Protein AF-A0A8S1TPB9-F1 (afdb_monomer)

Structure (mmCIF, N/CA/C/O backbone):
data_AF-A0A8S1TPB9-F1
#
_entry.id   AF-A0A8S1TPB9-F1
#
loop_
_atom_site.group_PDB
_atom_site.id
_atom_site.type_symbol
_atom_site.label_atom_id
_atom_site.label_alt_id
_atom_site.label_comp_id
_atom_site.label_asym_id
_atom_site.label_entity_id
_atom_site.label_seq_id
_atom_site.pdbx_PDB_ins_code
_atom_site.Cartn_x
_atom_site.Cartn_y
_atom_site.Cartn_z
_atom_site.occupancy
_atom_site.B_iso_or_equiv
_atom_site.auth_seq_id
_atom_site.auth_comp_id
_atom_site.auth_asym_id
_atom_site.auth_atom_id
_atom_site.pdbx_PDB_model_num
ATOM 1 N N . MET A 1 1 ? -0.219 56.518 45.499 1.00 52.78 1 MET A N 1
ATOM 2 C CA . MET A 1 1 ? -0.859 55.862 46.664 1.00 52.78 1 MET A CA 1
ATOM 3 C C . MET A 1 1 ? 0.133 55.541 47.790 1.00 52.78 1 MET A C 1
ATOM 5 O O . MET A 1 1 ? -0.012 56.097 48.868 1.00 52.78 1 MET A O 1
ATOM 9 N N . ILE A 1 2 ? 1.202 54.770 47.543 1.00 51.81 2 ILE A N 1
ATOM 10 C CA . ILE A 1 2 ? 2.208 54.365 48.559 1.00 51.81 2 ILE A CA 1
ATOM 11 C C . ILE A 1 2 ? 2.912 55.555 49.246 1.00 51.81 2 ILE A C 1
ATOM 13 O O . ILE A 1 2 ? 3.015 55.591 50.467 1.00 51.81 2 ILE A O 1
ATOM 17 N N . LYS A 1 3 ? 3.316 56.592 48.493 1.00 61.62 3 LYS A N 1
ATOM 18 C CA . LYS A 1 3 ? 3.851 57.847 49.072 1.00 61.62 3 LYS A CA 1
ATOM 19 C C . LYS A 1 3 ? 2.840 58.583 49.974 1.00 61.62 3 LYS A C 1
ATOM 21 O O . LYS A 1 3 ? 3.252 59.341 50.842 1.00 61.62 3 LYS A O 1
ATOM 26 N N . ARG A 1 4 ? 1.533 58.368 49.772 1.00 60.12 4 ARG A N 1
ATOM 27 C CA . ARG A 1 4 ? 0.439 58.944 50.578 1.00 60.12 4 ARG A CA 1
ATOM 28 C C . ARG A 1 4 ? 0.256 58.142 51.874 1.00 60.12 4 ARG A C 1
ATOM 30 O O . ARG A 1 4 ? 0.217 58.745 52.935 1.00 60.12 4 ARG A O 1
ATOM 37 N N . ILE A 1 5 ? 0.293 56.808 51.799 1.00 59.09 5 ILE A N 1
ATOM 38 C CA . ILE A 1 5 ? 0.253 55.900 52.963 1.00 59.09 5 ILE A CA 1
ATOM 39 C C . ILE A 1 5 ? 1.477 56.106 53.877 1.00 59.09 5 ILE A C 1
ATOM 41 O O . ILE A 1 5 ? 1.312 56.288 55.076 1.00 59.09 5 ILE A O 1
ATOM 45 N N . ASN A 1 6 ? 2.687 56.226 53.318 1.00 57.56 6 ASN A N 1
ATOM 46 C CA . ASN A 1 6 ? 3.905 56.499 54.103 1.00 57.56 6 ASN A CA 1
ATOM 47 C C . ASN A 1 6 ? 3.965 57.920 54.696 1.00 57.56 6 ASN A C 1
ATOM 49 O O . ASN A 1 6 ? 4.721 58.166 55.633 1.00 57.56 6 ASN A O 1
ATOM 53 N N . ARG A 1 7 ? 3.206 58.878 54.144 1.00 59.72 7 ARG A N 1
ATOM 54 C CA . ARG A 1 7 ? 3.032 60.209 54.751 1.00 59.72 7 ARG A CA 1
ATOM 55 C C . ARG A 1 7 ? 2.009 60.176 55.887 1.00 59.72 7 ARG A C 1
ATOM 57 O O . ARG A 1 7 ? 2.193 60.900 56.858 1.00 59.72 7 ARG A O 1
ATOM 64 N N . MET A 1 8 ? 0.983 59.328 55.789 1.00 57.59 8 MET A N 1
ATOM 65 C CA . MET A 1 8 ? 0.002 59.121 56.860 1.00 57.59 8 MET A CA 1
ATOM 66 C C . MET A 1 8 ? 0.590 58.339 58.041 1.00 57.59 8 MET A C 1
ATOM 68 O O . MET A 1 8 ? 0.298 58.685 59.174 1.00 57.59 8 MET A O 1
ATOM 72 N N . SER A 1 9 ? 1.494 57.379 57.812 1.00 57.78 9 SER A N 1
ATOM 73 C CA . SER A 1 9 ? 2.151 56.640 58.906 1.00 57.78 9 SER A CA 1
ATOM 74 C C . SER A 1 9 ? 3.191 57.459 59.688 1.00 57.78 9 SER A C 1
ATOM 76 O O . SER A 1 9 ? 3.620 57.030 60.752 1.00 57.78 9 SER A O 1
ATOM 78 N N . LYS A 1 10 ? 3.647 58.602 59.150 1.00 55.81 10 LYS A N 1
ATOM 79 C CA . LYS A 1 10 ? 4.650 59.486 59.778 1.00 55.81 10 LYS A CA 1
ATOM 80 C C . LYS A 1 10 ? 4.051 60.693 60.505 1.00 55.81 10 LYS A C 1
ATOM 82 O O . LYS A 1 10 ? 4.780 61.374 61.216 1.00 55.81 10 LYS A O 1
ATOM 87 N N . LYS A 1 11 ? 2.759 60.983 60.326 1.00 54.19 11 LYS A N 1
ATOM 88 C CA . LYS A 1 11 ? 2.054 62.004 61.110 1.00 54.19 11 LYS A CA 1
ATOM 89 C C . LYS A 1 11 ? 1.288 61.315 62.231 1.00 54.19 11 LYS A C 1
ATOM 91 O O . LYS A 1 11 ? 0.544 60.374 61.985 1.00 54.19 11 LYS A O 1
ATOM 96 N N . THR A 1 12 ? 1.481 61.812 63.444 1.00 52.78 12 THR A N 1
ATOM 97 C CA . THR A 1 12 ? 0.871 61.400 64.711 1.00 52.78 12 THR A CA 1
ATOM 98 C C . THR A 1 12 ? -0.655 61.575 64.674 1.00 52.78 12 THR A C 1
ATOM 100 O O . THR A 1 12 ? -1.204 62.503 65.249 1.00 52.78 12 THR A O 1
ATOM 103 N N . VAL A 1 13 ? -1.359 60.716 63.934 1.00 55.16 13 VAL A N 1
ATOM 104 C CA . VAL A 1 13 ? -2.833 60.638 63.887 1.00 55.16 13 VAL A CA 1
ATOM 105 C C . VAL A 1 13 ? -3.254 59.165 63.958 1.00 55.16 13 VAL A C 1
ATOM 107 O O . VAL A 1 13 ? -4.055 58.685 63.164 1.00 55.16 13 VAL A O 1
ATOM 110 N N . ILE A 1 14 ? -2.645 58.403 64.873 1.00 54.06 14 ILE A N 1
ATOM 111 C CA . ILE A 1 14 ? -2.923 56.962 65.046 1.00 54.06 14 ILE A CA 1
ATOM 112 C C . ILE A 1 14 ? -3.546 56.658 66.425 1.00 54.06 14 ILE A C 1
ATOM 114 O O . ILE A 1 14 ? -3.830 55.509 66.732 1.00 54.06 14 ILE A O 1
ATOM 118 N N . ASN A 1 15 ? -3.898 57.675 67.220 1.00 54.56 15 ASN A N 1
ATOM 119 C CA . ASN A 1 15 ? -4.541 57.468 68.530 1.00 54.56 15 ASN A CA 1
ATOM 120 C C . ASN A 1 15 ? -6.087 57.491 68.506 1.00 54.56 15 ASN A C 1
ATOM 122 O O . ASN A 1 15 ? -6.699 57.577 69.562 1.00 54.56 15 ASN A O 1
ATOM 126 N N . CYS A 1 16 ? -6.743 57.426 67.341 1.00 54.72 16 CYS A N 1
ATOM 127 C CA . CYS A 1 16 ? -8.218 57.462 67.251 1.00 54.72 16 CYS A CA 1
ATOM 128 C C . CYS A 1 16 ? -8.839 56.425 66.301 1.00 54.72 16 CYS A C 1
ATOM 130 O O . CYS A 1 16 ? -10.002 56.560 65.933 1.00 54.72 16 CYS A O 1
ATOM 132 N N . PHE A 1 17 ? -8.098 55.392 65.892 1.00 54.12 17 PHE A N 1
ATOM 133 C CA . PHE A 1 17 ? -8.670 54.320 65.074 1.00 54.12 17 PHE A CA 1
ATOM 134 C C . PHE A 1 17 ? -8.913 53.066 65.910 1.00 54.12 17 PHE A C 1
ATOM 136 O O . PHE A 1 17 ? -7.998 52.578 66.566 1.00 54.12 17 PHE A O 1
ATOM 143 N N . ASP A 1 18 ? -10.148 52.567 65.836 1.00 64.12 18 ASP A N 1
ATOM 144 C CA . ASP A 1 18 ? -10.601 51.296 66.404 1.00 64.12 18 ASP A CA 1
ATOM 145 C C . ASP A 1 18 ? -9.667 50.140 65.992 1.00 64.12 18 ASP A C 1
ATOM 147 O O . ASP A 1 18 ? -9.114 50.130 64.884 1.00 64.12 18 ASP A O 1
ATOM 151 N N . GLU A 1 19 ? -9.481 49.163 66.876 1.00 67.25 19 GLU A N 1
ATOM 152 C CA . GLU A 1 19 ? -8.465 48.104 66.781 1.00 67.25 19 GLU A CA 1
ATOM 153 C C . GLU A 1 19 ? -8.596 47.308 65.466 1.00 67.25 19 GLU A C 1
ATOM 155 O O . GLU A 1 19 ? -7.608 47.008 64.789 1.00 67.25 19 GLU A O 1
ATOM 160 N N . LYS A 1 20 ? -9.838 47.108 64.998 1.00 66.00 20 LYS A N 1
ATOM 161 C CA . LYS A 1 20 ? -10.148 46.496 63.693 1.00 66.00 20 LYS A CA 1
ATOM 162 C C . LYS A 1 20 ? -9.610 47.289 62.501 1.00 66.00 20 LYS A C 1
ATOM 164 O O . LYS A 1 20 ? -9.192 46.688 61.507 1.00 66.00 20 LYS A O 1
ATOM 169 N N . CYS A 1 21 ? -9.619 48.618 62.554 1.00 65.38 21 CYS A N 1
ATOM 170 C CA . CYS A 1 21 ? -9.100 49.459 61.476 1.00 65.38 21 CYS A CA 1
ATOM 171 C C . CYS A 1 21 ? -7.572 49.382 61.399 1.00 65.38 21 CYS A C 1
ATOM 173 O O . CYS A 1 21 ? -7.029 49.361 60.293 1.00 65.38 21 CYS A O 1
ATOM 175 N N . GLN A 1 22 ? -6.880 49.256 62.536 1.00 66.69 22 GLN A N 1
ATOM 176 C CA . GLN A 1 22 ? -5.431 49.037 62.552 1.00 66.69 22 GLN A CA 1
ATOM 177 C C . GLN A 1 22 ? -5.053 47.693 61.916 1.00 66.69 22 GLN A C 1
ATOM 179 O O . GLN A 1 22 ? -4.134 47.648 61.093 1.00 66.69 22 GLN A O 1
ATOM 184 N N . THR A 1 23 ? -5.796 46.618 62.203 1.00 69.88 23 THR A N 1
ATOM 185 C CA . THR A 1 23 ? -5.540 45.303 61.592 1.00 69.88 23 THR A CA 1
ATOM 186 C C . THR A 1 23 ? -5.716 45.339 60.072 1.00 69.88 23 THR A C 1
ATOM 188 O O . THR A 1 23 ? -4.849 44.867 59.335 1.00 69.88 23 THR A O 1
ATOM 191 N N . HIS A 1 24 ? -6.792 45.961 59.575 1.00 68.00 24 HIS A N 1
ATOM 192 C CA . HIS A 1 24 ? -7.022 46.095 58.132 1.00 68.00 24 HIS A CA 1
ATOM 193 C C . HIS A 1 24 ? -5.952 46.954 57.451 1.00 68.00 24 HIS A C 1
ATOM 195 O O . HIS A 1 24 ? -5.471 46.596 56.372 1.00 68.00 24 HIS A O 1
ATOM 201 N N . LEU A 1 25 ? -5.520 48.050 58.087 1.00 71.25 25 LEU A N 1
ATOM 202 C CA . LEU A 1 25 ? -4.439 48.879 57.554 1.00 71.25 25 LEU A CA 1
ATOM 203 C C . LEU A 1 25 ? -3.128 48.085 57.459 1.00 71.25 25 LEU A C 1
ATOM 205 O O . LEU A 1 25 ? -2.420 48.184 56.456 1.00 71.25 25 LEU A O 1
ATOM 209 N N . GLN A 1 26 ? -2.834 47.256 58.463 1.00 70.06 26 GLN A N 1
ATOM 210 C CA . GLN A 1 26 ? -1.637 46.420 58.493 1.00 70.06 26 GLN A CA 1
ATOM 211 C C . GLN A 1 26 ? -1.659 45.335 57.406 1.00 70.06 26 GLN A C 1
ATOM 213 O O . GLN A 1 26 ? -0.643 45.107 56.742 1.00 70.06 26 GLN A O 1
ATOM 218 N N . ILE A 1 27 ? -2.819 44.718 57.154 1.00 73.00 27 ILE A N 1
ATOM 219 C CA . ILE A 1 27 ? -3.004 43.763 56.052 1.00 73.00 27 ILE A CA 1
ATOM 220 C C . ILE A 1 27 ? -2.771 44.456 54.704 1.00 73.00 27 ILE A C 1
ATOM 222 O O . ILE A 1 27 ? -2.002 43.953 53.886 1.00 73.00 27 ILE A O 1
ATOM 226 N N . ILE A 1 28 ? -3.350 45.641 54.487 1.00 71.88 28 ILE A N 1
ATOM 227 C CA . ILE A 1 28 ? -3.159 46.412 53.248 1.00 71.88 28 ILE A CA 1
ATOM 228 C C . ILE A 1 28 ? -1.680 46.778 53.057 1.00 71.88 28 ILE A C 1
ATOM 230 O O . ILE A 1 28 ? -1.143 46.634 51.957 1.00 71.88 28 ILE A O 1
ATOM 234 N N . ILE A 1 29 ? -0.984 47.193 54.120 1.00 73.62 29 ILE A N 1
ATOM 235 C CA . ILE A 1 29 ? 0.455 47.489 54.074 1.00 73.62 29 ILE A CA 1
ATOM 236 C C . ILE A 1 29 ? 1.262 46.240 53.692 1.00 73.62 29 ILE A C 1
ATOM 238 O O . ILE A 1 29 ? 2.172 46.334 52.863 1.00 73.62 29 ILE A O 1
ATOM 242 N N . ASN A 1 30 ? 0.926 45.071 54.241 1.00 75.88 30 ASN A N 1
ATOM 243 C CA . ASN A 1 30 ? 1.606 43.814 53.925 1.00 75.88 30 ASN A CA 1
ATOM 244 C C . ASN A 1 30 ? 1.345 43.359 52.482 1.00 75.88 30 ASN A C 1
ATOM 246 O O . ASN A 1 30 ? 2.293 43.002 51.782 1.00 75.88 30 ASN A O 1
ATOM 250 N N . VAL A 1 31 ? 0.107 43.466 51.991 1.00 74.62 31 VAL A N 1
ATOM 251 C CA . VAL A 1 31 ? -0.238 43.176 50.587 1.00 74.62 31 VAL A CA 1
ATOM 252 C C . VAL A 1 31 ? 0.539 44.090 49.638 1.00 74.62 31 VAL A C 1
ATOM 254 O O . VAL A 1 31 ? 1.131 43.618 48.667 1.00 74.62 31 VAL A O 1
ATOM 257 N N . VAL A 1 32 ? 0.630 45.385 49.948 1.00 71.88 32 VAL A N 1
ATOM 258 C CA . VAL A 1 32 ? 1.400 46.350 49.148 1.00 71.88 32 VAL A CA 1
ATOM 259 C C . VAL A 1 32 ? 2.902 46.034 49.169 1.00 71.88 32 VAL A C 1
ATOM 261 O O . VAL A 1 32 ? 3.565 46.151 48.135 1.00 71.88 32 VAL A O 1
ATOM 264 N N . LYS A 1 33 ? 3.460 45.600 50.308 1.00 76.38 33 LYS A N 1
ATOM 265 C CA . LYS A 1 33 ? 4.864 45.159 50.401 1.00 76.38 33 LYS A CA 1
ATOM 266 C C . LYS A 1 33 ? 5.127 43.913 49.548 1.00 76.38 33 LYS A C 1
ATOM 268 O O . LYS A 1 33 ? 6.122 43.889 48.824 1.00 76.38 33 LYS A O 1
ATOM 273 N N . ILE A 1 34 ? 4.228 42.928 49.581 1.00 78.00 34 ILE A N 1
ATOM 274 C CA . ILE A 1 34 ? 4.325 41.701 48.774 1.00 78.00 34 ILE A CA 1
ATOM 275 C C . ILE A 1 34 ? 4.235 42.030 47.281 1.00 78.00 34 ILE A C 1
ATOM 277 O O . ILE A 1 34 ? 5.072 41.576 46.503 1.00 78.00 34 ILE A O 1
ATOM 281 N N . GLN A 1 35 ? 3.287 42.879 46.873 1.00 71.81 35 GLN A N 1
ATOM 282 C CA . GLN A 1 35 ? 3.178 43.312 45.478 1.00 71.81 35 GLN A CA 1
ATOM 283 C C . GLN A 1 35 ? 4.425 44.068 45.010 1.00 71.81 35 GLN A C 1
ATOM 285 O O . GLN A 1 35 ? 4.903 43.831 43.905 1.00 71.81 35 GLN A O 1
ATOM 290 N N . LYS A 1 36 ? 5.010 44.925 45.857 1.00 78.88 36 LYS A N 1
ATOM 291 C CA . LYS A 1 36 ? 6.263 45.620 45.534 1.00 78.88 36 LYS A CA 1
ATOM 292 C C . LYS A 1 36 ? 7.428 44.642 45.343 1.00 78.88 36 LYS A C 1
ATOM 294 O O . LYS A 1 36 ? 8.222 44.840 44.427 1.00 78.88 36 LYS A O 1
ATOM 299 N N . LYS A 1 37 ? 7.518 43.597 46.175 1.00 83.00 37 LYS A N 1
ATOM 300 C CA . LYS A 1 37 ? 8.530 42.538 46.040 1.00 83.00 37 LYS A CA 1
ATOM 301 C C . LYS A 1 37 ? 8.339 41.754 44.737 1.00 83.00 37 LYS A C 1
ATOM 303 O O . LYS A 1 37 ? 9.285 41.633 43.970 1.00 83.00 37 LYS A O 1
ATOM 308 N N . LYS A 1 38 ? 7.102 41.354 44.425 1.00 76.81 38 LYS A N 1
ATOM 309 C CA . LYS A 1 38 ? 6.764 40.639 43.184 1.00 76.81 38 LYS A CA 1
ATOM 310 C C . LYS A 1 38 ? 7.069 41.461 41.925 1.00 76.81 38 LYS A C 1
ATOM 312 O O . LYS A 1 38 ? 7.602 40.930 40.960 1.00 76.81 38 LYS A O 1
ATOM 317 N N . ILE A 1 39 ? 6.791 42.768 41.943 1.00 80.81 39 ILE A N 1
ATOM 318 C CA . ILE A 1 39 ? 7.135 43.677 40.835 1.00 80.81 39 ILE A CA 1
ATOM 319 C C . ILE A 1 39 ? 8.658 43.814 40.682 1.00 80.81 39 ILE A C 1
ATOM 321 O O . ILE A 1 39 ? 9.151 43.897 39.560 1.00 80.81 39 ILE A O 1
ATOM 325 N N . ALA A 1 40 ? 9.417 43.832 41.782 1.00 81.81 40 ALA A N 1
ATOM 326 C CA . ALA A 1 40 ? 10.878 43.876 41.726 1.00 81.81 40 ALA A CA 1
ATOM 327 C C . ALA A 1 40 ? 11.469 42.584 41.132 1.00 81.81 40 ALA A C 1
ATOM 329 O O . ALA A 1 40 ? 12.323 42.669 40.254 1.00 81.81 40 ALA A O 1
ATOM 330 N N . GLU A 1 41 ? 10.958 41.418 41.538 1.00 83.62 41 GLU A N 1
ATOM 331 C CA . GLU A 1 41 ? 11.341 40.108 40.984 1.00 83.62 41 GLU A CA 1
ATOM 332 C C . GLU A 1 41 ? 11.016 40.014 39.485 1.00 83.62 41 GLU A C 1
ATOM 334 O O . GLU A 1 41 ? 11.873 39.642 38.688 1.00 83.62 41 GLU A O 1
ATOM 339 N N . GLN A 1 42 ? 9.823 40.450 39.067 1.00 77.88 42 GLN A N 1
ATOM 340 C CA . GLN A 1 42 ? 9.447 40.493 37.648 1.00 77.88 42 GLN A CA 1
ATOM 341 C C . GLN A 1 42 ? 10.333 41.446 36.837 1.00 77.88 42 GLN A C 1
ATOM 343 O O . GLN A 1 42 ? 10.690 41.143 35.701 1.00 77.88 42 GLN A O 1
ATOM 348 N N . LYS A 1 43 ? 10.722 42.592 37.409 1.00 82.12 43 LYS A N 1
ATOM 349 C CA . LYS A 1 43 ? 11.634 43.535 36.750 1.00 82.12 43 LYS A CA 1
ATOM 350 C C . LYS A 1 43 ? 13.042 42.947 36.607 1.00 82.12 43 LYS A C 1
ATOM 352 O O . LYS A 1 43 ? 13.679 43.162 35.580 1.00 82.12 43 LYS A O 1
ATOM 357 N N . GLN A 1 44 ? 13.513 42.193 37.599 1.00 86.88 44 GLN A N 1
ATOM 358 C CA . GLN A 1 44 ? 14.785 41.474 37.527 1.00 86.88 44 GLN A CA 1
ATOM 359 C C . GLN A 1 44 ? 14.749 40.384 36.447 1.00 86.88 44 GLN A C 1
ATOM 361 O O . GLN A 1 44 ? 15.629 40.364 35.593 1.00 86.88 44 GLN A O 1
ATOM 366 N N . GLN A 1 45 ? 13.695 39.562 36.412 1.00 75.00 45 GLN A N 1
ATOM 367 C CA . GLN A 1 45 ? 13.499 38.539 35.376 1.00 75.00 45 GLN A CA 1
ATOM 368 C C . GLN A 1 45 ? 13.429 39.147 33.969 1.00 75.00 45 GLN A C 1
ATOM 370 O O . GLN A 1 45 ? 14.065 38.647 33.048 1.00 75.00 45 GLN A O 1
ATOM 375 N N . LEU A 1 46 ? 12.718 40.268 33.805 1.00 73.94 46 LEU A N 1
ATOM 376 C CA . LEU A 1 46 ? 12.658 40.983 32.528 1.00 73.94 46 LEU A CA 1
ATOM 377 C C . LEU A 1 46 ? 14.028 41.534 32.109 1.00 73.94 46 LEU A C 1
ATOM 379 O O . LEU A 1 46 ? 14.352 41.538 30.927 1.00 73.94 46 LEU A O 1
ATOM 383 N N . THR A 1 47 ? 14.837 41.990 33.066 1.00 84.31 47 THR A N 1
ATOM 384 C CA . THR A 1 47 ? 16.185 42.508 32.788 1.00 84.31 47 THR A CA 1
ATOM 385 C C . THR A 1 47 ? 17.123 41.377 32.363 1.00 84.31 47 THR A C 1
ATOM 387 O O . THR A 1 47 ? 17.885 41.551 31.420 1.00 84.31 47 THR A O 1
ATOM 390 N N . GLN A 1 48 ? 17.014 40.208 32.999 1.00 83.44 48 GLN A N 1
ATOM 391 C CA . GLN A 1 48 ? 17.757 39.003 32.623 1.00 83.44 48 GLN A CA 1
ATOM 392 C C . GLN A 1 48 ? 17.369 38.509 31.220 1.00 83.44 48 GLN A C 1
ATOM 394 O O . GLN A 1 48 ? 18.245 38.293 30.390 1.00 83.44 48 GLN A O 1
ATOM 399 N N . LEU A 1 49 ? 16.068 38.446 30.915 1.00 71.00 49 LEU A N 1
ATOM 400 C CA . LEU A 1 49 ? 15.573 38.083 29.583 1.00 71.00 49 LEU A CA 1
ATOM 401 C C . LEU A 1 49 ? 16.081 39.050 28.501 1.00 71.00 49 LEU A C 1
ATOM 403 O O . LEU A 1 49 ? 16.472 38.630 27.416 1.00 71.00 49 LEU A O 1
ATOM 407 N N . LEU A 1 50 ? 16.080 40.358 28.780 1.00 76.94 50 LEU A N 1
ATOM 408 C CA . LEU A 1 50 ? 16.586 41.356 27.836 1.00 76.94 50 LEU A CA 1
ATOM 409 C C . LEU A 1 50 ? 18.088 41.19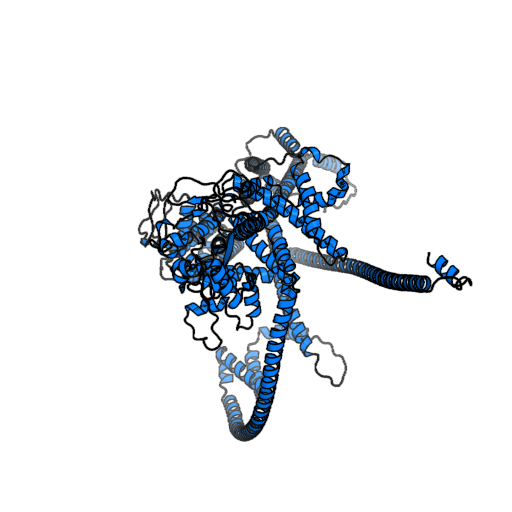8 27.578 1.00 76.94 50 LEU A C 1
ATOM 411 O O . LEU A 1 50 ? 18.518 41.424 26.448 1.00 76.94 50 LEU A O 1
ATOM 415 N N . GLU A 1 51 ? 18.866 40.789 28.581 1.00 83.94 51 GLU A N 1
ATOM 416 C CA . GLU A 1 51 ? 20.297 40.522 28.422 1.00 83.94 51 GLU A CA 1
ATOM 417 C C . GLU A 1 51 ? 20.548 39.244 27.606 1.00 83.94 51 GLU A C 1
ATOM 419 O O . GLU A 1 51 ? 21.366 39.260 26.688 1.00 83.94 51 GLU A O 1
ATOM 424 N N . GLU A 1 52 ? 19.774 38.179 27.837 1.00 75.44 52 GLU A N 1
ATOM 425 C CA . GLU A 1 52 ? 19.819 36.943 27.038 1.00 75.44 52 GLU A CA 1
ATOM 426 C C . GLU A 1 52 ? 19.455 37.198 25.565 1.00 75.44 52 GLU A C 1
ATOM 428 O O . GLU A 1 52 ? 20.139 36.725 24.657 1.00 75.44 52 GLU A O 1
ATOM 433 N N . VAL A 1 53 ? 18.434 38.021 25.296 1.00 71.06 53 VAL A N 1
ATOM 434 C CA . VAL A 1 53 ? 18.072 38.436 23.927 1.00 71.06 53 VAL A CA 1
ATOM 435 C C . VAL A 1 53 ? 19.197 39.248 23.276 1.00 71.06 53 VAL A C 1
ATOM 437 O O . VAL A 1 53 ? 19.455 39.115 22.075 1.00 71.06 53 VAL A O 1
ATOM 440 N N . LYS A 1 54 ? 19.899 40.077 24.054 1.00 81.88 54 LYS A N 1
ATOM 441 C CA . LYS A 1 54 ? 21.052 40.853 23.582 1.00 81.88 54 LYS A CA 1
ATOM 442 C C . LYS A 1 54 ? 22.232 39.941 23.234 1.00 81.88 54 LYS A C 1
ATOM 444 O O . LYS A 1 54 ? 22.829 40.111 22.172 1.00 81.88 54 LYS A O 1
ATOM 449 N N . GLN A 1 55 ? 22.515 38.944 24.073 1.00 78.38 55 GLN A N 1
ATOM 450 C CA . GLN A 1 55 ? 23.526 37.917 23.812 1.00 78.38 55 GLN A CA 1
ATOM 451 C C . GLN A 1 55 ? 23.178 37.082 22.577 1.00 78.38 55 GLN A C 1
ATOM 453 O O . GLN A 1 55 ? 24.022 36.909 21.701 1.00 78.38 55 GLN A O 1
ATOM 458 N N . PHE A 1 56 ? 21.923 36.645 22.440 1.00 67.44 56 PHE A N 1
ATOM 459 C CA . PHE A 1 56 ? 21.460 35.911 21.263 1.00 67.44 56 PHE A CA 1
ATOM 460 C C . PHE A 1 56 ? 21.637 36.723 19.975 1.00 67.44 56 PHE A C 1
ATOM 462 O O . PHE A 1 56 ? 22.145 36.208 18.980 1.00 67.44 56 PHE A O 1
ATOM 469 N N . ARG A 1 57 ? 21.287 38.017 19.994 1.00 75.94 57 ARG A N 1
ATOM 470 C CA . ARG A 1 57 ? 21.501 38.916 18.851 1.00 75.94 57 ARG A CA 1
ATOM 471 C C . ARG A 1 57 ? 22.982 39.021 18.479 1.00 75.94 57 ARG A C 1
ATOM 473 O O . ARG A 1 57 ? 23.298 38.978 17.294 1.00 75.94 57 ARG A O 1
ATOM 480 N N . ASN A 1 58 ? 23.874 39.144 19.460 1.00 79.38 58 ASN A N 1
ATOM 481 C CA . ASN A 1 58 ? 25.316 39.221 19.211 1.00 79.38 58 ASN A CA 1
ATOM 482 C C . ASN A 1 58 ? 25.862 37.907 18.628 1.00 79.38 58 ASN A C 1
ATOM 484 O O . ASN A 1 58 ? 26.611 37.937 17.654 1.00 79.38 58 ASN A O 1
ATOM 488 N N . ASN A 1 59 ? 25.415 36.760 19.148 1.00 74.00 59 ASN A N 1
ATOM 489 C CA . ASN A 1 59 ? 25.779 35.442 18.623 1.00 74.00 59 ASN A CA 1
ATOM 490 C C . ASN A 1 59 ? 25.262 35.232 17.194 1.00 74.00 59 ASN A C 1
ATOM 492 O O . ASN A 1 59 ? 25.952 34.648 16.363 1.00 74.00 59 ASN A O 1
ATOM 496 N N . TYR A 1 60 ? 24.073 35.748 16.881 1.00 63.59 60 TYR A N 1
ATOM 497 C CA . TYR A 1 60 ? 23.520 35.692 15.532 1.00 63.59 60 TYR A CA 1
ATOM 498 C C . TYR A 1 60 ? 24.330 36.531 14.533 1.00 63.59 60 TYR A C 1
ATOM 500 O O . TYR A 1 60 ? 24.554 36.089 13.409 1.00 63.59 60 TYR A O 1
ATOM 508 N N . VAL A 1 61 ? 24.813 37.711 14.937 1.00 75.62 61 VAL A N 1
ATOM 509 C CA . VAL A 1 61 ? 25.709 38.533 14.102 1.00 75.62 61 VAL A CA 1
ATOM 510 C C . VAL A 1 61 ? 27.040 37.812 13.863 1.00 75.62 61 VAL A C 1
ATOM 512 O O . VAL A 1 61 ? 27.442 37.674 12.711 1.00 75.62 61 VAL A O 1
ATOM 515 N N . LEU A 1 62 ? 27.656 37.249 14.910 1.00 72.00 62 LEU A N 1
ATOM 516 C CA . LEU A 1 62 ? 28.873 36.430 14.785 1.00 72.00 62 LEU A CA 1
ATOM 517 C C . LEU A 1 62 ? 28.676 35.236 13.841 1.00 72.00 62 LEU A C 1
ATOM 519 O O . LEU A 1 62 ? 29.534 34.948 13.011 1.00 72.00 62 LEU A O 1
ATOM 523 N N . PHE A 1 63 ? 27.524 34.566 13.919 1.00 60.66 63 PHE A N 1
ATOM 524 C CA . PHE A 1 63 ? 27.186 33.467 13.019 1.00 60.66 63 PHE A CA 1
ATOM 525 C C . PHE A 1 63 ? 27.039 33.927 11.559 1.00 60.66 63 PHE A C 1
ATOM 527 O O . PHE A 1 63 ? 27.484 33.234 10.645 1.00 60.66 63 PHE A O 1
ATOM 534 N N . GLN A 1 64 ? 26.446 35.101 11.315 1.00 62.97 64 GLN A N 1
ATOM 535 C CA . GLN A 1 64 ? 26.354 35.666 9.965 1.00 62.97 64 GLN A CA 1
ATOM 536 C C . GLN A 1 64 ? 27.725 36.028 9.388 1.00 62.97 64 GLN A C 1
ATOM 538 O O . GLN A 1 64 ? 27.964 35.780 8.204 1.00 62.97 64 GLN A O 1
ATOM 543 N N . ASP A 1 65 ? 28.620 36.575 10.208 1.00 77.69 65 ASP A N 1
ATOM 544 C CA . ASP A 1 65 ? 29.977 36.920 9.785 1.00 77.69 65 ASP A CA 1
ATOM 545 C C . ASP A 1 65 ? 30.809 35.662 9.505 1.00 77.69 65 ASP A C 1
ATOM 547 O O . ASP A 1 65 ? 31.457 35.576 8.461 1.00 77.69 65 ASP A O 1
ATOM 551 N N . TYR A 1 66 ? 30.681 34.626 10.339 1.00 70.06 66 TYR A N 1
ATOM 552 C CA . TYR A 1 66 ? 31.303 33.321 10.103 1.00 70.06 66 TYR A CA 1
ATOM 553 C C . TYR A 1 66 ? 30.793 32.656 8.814 1.00 70.06 66 TYR A C 1
ATOM 555 O O . TYR A 1 66 ? 31.568 32.107 8.031 1.00 70.06 66 TYR A O 1
ATOM 563 N N . ASN A 1 67 ? 29.491 32.755 8.529 1.00 55.25 67 ASN A N 1
ATOM 564 C CA . ASN A 1 67 ? 28.912 32.220 7.296 1.00 55.25 67 ASN A CA 1
ATOM 565 C C . ASN A 1 67 ? 29.422 32.977 6.053 1.00 55.25 67 ASN A C 1
ATOM 567 O O . ASN A 1 67 ? 29.758 32.359 5.042 1.00 55.25 67 ASN A O 1
ATOM 571 N N . LYS A 1 68 ? 29.567 34.309 6.131 1.00 73.12 68 LYS A N 1
ATOM 572 C CA . LYS A 1 68 ? 30.204 35.109 5.067 1.00 73.12 68 LYS A CA 1
ATOM 573 C C . LYS A 1 68 ? 31.673 34.737 4.869 1.00 73.12 68 LYS A C 1
ATOM 575 O O . LYS A 1 68 ? 32.127 34.653 3.727 1.00 73.12 68 LYS A O 1
ATOM 580 N N . GLU A 1 69 ? 32.410 34.492 5.949 1.00 80.69 69 GLU A N 1
ATOM 581 C CA . GLU A 1 69 ? 33.806 34.056 5.885 1.00 80.69 69 GLU A CA 1
ATOM 582 C C . GLU A 1 69 ? 33.929 32.684 5.204 1.00 80.69 69 GLU A C 1
ATOM 584 O O . GLU A 1 69 ? 34.729 32.529 4.280 1.00 80.69 69 GLU A O 1
ATOM 589 N N . ILE A 1 70 ? 33.086 31.714 5.577 1.00 60.06 70 ILE A N 1
ATOM 590 C CA . ILE A 1 70 ? 33.030 30.394 4.931 1.00 60.06 70 ILE A CA 1
ATOM 591 C C . ILE A 1 70 ? 32.689 30.525 3.446 1.00 60.06 70 ILE A C 1
ATOM 593 O O . ILE A 1 70 ? 33.376 29.936 2.613 1.00 60.06 70 ILE A O 1
ATOM 597 N N . GLN A 1 71 ? 31.676 31.317 3.085 1.00 53.53 71 GLN A N 1
ATOM 598 C CA . GLN A 1 71 ? 31.315 31.533 1.680 1.00 53.53 71 GLN A CA 1
ATOM 599 C C . GLN A 1 71 ? 32.464 32.156 0.882 1.00 53.53 71 GLN A C 1
ATOM 601 O O . GLN A 1 71 ? 32.710 31.757 -0.256 1.00 53.53 71 GLN A O 1
ATOM 606 N N . THR A 1 72 ? 33.203 33.087 1.486 1.00 74.62 72 THR A N 1
ATOM 607 C CA . THR A 1 72 ? 34.366 33.722 0.855 1.00 74.62 72 THR A CA 1
ATOM 608 C C . THR A 1 72 ? 35.508 32.721 0.673 1.00 74.62 72 THR A C 1
ATOM 610 O O . THR A 1 72 ? 36.076 32.644 -0.415 1.00 74.62 72 THR A O 1
ATOM 613 N N . LYS A 1 73 ? 35.793 31.885 1.681 1.00 69.69 73 LYS A N 1
ATOM 614 C CA . LYS A 1 73 ? 36.807 30.820 1.595 1.00 69.69 73 LYS A CA 1
ATOM 615 C C . LYS A 1 73 ? 36.445 29.760 0.556 1.00 69.69 73 LYS A C 1
ATOM 617 O O . LYS A 1 73 ? 37.296 29.395 -0.246 1.00 69.69 73 LYS A O 1
ATOM 622 N N . ILE A 1 74 ? 35.188 29.313 0.506 1.00 55.94 74 ILE A N 1
ATOM 623 C CA . ILE A 1 74 ? 34.711 28.355 -0.505 1.00 55.94 74 ILE A CA 1
ATOM 624 C C . ILE A 1 74 ? 34.822 28.958 -1.908 1.00 55.94 74 ILE A C 1
ATOM 626 O O . ILE A 1 74 ? 35.314 28.295 -2.820 1.00 55.94 74 ILE A O 1
ATOM 630 N N . LYS A 1 75 ? 34.425 30.225 -2.083 1.00 59.28 75 LYS A N 1
ATOM 631 C CA . LYS A 1 75 ? 34.557 30.934 -3.361 1.00 59.28 75 LYS A CA 1
ATOM 632 C C . LYS A 1 75 ? 36.021 31.047 -3.793 1.00 59.28 75 LYS A C 1
ATOM 634 O O . LYS A 1 75 ? 36.316 30.815 -4.960 1.00 59.28 75 LYS A O 1
ATOM 639 N N . GLN A 1 76 ? 36.931 31.346 -2.867 1.00 73.50 76 GLN A N 1
ATOM 640 C CA . GLN A 1 76 ? 38.363 31.429 -3.157 1.00 73.50 76 GLN A CA 1
ATOM 641 C C . GLN A 1 76 ? 38.958 30.062 -3.519 1.00 73.50 76 GLN A C 1
ATOM 643 O O . GLN A 1 76 ? 39.690 29.960 -4.495 1.00 73.50 76 GLN A O 1
ATOM 648 N N . ILE A 1 77 ? 38.607 28.998 -2.787 1.00 67.06 77 ILE A N 1
ATOM 649 C CA . ILE A 1 77 ? 39.040 27.624 -3.098 1.00 67.06 77 ILE A CA 1
ATOM 650 C C . ILE A 1 77 ? 38.550 27.213 -4.490 1.00 67.06 77 ILE A C 1
ATOM 652 O O . ILE A 1 77 ? 39.315 26.650 -5.270 1.00 67.06 77 ILE A O 1
ATOM 656 N N . PHE A 1 78 ? 37.298 27.533 -4.822 1.00 51.81 78 PHE A N 1
ATOM 657 C CA . PHE A 1 78 ? 36.729 27.252 -6.136 1.00 51.81 78 PHE A CA 1
ATOM 658 C C . PHE A 1 78 ? 37.462 28.004 -7.254 1.00 51.81 78 PHE A C 1
ATOM 660 O O . PHE A 1 78 ? 37.808 27.394 -8.262 1.00 51.81 78 PHE A O 1
ATOM 667 N N . LEU A 1 79 ? 37.745 29.298 -7.066 1.00 59.94 79 LEU A N 1
ATOM 668 C CA . LEU A 1 79 ? 38.491 30.104 -8.038 1.00 59.94 79 LEU A CA 1
ATOM 669 C C . LEU A 1 79 ? 39.925 29.592 -8.228 1.00 59.94 79 LEU A C 1
ATOM 671 O O . LEU A 1 79 ? 40.349 29.424 -9.366 1.00 59.94 79 LEU A O 1
ATOM 675 N N . ASN A 1 80 ? 40.623 29.245 -7.143 1.00 70.69 80 ASN A N 1
ATOM 676 C CA . ASN A 1 80 ? 41.977 28.692 -7.211 1.00 70.69 80 ASN A CA 1
ATOM 677 C C . ASN A 1 80 ? 42.002 27.326 -7.929 1.00 70.69 80 ASN A C 1
ATOM 679 O O . ASN A 1 80 ? 42.900 27.060 -8.721 1.00 70.69 80 ASN A O 1
ATOM 683 N N . CYS A 1 81 ? 41.006 26.462 -7.692 1.00 54.84 81 CYS A N 1
ATOM 684 C CA . CYS A 1 81 ? 40.858 25.196 -8.423 1.00 54.84 81 CYS A CA 1
ATOM 685 C C . CYS A 1 81 ? 40.581 25.417 -9.915 1.00 54.84 81 CYS A C 1
ATOM 687 O O . CYS A 1 81 ? 41.114 24.691 -10.755 1.00 54.84 81 CYS A O 1
ATOM 689 N N . LEU A 1 82 ? 39.746 26.404 -10.251 1.00 50.12 82 LEU A N 1
ATOM 690 C CA . LEU A 1 82 ? 39.438 26.750 -11.637 1.00 50.12 82 LEU A CA 1
ATOM 691 C C . LEU A 1 82 ? 40.695 27.247 -12.364 1.00 50.12 82 LEU A C 1
ATOM 693 O O . LEU A 1 82 ? 40.985 26.795 -13.467 1.00 50.12 82 LEU A O 1
ATOM 697 N N . GLU A 1 83 ? 41.466 28.118 -11.717 1.00 67.88 83 GLU A N 1
ATOM 698 C CA . GLU A 1 83 ? 42.728 28.656 -12.226 1.00 67.88 83 GLU A CA 1
ATOM 699 C C . GLU A 1 83 ? 43.793 27.560 -12.394 1.00 67.88 83 GLU A C 1
ATOM 701 O O . GLU A 1 83 ? 44.448 27.485 -13.432 1.00 67.88 83 GLU A O 1
ATOM 706 N N . GLU A 1 84 ? 43.916 26.630 -11.441 1.00 70.94 84 GLU A N 1
ATOM 707 C CA . GLU A 1 84 ? 44.805 25.468 -11.571 1.00 70.94 84 GLU A CA 1
ATOM 708 C C . GLU A 1 84 ? 44.411 24.576 -12.762 1.00 70.94 84 GLU A C 1
ATOM 710 O O . GLU A 1 84 ? 45.275 24.071 -13.484 1.00 70.94 84 GLU A O 1
ATOM 715 N N . HIS A 1 85 ? 43.110 24.392 -13.001 1.00 53.72 85 HIS A N 1
ATOM 716 C CA . HIS A 1 85 ? 42.612 23.628 -14.143 1.00 53.72 85 HIS A CA 1
ATOM 717 C C . HIS A 1 85 ? 42.831 24.338 -15.482 1.00 53.72 85 HIS A C 1
ATOM 719 O O . HIS A 1 85 ? 43.216 23.672 -16.443 1.00 53.72 85 HIS A O 1
ATOM 725 N N . ILE A 1 86 ? 42.642 25.659 -15.540 1.00 57.91 86 ILE A N 1
ATOM 726 C CA . ILE A 1 86 ? 42.949 26.480 -16.720 1.00 57.91 86 ILE A CA 1
ATOM 727 C C . ILE A 1 86 ? 44.447 26.394 -17.028 1.00 57.91 86 ILE A C 1
ATOM 729 O O . ILE A 1 86 ? 44.814 26.026 -18.139 1.00 57.91 86 ILE A O 1
ATOM 733 N N . ASN A 1 87 ? 45.310 26.567 -16.027 1.00 66.50 87 ASN A N 1
ATOM 734 C CA . ASN A 1 87 ? 46.760 26.455 -16.193 1.00 66.50 87 ASN A CA 1
ATOM 735 C C . ASN A 1 87 ? 47.191 25.049 -16.651 1.00 66.50 87 ASN A C 1
ATOM 737 O O . ASN A 1 87 ? 48.055 24.907 -17.516 1.00 66.50 87 ASN A O 1
ATOM 741 N N . LYS A 1 88 ? 46.576 23.979 -16.125 1.00 61.19 88 LYS A N 1
ATOM 742 C CA . LYS A 1 88 ? 46.828 22.602 -16.599 1.00 61.19 88 LYS A CA 1
ATOM 743 C C . LYS A 1 88 ? 46.355 22.392 -18.034 1.00 61.19 88 LYS A C 1
ATOM 745 O O . LYS A 1 88 ? 47.009 21.672 -18.787 1.00 61.19 88 LYS A O 1
ATOM 750 N N . PHE A 1 89 ? 45.235 23.001 -18.411 1.00 51.12 89 PHE A N 1
ATOM 751 C CA . PHE A 1 89 ? 44.698 22.942 -19.764 1.00 51.12 89 PHE A CA 1
ATOM 752 C C . PHE A 1 89 ? 45.596 23.694 -20.756 1.00 51.12 89 PHE A C 1
ATOM 754 O O . PHE A 1 89 ? 45.965 23.126 -21.782 1.00 51.12 89 PHE A O 1
ATOM 761 N N . GLU A 1 90 ? 46.057 24.896 -20.411 1.00 56.44 90 GLU A N 1
ATOM 762 C CA . GLU A 1 90 ? 47.009 25.692 -21.195 1.00 56.44 90 GLU A CA 1
ATOM 763 C C . GLU A 1 90 ? 48.378 25.011 -21.326 1.00 56.44 90 GLU A C 1
ATOM 765 O O . GLU A 1 90 ? 48.970 25.000 -22.407 1.00 56.44 90 GLU A O 1
ATOM 770 N N . GLN A 1 91 ? 48.860 24.347 -20.269 1.00 59.03 91 GLN A N 1
ATOM 771 C CA . GLN A 1 91 ? 50.068 23.516 -20.327 1.00 59.03 91 GLN A CA 1
ATOM 772 C C . GLN A 1 91 ? 49.885 22.287 -21.231 1.00 59.03 91 GLN A C 1
ATOM 774 O O . GLN A 1 91 ? 50.830 21.872 -21.906 1.00 59.03 91 GLN A O 1
ATOM 779 N N . SER A 1 92 ? 48.684 21.701 -21.270 1.00 52.69 92 SER A N 1
ATOM 780 C CA . SER A 1 92 ? 48.343 20.596 -22.178 1.00 52.69 92 SER A CA 1
ATOM 781 C C . SER A 1 92 ? 48.243 21.068 -23.632 1.00 52.69 92 SER A C 1
ATOM 783 O O . SER A 1 92 ? 48.771 20.410 -24.529 1.00 52.69 92 SER A O 1
ATOM 785 N N . LEU A 1 93 ? 47.658 22.246 -23.871 1.00 48.03 93 LEU A N 1
ATOM 786 C CA . LEU A 1 93 ? 47.636 22.912 -25.177 1.00 48.03 93 LEU A CA 1
ATOM 787 C C . LEU A 1 93 ? 49.054 23.234 -25.660 1.00 48.03 93 LEU A C 1
ATOM 789 O O . LEU A 1 93 ? 49.425 22.845 -26.763 1.00 48.03 93 LEU A O 1
ATOM 793 N N . SER A 1 94 ? 49.893 23.817 -24.803 1.00 51.41 94 SER A N 1
ATOM 794 C CA . SER A 1 94 ? 51.296 24.139 -25.105 1.00 51.41 94 SER A CA 1
ATOM 795 C C . SER A 1 94 ? 52.141 22.894 -25.405 1.00 51.41 94 SER A C 1
ATOM 797 O O . SER A 1 94 ? 53.034 22.929 -26.251 1.00 51.41 94 SER A O 1
ATOM 799 N N . LYS A 1 95 ? 51.850 21.758 -24.755 1.00 53.78 95 LYS A N 1
ATOM 800 C CA . LYS A 1 95 ? 52.479 20.463 -25.076 1.00 53.78 95 LYS A CA 1
ATOM 801 C C . LYS A 1 95 ? 52.003 19.892 -26.410 1.00 53.78 95 LYS A C 1
ATOM 803 O O . LYS A 1 95 ? 52.790 19.251 -27.098 1.00 53.78 95 LYS A O 1
ATOM 808 N N . THR A 1 96 ? 50.753 20.144 -26.787 1.00 47.56 96 THR A N 1
ATOM 809 C CA . THR A 1 96 ? 50.176 19.690 -28.061 1.00 47.56 96 THR A CA 1
ATOM 810 C C . THR A 1 96 ? 50.698 20.525 -29.236 1.00 47.56 96 THR A C 1
ATOM 812 O O . THR A 1 96 ? 51.018 19.968 -30.280 1.00 47.56 96 THR A O 1
ATOM 815 N N . VAL A 1 97 ? 50.893 21.833 -29.034 1.00 44.84 97 VAL A N 1
ATOM 816 C CA . VAL A 1 97 ? 51.490 22.755 -30.018 1.00 44.84 97 VAL A CA 1
ATOM 817 C C . VAL A 1 97 ? 52.994 22.497 -30.199 1.00 44.84 97 VAL A C 1
ATOM 819 O O . VAL A 1 97 ? 53.478 22.470 -31.326 1.00 44.84 97 VAL A O 1
ATOM 822 N N . ASN A 1 98 ? 53.736 22.179 -29.130 1.00 43.03 98 ASN A N 1
ATOM 823 C CA . ASN A 1 98 ? 55.154 21.794 -29.240 1.00 43.03 98 ASN A CA 1
ATOM 824 C C . ASN A 1 98 ? 55.376 20.384 -29.830 1.00 43.03 98 ASN A C 1
ATOM 826 O O . ASN A 1 98 ? 56.452 20.106 -30.355 1.00 43.03 98 ASN A O 1
ATOM 830 N N . LEU A 1 99 ? 54.369 19.501 -29.806 1.00 42.69 99 LEU A N 1
ATOM 831 C CA . LEU A 1 99 ? 54.397 18.211 -30.514 1.00 42.69 99 LEU A CA 1
ATOM 832 C C . LEU A 1 99 ? 54.106 18.342 -32.022 1.00 42.69 99 LEU A C 1
ATOM 834 O O . LEU A 1 99 ? 54.340 17.390 -32.760 1.00 42.69 99 LEU A O 1
ATOM 838 N N . GLN A 1 100 ? 53.652 19.510 -32.492 1.00 46.34 100 GLN A N 1
ATOM 839 C CA . GLN A 1 100 ? 53.430 19.807 -33.915 1.00 46.34 100 GLN A CA 1
ATOM 840 C C . GLN A 1 100 ? 54.655 20.412 -34.625 1.00 46.34 100 GLN A C 1
ATOM 842 O O . GLN A 1 100 ? 54.601 20.648 -35.829 1.00 46.34 100 GLN A O 1
ATOM 847 N N . GLN A 1 101 ? 55.776 20.623 -33.926 1.00 48.16 101 GLN A N 1
ATOM 848 C CA . GLN A 1 101 ? 57.019 21.156 -34.504 1.00 48.16 101 GLN A CA 1
ATOM 849 C C . GLN A 1 101 ? 58.160 20.132 -34.592 1.00 48.16 101 GLN A C 1
ATOM 851 O O . GLN A 1 101 ? 59.331 20.483 -34.462 1.00 48.16 101 GLN A O 1
ATOM 856 N N . MET A 1 102 ? 57.854 18.865 -34.889 1.00 43.62 102 MET A N 1
ATOM 857 C CA . MET A 1 102 ? 58.868 17.955 -35.425 1.00 43.62 102 MET A CA 1
ATOM 858 C C . MET A 1 102 ? 58.343 17.065 -36.558 1.00 43.62 102 MET A C 1
ATOM 860 O O . MET A 1 102 ? 57.509 16.194 -36.351 1.00 43.62 102 MET A O 1
ATOM 864 N N . GLN A 1 103 ? 59.003 17.259 -37.706 1.00 43.66 103 GLN A N 1
ATOM 865 C CA . GLN A 1 103 ? 59.095 16.448 -38.925 1.00 43.66 103 GLN A CA 1
ATOM 866 C C . GLN A 1 103 ? 58.142 16.773 -40.087 1.00 43.66 103 GLN A C 1
ATOM 868 O O . GLN A 1 103 ? 56.937 16.934 -39.950 1.00 43.66 103 GLN A O 1
ATOM 873 N N . ASN A 1 104 ? 58.790 16.909 -41.249 1.00 52.56 104 ASN A N 1
ATOM 874 C CA . ASN A 1 104 ? 58.275 17.374 -42.528 1.00 52.56 104 ASN A CA 1
ATOM 875 C C . ASN A 1 104 ? 57.190 16.444 -43.076 1.00 52.56 104 ASN A C 1
ATOM 877 O O . ASN A 1 104 ? 57.496 15.337 -43.515 1.00 52.56 104 ASN A O 1
ATOM 881 N N . GLU A 1 105 ? 55.959 16.933 -43.151 1.00 45.34 105 GLU A N 1
ATOM 882 C CA . GLU A 1 105 ? 54.883 16.301 -43.912 1.00 45.34 105 GLU A CA 1
ATOM 883 C C . GLU A 1 105 ? 54.321 17.282 -44.933 1.00 45.34 105 GLU A C 1
ATOM 885 O O . GLU A 1 105 ? 54.344 18.504 -44.758 1.00 45.34 105 GLU A O 1
ATOM 890 N N . SER A 1 106 ? 53.863 16.729 -46.050 1.00 56.97 106 SER A N 1
ATOM 891 C CA . SER A 1 106 ? 53.404 17.514 -47.184 1.00 56.97 106 SER A CA 1
ATOM 892 C C . SER A 1 106 ? 52.114 18.268 -46.843 1.00 56.97 106 SER A C 1
ATOM 894 O O . SER A 1 106 ? 51.259 17.790 -46.097 1.00 56.97 106 SER A O 1
ATOM 896 N N . PHE A 1 107 ? 51.941 19.447 -47.446 1.00 40.56 107 PHE A N 1
ATOM 897 C CA . PHE A 1 107 ? 50.813 20.369 -47.227 1.00 40.56 107 PHE A CA 1
ATOM 898 C C . PHE A 1 107 ? 49.417 19.713 -47.375 1.00 40.56 107 PHE A C 1
ATOM 900 O O . PHE A 1 107 ? 48.427 20.222 -46.854 1.00 40.56 107 PHE A O 1
ATOM 907 N N . LYS A 1 108 ? 49.333 18.559 -48.053 1.00 41.69 108 LYS A N 1
ATOM 908 C CA . LYS A 1 108 ? 48.113 17.766 -48.254 1.00 41.69 108 LYS A CA 1
ATOM 909 C C . LYS A 1 108 ? 47.757 16.890 -47.041 1.00 41.69 108 LYS A C 1
ATOM 911 O O . LYS A 1 108 ? 46.603 16.863 -46.631 1.00 41.69 108 LYS A O 1
ATOM 916 N N . GLU A 1 109 ? 48.742 16.267 -46.396 1.00 47.53 109 GLU A N 1
ATOM 917 C CA . GLU A 1 109 ? 48.554 15.475 -45.164 1.00 47.53 109 GLU A CA 1
ATOM 918 C C . GLU A 1 109 ? 48.304 16.363 -43.935 1.00 47.53 109 GLU A C 1
ATOM 920 O O . GLU A 1 109 ? 47.731 15.926 -42.933 1.00 47.53 109 GLU A O 1
ATOM 925 N N . TYR A 1 110 ? 48.722 17.628 -44.006 1.00 44.75 110 TYR A N 1
ATOM 926 C CA . TYR A 1 110 ? 48.376 18.660 -43.030 1.00 44.75 110 TYR A CA 1
ATOM 927 C C . TYR A 1 110 ? 46.890 19.043 -43.126 1.00 44.75 110 TYR A C 1
ATOM 929 O O . TYR A 1 110 ? 46.195 19.083 -42.112 1.00 44.75 110 TYR A O 1
ATOM 937 N N . PHE A 1 111 ? 46.368 19.220 -44.344 1.00 41.56 111 PHE A N 1
ATOM 938 C CA . PHE A 1 111 ? 44.955 19.538 -44.565 1.00 41.56 111 PHE A CA 1
ATOM 939 C C . PHE A 1 111 ? 44.016 18.376 -44.217 1.00 41.56 111 PHE A C 1
ATOM 941 O O . PHE A 1 111 ? 42.994 18.601 -43.570 1.00 41.56 111 PHE A O 1
ATOM 948 N N . ASP A 1 112 ? 44.388 17.136 -44.546 1.00 47.44 112 ASP A N 1
ATOM 949 C CA . ASP A 1 112 ? 43.593 15.955 -44.184 1.00 47.44 112 ASP A CA 1
ATOM 950 C C . ASP A 1 112 ? 43.573 15.724 -42.661 1.00 47.44 112 ASP A C 1
ATOM 952 O O . ASP A 1 112 ? 42.546 15.339 -42.096 1.00 47.44 112 ASP A O 1
ATOM 956 N N . ARG A 1 113 ? 44.656 16.061 -41.944 1.00 49.22 113 ARG A N 1
ATOM 957 C CA . ARG A 1 113 ? 44.660 16.053 -40.470 1.00 49.22 113 ARG A CA 1
ATOM 958 C C . ARG A 1 113 ? 43.883 17.195 -39.852 1.00 49.22 113 ARG A C 1
ATOM 960 O O . ARG A 1 113 ? 43.225 16.961 -38.842 1.00 49.22 113 ARG A O 1
ATOM 967 N N . ILE A 1 114 ? 43.916 18.393 -40.427 1.00 41.41 114 ILE A N 1
ATOM 968 C CA . ILE A 1 114 ? 43.073 19.505 -39.973 1.00 41.41 114 ILE A CA 1
ATOM 969 C C . ILE A 1 114 ? 41.599 19.152 -40.181 1.00 41.41 114 ILE A C 1
ATOM 971 O O . ILE A 1 114 ? 40.797 19.338 -39.271 1.00 41.41 114 ILE A O 1
ATOM 975 N N . TYR A 1 115 ? 41.245 18.540 -41.310 1.00 46.09 115 TYR A N 1
ATOM 976 C CA . TYR A 1 115 ? 39.887 18.079 -41.592 1.00 46.09 115 TYR A CA 1
ATOM 977 C C . TYR A 1 115 ? 39.419 16.992 -40.604 1.00 46.09 115 TYR A C 1
ATOM 979 O O . TYR A 1 115 ? 38.321 17.085 -40.049 1.00 46.09 115 TYR A O 1
ATOM 987 N N . ILE A 1 116 ? 40.277 16.014 -40.288 1.00 51.34 116 ILE A N 1
ATOM 988 C CA . ILE A 1 116 ? 40.004 14.977 -39.275 1.00 51.34 116 ILE A CA 1
ATOM 989 C C . ILE A 1 116 ? 39.949 15.567 -37.852 1.00 51.34 116 ILE A C 1
ATOM 991 O O . ILE A 1 116 ? 39.113 15.147 -37.051 1.00 51.34 116 ILE A O 1
ATOM 995 N N . SER A 1 117 ? 40.769 16.577 -37.548 1.00 41.75 117 SER A N 1
ATOM 996 C CA . SER A 1 117 ? 40.800 17.255 -36.241 1.00 41.75 117 SER A CA 1
ATOM 997 C C . SER A 1 117 ? 39.594 18.177 -36.033 1.00 41.75 117 SER A C 1
ATOM 999 O O . SER A 1 117 ? 39.056 18.271 -34.935 1.00 41.75 117 SER A O 1
ATOM 1001 N N . ILE A 1 118 ? 39.083 18.812 -37.089 1.00 40.28 118 ILE A N 1
ATOM 1002 C CA . ILE A 1 118 ? 37.852 19.615 -37.036 1.00 40.28 118 ILE A CA 1
ATOM 1003 C C . ILE A 1 118 ? 36.624 18.705 -36.844 1.00 40.28 118 ILE A C 1
ATOM 1005 O O . ILE A 1 118 ? 35.738 19.020 -36.044 1.00 40.28 118 ILE A O 1
ATOM 1009 N N . LEU A 1 119 ? 36.604 17.527 -37.481 1.00 41.56 119 LEU A N 1
ATOM 1010 C CA . LEU A 1 119 ? 35.587 16.489 -37.257 1.00 41.56 119 LEU A CA 1
ATOM 1011 C C . LEU A 1 119 ? 35.673 15.850 -35.857 1.00 41.56 119 LEU A C 1
ATOM 1013 O O . LEU A 1 119 ? 34.640 15.459 -35.302 1.00 41.56 119 LEU A O 1
ATOM 1017 N N . SER A 1 120 ? 36.862 15.760 -35.248 1.00 41.25 120 SER A N 1
ATOM 1018 C CA . SER A 1 120 ? 37.005 15.314 -33.855 1.00 41.25 120 SER A CA 1
ATOM 1019 C C . SER A 1 120 ? 36.582 16.398 -32.859 1.00 41.25 120 SER A C 1
ATOM 1021 O O . SER A 1 120 ? 35.870 16.076 -31.913 1.00 41.25 120 SER A O 1
ATOM 1023 N N . ILE A 1 121 ? 36.879 17.677 -33.118 1.00 40.22 121 ILE A N 1
ATOM 1024 C CA . ILE A 1 121 ? 36.476 18.820 -32.276 1.00 40.22 121 ILE A CA 1
ATOM 1025 C C . ILE A 1 121 ? 34.952 19.055 -32.311 1.00 40.22 121 ILE A C 1
ATOM 1027 O O . ILE A 1 121 ? 34.352 19.362 -31.280 1.00 40.22 121 ILE A O 1
ATOM 1031 N N . GLN A 1 122 ? 34.274 18.854 -33.449 1.00 38.78 122 GLN A N 1
ATOM 1032 C CA . GLN A 1 122 ? 32.801 18.919 -33.517 1.00 38.78 122 GLN A CA 1
ATOM 1033 C C . GLN A 1 122 ? 32.121 17.750 -32.780 1.00 38.78 122 GLN A C 1
ATOM 1035 O O . GLN A 1 122 ? 31.070 17.931 -32.157 1.00 38.78 122 GLN A O 1
ATOM 1040 N N . ASN A 1 123 ? 32.741 16.566 -32.776 1.00 42.97 123 ASN A N 1
ATOM 1041 C CA . ASN A 1 123 ? 32.282 15.430 -31.975 1.00 42.97 123 ASN A CA 1
ATOM 1042 C C . ASN A 1 123 ? 32.617 15.590 -30.481 1.00 42.97 123 ASN A C 1
ATOM 1044 O O . ASN A 1 123 ? 31.831 15.160 -29.637 1.00 42.97 123 ASN A O 1
ATOM 1048 N N . GLU A 1 124 ? 33.715 16.262 -30.136 1.00 39.94 124 GLU A N 1
ATOM 1049 C CA . GLU A 1 124 ? 34.074 16.612 -28.759 1.00 39.94 124 GLU A CA 1
ATOM 1050 C C . GLU A 1 124 ? 33.220 17.747 -28.195 1.00 39.94 124 GLU A C 1
ATOM 1052 O O . GLU A 1 124 ? 32.869 17.670 -27.029 1.00 39.94 124 GLU A O 1
ATOM 1057 N N . LYS A 1 125 ? 32.767 18.730 -28.987 1.00 40.78 125 LYS A N 1
ATOM 1058 C CA . LYS A 1 125 ? 31.816 19.765 -28.525 1.00 40.78 125 LYS A CA 1
ATOM 1059 C C . LYS A 1 125 ? 30.392 19.223 -28.328 1.00 40.78 125 LYS A C 1
ATOM 1061 O O . LYS A 1 125 ? 29.737 19.582 -27.349 1.00 40.78 125 LYS A O 1
ATOM 1066 N N . LYS A 1 126 ? 29.931 18.292 -29.180 1.00 40.00 126 LYS A N 1
ATOM 1067 C CA . LYS A 1 126 ? 28.679 17.531 -28.955 1.00 40.00 126 LYS A CA 1
ATOM 1068 C C . LYS A 1 126 ? 28.780 16.603 -27.742 1.00 40.00 126 LYS A C 1
ATOM 1070 O O . LYS A 1 126 ? 27.812 16.460 -26.999 1.00 40.00 126 LYS A O 1
ATOM 1075 N N . MET A 1 127 ? 29.954 16.018 -27.504 1.00 41.25 127 MET A N 1
ATOM 1076 C CA . MET A 1 127 ? 30.207 15.245 -26.293 1.00 41.25 127 MET A CA 1
ATOM 1077 C C . MET A 1 127 ? 30.385 16.144 -25.067 1.00 41.25 127 MET A C 1
ATOM 1079 O O . MET A 1 127 ? 29.867 15.760 -24.041 1.00 41.25 127 MET A O 1
ATOM 1083 N N . ALA A 1 128 ? 30.986 17.334 -25.141 1.00 37.91 128 ALA A N 1
ATOM 1084 C CA . ALA A 1 128 ? 31.228 18.238 -24.009 1.00 37.91 128 ALA A CA 1
ATOM 1085 C C . ALA A 1 128 ? 29.935 18.816 -23.409 1.00 37.91 128 ALA A C 1
ATOM 1087 O O . ALA A 1 128 ? 29.849 18.969 -22.198 1.00 37.91 128 ALA A O 1
ATOM 1088 N N . ALA A 1 129 ? 28.891 19.045 -24.212 1.00 38.53 129 ALA A N 1
ATOM 1089 C CA . ALA A 1 129 ? 27.571 19.437 -23.700 1.00 38.53 129 ALA A CA 1
ATOM 1090 C C . ALA A 1 129 ? 26.825 18.272 -23.004 1.00 38.53 129 ALA A C 1
ATOM 1092 O O . ALA A 1 129 ? 26.084 18.477 -22.045 1.00 38.53 129 ALA A O 1
ATOM 1093 N N . ILE A 1 130 ? 27.067 17.027 -23.437 1.00 41.06 130 ILE A N 1
ATOM 1094 C CA . ILE A 1 130 ? 26.559 15.798 -22.793 1.00 41.06 130 ILE A CA 1
ATOM 1095 C C . ILE A 1 130 ? 27.457 15.385 -21.605 1.00 41.06 130 ILE A C 1
ATOM 1097 O O . ILE A 1 130 ? 26.998 14.775 -20.637 1.00 41.06 130 ILE A O 1
ATOM 1101 N N . GLN A 1 131 ? 28.733 15.759 -21.654 1.00 41.03 131 GLN A N 1
ATOM 1102 C CA . GLN A 1 131 ? 29.772 15.477 -20.678 1.00 41.03 131 GLN A CA 1
ATOM 1103 C C . GLN A 1 131 ? 29.746 16.505 -19.547 1.00 41.03 131 GLN A C 1
ATOM 1105 O O . GLN A 1 131 ? 29.958 16.082 -18.435 1.00 41.03 131 GLN A O 1
ATOM 1110 N N . GLN A 1 132 ? 29.355 17.771 -19.734 1.00 39.53 132 GLN A N 1
ATOM 1111 C CA . GLN A 1 132 ? 29.164 18.718 -18.620 1.00 39.53 132 GLN A CA 1
ATOM 1112 C C . GLN A 1 132 ? 28.026 18.285 -17.680 1.00 39.53 132 GLN A C 1
ATOM 1114 O O . GLN A 1 132 ? 28.163 18.387 -16.465 1.00 39.53 132 GLN A O 1
ATOM 1119 N N . ASN A 1 133 ? 26.951 17.678 -18.199 1.00 40.28 133 ASN A N 1
ATOM 1120 C CA . ASN A 1 133 ? 25.901 17.083 -17.360 1.00 40.28 133 ASN A CA 1
ATOM 1121 C C . ASN A 1 133 ? 26.317 15.732 -16.743 1.00 40.28 133 ASN A C 1
ATOM 1123 O O . ASN A 1 133 ? 25.914 15.416 -15.623 1.00 40.28 133 ASN A O 1
ATOM 1127 N N . LYS A 1 134 ? 27.173 14.949 -17.420 1.00 39.62 134 LYS A N 1
ATOM 1128 C CA . LYS A 1 134 ? 27.782 13.735 -16.842 1.00 39.62 134 LYS A CA 1
ATOM 1129 C C . LYS A 1 134 ? 28.926 14.035 -15.875 1.00 39.62 134 LYS A C 1
ATOM 1131 O O . LYS A 1 134 ? 29.120 13.256 -14.959 1.00 39.62 134 LYS A O 1
ATOM 1136 N N . GLU A 1 135 ? 29.640 15.140 -16.020 1.00 35.66 135 GLU A N 1
ATOM 1137 C CA . GLU A 1 135 ? 30.721 15.600 -15.152 1.00 35.66 135 GLU A CA 1
ATOM 1138 C C . GLU A 1 135 ? 30.148 16.277 -13.924 1.00 35.66 135 GLU A C 1
ATOM 1140 O O . GLU A 1 135 ? 30.661 16.021 -12.854 1.00 35.66 135 GLU A O 1
ATOM 1145 N N . ILE A 1 136 ? 29.017 16.987 -14.001 1.00 38.12 136 ILE A N 1
ATOM 1146 C CA . ILE A 1 136 ? 28.264 17.392 -12.802 1.00 38.12 136 ILE A CA 1
ATOM 1147 C C . ILE A 1 136 ? 27.788 16.155 -12.023 1.00 38.12 136 ILE A C 1
ATOM 1149 O O . ILE A 1 136 ? 27.913 16.121 -10.803 1.00 38.12 136 ILE A O 1
ATOM 1153 N N . PHE A 1 137 ? 27.328 15.098 -12.705 1.00 39.31 137 PHE A N 1
ATOM 1154 C CA . PHE A 1 137 ? 26.910 13.842 -12.066 1.00 39.31 137 PHE A CA 1
ATOM 1155 C C . PHE A 1 137 ? 28.094 13.005 -11.535 1.00 39.31 137 PHE A C 1
ATOM 1157 O O . PHE A 1 137 ? 28.010 12.414 -10.458 1.00 39.31 137 PHE A O 1
ATOM 1164 N N . VAL A 1 138 ? 29.228 12.994 -12.242 1.00 40.00 138 VAL A N 1
ATOM 1165 C CA . VAL A 1 138 ? 30.475 12.338 -11.822 1.00 40.00 138 VAL A CA 1
ATOM 1166 C C . VAL A 1 138 ? 31.135 13.122 -10.689 1.00 40.00 138 VAL A C 1
ATOM 1168 O O . VAL A 1 138 ? 31.550 12.494 -9.726 1.00 40.00 138 VAL A O 1
ATOM 1171 N N . ILE A 1 139 ? 31.130 14.456 -10.709 1.00 38.75 139 ILE A N 1
ATOM 1172 C CA . ILE A 1 139 ? 31.534 15.331 -9.599 1.00 38.75 139 ILE A CA 1
ATOM 1173 C C . ILE A 1 139 ? 30.616 15.093 -8.398 1.00 38.75 139 ILE A C 1
ATOM 1175 O O . ILE A 1 139 ? 31.124 14.948 -7.296 1.00 38.75 139 ILE A O 1
ATOM 1179 N N . PHE A 1 140 ? 29.301 14.925 -8.578 1.00 41.03 140 PHE A N 1
ATOM 1180 C CA . PHE A 1 140 ? 28.392 14.548 -7.486 1.00 41.03 140 PHE A CA 1
ATOM 1181 C C . PHE A 1 140 ? 28.720 13.154 -6.917 1.00 41.03 140 PHE A C 1
ATOM 1183 O O . PHE A 1 140 ? 28.725 12.965 -5.703 1.00 41.03 140 PHE A O 1
ATOM 1190 N N . SER A 1 141 ? 29.078 12.188 -7.771 1.00 41.84 141 SER A N 1
ATOM 1191 C CA . SER A 1 141 ? 29.499 10.844 -7.343 1.00 41.84 141 SER A CA 1
ATOM 1192 C C . SER A 1 141 ? 30.883 10.822 -6.678 1.00 41.84 141 SER A C 1
ATOM 1194 O O . SER A 1 141 ? 31.080 10.101 -5.704 1.00 41.84 141 SER A O 1
ATOM 1196 N N . ILE A 1 142 ? 31.819 11.660 -7.137 1.00 41.00 142 ILE A N 1
ATOM 1197 C CA . ILE A 1 142 ? 33.159 11.841 -6.568 1.00 41.00 142 ILE A CA 1
ATOM 1198 C C . ILE A 1 142 ? 33.055 12.599 -5.244 1.00 41.00 142 ILE A C 1
ATOM 1200 O O . ILE A 1 142 ? 33.730 12.222 -4.297 1.00 41.00 142 ILE A O 1
ATOM 1204 N N . ILE A 1 143 ? 32.168 13.592 -5.125 1.00 41.62 143 ILE A N 1
ATOM 1205 C CA . ILE A 1 143 ? 31.852 14.277 -3.864 1.00 41.62 143 ILE A CA 1
ATOM 1206 C C . ILE A 1 143 ? 31.240 13.289 -2.868 1.00 41.62 143 ILE A C 1
ATOM 1208 O O . ILE A 1 143 ? 31.634 13.310 -1.710 1.00 41.62 143 ILE A O 1
ATOM 1212 N N . GLN A 1 144 ? 30.358 12.375 -3.287 1.00 43.84 144 GLN A N 1
ATOM 1213 C CA . GLN A 1 144 ? 29.820 11.335 -2.397 1.00 43.84 144 GLN A CA 1
ATOM 1214 C C . GLN A 1 144 ? 30.872 10.287 -1.999 1.00 43.84 144 GLN A C 1
ATOM 1216 O O . GLN A 1 144 ? 30.940 9.897 -0.836 1.00 43.84 144 GLN A O 1
ATOM 1221 N N . GLN A 1 145 ? 31.754 9.882 -2.917 1.00 42.81 145 GLN A N 1
ATOM 1222 C CA . GLN A 1 145 ? 32.874 8.982 -2.613 1.00 42.81 145 GLN A CA 1
ATOM 1223 C C . GLN A 1 145 ? 33.943 9.646 -1.730 1.00 42.81 145 GLN A C 1
ATOM 1225 O O . GLN A 1 145 ? 34.504 8.992 -0.852 1.00 42.81 145 GLN A O 1
ATOM 1230 N N . LEU A 1 146 ? 34.211 10.941 -1.920 1.00 40.44 146 LEU A N 1
ATOM 1231 C CA . LEU A 1 146 ? 35.081 11.744 -1.060 1.00 40.44 146 LEU A CA 1
ATOM 1232 C C . LEU A 1 146 ? 34.436 11.968 0.304 1.00 40.44 146 LEU A C 1
ATOM 1234 O O . LEU A 1 146 ? 35.131 11.859 1.300 1.00 40.44 146 LEU A O 1
ATOM 1238 N N . ARG A 1 147 ? 33.120 12.186 0.381 1.00 41.38 147 ARG A N 1
ATOM 1239 C CA . ARG A 1 147 ? 32.376 12.290 1.645 1.00 41.38 147 ARG A CA 1
ATOM 1240 C C . ARG A 1 147 ? 32.432 10.980 2.431 1.00 41.38 147 ARG A C 1
ATOM 1242 O O . ARG A 1 147 ? 32.668 11.014 3.631 1.00 41.38 147 ARG A O 1
ATOM 1249 N N . TYR A 1 148 ? 32.333 9.839 1.747 1.00 43.91 148 TYR A N 1
ATOM 1250 C CA . TYR A 1 148 ? 32.495 8.513 2.346 1.00 43.91 148 TYR A CA 1
ATOM 1251 C C . TYR A 1 148 ? 33.936 8.261 2.823 1.00 43.91 148 TYR A C 1
ATOM 1253 O O . TYR A 1 148 ? 34.142 7.796 3.938 1.00 43.91 148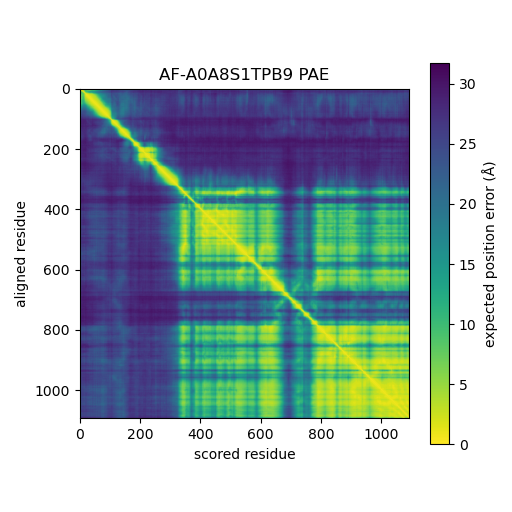 TYR A O 1
ATOM 1261 N N . LYS A 1 149 ? 34.950 8.633 2.026 1.00 41.22 149 LYS A N 1
ATOM 1262 C CA . LYS A 1 149 ? 36.371 8.516 2.409 1.00 41.22 149 LYS A CA 1
ATOM 1263 C C . LYS A 1 149 ? 36.795 9.502 3.498 1.00 41.22 149 LYS A C 1
ATOM 1265 O O . LYS A 1 149 ? 37.644 9.156 4.307 1.00 41.22 149 LYS A O 1
ATOM 1270 N N . ILE A 1 150 ? 36.221 10.703 3.530 1.00 41.72 150 ILE A N 1
ATOM 1271 C CA . ILE A 1 150 ? 36.444 11.706 4.576 1.00 41.72 150 ILE A CA 1
ATOM 1272 C C . ILE A 1 150 ? 35.750 11.264 5.865 1.00 41.72 150 ILE A C 1
ATOM 1274 O O . ILE A 1 150 ? 36.362 11.378 6.914 1.00 41.72 150 ILE A O 1
ATOM 1278 N N . SER A 1 151 ? 34.549 10.676 5.811 1.00 42.22 151 SER A N 1
ATOM 1279 C CA . SER A 1 151 ? 33.943 10.020 6.979 1.00 42.22 151 SER A CA 1
ATOM 1280 C C . SER A 1 151 ? 34.771 8.830 7.473 1.00 42.22 151 SER A C 1
ATOM 1282 O O . SER A 1 151 ? 34.969 8.719 8.673 1.00 42.22 151 SER A O 1
ATOM 1284 N N . ASP A 1 152 ? 35.314 7.989 6.587 1.00 41.34 152 ASP A N 1
ATOM 1285 C CA . ASP A 1 152 ? 36.185 6.861 6.968 1.00 41.34 152 ASP A CA 1
ATOM 1286 C C . ASP A 1 152 ? 37.536 7.330 7.547 1.00 41.34 152 ASP A C 1
ATOM 1288 O O . ASP A 1 152 ? 38.054 6.739 8.492 1.00 41.34 152 ASP A O 1
ATOM 1292 N N . LEU A 1 153 ? 38.089 8.434 7.027 1.00 40.34 153 LEU A N 1
ATOM 1293 C CA . LEU A 1 153 ? 39.285 9.086 7.565 1.00 40.34 153 LEU A CA 1
ATOM 1294 C C . LEU A 1 153 ? 39.003 9.774 8.899 1.00 40.34 153 LEU A C 1
ATOM 1296 O O . LEU A 1 153 ? 39.790 9.606 9.809 1.00 40.34 153 LEU A O 1
ATOM 1300 N N . ILE A 1 154 ? 37.882 10.481 9.055 1.00 41.66 154 ILE A N 1
ATOM 1301 C CA . ILE A 1 154 ? 37.483 11.113 10.321 1.00 41.66 154 ILE A CA 1
ATOM 1302 C C . ILE A 1 154 ? 37.201 10.046 11.383 1.00 41.66 154 ILE A C 1
ATOM 1304 O O . ILE A 1 154 ? 37.633 10.212 12.514 1.00 41.66 154 ILE A O 1
ATOM 1308 N N . ILE A 1 155 ? 36.572 8.921 11.028 1.00 42.25 155 ILE A N 1
ATOM 1309 C CA . ILE A 1 155 ? 36.380 7.781 11.937 1.00 42.25 155 ILE A CA 1
ATOM 1310 C C . ILE A 1 155 ? 37.731 7.164 12.320 1.00 42.25 155 ILE A C 1
ATOM 1312 O O . ILE A 1 155 ? 37.943 6.882 13.492 1.00 42.25 155 ILE A O 1
ATOM 1316 N N . LYS A 1 156 ? 38.679 7.022 11.383 1.00 40.53 156 LYS A N 1
ATOM 1317 C CA . LYS A 1 156 ? 40.048 6.567 11.694 1.00 40.53 156 LYS A CA 1
ATOM 1318 C C . LYS A 1 156 ? 40.835 7.563 12.543 1.00 40.53 156 LYS A C 1
ATOM 1320 O O . LYS A 1 156 ? 41.575 7.127 13.412 1.00 40.53 156 LYS A O 1
ATOM 1325 N N . THR A 1 157 ? 40.675 8.865 12.327 1.00 40.09 157 THR A N 1
ATOM 1326 C CA . THR A 1 157 ? 41.355 9.909 13.105 1.00 40.09 157 THR A CA 1
ATOM 1327 C C . THR A 1 157 ? 40.754 10.036 14.505 1.00 40.09 157 THR A C 1
ATOM 1329 O O . THR A 1 157 ? 41.508 10.172 15.454 1.00 40.09 157 THR A O 1
ATOM 1332 N N . ILE A 1 158 ? 39.433 9.888 14.662 1.00 40.44 158 ILE A N 1
ATOM 1333 C CA . ILE A 1 158 ? 38.761 9.835 15.973 1.00 40.44 158 ILE A CA 1
ATOM 1334 C C . ILE A 1 158 ? 39.162 8.558 16.730 1.00 40.44 158 ILE A C 1
ATOM 1336 O O . ILE A 1 158 ? 39.498 8.627 17.905 1.00 40.44 158 ILE A O 1
ATOM 1340 N N . TYR A 1 159 ? 39.247 7.414 16.042 1.00 37.50 159 TYR A N 1
ATOM 1341 C CA . TYR A 1 159 ? 39.706 6.144 16.625 1.00 37.50 159 TYR A CA 1
ATOM 1342 C C . TYR A 1 159 ? 41.206 6.141 16.987 1.00 37.50 159 TYR A C 1
ATOM 1344 O O . TYR A 1 159 ? 41.647 5.335 17.803 1.00 37.50 159 TYR A O 1
ATOM 1352 N N . LEU A 1 160 ? 42.005 7.021 16.371 1.00 38.41 160 LEU A N 1
ATOM 1353 C CA . LEU A 1 160 ? 43.419 7.229 16.704 1.00 38.41 160 LEU A CA 1
ATOM 1354 C C . LEU A 1 160 ? 43.604 8.283 17.807 1.00 38.41 160 LEU A C 1
ATOM 1356 O O . LEU A 1 160 ? 44.508 8.134 18.618 1.00 38.41 160 LEU A O 1
ATOM 1360 N N . GLN A 1 161 ? 42.726 9.288 17.889 1.00 39.81 161 GLN A N 1
ATOM 1361 C CA . GLN A 1 161 ? 42.750 10.311 18.941 1.00 39.81 161 GLN A CA 1
ATOM 1362 C C . GLN A 1 161 ? 42.210 9.805 20.288 1.00 39.81 161 GLN A C 1
ATOM 1364 O O . GLN A 1 161 ? 42.686 10.252 21.323 1.00 39.81 161 GLN A O 1
ATOM 1369 N N . GLU A 1 162 ? 41.312 8.812 20.310 1.00 36.69 162 GLU A N 1
ATOM 1370 C CA . GLU A 1 162 ? 40.882 8.138 21.553 1.00 36.69 162 GLU A CA 1
ATOM 1371 C C . GLU A 1 162 ? 41.958 7.218 22.168 1.00 36.69 162 GLU A C 1
ATOM 1373 O O . GLU A 1 162 ? 41.741 6.649 23.235 1.00 36.69 162 GLU A O 1
ATOM 1378 N N . LYS A 1 163 ? 43.122 7.059 21.522 1.00 40.47 163 LYS A N 1
ATOM 1379 C CA . LYS A 1 163 ? 44.229 6.220 22.010 1.00 40.47 163 LYS A CA 1
ATOM 1380 C C . LYS A 1 163 ? 45.478 6.985 22.454 1.00 40.47 163 LYS A C 1
ATOM 1382 O O . LYS A 1 163 ? 46.425 6.340 22.891 1.00 40.47 163 LYS A O 1
ATOM 1387 N N . GLU A 1 164 ? 45.484 8.314 22.349 1.00 38.41 164 GLU A N 1
ATOM 1388 C CA . GLU A 1 164 ? 46.606 9.166 22.784 1.00 38.41 164 GLU A CA 1
ATOM 1389 C C . GLU A 1 164 ? 46.351 9.882 24.126 1.00 38.41 164 GLU A C 1
ATOM 1391 O O . GLU A 1 164 ? 47.246 10.548 24.633 1.00 38.41 164 GLU A O 1
ATOM 1396 N N . GLU A 1 165 ? 45.190 9.689 24.764 1.00 36.81 165 GLU A N 1
ATOM 1397 C CA . GLU A 1 165 ? 44.946 10.117 26.152 1.00 36.81 165 GLU A CA 1
ATOM 1398 C C . GLU A 1 165 ? 44.990 8.922 27.119 1.00 36.81 165 GLU A C 1
ATOM 1400 O O . GLU A 1 165 ? 43.990 8.563 27.728 1.00 36.81 165 GLU A O 1
ATOM 1405 N N . GLU A 1 166 ? 46.155 8.285 27.254 1.00 33.81 166 GLU A N 1
ATOM 1406 C CA . GLU A 1 166 ? 46.527 7.515 28.453 1.00 33.81 166 GLU A CA 1
ATOM 1407 C C . GLU A 1 166 ? 48.058 7.314 28.487 1.00 33.81 166 GLU A C 1
ATOM 1409 O O . GLU A 1 166 ? 48.595 6.447 27.799 1.00 33.81 166 GLU A O 1
ATOM 1414 N N . GLY A 1 167 ? 48.752 8.117 29.308 1.00 30.67 167 GLY A N 1
ATOM 1415 C CA . GLY A 1 167 ? 50.103 7.825 29.814 1.00 30.67 167 GLY A CA 1
ATOM 1416 C C . GLY A 1 167 ? 51.194 8.858 29.500 1.00 30.67 167 GLY A C 1
ATOM 1417 O O . GLY A 1 167 ? 51.767 8.836 28.415 1.00 30.67 167 GLY A O 1
ATOM 1418 N N . ASP A 1 168 ? 51.516 9.692 30.495 1.00 34.03 168 ASP A N 1
ATOM 1419 C CA . ASP A 1 168 ? 52.792 10.412 30.634 1.00 34.03 168 ASP A CA 1
ATOM 1420 C C . ASP A 1 168 ? 53.969 9.424 30.830 1.00 34.03 168 ASP A C 1
ATOM 1422 O O . ASP A 1 168 ? 53.814 8.424 31.533 1.00 34.03 168 ASP A O 1
ATOM 1426 N N . ASP A 1 169 ? 55.124 9.673 30.194 1.00 33.12 169 ASP A N 1
ATOM 1427 C CA . ASP A 1 169 ? 56.379 10.098 30.858 1.00 33.12 169 ASP A CA 1
ATOM 1428 C C . ASP A 1 169 ? 57.614 10.036 29.916 1.00 33.12 169 ASP A C 1
ATOM 1430 O O . ASP A 1 169 ? 57.915 9.016 29.297 1.00 33.12 169 ASP A O 1
ATOM 1434 N N . GLU A 1 170 ? 58.308 11.181 29.885 1.00 33.47 170 GLU A N 1
ATOM 1435 C CA . GLU A 1 170 ? 59.757 11.459 29.772 1.00 33.47 170 GLU A CA 1
ATOM 1436 C C . GLU A 1 170 ? 60.638 11.081 28.541 1.00 33.47 170 GLU A C 1
ATOM 1438 O O . GLU A 1 170 ? 60.865 9.928 28.180 1.00 33.47 170 GLU A O 1
ATOM 1443 N N . ASP A 1 171 ? 61.253 12.166 28.034 1.00 32.91 171 ASP A N 1
ATOM 1444 C CA . ASP A 1 171 ? 62.669 12.384 27.681 1.00 32.91 171 ASP A CA 1
ATOM 1445 C C . ASP A 1 171 ? 63.242 12.166 26.253 1.00 32.91 171 ASP A C 1
ATOM 1447 O O . ASP A 1 171 ? 63.607 11.079 25.812 1.00 32.91 171 ASP A O 1
ATOM 1451 N N . ASP A 1 172 ? 63.453 13.336 25.626 1.00 32.62 172 ASP A N 1
ATOM 1452 C CA . ASP A 1 172 ? 64.705 13.883 25.068 1.00 32.62 172 ASP A CA 1
ATOM 1453 C C . ASP A 1 172 ? 65.236 13.599 23.638 1.00 32.62 172 ASP A C 1
ATOM 1455 O O . ASP A 1 172 ? 65.322 12.483 23.133 1.00 32.62 172 ASP A O 1
ATOM 1459 N N . LEU A 1 173 ? 65.751 14.720 23.088 1.00 29.44 173 LEU A N 1
ATOM 1460 C CA . LEU A 1 173 ? 66.792 14.938 22.060 1.00 29.44 173 LEU A CA 1
ATOM 1461 C C . LEU A 1 173 ? 66.426 15.138 20.567 1.00 29.44 173 LEU A C 1
ATOM 1463 O O . LEU A 1 173 ? 66.380 14.236 19.737 1.00 29.44 173 LEU A O 1
ATOM 1467 N N . GLU A 1 174 ? 66.291 16.431 20.243 1.00 31.81 174 GLU A N 1
ATOM 1468 C CA . GLU A 1 174 ? 66.981 17.207 19.192 1.00 31.81 174 GLU A CA 1
ATOM 1469 C C . GLU A 1 174 ? 67.382 16.583 17.831 1.00 31.81 174 GLU A C 1
ATOM 1471 O O . GLU A 1 174 ? 68.414 15.949 17.654 1.00 31.81 174 GLU A O 1
ATOM 1476 N N . SER A 1 175 ? 66.661 17.068 16.815 1.00 30.64 175 SER A N 1
ATOM 1477 C CA . SER A 1 175 ? 67.142 17.883 15.680 1.00 30.64 175 SER A CA 1
ATOM 1478 C C . SER A 1 175 ? 68.011 17.295 14.539 1.00 30.64 175 SER A C 1
ATOM 1480 O O . SER A 1 175 ? 69.156 16.888 14.678 1.00 30.64 175 SER A O 1
ATOM 1482 N N . ASN A 1 176 ? 67.457 17.497 13.334 1.00 31.55 176 ASN A N 1
ATOM 1483 C CA . ASN A 1 176 ? 68.113 17.872 12.076 1.00 31.55 176 ASN A CA 1
ATOM 1484 C C . ASN A 1 176 ? 69.070 16.885 11.379 1.00 31.55 176 ASN A C 1
ATOM 1486 O O . ASN A 1 176 ? 70.284 17.001 11.480 1.00 31.55 176 ASN A O 1
ATOM 1490 N N . GLN A 1 177 ? 68.522 16.136 10.411 1.00 33.16 177 GLN A N 1
ATOM 1491 C CA . GLN A 1 177 ? 69.037 16.157 9.032 1.00 33.16 177 GLN A CA 1
ATOM 1492 C C . GLN A 1 177 ? 67.939 15.765 8.028 1.00 33.16 177 GLN A C 1
ATOM 1494 O O . GLN A 1 177 ? 67.498 14.622 7.935 1.00 33.16 177 GLN A O 1
ATOM 1499 N N . LYS A 1 178 ? 67.477 16.767 7.271 1.00 48.19 178 LYS A N 1
ATOM 1500 C CA . LYS A 1 178 ? 66.581 16.621 6.120 1.00 48.19 178 LYS A CA 1
ATOM 1501 C C . LYS A 1 178 ? 67.352 16.029 4.941 1.00 48.19 178 LYS A C 1
ATOM 1503 O O . LYS A 1 178 ? 68.134 16.731 4.312 1.00 48.19 178 LYS A O 1
ATOM 1508 N N . LEU A 1 179 ? 67.021 14.798 4.577 1.00 35.50 179 LEU A N 1
ATOM 1509 C CA . LEU A 1 179 ? 67.037 14.310 3.198 1.00 35.50 179 LEU A CA 1
ATOM 1510 C C . LEU A 1 179 ? 65.785 13.445 3.040 1.00 35.50 179 LEU A C 1
ATOM 1512 O O . LEU A 1 179 ? 65.543 12.538 3.833 1.00 35.50 179 LEU A O 1
ATOM 1516 N N . GLY A 1 180 ? 64.925 13.810 2.089 1.00 39.38 180 GLY A N 1
ATOM 1517 C CA . GLY A 1 180 ? 63.572 13.277 1.979 1.00 39.38 180 GLY A CA 1
ATOM 1518 C C . GLY A 1 180 ? 63.570 11.761 1.804 1.00 39.38 180 GLY A C 1
ATOM 1519 O O . GLY A 1 180 ? 63.954 11.253 0.753 1.00 39.38 180 GLY A O 1
ATOM 1520 N N . LEU A 1 181 ? 63.050 11.048 2.809 1.00 37.53 181 LEU A N 1
ATOM 1521 C CA . LEU A 1 181 ? 62.737 9.613 2.762 1.00 37.53 181 LEU A CA 1
ATOM 1522 C C . LEU A 1 181 ? 61.974 9.251 1.470 1.00 37.53 181 LEU A C 1
ATOM 1524 O O . LEU A 1 181 ? 62.150 8.177 0.902 1.00 37.53 181 LEU A O 1
ATOM 1528 N N . PHE A 1 182 ? 61.176 10.195 0.967 1.00 36.56 182 PHE A N 1
ATOM 1529 C CA . PHE A 1 182 ? 60.415 10.073 -0.268 1.00 36.56 182 PHE A CA 1
ATOM 1530 C C . PHE A 1 182 ? 61.269 10.021 -1.542 1.00 36.56 182 PHE A C 1
ATOM 1532 O O . PHE A 1 182 ? 60.929 9.258 -2.441 1.00 36.56 182 PHE A O 1
ATOM 1539 N N . ASP A 1 183 ? 62.382 10.750 -1.631 1.00 43.03 183 ASP A N 1
ATOM 1540 C CA . ASP A 1 183 ? 63.247 10.732 -2.820 1.00 43.03 183 ASP A CA 1
ATOM 1541 C C . ASP A 1 183 ? 64.114 9.466 -2.860 1.00 43.03 183 ASP A C 1
ATOM 1543 O O . ASP A 1 183 ? 64.295 8.862 -3.920 1.00 43.03 183 ASP A O 1
ATOM 1547 N N . VAL A 1 184 ? 64.528 8.975 -1.686 1.00 47.16 184 VAL A N 1
ATOM 1548 C CA . VAL A 1 184 ? 65.203 7.676 -1.530 1.00 47.16 184 VAL A CA 1
ATOM 1549 C C . VAL A 1 184 ? 64.264 6.524 -1.893 1.00 47.16 184 VAL A C 1
ATOM 1551 O O . VAL A 1 184 ? 64.671 5.593 -2.588 1.00 47.16 184 VAL A O 1
ATOM 1554 N N . LEU A 1 185 ? 62.994 6.592 -1.485 1.00 40.25 185 LEU A N 1
ATOM 1555 C CA . LEU A 1 185 ? 61.990 5.582 -1.829 1.00 40.25 185 LEU A CA 1
ATOM 1556 C C . LEU A 1 185 ? 61.597 5.633 -3.311 1.00 40.25 185 LEU A C 1
ATOM 1558 O O . LEU A 1 185 ? 61.379 4.586 -3.914 1.00 40.25 185 LEU A O 1
ATOM 1562 N N . LYS A 1 186 ? 61.565 6.816 -3.933 1.00 43.88 186 LYS A N 1
ATOM 1563 C CA . LYS A 1 186 ? 61.220 6.983 -5.354 1.00 43.88 186 LYS A CA 1
ATOM 1564 C C . LYS A 1 186 ? 62.340 6.517 -6.288 1.00 43.88 186 LYS A C 1
ATOM 1566 O O . LYS A 1 186 ? 62.045 5.937 -7.334 1.00 43.88 186 LYS A O 1
ATOM 1571 N N . GLN A 1 187 ? 63.601 6.713 -5.894 1.00 43.75 187 GLN A N 1
ATOM 1572 C CA . GLN A 1 187 ? 64.757 6.175 -6.612 1.00 43.75 187 GLN A CA 1
ATOM 1573 C C . GLN A 1 187 ? 64.865 4.656 -6.417 1.00 43.75 187 GLN A C 1
ATOM 1575 O O . GLN A 1 187 ? 64.926 3.923 -7.402 1.00 43.75 187 GLN A O 1
ATOM 1580 N N . LYS A 1 188 ? 64.716 4.161 -5.177 1.00 42.94 188 LYS A N 1
ATOM 1581 C CA . LYS A 1 188 ? 64.697 2.716 -4.903 1.00 42.94 188 LYS A CA 1
ATOM 1582 C C . LYS A 1 188 ? 63.542 1.998 -5.585 1.00 42.94 188 LYS A C 1
ATOM 1584 O O . LYS A 1 188 ? 63.746 0.871 -6.002 1.00 42.94 188 LYS A O 1
ATOM 1589 N N . TYR A 1 189 ? 62.377 2.635 -5.754 1.00 40.78 189 TYR A N 1
ATOM 1590 C CA . TYR A 1 189 ? 61.234 2.084 -6.496 1.00 40.78 189 TYR A CA 1
ATOM 1591 C C . TYR A 1 189 ? 61.497 1.969 -8.011 1.00 40.78 189 TYR A C 1
ATOM 1593 O O . TYR A 1 189 ? 61.003 1.047 -8.661 1.00 40.78 189 TYR A O 1
ATOM 1601 N N . LYS A 1 190 ? 62.292 2.883 -8.589 1.00 42.38 190 LYS A N 1
ATOM 1602 C CA . LYS A 1 190 ? 62.725 2.790 -9.994 1.00 42.38 190 LYS A CA 1
ATOM 1603 C C . LYS A 1 190 ? 63.743 1.669 -10.204 1.00 42.38 190 LYS A C 1
ATOM 1605 O O . LYS A 1 190 ? 63.636 0.963 -11.204 1.00 42.38 190 LYS A O 1
ATOM 1610 N N . ASP A 1 191 ? 64.623 1.446 -9.233 1.00 43.03 191 ASP A N 1
ATOM 1611 C CA . ASP A 1 191 ? 65.548 0.306 -9.224 1.00 43.03 191 ASP A CA 1
ATOM 1612 C C . ASP A 1 191 ? 64.815 -1.027 -8.905 1.00 43.03 191 ASP A C 1
ATOM 1614 O O . ASP A 1 191 ? 65.225 -2.099 -9.345 1.00 43.03 191 ASP A O 1
ATOM 1618 N N . PHE A 1 192 ? 63.661 -0.955 -8.223 1.00 43.88 192 PHE A N 1
ATOM 1619 C CA . PHE A 1 192 ? 62.802 -2.069 -7.766 1.00 43.88 192 PHE A CA 1
ATOM 1620 C C . PHE A 1 192 ? 62.107 -2.862 -8.877 1.00 43.88 192 PHE A C 1
ATOM 1622 O O . PHE A 1 192 ? 61.687 -3.995 -8.653 1.00 43.88 192 PHE A O 1
ATOM 1629 N N . LYS A 1 193 ? 61.906 -2.267 -10.060 1.00 40.03 193 LYS A N 1
ATOM 1630 C CA . LYS A 1 193 ? 61.016 -2.844 -11.082 1.00 40.03 193 LYS A CA 1
ATOM 1631 C C . LYS A 1 193 ? 61.687 -3.914 -11.958 1.00 40.03 193 LYS A C 1
ATOM 1633 O O . LYS A 1 193 ? 60.970 -4.656 -12.620 1.00 40.03 193 LYS A O 1
ATOM 1638 N N . ASN A 1 194 ? 63.023 -4.021 -11.951 1.00 46.75 194 ASN A N 1
ATOM 1639 C CA . ASN A 1 194 ? 63.757 -4.725 -13.013 1.00 46.75 194 ASN A CA 1
ATOM 1640 C C . ASN A 1 194 ? 64.769 -5.809 -12.573 1.00 46.75 194 ASN A C 1
ATOM 1642 O O . ASN A 1 194 ? 65.555 -6.229 -13.417 1.00 46.75 194 ASN A O 1
ATOM 1646 N N . ASN A 1 195 ? 64.792 -6.298 -11.324 1.00 48.75 195 ASN A N 1
ATOM 1647 C CA . ASN A 1 195 ? 65.783 -7.319 -10.928 1.00 48.75 195 ASN A CA 1
ATOM 1648 C C . ASN A 1 195 ? 65.169 -8.507 -10.160 1.00 48.75 195 ASN A C 1
ATOM 1650 O O . ASN A 1 195 ? 64.577 -8.311 -9.111 1.00 48.75 195 ASN A O 1
ATOM 1654 N N . ASP A 1 196 ? 65.339 -9.744 -10.635 1.00 55.62 196 ASP A N 1
ATOM 1655 C CA . ASP A 1 196 ? 64.832 -10.968 -9.983 1.00 55.62 196 ASP A CA 1
ATOM 1656 C C . ASP A 1 196 ? 65.568 -11.328 -8.668 1.00 55.62 196 ASP A C 1
ATOM 1658 O O . ASP A 1 196 ? 65.122 -12.197 -7.913 1.00 55.62 196 ASP A O 1
ATOM 1662 N N . GLU A 1 197 ? 66.668 -10.643 -8.335 1.00 53.91 197 GLU A N 1
ATOM 1663 C CA . GLU A 1 197 ? 67.451 -10.879 -7.112 1.00 53.91 197 GLU A CA 1
ATOM 1664 C C . GLU A 1 197 ? 66.724 -10.496 -5.809 1.00 53.91 197 GLU A C 1
ATOM 1666 O O . GLU A 1 197 ? 67.014 -11.066 -4.752 1.00 53.91 197 GLU A O 1
ATOM 1671 N N . TRP A 1 198 ? 65.734 -9.593 -5.846 1.00 58.97 198 TRP A N 1
ATOM 1672 C CA . TRP A 1 198 ? 65.059 -9.151 -4.616 1.00 58.97 198 TRP A CA 1
ATOM 1673 C C . TRP A 1 198 ? 64.190 -10.240 -3.986 1.00 58.97 198 TRP A C 1
ATOM 1675 O O . TRP A 1 198 ? 64.014 -10.231 -2.772 1.00 58.97 198 TRP A O 1
ATOM 1685 N N . LYS A 1 199 ? 63.679 -11.207 -4.760 1.00 59.25 199 LYS A N 1
ATOM 1686 C CA . LYS A 1 199 ? 62.892 -12.325 -4.208 1.00 59.25 199 LYS A CA 1
ATOM 1687 C C . LYS A 1 199 ? 63.742 -13.216 -3.303 1.00 59.25 199 LYS A C 1
ATOM 1689 O O . LYS A 1 199 ? 63.288 -13.641 -2.242 1.00 59.25 199 LYS A O 1
ATOM 1694 N N . ASN A 1 200 ? 65.001 -13.429 -3.690 1.00 59.84 200 ASN A N 1
ATOM 1695 C CA . ASN A 1 200 ? 65.978 -14.143 -2.872 1.00 59.84 200 ASN A CA 1
ATOM 1696 C C . ASN A 1 200 ? 66.363 -13.321 -1.637 1.00 59.84 200 ASN A C 1
ATOM 1698 O O . ASN A 1 200 ? 66.422 -13.870 -0.538 1.00 59.84 200 ASN A O 1
ATOM 1702 N N . GLY A 1 201 ? 66.545 -12.005 -1.801 1.00 62.19 201 GLY A N 1
ATOM 1703 C CA . GLY A 1 201 ? 66.791 -11.079 -0.694 1.00 62.19 201 GLY A CA 1
ATOM 1704 C C . GLY A 1 201 ? 65.650 -11.052 0.324 1.00 62.19 201 GLY A C 1
ATOM 1705 O O . GLY A 1 201 ? 65.902 -11.165 1.517 1.00 62.19 201 GLY A O 1
ATOM 1706 N N . LEU A 1 202 ? 64.396 -11.001 -0.134 1.00 62.91 202 LEU A N 1
ATOM 1707 C CA . LEU A 1 202 ? 63.206 -10.975 0.716 1.00 62.91 202 LEU A CA 1
ATOM 1708 C C . LEU A 1 202 ? 63.085 -12.252 1.554 1.00 62.91 202 LEU A C 1
ATOM 1710 O O . LEU A 1 202 ? 62.834 -12.172 2.752 1.00 62.91 202 LEU A O 1
ATOM 1714 N N . ILE A 1 203 ? 63.304 -13.423 0.951 1.00 68.38 203 ILE A N 1
ATOM 1715 C CA . ILE A 1 203 ? 63.278 -14.698 1.679 1.00 68.38 203 ILE A CA 1
ATOM 1716 C C . ILE A 1 203 ? 64.393 -14.739 2.726 1.00 68.38 203 ILE A C 1
ATOM 1718 O O . ILE A 1 203 ? 64.130 -15.095 3.873 1.00 68.38 203 ILE A O 1
ATOM 1722 N N . PHE A 1 204 ? 65.604 -14.295 2.377 1.00 66.62 204 PHE A N 1
ATOM 1723 C CA . PHE A 1 204 ? 66.708 -14.193 3.333 1.00 66.62 204 PHE A CA 1
ATOM 1724 C C . PHE A 1 204 ? 66.406 -13.216 4.470 1.00 66.62 204 PHE A C 1
ATOM 1726 O O . PHE A 1 204 ? 66.686 -13.524 5.622 1.00 66.62 204 PHE A O 1
ATOM 1733 N N . THR A 1 205 ? 65.803 -12.064 4.174 1.00 65.94 205 THR A N 1
ATOM 1734 C CA . THR A 1 205 ? 65.432 -11.068 5.184 1.00 65.94 205 THR A CA 1
ATOM 1735 C C . THR A 1 205 ? 64.321 -11.580 6.097 1.00 65.94 205 THR A C 1
ATOM 1737 O O . THR A 1 205 ? 64.418 -11.402 7.303 1.00 65.94 205 THR A O 1
ATOM 1740 N N . ILE A 1 206 ? 63.303 -12.270 5.573 1.00 66.62 206 ILE A N 1
ATOM 1741 C CA . ILE A 1 206 ? 62.231 -12.850 6.398 1.00 66.62 206 ILE A CA 1
ATOM 1742 C C . ILE A 1 206 ? 62.782 -13.964 7.300 1.00 66.62 206 ILE A C 1
ATOM 1744 O O . ILE A 1 206 ? 62.432 -14.026 8.477 1.00 66.62 206 ILE A O 1
ATOM 1748 N N . ILE A 1 207 ? 63.687 -14.802 6.787 1.00 66.75 207 ILE A N 1
ATOM 1749 C CA . ILE A 1 207 ? 64.374 -15.834 7.578 1.00 66.75 207 ILE A CA 1
ATOM 1750 C C . ILE A 1 207 ? 65.271 -15.191 8.643 1.00 66.75 207 ILE A C 1
ATOM 1752 O O . ILE A 1 207 ? 65.235 -15.609 9.795 1.00 66.75 207 ILE A O 1
ATOM 1756 N N . TYR A 1 208 ? 66.018 -14.145 8.289 1.00 66.62 208 TYR A N 1
ATOM 1757 C CA . TYR A 1 208 ? 66.900 -13.421 9.204 1.00 66.62 208 TYR A CA 1
ATOM 1758 C C . TYR A 1 208 ? 66.130 -12.677 10.304 1.00 66.62 208 TYR A C 1
ATOM 1760 O O . TYR A 1 208 ? 66.551 -12.669 11.459 1.00 66.62 208 TYR A O 1
ATOM 1768 N N . ILE A 1 209 ? 64.984 -12.075 9.976 1.00 60.66 209 ILE A N 1
ATOM 1769 C CA . ILE A 1 209 ? 64.081 -11.466 10.962 1.00 60.66 209 ILE A CA 1
ATOM 1770 C C . ILE A 1 209 ? 63.502 -12.559 11.863 1.00 60.66 209 ILE A C 1
ATOM 1772 O O . ILE A 1 209 ? 63.513 -12.410 13.080 1.00 60.66 209 ILE A O 1
ATOM 1776 N N . SER A 1 210 ? 63.064 -13.683 11.287 1.00 63.50 210 SER A N 1
ATOM 1777 C CA . SER A 1 210 ? 62.551 -14.821 12.054 1.00 63.50 210 SER A CA 1
ATOM 1778 C C . SER A 1 210 ? 63.597 -15.440 12.982 1.00 63.50 210 SER A C 1
ATOM 1780 O O . SER A 1 210 ? 63.212 -15.955 14.024 1.00 63.50 210 SER A O 1
ATOM 1782 N N . SER A 1 211 ? 64.885 -15.427 12.623 1.00 57.62 211 SER A N 1
ATOM 1783 C CA . SER A 1 211 ? 65.954 -16.007 13.445 1.00 57.62 211 SER A CA 1
ATOM 1784 C C . SER A 1 211 ? 66.468 -15.072 14.541 1.00 57.62 211 SER A C 1
ATOM 1786 O O . SER A 1 211 ? 67.156 -15.538 15.440 1.00 57.62 211 SER A O 1
ATOM 1788 N N . ASN A 1 212 ? 66.175 -13.767 14.460 1.00 53.47 212 ASN A N 1
ATOM 1789 C CA . ASN A 1 212 ? 66.690 -12.750 15.388 1.00 53.47 212 ASN A CA 1
ATOM 1790 C C . ASN A 1 212 ? 65.596 -12.013 16.187 1.00 53.47 212 ASN A C 1
ATOM 1792 O O . ASN A 1 212 ? 65.919 -11.161 17.011 1.00 53.47 212 ASN A O 1
ATOM 1796 N N . CYS A 1 213 ? 64.312 -12.300 15.956 1.00 54.50 213 CYS A N 1
ATOM 1797 C CA . CYS A 1 213 ? 63.203 -11.741 16.735 1.00 54.50 213 CYS A CA 1
ATOM 1798 C C . CYS A 1 213 ? 62.749 -12.710 17.833 1.00 54.50 213 CYS A C 1
ATOM 1800 O O . CYS A 1 213 ? 62.564 -13.891 17.570 1.00 54.50 213 CYS A O 1
ATOM 1802 N N . PHE A 1 214 ? 62.501 -12.187 19.039 1.00 47.16 214 PHE A N 1
ATOM 1803 C CA . PHE A 1 214 ? 62.078 -12.964 20.220 1.00 47.16 214 PHE A CA 1
ATOM 1804 C C . PHE A 1 214 ? 60.566 -12.910 20.497 1.00 47.16 214 PHE A C 1
ATOM 1806 O O . PHE A 1 214 ? 60.108 -13.384 21.530 1.00 47.16 214 PHE A O 1
ATOM 1813 N N . THR A 1 215 ? 59.784 -12.290 19.611 1.00 56.00 215 THR A N 1
ATOM 1814 C CA . THR A 1 215 ? 58.333 -12.131 19.769 1.00 56.00 215 THR A CA 1
ATOM 1815 C C . THR A 1 215 ? 57.567 -13.116 18.890 1.00 56.00 215 THR A C 1
ATOM 1817 O O . THR A 1 215 ? 57.640 -13.061 17.659 1.00 56.00 215 THR A O 1
ATOM 1820 N N . ASP A 1 216 ? 56.763 -13.971 19.528 1.00 52.16 216 ASP A N 1
ATOM 1821 C CA . ASP A 1 216 ? 56.004 -15.059 18.887 1.00 52.16 216 ASP A CA 1
ATOM 1822 C C . ASP A 1 216 ? 55.084 -14.578 17.757 1.00 52.16 216 ASP A C 1
ATOM 1824 O O . ASP A 1 216 ? 54.880 -15.263 16.752 1.00 52.16 216 ASP A O 1
ATOM 1828 N N . THR A 1 217 ? 54.565 -13.356 17.868 1.00 52.00 217 THR A N 1
ATOM 1829 C CA . THR A 1 217 ? 53.714 -12.721 16.857 1.00 52.00 217 THR A CA 1
ATOM 1830 C C . THR A 1 217 ? 54.464 -12.434 15.557 1.00 52.00 217 THR A C 1
ATOM 1832 O O . THR A 1 217 ? 53.916 -12.646 14.473 1.00 52.00 217 THR A O 1
ATOM 1835 N N . ILE A 1 218 ? 55.723 -11.991 15.645 1.00 55.12 218 ILE A N 1
ATOM 1836 C CA . ILE A 1 218 ? 56.563 -11.707 14.472 1.00 55.12 218 ILE A CA 1
ATOM 1837 C C . ILE A 1 218 ? 57.038 -13.018 13.847 1.00 55.12 218 ILE A C 1
ATOM 1839 O O . ILE A 1 218 ? 56.996 -13.160 12.625 1.00 55.12 218 ILE A O 1
ATOM 1843 N N . ILE A 1 219 ? 57.392 -14.010 14.667 1.00 63.16 219 ILE A N 1
ATOM 1844 C CA . ILE A 1 219 ? 57.760 -15.348 14.186 1.00 63.16 219 ILE A CA 1
ATOM 1845 C C . ILE A 1 219 ? 56.577 -15.987 13.439 1.00 63.16 219 ILE A C 1
ATOM 1847 O O . ILE A 1 219 ? 56.741 -16.452 12.310 1.00 63.16 219 ILE A O 1
ATOM 1851 N N . SER A 1 220 ? 55.364 -15.926 14.000 1.00 59.28 220 SER A N 1
ATOM 1852 C CA . SER A 1 220 ? 54.140 -16.441 13.364 1.00 59.28 220 SER A CA 1
ATOM 1853 C C . SER A 1 220 ? 53.828 -15.742 12.035 1.00 59.28 220 SER A C 1
ATOM 1855 O O . SER A 1 220 ? 53.453 -16.389 11.051 1.00 59.28 220 SER A O 1
ATOM 1857 N N . PHE A 1 221 ? 54.014 -14.421 11.974 1.00 68.94 221 PHE A N 1
ATOM 1858 C CA . PHE A 1 221 ? 53.862 -13.650 10.742 1.00 68.94 221 PHE A CA 1
ATOM 1859 C C . PHE A 1 221 ? 54.888 -14.068 9.679 1.00 68.94 221 PHE A C 1
ATOM 1861 O O . PHE A 1 221 ? 54.503 -14.373 8.548 1.00 68.94 221 PHE A O 1
ATOM 1868 N N . CYS A 1 222 ? 56.170 -14.160 10.044 1.00 66.38 222 CYS A N 1
ATOM 1869 C CA . CYS A 1 222 ? 57.242 -14.582 9.142 1.00 66.38 222 CYS A CA 1
ATOM 1870 C C . CYS A 1 222 ? 57.016 -16.007 8.614 1.00 66.38 222 CYS A C 1
ATOM 1872 O O . CYS A 1 222 ? 57.191 -16.253 7.420 1.00 66.38 222 CYS A O 1
ATOM 1874 N N . GLN A 1 223 ? 56.544 -16.932 9.456 1.00 66.69 223 GLN A N 1
ATOM 1875 C CA . GLN A 1 223 ? 56.202 -18.298 9.045 1.00 66.69 223 GLN A CA 1
ATOM 1876 C C . GLN A 1 223 ? 55.041 -18.326 8.042 1.00 66.69 223 GLN A C 1
ATOM 1878 O O . GLN A 1 223 ? 55.134 -18.983 7.005 1.00 66.69 223 GLN A O 1
ATOM 1883 N N . LYS A 1 224 ? 53.964 -17.568 8.292 1.00 66.25 224 LYS A N 1
ATOM 1884 C CA . LYS A 1 224 ? 52.832 -17.466 7.354 1.00 66.25 224 LYS A CA 1
ATOM 1885 C C . LYS A 1 224 ? 53.247 -16.828 6.027 1.00 66.25 224 LYS A C 1
ATOM 1887 O O . LYS A 1 224 ? 52.830 -17.309 4.974 1.00 66.25 224 LYS A O 1
ATOM 1892 N N . ALA A 1 225 ? 54.096 -15.802 6.067 1.00 64.06 225 ALA A N 1
ATOM 1893 C CA . ALA A 1 225 ? 54.630 -15.148 4.875 1.00 64.06 225 ALA A CA 1
ATOM 1894 C C . ALA A 1 225 ? 55.518 -16.096 4.046 1.00 64.06 225 ALA A C 1
ATOM 1896 O O . ALA A 1 225 ? 55.371 -16.153 2.825 1.00 64.06 225 ALA A O 1
ATOM 1897 N N . LEU A 1 226 ? 56.373 -16.901 4.691 1.00 71.88 226 LEU A N 1
ATOM 1898 C CA . LEU A 1 226 ? 57.195 -17.911 4.011 1.00 71.88 226 LEU A CA 1
ATOM 1899 C C . LEU A 1 226 ? 56.346 -19.028 3.386 1.00 71.88 226 LEU A C 1
ATOM 1901 O O . LEU A 1 226 ? 56.622 -19.436 2.258 1.00 71.88 226 LEU A O 1
ATOM 1905 N N . ILE A 1 227 ? 55.284 -19.482 4.061 1.00 65.88 227 ILE A N 1
ATOM 1906 C CA . ILE A 1 227 ? 54.353 -20.489 3.520 1.00 65.88 227 ILE A CA 1
ATOM 1907 C C . ILE A 1 227 ? 53.606 -19.939 2.299 1.00 65.88 227 ILE A C 1
ATOM 1909 O O . ILE A 1 227 ? 53.490 -20.621 1.281 1.00 65.88 227 ILE A O 1
ATOM 1913 N N . GLN A 1 228 ? 53.128 -18.696 2.362 1.00 60.25 228 GLN A N 1
ATOM 1914 C CA . GLN A 1 228 ? 52.452 -18.068 1.224 1.00 60.25 228 GLN A CA 1
ATOM 1915 C C . GLN A 1 228 ? 53.400 -17.856 0.037 1.00 60.25 228 GLN A C 1
ATOM 1917 O O . GLN A 1 228 ? 53.017 -18.142 -1.100 1.00 60.25 228 GLN A O 1
ATOM 1922 N N . LEU A 1 229 ? 54.647 -17.441 0.289 1.00 65.94 229 LEU A N 1
ATOM 1923 C CA . LEU A 1 229 ? 55.686 -17.348 -0.742 1.00 65.94 229 LEU A CA 1
ATOM 1924 C C . LEU A 1 229 ? 55.989 -18.717 -1.365 1.00 65.94 229 LEU A C 1
ATOM 1926 O O . LEU A 1 229 ? 56.082 -18.819 -2.586 1.00 65.94 229 LEU A O 1
ATOM 1930 N N . TRP A 1 230 ? 56.056 -19.785 -0.565 1.00 69.94 230 TRP A N 1
ATOM 1931 C CA . TRP A 1 230 ? 56.253 -21.150 -1.063 1.00 69.94 230 TRP A CA 1
ATOM 1932 C C . TRP A 1 230 ? 55.124 -21.600 -2.001 1.00 69.94 230 TRP A C 1
ATOM 1934 O O . TRP A 1 230 ? 55.376 -22.232 -3.030 1.00 69.94 230 TRP A O 1
ATOM 1944 N N . ILE A 1 231 ? 53.872 -21.292 -1.649 1.00 63.12 231 ILE A N 1
ATOM 1945 C CA . ILE A 1 231 ? 52.689 -21.689 -2.426 1.00 63.12 231 ILE A CA 1
ATOM 1946 C C . ILE A 1 231 ? 52.631 -20.936 -3.761 1.00 63.12 231 ILE A C 1
ATOM 1948 O O . ILE A 1 231 ? 52.309 -21.531 -4.792 1.00 63.12 231 ILE A O 1
ATOM 1952 N N . LEU A 1 232 ? 52.945 -19.639 -3.750 1.00 53.78 232 LEU A N 1
ATOM 1953 C CA . LEU A 1 232 ? 52.770 -18.762 -4.908 1.00 53.78 232 LEU A CA 1
ATOM 1954 C C . LEU A 1 232 ? 53.961 -18.770 -5.874 1.00 53.78 232 LEU A C 1
ATOM 1956 O O . LEU A 1 232 ? 53.767 -18.550 -7.071 1.00 53.78 232 LEU A O 1
ATOM 1960 N N . GLU A 1 233 ? 55.179 -19.027 -5.396 1.00 72.56 233 GLU A N 1
ATOM 1961 C CA . GLU A 1 233 ? 56.377 -18.834 -6.210 1.00 72.56 233 GLU A CA 1
ATOM 1962 C C . GLU A 1 233 ? 56.595 -19.981 -7.201 1.00 72.56 233 GLU A C 1
ATOM 1964 O O . GLU A 1 233 ? 56.617 -21.155 -6.827 1.00 72.56 233 GLU A O 1
ATOM 1969 N N . LYS A 1 234 ? 56.760 -19.652 -8.485 1.00 66.44 234 LYS A N 1
ATOM 1970 C CA . LYS A 1 234 ? 56.907 -20.637 -9.570 1.00 66.44 234 LYS A CA 1
ATOM 1971 C C . LYS A 1 234 ? 58.351 -20.783 -10.058 1.00 66.44 234 LYS A C 1
ATOM 1973 O O . LYS A 1 234 ? 58.628 -21.752 -10.759 1.00 66.44 234 LYS A O 1
ATOM 1978 N N . ASP A 1 235 ? 59.265 -19.882 -9.677 1.00 66.94 235 ASP A N 1
ATOM 1979 C CA . ASP A 1 235 ? 60.687 -19.999 -10.035 1.00 66.94 235 ASP A CA 1
ATOM 1980 C C . ASP A 1 235 ? 61.380 -21.108 -9.217 1.00 66.94 235 ASP A C 1
ATOM 1982 O O . ASP A 1 235 ? 61.389 -21.122 -7.980 1.00 66.94 235 ASP A O 1
ATOM 1986 N N . GLN A 1 236 ? 61.989 -22.056 -9.931 1.00 65.88 236 GLN A N 1
ATOM 1987 C CA . GLN A 1 236 ? 62.655 -23.222 -9.362 1.00 65.88 236 GLN A CA 1
ATOM 1988 C C . GLN A 1 236 ? 63.889 -22.858 -8.521 1.00 65.88 236 GLN A C 1
ATOM 1990 O O . GLN A 1 236 ? 64.194 -23.561 -7.559 1.00 65.88 236 GLN A O 1
ATOM 1995 N N . ARG A 1 237 ? 64.587 -21.757 -8.827 1.00 67.38 237 ARG A N 1
ATOM 1996 C CA . ARG A 1 237 ? 65.768 -21.312 -8.064 1.00 67.38 237 ARG A CA 1
ATOM 1997 C C . ARG A 1 237 ? 65.383 -20.864 -6.655 1.00 67.38 237 ARG A C 1
ATOM 1999 O O . ARG A 1 237 ? 66.054 -21.227 -5.692 1.00 67.38 237 ARG A O 1
ATOM 2006 N N . VAL A 1 238 ? 64.249 -20.176 -6.535 1.00 60.44 238 VAL A N 1
ATOM 2007 C CA . VAL A 1 238 ? 63.690 -19.720 -5.255 1.00 60.44 238 VAL A CA 1
ATOM 2008 C C . VAL A 1 238 ? 63.175 -20.905 -4.429 1.00 60.44 238 VAL A C 1
ATOM 2010 O O . VAL A 1 238 ? 63.436 -21.000 -3.230 1.00 60.44 238 VAL A O 1
ATOM 2013 N N . ARG A 1 239 ? 62.533 -21.886 -5.080 1.00 68.94 239 ARG A N 1
ATOM 2014 C CA . ARG A 1 239 ? 62.134 -23.145 -4.425 1.00 68.94 239 ARG A CA 1
ATOM 2015 C C . ARG A 1 239 ? 63.330 -23.974 -3.957 1.00 68.94 239 ARG A C 1
ATOM 2017 O O . ARG A 1 239 ? 63.247 -24.608 -2.910 1.00 68.94 239 ARG A O 1
ATOM 2024 N N . ASN A 1 240 ? 64.431 -23.977 -4.705 1.00 71.00 240 ASN A N 1
ATOM 2025 C CA . ASN A 1 240 ? 65.654 -24.681 -4.316 1.00 71.00 240 ASN A CA 1
ATOM 2026 C C . ASN A 1 240 ? 66.343 -24.009 -3.113 1.00 71.00 240 ASN A C 1
ATOM 2028 O O . ASN A 1 240 ? 66.872 -24.711 -2.257 1.00 71.00 240 ASN A O 1
ATOM 2032 N N . LEU A 1 241 ? 66.266 -22.678 -2.996 1.00 64.75 241 LEU A N 1
ATOM 2033 C CA . LEU A 1 241 ? 66.701 -21.921 -1.812 1.00 64.75 241 LEU A CA 1
ATOM 2034 C C . LEU A 1 241 ? 65.877 -22.268 -0.562 1.00 64.75 241 LEU A C 1
ATOM 2036 O O . LEU A 1 241 ? 66.445 -22.486 0.504 1.00 64.75 241 LEU A O 1
ATOM 2040 N N . LEU A 1 242 ? 64.555 -22.401 -0.703 1.00 61.19 242 LEU A N 1
ATOM 2041 C CA . LEU A 1 242 ? 63.660 -22.822 0.384 1.00 61.19 242 LEU A CA 1
ATOM 2042 C C . LEU A 1 242 ? 63.811 -24.310 0.767 1.00 61.19 242 LEU A C 1
ATOM 2044 O O . LEU A 1 242 ? 63.431 -24.707 1.863 1.00 61.19 242 LEU A O 1
ATOM 2048 N N . LYS A 1 243 ? 64.392 -25.134 -0.113 1.00 65.25 243 LYS A N 1
ATOM 2049 C CA . LYS A 1 243 ? 64.735 -26.547 0.137 1.00 65.25 243 LYS A CA 1
ATOM 2050 C C . LYS A 1 243 ? 66.176 -26.750 0.616 1.00 65.25 243 LYS A C 1
ATOM 2052 O O . LYS A 1 243 ? 66.632 -27.889 0.695 1.00 65.25 243 LYS A O 1
ATOM 2057 N N . ASN A 1 244 ? 66.910 -25.672 0.893 1.00 69.75 244 ASN A N 1
ATOM 2058 C CA . ASN A 1 244 ? 68.313 -25.755 1.270 1.00 69.75 244 ASN A CA 1
ATOM 2059 C C . ASN A 1 244 ? 68.472 -26.527 2.595 1.00 69.75 244 ASN A C 1
ATOM 2061 O O . ASN A 1 244 ? 67.942 -26.134 3.634 1.00 69.75 244 ASN A O 1
ATOM 2065 N N . GLN A 1 245 ? 69.205 -27.639 2.536 1.00 49.53 245 GLN A N 1
ATOM 2066 C CA . GLN A 1 245 ? 69.347 -28.616 3.615 1.00 49.53 245 GLN A CA 1
ATOM 2067 C C . GLN A 1 245 ? 69.950 -28.008 4.892 1.00 49.53 245 GLN A C 1
ATOM 2069 O O . GLN A 1 245 ? 69.555 -28.401 5.987 1.00 49.53 245 GLN A O 1
ATOM 2074 N N . THR A 1 246 ? 70.816 -26.996 4.764 1.00 57.34 246 THR A N 1
ATOM 2075 C CA . THR A 1 246 ? 71.401 -26.253 5.893 1.00 57.34 246 THR A CA 1
ATOM 2076 C C . THR A 1 246 ? 70.375 -25.359 6.598 1.00 57.34 246 THR A C 1
ATOM 2078 O O . THR A 1 246 ? 70.472 -25.108 7.796 1.00 57.34 246 THR A O 1
ATOM 2081 N N . LEU A 1 247 ? 69.368 -24.889 5.861 1.00 57.62 247 LEU A N 1
ATOM 2082 C CA . LEU A 1 247 ? 68.293 -24.024 6.351 1.00 57.62 247 LEU A CA 1
ATOM 2083 C C . LEU A 1 247 ? 67.199 -24.853 7.043 1.00 57.62 247 LEU A C 1
ATOM 2085 O O . LEU A 1 247 ? 66.701 -24.474 8.101 1.00 57.62 247 LEU A O 1
ATOM 2089 N N . VAL A 1 248 ? 66.920 -26.044 6.506 1.00 56.59 248 VAL A N 1
ATOM 2090 C CA . VAL A 1 248 ? 66.044 -27.046 7.132 1.00 56.59 248 VAL A CA 1
ATOM 2091 C C . VAL A 1 248 ? 66.675 -27.614 8.410 1.00 56.59 248 VAL A C 1
ATOM 2093 O O . VAL A 1 248 ? 65.970 -27.799 9.399 1.00 56.59 248 VAL A O 1
ATOM 2096 N N . SER A 1 249 ? 67.998 -27.824 8.449 1.00 56.78 249 SER A N 1
ATOM 2097 C CA . SER A 1 249 ? 68.687 -28.240 9.681 1.00 56.78 249 SER A CA 1
ATOM 2098 C C . SER A 1 249 ? 68.718 -27.142 10.746 1.00 56.78 249 SER A C 1
ATOM 2100 O O . SER A 1 249 ? 68.603 -27.453 11.928 1.00 56.78 249 SER A O 1
ATOM 2102 N N . LEU A 1 250 ? 68.819 -25.865 10.349 1.00 53.94 250 LEU A N 1
ATOM 2103 C CA . LEU A 1 250 ? 68.734 -24.735 11.280 1.00 53.94 250 LEU A CA 1
ATOM 2104 C C . LEU A 1 250 ? 67.318 -24.609 11.870 1.00 53.94 250 LEU A C 1
ATOM 2106 O O . LEU A 1 250 ? 67.169 -24.413 13.071 1.00 53.94 250 LEU A O 1
ATOM 2110 N N . GLN A 1 251 ? 66.277 -24.798 11.048 1.00 54.09 251 GLN A N 1
ATOM 2111 C CA . GLN A 1 251 ? 64.885 -24.842 11.513 1.00 54.09 251 GLN A CA 1
ATOM 2112 C C . GLN A 1 251 ? 64.616 -26.032 12.447 1.00 54.09 251 GLN A C 1
ATOM 2114 O O . GLN A 1 251 ? 63.947 -25.858 13.461 1.00 54.09 251 GLN A O 1
ATOM 2119 N N . MET A 1 252 ? 65.169 -27.215 12.157 1.00 54.94 252 MET A N 1
ATOM 2120 C CA . MET A 1 252 ? 65.057 -28.395 13.027 1.00 54.94 252 MET A CA 1
ATOM 2121 C C . MET A 1 252 ? 65.771 -28.198 14.371 1.00 54.94 252 MET A C 1
ATOM 2123 O O . MET A 1 252 ? 65.187 -28.501 15.403 1.00 54.94 252 MET A O 1
ATOM 2127 N N . GLN A 1 253 ? 66.980 -27.621 14.394 1.00 56.22 253 GLN A N 1
ATOM 2128 C CA . GLN A 1 253 ? 67.704 -27.346 15.647 1.00 56.22 253 GLN A CA 1
ATOM 2129 C C . GLN A 1 253 ? 67.038 -26.273 16.517 1.00 56.22 253 GLN A C 1
ATOM 2131 O O . GLN A 1 253 ? 67.105 -26.358 17.743 1.00 56.22 253 GLN A O 1
ATOM 2136 N N . ILE A 1 254 ? 66.393 -25.275 15.902 1.00 51.72 254 ILE A N 1
ATOM 2137 C CA . ILE A 1 254 ? 65.593 -24.275 16.623 1.00 51.72 254 ILE A CA 1
ATOM 2138 C C . ILE A 1 254 ? 64.364 -24.948 17.252 1.00 51.72 254 ILE A C 1
ATOM 2140 O O . ILE A 1 254 ? 64.095 -24.726 18.426 1.00 51.72 254 ILE A O 1
ATOM 2144 N N . LEU A 1 255 ? 63.688 -25.844 16.525 1.00 51.78 255 LEU A N 1
ATOM 2145 C CA . LEU A 1 255 ? 62.516 -26.574 17.024 1.00 51.78 255 LEU A CA 1
ATOM 2146 C C . LEU A 1 255 ? 62.854 -27.607 18.117 1.00 51.78 255 LEU A C 1
ATOM 2148 O O . LEU A 1 255 ? 62.076 -27.766 19.053 1.00 51.78 255 LEU A O 1
ATOM 2152 N N . GLU A 1 256 ? 64.008 -28.277 18.048 1.00 47.66 256 GLU A N 1
ATOM 2153 C CA . GLU A 1 256 ? 64.418 -29.294 19.034 1.00 47.66 256 GLU A CA 1
ATOM 2154 C C . GLU A 1 256 ? 64.834 -28.681 20.384 1.00 47.66 256 GLU A C 1
ATOM 2156 O O . GLU A 1 256 ? 64.525 -29.234 21.440 1.00 47.66 256 GLU A O 1
ATOM 2161 N N . LYS A 1 257 ? 65.485 -27.506 20.376 1.00 50.72 257 LYS A N 1
ATOM 2162 C CA . LYS A 1 257 ? 65.828 -26.771 21.608 1.00 50.72 257 LYS A CA 1
ATOM 2163 C C . LYS A 1 257 ? 64.629 -26.056 22.234 1.00 50.72 257 LYS A C 1
ATOM 2165 O O . LYS A 1 257 ? 64.564 -25.972 23.463 1.00 50.72 257 LYS A O 1
ATOM 2170 N N . ASP A 1 258 ? 63.687 -25.567 21.426 1.00 52.66 258 ASP A N 1
ATOM 2171 C CA . ASP A 1 258 ? 62.467 -24.948 21.951 1.00 52.66 258 ASP A CA 1
ATOM 2172 C C . ASP A 1 258 ? 61.519 -25.991 22.533 1.00 52.66 258 ASP A C 1
ATOM 2174 O O . ASP A 1 258 ? 60.923 -25.729 23.565 1.00 52.66 258 ASP A O 1
ATOM 2178 N N . TRP A 1 259 ? 61.411 -27.194 21.959 1.00 54.88 259 TRP A N 1
ATOM 2179 C CA . TRP A 1 259 ? 60.432 -28.175 22.435 1.00 54.88 259 TRP A CA 1
ATOM 2180 C C . TRP A 1 259 ? 60.690 -28.639 23.873 1.00 54.88 259 TRP A C 1
ATOM 2182 O O . TRP A 1 259 ? 59.761 -28.672 24.674 1.00 54.88 259 TRP A O 1
ATOM 2192 N N . GLN A 1 260 ? 61.943 -28.930 24.238 1.00 51.56 260 GLN A N 1
ATOM 2193 C CA . GLN A 1 260 ? 62.286 -29.335 25.608 1.00 51.56 260 GLN A CA 1
ATOM 2194 C C . GLN A 1 260 ? 62.071 -28.182 26.608 1.00 51.56 260 GLN A C 1
ATOM 2196 O O . GLN A 1 260 ? 61.478 -28.371 27.667 1.00 51.56 260 GLN A O 1
ATOM 2201 N N . THR A 1 261 ? 62.487 -26.967 26.236 1.00 59.72 261 THR A N 1
ATOM 2202 C CA . THR A 1 261 ? 62.379 -25.771 27.089 1.00 59.72 261 THR A CA 1
ATOM 2203 C C . THR A 1 261 ? 60.928 -25.293 27.223 1.00 59.72 261 THR A C 1
ATOM 2205 O O . THR A 1 261 ? 60.521 -24.830 28.286 1.00 59.72 261 THR A O 1
ATOM 2208 N N . GLN A 1 262 ? 60.127 -25.435 26.165 1.00 54.34 262 GLN A N 1
ATOM 2209 C CA . GLN A 1 262 ? 58.685 -25.198 26.162 1.00 54.34 262 GLN A CA 1
ATOM 2210 C C . GLN A 1 262 ? 57.975 -26.245 27.009 1.00 54.34 262 GLN A C 1
ATOM 2212 O O . GLN A 1 262 ? 57.073 -25.882 27.743 1.00 54.34 262 GLN A O 1
ATOM 2217 N N . HIS A 1 263 ? 58.377 -27.516 26.974 1.00 58.25 263 HIS A N 1
ATOM 2218 C CA . HIS A 1 263 ? 57.710 -28.545 27.771 1.00 58.25 263 HIS A CA 1
ATOM 2219 C C . HIS A 1 263 ? 57.915 -28.337 29.279 1.00 58.25 263 HIS A C 1
ATOM 2221 O O . HIS A 1 263 ? 56.962 -28.495 30.044 1.00 58.25 263 HIS A O 1
ATOM 2227 N N . ASP A 1 264 ? 59.116 -27.926 29.693 1.00 62.34 264 ASP A N 1
ATOM 2228 C CA . ASP A 1 264 ? 59.416 -27.605 31.093 1.00 62.34 264 ASP A CA 1
ATOM 2229 C C . ASP A 1 264 ? 58.755 -26.284 31.524 1.00 62.34 264 ASP A C 1
ATOM 2231 O O . ASP A 1 264 ? 58.162 -26.220 32.599 1.00 62.34 264 ASP A O 1
ATOM 2235 N N . ARG A 1 265 ? 58.746 -25.255 30.659 1.00 61.81 265 ARG A N 1
ATOM 2236 C CA . ARG A 1 265 ? 58.006 -24.003 30.916 1.00 61.81 265 ARG A CA 1
ATOM 2237 C C . ARG A 1 265 ? 56.497 -24.208 30.951 1.00 61.81 265 ARG A C 1
ATOM 2239 O O . ARG A 1 265 ? 55.851 -23.641 31.812 1.00 61.81 265 ARG A O 1
ATOM 2246 N N . ILE A 1 266 ? 55.936 -25.035 30.071 1.00 64.00 266 ILE A N 1
ATOM 2247 C CA . ILE A 1 266 ? 54.507 -25.369 30.054 1.00 64.00 266 ILE A CA 1
ATOM 2248 C C . ILE A 1 266 ? 54.148 -26.182 31.296 1.00 64.00 266 ILE A C 1
ATOM 2250 O O . ILE A 1 266 ? 53.069 -25.983 31.838 1.00 64.00 266 ILE A O 1
ATOM 2254 N N . ALA A 1 267 ? 55.025 -27.062 31.786 1.00 67.38 267 ALA A N 1
ATOM 2255 C CA . ALA A 1 267 ? 54.784 -27.784 33.032 1.00 67.38 267 ALA A CA 1
ATOM 2256 C C . ALA A 1 267 ? 54.778 -26.841 34.251 1.00 67.38 267 ALA A C 1
ATOM 2258 O O . ALA A 1 267 ? 53.855 -26.921 35.066 1.00 67.38 267 ALA A O 1
ATOM 2259 N N . ASP A 1 268 ? 55.739 -25.916 34.339 1.00 70.00 268 ASP A N 1
ATOM 2260 C CA . ASP A 1 268 ? 55.797 -24.898 35.400 1.00 70.00 268 ASP A CA 1
ATOM 2261 C C . ASP A 1 268 ? 54.645 -23.883 35.292 1.00 70.00 268 ASP A C 1
ATOM 2263 O O . ASP A 1 268 ? 54.007 -23.556 36.295 1.00 70.00 268 ASP A O 1
ATOM 2267 N N . ASP A 1 269 ? 54.302 -23.444 34.079 1.00 63.91 269 ASP A N 1
ATOM 2268 C CA . ASP A 1 269 ? 53.170 -22.554 33.809 1.00 63.91 269 ASP A CA 1
ATOM 2269 C C . ASP A 1 269 ? 51.837 -23.257 34.063 1.00 63.91 269 ASP A C 1
ATOM 2271 O O . ASP A 1 269 ? 50.912 -22.631 34.571 1.00 63.91 269 ASP A O 1
ATOM 2275 N N . MET A 1 270 ? 51.717 -24.559 33.785 1.00 64.62 270 MET A N 1
ATOM 2276 C CA . MET A 1 270 ? 50.539 -25.344 34.152 1.00 64.62 270 MET A CA 1
ATOM 2277 C C . MET A 1 270 ? 50.441 -25.516 35.664 1.00 64.62 270 MET A C 1
ATOM 2279 O O . MET A 1 270 ? 49.339 -25.429 36.194 1.00 64.62 270 MET A O 1
ATOM 2283 N N . GLN A 1 271 ? 51.549 -25.708 36.384 1.00 71.81 271 GLN A N 1
ATOM 2284 C CA . GLN A 1 271 ? 51.523 -25.743 37.848 1.00 71.81 271 GLN A CA 1
ATOM 2285 C C . GLN A 1 271 ? 51.183 -24.375 38.447 1.00 71.81 271 GLN A C 1
ATOM 2287 O O . GLN A 1 271 ? 50.374 -24.305 39.374 1.00 71.81 271 GLN A O 1
ATOM 2292 N N . GLN A 1 272 ? 51.713 -23.279 37.897 1.00 73.38 272 GLN A N 1
ATOM 2293 C CA . GLN A 1 272 ? 51.307 -21.929 38.289 1.00 73.38 272 GLN A CA 1
ATOM 2294 C C . GLN A 1 272 ? 49.856 -21.632 37.913 1.00 73.38 272 GLN A C 1
ATOM 2296 O O . GLN A 1 272 ? 49.154 -21.014 38.707 1.00 73.38 272 GLN A O 1
ATOM 2301 N N . MET A 1 273 ? 49.374 -22.078 36.751 1.00 64.12 273 MET A N 1
ATOM 2302 C CA . MET A 1 273 ? 47.969 -21.946 36.365 1.00 64.12 273 MET A CA 1
ATOM 2303 C C . MET A 1 273 ? 47.072 -22.772 37.268 1.00 64.12 273 MET A C 1
ATOM 2305 O O . MET A 1 273 ? 46.040 -22.261 37.661 1.00 64.12 273 MET A O 1
ATOM 2309 N N . LEU A 1 274 ? 47.447 -23.995 37.641 1.00 68.06 274 LEU A N 1
ATOM 2310 C CA . LEU A 1 274 ? 46.679 -24.808 38.585 1.00 68.06 274 LEU A CA 1
ATOM 2311 C C . LEU A 1 274 ? 46.626 -24.136 39.958 1.00 68.06 274 LEU A C 1
ATOM 2313 O O . LEU A 1 274 ? 45.548 -24.006 40.521 1.00 68.06 274 LEU A O 1
ATOM 2317 N N . LYS A 1 275 ? 47.745 -23.579 40.431 1.00 71.50 275 LYS A N 1
ATOM 2318 C CA . LYS A 1 275 ? 47.782 -22.808 41.679 1.00 71.50 275 LYS A CA 1
ATOM 2319 C C . LYS A 1 275 ? 46.941 -21.527 41.600 1.00 71.50 275 LYS A C 1
ATOM 2321 O O . LYS A 1 275 ? 46.205 -21.220 42.530 1.00 71.50 275 LYS A O 1
ATOM 2326 N N . ARG A 1 276 ? 46.977 -20.823 40.464 1.00 66.31 276 ARG A N 1
ATOM 2327 C CA . ARG A 1 276 ? 46.094 -19.679 40.182 1.00 66.31 276 ARG A CA 1
ATOM 2328 C C . ARG A 1 276 ? 44.639 -20.101 40.016 1.00 66.31 276 ARG A C 1
ATOM 2330 O O . ARG A 1 276 ? 43.769 -19.312 40.337 1.00 66.31 276 ARG A O 1
ATOM 2337 N N . ILE A 1 277 ? 44.349 -21.301 39.518 1.00 67.38 277 ILE A N 1
ATOM 2338 C CA . ILE A 1 277 ? 42.993 -21.852 39.406 1.00 67.38 277 ILE A CA 1
ATOM 2339 C C . ILE A 1 277 ? 42.468 -22.203 40.794 1.00 67.38 277 ILE A C 1
ATOM 2341 O O . ILE A 1 277 ? 41.305 -21.925 41.054 1.00 67.38 277 ILE A O 1
ATOM 2345 N N . ASP A 1 278 ? 43.301 -22.730 41.688 1.00 67.50 278 ASP A N 1
ATOM 2346 C CA . ASP A 1 278 ? 42.939 -22.978 43.085 1.00 67.50 278 ASP A CA 1
ATOM 2347 C C . ASP A 1 278 ? 42.695 -21.652 43.829 1.00 67.50 278 ASP A C 1
ATOM 2349 O O . ASP A 1 278 ? 41.670 -21.488 44.493 1.00 67.50 278 ASP A O 1
ATOM 2353 N N . GLU A 1 279 ? 43.561 -20.650 43.632 1.00 71.38 279 GLU A N 1
ATOM 2354 C CA . GLU A 1 279 ? 43.362 -19.284 44.141 1.00 71.38 279 GLU A CA 1
ATOM 2355 C C . GLU A 1 279 ? 42.112 -18.624 43.532 1.00 71.38 279 GLU A C 1
ATOM 2357 O O . GLU A 1 279 ? 41.331 -17.992 44.243 1.00 71.38 279 GLU A O 1
ATOM 2362 N N . LEU A 1 280 ? 41.860 -18.809 42.233 1.00 65.50 280 LEU A N 1
ATOM 2363 C CA . LEU A 1 280 ? 40.647 -18.348 41.557 1.00 65.50 280 LEU A CA 1
ATOM 2364 C C . LEU A 1 280 ? 39.416 -19.128 42.009 1.00 65.50 280 LEU A C 1
ATOM 2366 O O . LEU A 1 280 ? 38.337 -18.554 42.012 1.00 65.50 280 LEU A O 1
ATOM 2370 N N . GLN A 1 281 ? 39.532 -20.396 42.404 1.00 63.38 281 GLN A N 1
ATOM 2371 C CA . GLN A 1 281 ? 38.441 -21.172 42.989 1.00 63.38 281 GLN A CA 1
ATOM 2372 C C . GLN A 1 281 ? 38.111 -20.667 44.392 1.00 63.38 281 GLN A C 1
ATOM 2374 O O . GLN A 1 281 ? 36.930 -20.541 44.717 1.00 63.38 281 GLN A O 1
ATOM 2379 N N . GLU A 1 282 ? 39.106 -20.308 45.205 1.00 72.62 282 GLU A N 1
ATOM 2380 C CA . GLU A 1 282 ? 38.873 -19.635 46.486 1.00 72.62 282 GLU A CA 1
ATOM 2381 C C . GLU A 1 282 ? 38.290 -18.231 46.301 1.00 72.62 282 GLU A C 1
ATOM 2383 O O . GLU A 1 282 ? 37.327 -17.872 46.983 1.00 72.62 282 GLU A O 1
ATOM 2388 N N . GLN A 1 283 ? 38.788 -17.455 45.335 1.00 67.31 283 GLN A N 1
ATOM 2389 C CA . GLN A 1 283 ? 38.206 -16.160 44.984 1.00 67.31 283 GLN A CA 1
ATOM 2390 C C . GLN A 1 283 ? 36.796 -16.313 44.417 1.00 67.31 283 GLN A C 1
ATOM 2392 O O . GLN A 1 283 ? 35.920 -15.541 44.780 1.00 67.31 283 GLN A O 1
ATOM 2397 N N . LEU A 1 284 ? 36.524 -17.326 43.594 1.00 63.72 284 LEU A N 1
ATOM 2398 C CA . LEU A 1 284 ? 35.185 -17.646 43.105 1.00 63.72 284 LEU A CA 1
ATOM 2399 C C . LEU A 1 284 ? 34.284 -18.086 44.244 1.00 63.72 284 LEU A C 1
ATOM 2401 O O . LEU A 1 284 ? 33.108 -17.750 44.218 1.00 63.72 284 LEU A O 1
ATOM 2405 N N . LYS A 1 285 ? 34.796 -18.785 45.258 1.00 66.06 285 LYS A N 1
ATOM 2406 C CA . LYS A 1 285 ? 34.038 -19.132 46.461 1.00 66.06 285 LYS A CA 1
ATOM 2407 C C . LYS A 1 285 ? 33.701 -17.880 47.270 1.00 66.06 285 LYS A C 1
ATOM 2409 O O . LYS A 1 285 ? 32.537 -17.691 47.602 1.00 66.06 285 LYS A O 1
ATOM 2414 N N . LEU A 1 286 ? 34.659 -16.973 47.468 1.00 71.00 286 LEU A N 1
ATOM 2415 C CA . LEU A 1 286 ? 34.436 -15.663 48.094 1.00 71.00 286 LEU A CA 1
ATOM 2416 C C . LEU A 1 286 ? 33.474 -14.784 47.285 1.00 71.00 286 LEU A C 1
ATOM 2418 O O . LEU A 1 286 ? 32.587 -14.162 47.861 1.00 71.00 286 LEU A O 1
ATOM 2422 N N . ILE A 1 287 ? 33.591 -14.766 45.956 1.00 64.56 287 ILE A N 1
ATOM 2423 C CA . ILE A 1 287 ? 32.677 -14.068 45.047 1.00 64.56 287 ILE A CA 1
ATOM 2424 C C . ILE A 1 287 ? 31.308 -14.735 45.081 1.00 64.56 287 ILE A C 1
ATOM 2426 O O . ILE A 1 287 ? 30.310 -14.036 45.082 1.00 64.56 287 ILE A O 1
ATOM 2430 N N . THR A 1 288 ? 31.218 -16.059 45.158 1.00 67.38 288 THR A N 1
ATOM 2431 C CA . THR A 1 288 ? 29.943 -16.779 45.252 1.00 67.38 288 THR A CA 1
ATOM 2432 C C . THR A 1 288 ? 29.275 -16.497 46.591 1.00 67.38 288 THR A C 1
ATOM 2434 O O . THR A 1 288 ? 28.072 -16.252 46.630 1.00 67.38 288 THR A O 1
ATOM 2437 N N . ASP A 1 289 ? 30.034 -16.436 47.682 1.00 70.75 289 ASP A N 1
ATOM 2438 C CA . ASP A 1 289 ? 29.544 -16.035 49.000 1.00 70.75 289 ASP A CA 1
ATOM 2439 C C . ASP A 1 289 ? 29.126 -14.561 49.018 1.00 70.75 289 ASP A C 1
ATOM 2441 O O . ASP A 1 289 ? 28.063 -14.226 49.546 1.00 70.75 289 ASP A O 1
ATOM 2445 N N . PHE A 1 290 ? 29.886 -13.685 48.359 1.00 67.88 290 PHE A N 1
ATOM 2446 C CA . PHE A 1 290 ? 29.557 -12.274 48.178 1.00 67.88 290 PHE A CA 1
ATOM 2447 C C . PHE A 1 290 ? 28.327 -12.077 47.284 1.00 67.88 290 PHE A C 1
ATOM 2449 O O . PHE A 1 290 ? 27.442 -11.305 47.630 1.00 67.88 290 PHE A O 1
ATOM 2456 N N . VAL A 1 291 ? 28.190 -12.827 46.192 1.00 66.69 291 VAL A N 1
ATOM 2457 C CA . VAL A 1 291 ? 27.022 -12.841 45.300 1.00 66.69 291 VAL A CA 1
ATOM 2458 C C . VAL A 1 291 ? 25.820 -13.429 46.024 1.00 66.69 291 VAL A C 1
ATOM 2460 O O . VAL A 1 291 ? 24.721 -12.915 45.870 1.00 66.69 291 VAL A O 1
ATOM 2463 N N . ASN A 1 292 ? 25.993 -14.439 46.875 1.00 69.00 292 ASN A N 1
ATOM 2464 C CA . ASN A 1 292 ? 24.930 -14.954 47.734 1.00 69.00 292 ASN A CA 1
ATOM 2465 C C . ASN A 1 292 ? 24.535 -13.936 48.811 1.00 69.00 292 ASN A C 1
ATOM 2467 O O . ASN A 1 292 ? 23.354 -13.830 49.154 1.00 69.00 292 ASN A O 1
ATOM 2471 N N . HIS A 1 293 ? 25.484 -13.150 49.319 1.00 70.88 293 HIS A N 1
ATOM 2472 C CA . HIS A 1 293 ? 25.220 -12.046 50.233 1.00 70.88 293 HIS A CA 1
ATOM 2473 C C . HIS A 1 293 ? 24.486 -10.894 49.531 1.00 70.88 293 HIS A C 1
ATOM 2475 O O . HIS A 1 293 ? 23.456 -10.444 50.033 1.00 70.88 293 HIS A O 1
ATOM 2481 N N . ILE A 1 294 ? 24.924 -10.497 48.332 1.00 68.50 294 ILE A N 1
ATOM 2482 C CA . ILE A 1 294 ? 24.238 -9.541 47.455 1.00 68.50 294 ILE A CA 1
ATOM 2483 C C . ILE A 1 294 ? 22.861 -10.071 47.092 1.00 68.50 294 ILE A C 1
ATOM 2485 O O . ILE A 1 294 ? 21.907 -9.318 47.165 1.00 68.50 294 ILE A O 1
ATOM 2489 N N . ARG A 1 295 ? 22.706 -11.355 46.768 1.00 70.44 295 ARG A N 1
ATOM 2490 C CA . ARG A 1 295 ? 21.419 -11.978 46.448 1.00 70.44 295 ARG A CA 1
ATOM 2491 C C . ARG A 1 295 ? 20.487 -11.958 47.651 1.00 70.44 295 ARG A C 1
ATOM 2493 O O . ARG A 1 295 ? 19.317 -11.639 47.494 1.00 70.44 295 ARG A O 1
ATOM 2500 N N . LYS A 1 296 ? 20.981 -12.232 48.862 1.00 76.56 296 LYS A N 1
ATOM 2501 C CA . LYS A 1 296 ? 20.204 -12.055 50.102 1.00 76.56 296 LYS A CA 1
ATOM 2502 C C . LYS A 1 296 ? 19.856 -10.581 50.337 1.00 76.56 296 LYS A C 1
ATOM 2504 O O . LYS A 1 296 ? 18.744 -10.292 50.773 1.00 76.56 296 LYS A O 1
ATOM 2509 N N . GLY A 1 297 ? 20.765 -9.658 50.030 1.00 73.69 297 GLY A N 1
ATOM 2510 C CA . GLY A 1 297 ? 20.525 -8.214 50.049 1.00 73.69 297 GLY A CA 1
ATOM 2511 C C . GLY A 1 297 ? 19.455 -7.790 49.042 1.00 73.69 297 GLY A C 1
ATOM 2512 O O . GLY A 1 297 ? 18.513 -7.103 49.415 1.00 73.69 297 GLY A O 1
ATOM 2513 N N . LEU A 1 298 ? 19.536 -8.280 47.807 1.00 67.19 298 LEU A N 1
ATOM 2514 C CA . LEU A 1 298 ? 18.595 -8.057 46.717 1.00 67.19 298 LEU A CA 1
ATOM 2515 C C . LEU A 1 298 ? 17.239 -8.669 47.027 1.00 67.19 298 LEU A C 1
ATOM 2517 O O . LEU A 1 298 ? 16.255 -7.996 46.807 1.00 67.19 298 LEU A O 1
ATOM 2521 N N . LEU A 1 299 ? 17.161 -9.860 47.624 1.00 71.12 299 LEU A N 1
ATOM 2522 C CA . LEU A 1 299 ? 15.894 -10.442 48.082 1.00 71.12 299 LEU A CA 1
ATOM 2523 C C . LEU A 1 299 ? 15.257 -9.607 49.203 1.00 71.12 299 LEU A C 1
ATOM 2525 O O . LEU A 1 299 ? 14.038 -9.463 49.250 1.00 71.12 299 LEU A O 1
ATOM 2529 N N . ARG A 1 300 ? 16.055 -9.002 50.097 1.00 77.62 300 ARG A N 1
ATOM 2530 C CA . ARG A 1 300 ? 15.538 -8.039 51.089 1.00 77.62 300 ARG A CA 1
ATOM 2531 C C . ARG A 1 300 ? 15.095 -6.732 50.436 1.00 77.62 300 ARG A C 1
ATOM 2533 O O . ARG A 1 300 ? 14.086 -6.171 50.852 1.00 77.62 300 ARG A O 1
ATOM 2540 N N . VAL A 1 301 ? 15.839 -6.237 49.448 1.00 73.50 301 VAL A N 1
ATOM 2541 C CA . VAL A 1 301 ? 15.489 -5.032 48.683 1.00 73.50 301 VAL A CA 1
ATOM 2542 C C . VAL A 1 301 ? 14.240 -5.283 47.846 1.00 73.50 301 VAL A C 1
ATOM 2544 O O . VAL A 1 301 ? 13.349 -4.456 47.869 1.00 73.50 301 VAL A O 1
ATOM 2547 N N . GLU A 1 302 ? 14.112 -6.434 47.200 1.00 68.88 302 GLU A N 1
ATOM 2548 C CA . GLU A 1 302 ? 12.935 -6.887 46.463 1.00 68.88 302 GLU A CA 1
ATOM 2549 C C . GLU A 1 302 ? 11.740 -7.051 47.402 1.00 68.88 302 GLU A C 1
ATOM 2551 O O . GLU A 1 302 ? 10.660 -6.561 47.099 1.00 68.88 302 GLU A O 1
ATOM 2556 N N . GLY A 1 303 ? 11.933 -7.633 48.590 1.00 83.00 303 GLY A N 1
ATOM 2557 C CA . GLY A 1 303 ? 10.916 -7.666 49.642 1.00 83.00 303 GLY A CA 1
ATOM 2558 C C . GLY A 1 303 ? 10.456 -6.264 50.054 1.00 83.00 303 GLY A C 1
ATOM 2559 O O . GLY A 1 303 ? 9.255 -6.012 50.131 1.00 83.00 303 GLY A O 1
ATOM 2560 N N . LYS A 1 304 ? 11.392 -5.319 50.234 1.00 79.38 304 LYS A N 1
ATOM 2561 C CA . LYS A 1 304 ? 11.080 -3.905 50.503 1.00 79.38 304 LYS A CA 1
ATOM 2562 C C . LYS A 1 304 ? 10.423 -3.209 49.312 1.0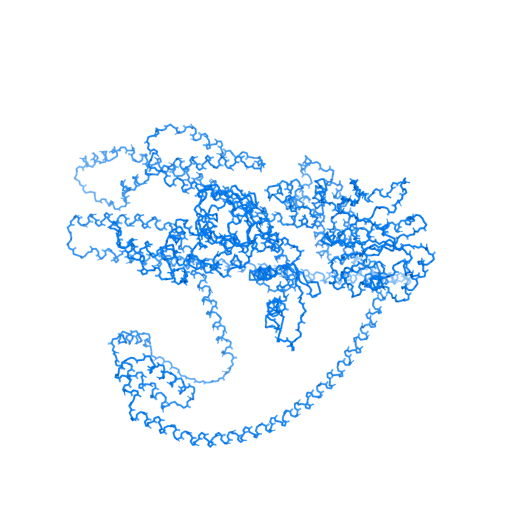0 79.38 304 LYS A C 1
ATOM 2564 O O . LYS A 1 304 ? 9.510 -2.425 49.524 1.00 79.38 304 LYS A O 1
ATOM 2569 N N . ILE A 1 305 ? 10.837 -3.495 48.080 1.00 74.19 305 ILE A N 1
ATOM 2570 C CA . ILE A 1 305 ? 10.234 -2.966 46.851 1.00 74.19 305 ILE A CA 1
ATOM 2571 C C . ILE A 1 305 ? 8.815 -3.500 46.707 1.00 74.19 305 ILE A C 1
ATOM 2573 O O . ILE A 1 305 ? 7.931 -2.734 46.361 1.00 74.19 305 ILE A O 1
ATOM 2577 N N . ASN A 1 306 ? 8.567 -4.769 47.017 1.00 76.06 306 ASN A N 1
ATOM 2578 C CA . ASN A 1 306 ? 7.237 -5.363 46.985 1.00 76.06 306 ASN A CA 1
ATOM 2579 C C . ASN A 1 306 ? 6.346 -4.791 48.090 1.00 76.06 306 ASN A C 1
ATOM 2581 O O . ASN A 1 306 ? 5.207 -4.437 47.806 1.00 76.06 306 ASN A O 1
ATOM 2585 N N . GLN A 1 307 ? 6.872 -4.580 49.301 1.00 81.50 307 GLN A N 1
ATOM 2586 C CA . GLN A 1 307 ? 6.163 -3.845 50.356 1.00 81.50 307 GLN A CA 1
ATOM 2587 C C . GLN A 1 307 ? 5.877 -2.394 49.949 1.00 81.50 307 GLN A C 1
ATOM 2589 O O . GLN A 1 307 ? 4.757 -1.923 50.117 1.00 81.50 307 GLN A O 1
ATOM 2594 N N . MET A 1 308 ? 6.847 -1.691 49.360 1.00 75.06 308 MET A N 1
ATOM 2595 C CA . MET A 1 308 ? 6.660 -0.341 48.820 1.00 75.06 308 MET A CA 1
ATOM 2596 C C . MET A 1 308 ? 5.677 -0.332 47.653 1.00 75.06 308 MET A C 1
ATOM 2598 O O . MET A 1 308 ? 4.933 0.624 47.514 1.00 75.06 308 MET A O 1
ATOM 2602 N N . LYS A 1 309 ? 5.641 -1.378 46.827 1.00 73.06 309 LYS A N 1
ATOM 2603 C CA . LYS A 1 309 ? 4.701 -1.545 45.718 1.00 73.06 309 LYS A CA 1
ATOM 2604 C C . LYS A 1 309 ? 3.297 -1.814 46.240 1.00 73.06 309 LYS A C 1
ATOM 2606 O O . LYS A 1 309 ? 2.357 -1.243 45.715 1.00 73.06 309 LYS A O 1
ATOM 2611 N N . GLU A 1 310 ? 3.136 -2.610 47.293 1.00 76.69 310 GLU A N 1
ATOM 2612 C CA . GLU A 1 310 ? 1.856 -2.776 47.988 1.00 76.69 310 GLU A CA 1
ATOM 2613 C C . GLU A 1 310 ? 1.408 -1.485 48.672 1.00 76.69 310 GLU A C 1
ATOM 2615 O O . GLU A 1 310 ? 0.236 -1.129 48.583 1.00 76.69 310 GLU A O 1
ATOM 2620 N N . GLN A 1 311 ? 2.326 -0.745 49.299 1.00 77.38 311 GLN A N 1
ATOM 2621 C CA . GLN A 1 311 ? 2.046 0.573 49.868 1.00 77.38 311 GLN A CA 1
ATOM 2622 C C . GLN A 1 311 ? 1.702 1.598 48.785 1.00 77.38 311 GLN A C 1
ATOM 2624 O O . GLN A 1 311 ? 0.752 2.345 48.963 1.00 77.38 311 GLN A O 1
ATOM 2629 N N . LEU A 1 312 ? 2.399 1.602 47.647 1.00 70.00 312 LEU A N 1
ATOM 2630 C CA . LEU A 1 312 ? 2.097 2.432 46.477 1.00 70.00 312 LEU A CA 1
ATOM 2631 C C . LEU A 1 312 ? 0.807 2.003 45.787 1.00 70.00 312 LEU A C 1
ATOM 2633 O O . LEU A 1 312 ? 0.123 2.854 45.242 1.00 70.00 312 LEU A O 1
ATOM 2637 N N . ASN A 1 313 ? 0.444 0.723 45.821 1.00 68.19 313 ASN A N 1
ATOM 2638 C CA . ASN A 1 313 ? -0.838 0.242 45.320 1.00 68.19 313 ASN A CA 1
ATOM 2639 C C . ASN A 1 313 ? -1.969 0.640 46.270 1.00 68.19 313 ASN A C 1
ATOM 2641 O O . ASN A 1 313 ? -3.005 1.084 45.800 1.00 68.19 313 ASN A O 1
ATOM 2645 N N . LYS A 1 314 ? -1.777 0.554 47.594 1.00 74.44 314 LYS A N 1
ATOM 2646 C CA . LYS A 1 314 ? -2.731 1.081 48.583 1.00 74.44 314 LYS A CA 1
ATOM 2647 C C . LYS A 1 314 ? -2.877 2.591 48.461 1.00 74.44 314 LYS A C 1
ATOM 2649 O O . LYS A 1 314 ? -3.982 3.066 48.283 1.00 74.44 314 LYS A O 1
ATOM 2654 N N . MET A 1 315 ? -1.770 3.325 48.440 1.00 68.19 315 MET A N 1
ATOM 2655 C CA . MET A 1 315 ? -1.753 4.775 48.267 1.00 68.19 315 MET A CA 1
ATOM 2656 C C . MET A 1 315 ? -2.257 5.179 46.879 1.00 68.19 315 MET A C 1
ATOM 2658 O O . MET A 1 315 ? -2.914 6.196 46.738 1.00 68.19 315 MET A O 1
ATOM 2662 N N . GLY A 1 316 ? -1.998 4.372 45.854 1.00 66.62 316 GLY A N 1
ATOM 2663 C CA . GLY A 1 316 ? -2.534 4.519 44.507 1.00 66.62 316 GLY A CA 1
ATOM 2664 C C . GLY A 1 316 ? -4.038 4.295 44.474 1.00 66.62 316 GLY A C 1
ATOM 2665 O O . GLY A 1 316 ? -4.726 5.073 43.831 1.00 66.62 316 GLY A O 1
ATOM 2666 N N . ASN A 1 317 ? -4.555 3.316 45.218 1.00 59.62 317 ASN A N 1
ATOM 2667 C CA . ASN A 1 317 ? -5.985 3.092 45.407 1.00 59.62 317 ASN A CA 1
ATOM 2668 C C . ASN A 1 317 ? -6.619 4.216 46.232 1.00 59.62 317 ASN A C 1
ATOM 2670 O O . ASN A 1 317 ? -7.677 4.690 45.851 1.00 59.62 317 ASN A O 1
ATOM 2674 N N . ASP A 1 318 ? -5.957 4.718 47.275 1.00 59.41 318 ASP A N 1
ATOM 2675 C CA . ASP A 1 318 ? -6.421 5.854 48.080 1.00 59.41 318 ASP A CA 1
ATOM 2676 C C . ASP A 1 318 ? -6.409 7.157 47.260 1.00 59.41 318 ASP A C 1
ATOM 2678 O O . ASP A 1 318 ? -7.349 7.946 47.314 1.00 59.41 318 ASP A O 1
ATOM 2682 N N . ILE A 1 319 ? -5.385 7.370 46.425 1.00 54.75 319 ILE A N 1
ATOM 2683 C CA . ILE A 1 319 ? -5.309 8.472 45.455 1.00 54.75 319 ILE A CA 1
ATOM 2684 C C . ILE A 1 319 ? -6.346 8.285 44.342 1.00 54.75 319 ILE A C 1
ATOM 2686 O O . ILE A 1 319 ? -6.904 9.278 43.884 1.00 54.75 319 ILE A O 1
ATOM 2690 N N . LYS A 1 320 ? -6.632 7.050 43.910 1.00 50.22 320 LYS A N 1
ATOM 2691 C CA . LYS A 1 320 ? -7.687 6.728 42.935 1.00 50.22 320 LYS A CA 1
ATOM 2692 C C . LYS A 1 320 ? -9.059 7.037 43.536 1.00 50.22 320 LYS A C 1
ATOM 2694 O O . LYS A 1 320 ? -9.819 7.751 42.903 1.00 50.22 320 LYS A O 1
ATOM 2699 N N . PHE A 1 321 ? -9.294 6.682 44.797 1.00 48.38 321 PHE A N 1
ATOM 2700 C CA . PHE A 1 321 ? -10.496 7.020 45.565 1.00 48.38 321 PHE A CA 1
ATOM 2701 C C . PHE A 1 321 ? -10.641 8.539 45.786 1.00 48.38 321 PHE A C 1
ATOM 2703 O O . PHE A 1 321 ? -11.737 9.098 45.724 1.00 48.38 321 PHE A O 1
ATOM 2710 N N . LEU A 1 322 ? -9.524 9.250 45.994 1.00 46.38 322 LEU A N 1
ATOM 2711 C CA . LEU A 1 322 ? -9.491 10.715 46.085 1.00 46.38 322 LEU A CA 1
ATOM 2712 C C . LEU A 1 322 ? -9.664 11.403 44.714 1.00 46.38 322 LEU A C 1
ATOM 2714 O O . LEU A 1 322 ? -10.262 12.477 44.662 1.00 46.38 322 LEU A O 1
ATOM 2718 N N . ARG A 1 323 ? -9.205 10.791 43.611 1.00 44.22 323 ARG A N 1
ATOM 2719 C CA . ARG A 1 323 ? -9.434 11.244 42.221 1.00 44.22 323 ARG A CA 1
ATOM 2720 C C . ARG A 1 323 ? -10.834 10.910 41.702 1.00 44.22 323 ARG A C 1
ATOM 2722 O O . ARG A 1 323 ? -11.370 11.668 40.903 1.00 44.22 323 ARG A O 1
ATOM 2729 N N . GLU A 1 324 ? -11.462 9.840 42.176 1.00 42.69 324 GLU A N 1
ATOM 2730 C CA . GLU A 1 324 ? -12.845 9.473 41.834 1.00 42.69 324 GLU A CA 1
ATOM 2731 C C . GLU A 1 324 ? -13.857 10.507 42.361 1.00 42.69 324 GLU A C 1
ATOM 2733 O O . GLU A 1 324 ? -14.922 10.701 41.775 1.00 42.69 324 GLU A O 1
ATOM 2738 N N . LYS A 1 325 ? -13.494 11.297 43.385 1.00 41.84 325 LYS A N 1
ATOM 2739 C CA . LYS A 1 325 ? -14.269 12.482 43.798 1.00 41.84 325 LYS A CA 1
ATOM 2740 C C . LYS A 1 325 ? -14.200 13.663 42.814 1.00 41.84 325 LYS A C 1
ATOM 2742 O O . LYS A 1 325 ? -14.978 14.602 42.965 1.00 41.84 325 LYS A O 1
ATOM 2747 N N . SER A 1 326 ? -13.350 13.615 41.783 1.00 44.97 326 SER A N 1
ATOM 2748 C CA . SER A 1 326 ? -13.276 14.600 40.692 1.00 44.97 326 SER A CA 1
ATOM 2749 C C . SER A 1 326 ? -13.534 13.974 39.313 1.00 44.97 326 SER A C 1
ATOM 2751 O O . SER A 1 326 ? -12.854 14.299 38.340 1.00 44.97 326 SER A O 1
ATOM 2753 N N . ASN A 1 327 ? -14.563 13.124 39.196 1.00 45.12 327 ASN A N 1
ATOM 2754 C CA . ASN A 1 327 ? -15.036 12.503 37.941 1.00 45.12 327 ASN A CA 1
ATOM 2755 C C . ASN A 1 327 ? -15.364 13.477 36.777 1.00 45.12 327 ASN A C 1
ATOM 2757 O O . ASN A 1 327 ? -15.689 13.037 35.674 1.00 45.12 327 ASN A O 1
ATOM 2761 N N . MET A 1 328 ? -15.229 14.793 36.966 1.00 43.47 328 MET A N 1
ATOM 2762 C CA . MET A 1 328 ? -15.299 15.785 35.887 1.00 43.47 328 MET A CA 1
ATOM 2763 C C . MET A 1 328 ? -14.085 15.732 34.938 1.00 43.47 328 MET A C 1
ATOM 2765 O O . MET A 1 328 ? -14.249 15.980 33.745 1.00 43.47 328 MET A O 1
ATOM 2769 N N . GLU A 1 329 ? -12.890 15.330 35.396 1.00 43.97 329 GLU A N 1
ATOM 2770 C CA . GLU A 1 329 ? -11.682 15.325 34.544 1.00 43.97 329 GLU A CA 1
ATOM 2771 C C . GLU A 1 329 ? -11.716 14.240 33.444 1.00 43.97 329 GLU A C 1
ATOM 2773 O O . GLU A 1 329 ? -11.257 14.468 32.320 1.00 43.97 329 GLU A O 1
ATOM 2778 N N . GLY A 1 330 ? -12.322 13.075 33.712 1.00 46.41 330 GLY A N 1
ATOM 2779 C CA . GLY A 1 330 ? -12.510 12.018 32.706 1.00 46.41 330 GLY A CA 1
ATOM 2780 C C . GLY A 1 330 ? -13.495 12.421 31.599 1.00 46.41 330 GLY A C 1
ATOM 2781 O O . GLY A 1 330 ? -13.262 12.169 30.409 1.00 46.41 330 GLY A O 1
ATOM 2782 N N . ILE A 1 331 ? -14.564 13.130 31.974 1.00 47.72 331 ILE A N 1
ATOM 2783 C CA . ILE A 1 331 ? -15.556 13.674 31.038 1.00 47.72 331 ILE A CA 1
ATOM 2784 C C . ILE A 1 331 ? -14.934 14.804 30.203 1.00 47.72 331 ILE A C 1
ATOM 2786 O O . ILE A 1 331 ? -15.113 14.825 28.982 1.00 47.72 331 ILE A O 1
ATOM 2790 N N . GLU A 1 332 ? -14.122 15.684 30.793 1.00 47.16 332 GLU A N 1
ATOM 2791 C CA . GLU A 1 332 ? -13.401 16.737 30.062 1.00 47.16 332 GLU A CA 1
ATOM 2792 C C . GLU A 1 332 ? -12.356 16.176 29.082 1.00 47.16 332 GLU A C 1
ATOM 2794 O O . GLU A 1 332 ? -12.282 16.617 27.929 1.00 47.16 332 GLU A O 1
ATOM 2799 N N . GLY A 1 333 ? -11.603 15.143 29.476 1.00 51.81 333 GLY A N 1
ATOM 2800 C CA . GLY A 1 333 ? -10.663 14.449 28.589 1.00 51.81 333 GLY A CA 1
ATOM 2801 C C . GLY A 1 333 ? -11.351 13.775 27.394 1.00 51.81 333 GLY A C 1
ATOM 2802 O O . GLY A 1 333 ? -10.846 13.817 26.266 1.00 51.81 333 GLY A O 1
ATOM 2803 N N . SER A 1 334 ? -12.538 13.196 27.604 1.00 51.31 334 SER A N 1
ATOM 2804 C CA . SER A 1 334 ? -13.361 12.638 26.520 1.00 51.31 334 SER A CA 1
ATOM 2805 C C . SER A 1 334 ? -13.980 13.727 25.627 1.00 51.31 334 SER A C 1
ATOM 2807 O O . SER A 1 334 ? -14.042 13.564 24.405 1.00 51.31 334 SER A O 1
ATOM 2809 N N . SER A 1 335 ? -14.327 14.880 26.204 1.00 54.22 335 SER A N 1
ATOM 2810 C CA . SER A 1 335 ? -14.844 16.048 25.484 1.00 54.22 335 SER A CA 1
ATOM 2811 C C . SER A 1 335 ? -13.792 16.639 24.543 1.00 54.22 335 SER A C 1
ATOM 2813 O O . SER A 1 335 ? -14.102 16.882 23.378 1.00 54.22 335 SER A O 1
ATOM 2815 N N . ARG A 1 336 ? -12.522 16.734 24.973 1.00 58.00 336 ARG A N 1
ATOM 2816 C CA . ARG A 1 336 ? -11.391 17.127 24.104 1.00 58.00 336 ARG A CA 1
ATOM 2817 C C . ARG A 1 336 ? -11.202 16.186 22.910 1.00 58.00 336 ARG A C 1
ATOM 2819 O O . ARG A 1 336 ? -10.901 16.640 21.808 1.00 58.00 336 ARG A O 1
ATOM 2826 N N . LYS A 1 337 ? -11.400 14.874 23.098 1.00 59.56 337 LYS A N 1
ATOM 2827 C CA . LYS A 1 337 ? -11.329 13.886 22.003 1.00 59.56 337 LYS A CA 1
ATOM 2828 C C . LYS A 1 337 ? -12.511 14.013 21.033 1.00 59.56 337 LYS A C 1
ATOM 2830 O O . LYS A 1 337 ? -12.322 13.819 19.835 1.00 59.56 337 LYS A O 1
ATOM 2835 N N . ASN A 1 338 ? -13.697 14.379 21.523 1.00 59.81 338 ASN A N 1
ATOM 2836 C CA . ASN A 1 338 ? -14.895 14.530 20.692 1.00 59.81 338 ASN A CA 1
ATOM 2837 C C . ASN A 1 338 ? -14.807 15.706 19.713 1.00 59.81 338 ASN A C 1
ATOM 2839 O O . ASN A 1 338 ? -15.339 15.588 18.608 1.00 59.81 338 ASN A O 1
ATOM 2843 N N . VAL A 1 339 ? -14.092 16.784 20.067 1.00 60.25 339 VAL A N 1
ATOM 2844 C CA . VAL A 1 339 ? -13.886 17.939 19.172 1.00 60.25 339 VAL A CA 1
ATOM 2845 C C . VAL A 1 339 ? -13.313 17.509 17.840 1.00 60.25 339 VAL A C 1
ATOM 2847 O O . VAL A 1 339 ? -13.744 18.016 16.822 1.00 60.25 339 VAL A O 1
ATOM 2850 N N . LYS A 1 340 ? -12.384 16.551 17.830 1.00 65.50 340 LYS A N 1
ATOM 2851 C CA . LYS A 1 340 ? -11.647 16.151 16.626 1.00 65.50 340 LYS A CA 1
ATOM 2852 C C . LYS A 1 340 ? -12.456 15.275 15.665 1.00 65.50 340 LYS A C 1
ATOM 2854 O O . LYS A 1 340 ? -12.017 15.054 14.543 1.00 65.50 340 LYS A O 1
ATOM 2859 N N . SER A 1 341 ? -13.609 14.753 16.086 1.00 68.94 341 SER A N 1
ATOM 2860 C CA . SER A 1 341 ? -14.341 13.740 15.317 1.00 68.94 341 SER A CA 1
ATOM 2861 C C . SER A 1 341 ? -15.413 14.342 14.403 1.00 68.94 341 SER A C 1
ATOM 2863 O O . SER A 1 341 ? -16.304 15.064 14.849 1.00 68.94 341 SER A O 1
ATOM 2865 N N . ILE A 1 342 ? -15.360 13.994 13.117 1.00 80.06 342 ILE A N 1
ATOM 2866 C CA . ILE A 1 342 ? -16.377 14.359 12.124 1.00 80.06 342 ILE A CA 1
ATOM 2867 C C . ILE A 1 342 ? -17.403 13.234 12.034 1.00 80.06 342 ILE A C 1
ATOM 2869 O O . ILE A 1 342 ? -17.048 12.065 11.892 1.00 80.06 342 ILE A O 1
ATOM 2873 N N . TYR A 1 343 ? -18.685 13.588 12.100 1.00 82.12 343 TYR A N 1
ATOM 2874 C CA . TYR A 1 343 ? -19.784 12.633 12.001 1.00 82.12 343 TYR A CA 1
ATOM 2875 C C . TYR A 1 343 ? -20.687 12.956 10.814 1.00 82.12 343 TYR A C 1
ATOM 2877 O O . TYR A 1 343 ? -21.220 14.066 10.721 1.00 82.12 343 TYR A O 1
ATOM 2885 N N . VAL A 1 344 ? -20.900 11.961 9.956 1.00 82.06 344 VAL A N 1
ATOM 2886 C CA . VAL A 1 344 ? -21.918 11.967 8.903 1.00 82.06 344 VAL A CA 1
ATOM 2887 C C . VAL A 1 344 ? -22.819 10.749 9.115 1.00 82.06 344 VAL A C 1
ATOM 2889 O O . VAL A 1 344 ? -22.285 9.650 9.302 1.00 82.06 344 VAL A O 1
ATOM 2892 N N . PRO A 1 345 ? -24.154 10.917 9.133 1.00 79.69 345 PRO A N 1
ATOM 2893 C CA . PRO A 1 345 ? -25.082 9.795 9.235 1.00 79.69 345 PRO A CA 1
ATOM 2894 C C . PRO A 1 345 ? -24.844 8.808 8.090 1.00 79.69 345 PRO A C 1
ATOM 2896 O O . PRO A 1 345 ? -24.753 9.225 6.941 1.00 79.69 345 PRO A O 1
ATOM 2899 N N . LEU A 1 346 ? -24.730 7.515 8.398 1.00 78.00 346 LEU A N 1
ATOM 2900 C CA . LEU A 1 346 ? -24.564 6.435 7.413 1.00 78.00 346 LEU A CA 1
ATOM 2901 C C . LEU A 1 346 ? -25.923 5.985 6.858 1.00 78.00 346 LEU A C 1
ATOM 2903 O O . LEU A 1 346 ? -26.946 6.270 7.461 1.00 78.00 346 LEU A O 1
ATOM 2907 N N . LYS A 1 347 ? -25.962 5.267 5.733 1.00 82.81 347 LYS A N 1
ATOM 2908 C CA . LYS A 1 347 ? -27.179 4.543 5.322 1.00 82.81 347 LYS A CA 1
ATOM 2909 C C . LYS A 1 347 ? -27.044 3.062 5.651 1.00 82.81 347 LYS A C 1
ATOM 2911 O O . LYS A 1 347 ? -25.929 2.535 5.657 1.00 82.81 347 LYS A O 1
ATOM 2916 N N . THR A 1 348 ? -28.166 2.405 5.917 1.00 82.19 348 THR A N 1
ATOM 2917 C CA . THR A 1 348 ? -28.211 0.973 6.230 1.00 82.19 348 THR A CA 1
ATOM 2918 C C . THR A 1 348 ? -29.300 0.260 5.463 1.00 82.19 348 THR A C 1
ATOM 2920 O O . THR A 1 348 ? -30.347 0.833 5.165 1.00 82.19 348 THR A O 1
ATOM 2923 N N . GLN A 1 349 ? -29.062 -1.021 5.220 1.00 83.88 349 GLN A N 1
ATOM 2924 C CA . GLN A 1 349 ? -30.030 -1.935 4.642 1.00 83.88 349 GLN A CA 1
ATOM 2925 C C . GLN A 1 349 ? -30.120 -3.193 5.510 1.00 83.88 349 GLN A C 1
ATOM 2927 O O . GLN A 1 349 ? -29.095 -3.753 5.898 1.00 83.88 349 GLN A O 1
ATOM 2932 N N . GLU A 1 350 ? -31.339 -3.614 5.841 1.00 85.31 350 GLU A N 1
ATOM 2933 C CA . GLU A 1 350 ? -31.599 -4.922 6.452 1.00 85.31 350 GLU A CA 1
ATOM 2934 C C . GLU A 1 350 ? -31.551 -5.977 5.339 1.00 85.31 350 GLU A C 1
ATOM 2936 O O . GLU A 1 350 ? -32.181 -5.791 4.303 1.00 85.31 350 GLU A O 1
ATOM 2941 N N . LYS A 1 351 ? -30.781 -7.057 5.507 1.00 82.31 351 LYS A N 1
ATOM 2942 C CA . LYS A 1 351 ? -30.444 -7.978 4.399 1.00 82.31 351 LYS A CA 1
ATOM 2943 C C . LYS A 1 351 ? -31.656 -8.622 3.714 1.00 82.31 351 LYS A C 1
ATOM 2945 O O . LYS A 1 351 ? -31.603 -8.874 2.515 1.00 82.31 351 LYS A O 1
ATOM 2950 N N . ASP A 1 352 ? -32.748 -8.809 4.451 1.00 81.00 352 ASP A N 1
ATOM 2951 C CA . ASP A 1 352 ? -33.976 -9.441 3.952 1.00 81.00 352 ASP A CA 1
ATOM 2952 C C . ASP A 1 352 ? -35.031 -8.433 3.462 1.00 81.00 352 ASP A C 1
ATOM 2954 O O . ASP A 1 352 ? -36.109 -8.823 3.012 1.00 81.00 352 ASP A O 1
ATOM 2958 N N . LYS A 1 353 ? -34.742 -7.126 3.529 1.00 77.00 353 LYS A N 1
ATOM 2959 C CA . LYS A 1 353 ? -35.638 -6.069 3.049 1.00 77.00 353 LYS A CA 1
ATOM 2960 C C . LYS A 1 353 ? -34.930 -5.201 2.013 1.00 77.00 353 LYS A C 1
ATOM 2962 O O . LYS A 1 353 ? -33.880 -4.616 2.258 1.00 77.00 353 LYS A O 1
ATOM 2967 N N . ASN A 1 354 ? -35.559 -5.040 0.850 1.00 72.56 354 ASN A N 1
ATOM 2968 C CA . ASN A 1 354 ? -35.069 -4.134 -0.197 1.00 72.56 354 ASN A CA 1
ATOM 2969 C C . ASN A 1 354 ? -35.245 -2.645 0.155 1.00 72.56 354 ASN A C 1
ATOM 2971 O O . ASN A 1 354 ? -34.821 -1.774 -0.604 1.00 72.56 354 ASN A O 1
ATOM 2975 N N . GLU A 1 355 ? -35.866 -2.328 1.291 1.00 72.69 355 GLU A N 1
ATOM 2976 C CA . GLU A 1 355 ? -36.039 -0.952 1.737 1.00 72.69 355 GLU A CA 1
ATOM 2977 C C . GLU A 1 355 ? -34.718 -0.378 2.264 1.00 72.69 355 GLU A C 1
ATOM 2979 O O . GLU A 1 355 ? -34.228 -0.723 3.342 1.00 72.69 355 GLU A O 1
ATOM 2984 N N . VAL A 1 356 ? -34.141 0.546 1.492 1.00 66.88 356 VAL A N 1
ATOM 2985 C CA . VAL A 1 356 ? -32.996 1.347 1.927 1.00 66.88 356 VAL A CA 1
ATOM 2986 C C . VAL A 1 356 ? -33.477 2.371 2.949 1.00 66.88 356 VAL A C 1
ATOM 2988 O O . VAL A 1 356 ? -33.986 3.442 2.612 1.00 66.88 356 VAL A O 1
ATOM 2991 N N . SER A 1 357 ? -33.281 2.057 4.223 1.00 58.84 357 SER A N 1
ATOM 2992 C CA . SER A 1 357 ? -33.488 3.015 5.303 1.00 58.84 357 SER A CA 1
ATOM 2993 C C . SER A 1 357 ? -32.335 4.030 5.337 1.00 58.84 357 SER A C 1
ATOM 2995 O O . SER A 1 357 ? -31.153 3.679 5.434 1.00 58.84 357 SER A O 1
ATOM 2997 N N . ARG A 1 358 ? -32.647 5.332 5.279 1.00 49.78 358 ARG A N 1
ATOM 2998 C CA . ARG A 1 358 ? -31.697 6.327 5.801 1.00 49.78 358 ARG A CA 1
ATOM 2999 C C . ARG A 1 358 ? -31.601 6.052 7.300 1.00 49.78 358 ARG A C 1
ATOM 3001 O O . ARG A 1 358 ? -32.654 6.007 7.938 1.00 49.78 358 ARG A O 1
ATOM 3008 N N . LEU A 1 359 ? -30.397 5.888 7.874 1.00 54.34 359 LEU A N 1
ATOM 3009 C CA . LEU A 1 359 ? -30.335 5.991 9.334 1.00 54.34 359 LEU A CA 1
ATOM 3010 C C . LEU A 1 359 ? -30.920 7.350 9.683 1.00 54.34 359 LEU A C 1
ATOM 3012 O O . LEU A 1 359 ? -30.559 8.354 9.059 1.00 54.34 359 LEU A O 1
ATOM 3016 N N . MET A 1 360 ? -31.815 7.351 10.669 1.00 43.59 360 MET A N 1
ATOM 3017 C CA . MET A 1 360 ? -32.355 8.571 11.239 1.00 43.59 360 MET A CA 1
ATOM 3018 C C . MET A 1 360 ? -31.238 9.595 11.410 1.00 43.59 360 MET A C 1
ATOM 3020 O O . MET A 1 360 ? -30.157 9.300 11.930 1.00 43.59 360 MET A O 1
ATOM 3024 N N . ASN A 1 361 ? -31.518 10.818 10.975 1.00 45.78 361 ASN A N 1
ATOM 3025 C CA . ASN A 1 361 ? -30.723 11.948 11.391 1.00 45.78 361 ASN A CA 1
ATOM 3026 C C . ASN A 1 361 ? -30.914 12.044 12.911 1.00 45.78 361 ASN A C 1
ATOM 3028 O O . ASN A 1 361 ? -31.992 12.412 13.364 1.00 45.78 361 ASN A O 1
ATOM 3032 N N . PHE A 1 362 ? -29.928 11.616 13.705 1.00 48.19 362 PHE A N 1
ATOM 3033 C CA . PHE A 1 362 ? -30.068 11.491 15.165 1.00 48.19 362 PHE A CA 1
ATOM 3034 C C . PHE A 1 362 ? -30.387 12.826 15.862 1.00 48.19 362 PHE A C 1
ATOM 3036 O O . PHE A 1 362 ? -30.819 12.829 17.010 1.00 48.19 362 PHE A O 1
ATOM 3043 N N . ASP A 1 363 ? -30.246 13.949 15.156 1.00 42.88 363 ASP A N 1
ATOM 3044 C CA . ASP A 1 363 ? -30.690 15.273 15.597 1.00 42.88 363 ASP A CA 1
ATOM 3045 C C . ASP A 1 363 ? -32.232 15.445 15.550 1.00 42.88 363 ASP A C 1
ATOM 3047 O O . ASP A 1 363 ? -32.770 16.336 16.201 1.00 42.88 363 ASP A O 1
ATOM 3051 N N . GLN A 1 364 ? -32.969 14.574 14.845 1.00 43.97 364 GLN A N 1
ATOM 3052 C CA . GLN A 1 364 ? -34.441 14.569 14.737 1.00 43.97 364 GLN A CA 1
ATOM 3053 C C . GLN A 1 364 ? -35.143 13.743 15.835 1.00 43.97 364 GLN A C 1
ATOM 3055 O O . GLN A 1 364 ? -36.367 13.648 15.849 1.00 43.97 364 GLN A O 1
ATOM 3060 N N . PHE A 1 365 ? -34.404 13.216 16.820 1.00 43.41 365 PHE A N 1
ATOM 3061 C CA . PHE A 1 365 ? -34.939 12.476 17.985 1.00 43.41 365 PHE A CA 1
ATOM 3062 C C . PHE A 1 365 ? -35.850 13.316 18.919 1.00 43.41 365 PHE A C 1
ATOM 3064 O O . PHE A 1 365 ? -36.288 12.855 19.981 1.00 43.41 365 PHE A O 1
ATOM 3071 N N . TYR A 1 366 ? -36.099 14.579 18.568 1.00 42.44 366 TYR A N 1
ATOM 3072 C CA . TYR A 1 366 ? -36.951 15.512 19.301 1.00 42.44 366 TYR A CA 1
ATOM 3073 C C . TYR A 1 366 ? -38.397 15.566 18.794 1.00 42.44 366 TYR A C 1
ATOM 3075 O O . TYR A 1 366 ? -39.216 16.205 19.457 1.00 42.44 366 TYR A O 1
ATOM 3083 N N . ASP A 1 367 ? -38.734 14.892 17.690 1.00 38.69 367 ASP A N 1
ATOM 3084 C CA . ASP A 1 367 ? -40.101 14.922 17.172 1.00 38.69 367 ASP A CA 1
ATOM 3085 C C . ASP A 1 367 ? -41.044 14.040 18.007 1.00 38.69 367 ASP A C 1
ATOM 3087 O O . ASP A 1 367 ? -40.817 12.847 18.211 1.00 38.69 367 ASP A O 1
ATOM 3091 N N . LYS A 1 368 ? -42.100 14.658 18.547 1.00 40.50 368 LYS A N 1
ATOM 3092 C CA . LYS A 1 368 ? -42.973 14.119 19.611 1.00 40.50 368 LYS A CA 1
ATOM 3093 C C . LYS A 1 368 ? -43.921 12.987 19.172 1.00 40.50 368 LYS A C 1
ATOM 3095 O O . LYS A 1 368 ? -44.710 12.536 19.994 1.00 40.50 368 LYS A O 1
ATOM 3100 N N . ALA A 1 369 ? -43.876 12.548 17.914 1.00 31.28 369 ALA A N 1
ATOM 3101 C CA . ALA A 1 369 ? -44.906 11.689 17.317 1.00 31.28 369 ALA A CA 1
ATOM 3102 C C . ALA A 1 369 ? -44.473 10.240 17.005 1.00 31.28 369 ALA A C 1
ATOM 3104 O O . ALA A 1 369 ? -45.277 9.480 16.476 1.00 31.28 369 ALA A O 1
ATOM 3105 N N . GLY A 1 370 ? -43.240 9.827 17.310 1.00 29.75 370 GLY A N 1
ATOM 3106 C CA . GLY A 1 370 ? -42.762 8.479 16.983 1.00 29.75 370 GLY A CA 1
ATOM 3107 C C . GLY A 1 370 ? -42.664 7.565 18.199 1.00 29.75 370 GLY A C 1
ATOM 3108 O O . GLY A 1 370 ? -41.791 7.767 19.043 1.00 29.75 370 GLY A O 1
ATOM 3109 N N . GLU A 1 371 ? -43.492 6.520 18.258 1.00 29.61 371 GLU A N 1
ATOM 3110 C CA . GLU A 1 371 ? -43.149 5.304 18.997 1.00 29.61 371 GLU A CA 1
ATOM 3111 C C . GLU A 1 371 ? -41.755 4.851 18.547 1.00 29.61 371 GLU A C 1
ATOM 3113 O O . GLU A 1 371 ? -41.516 4.580 17.366 1.00 29.61 371 GLU A O 1
ATOM 3118 N N . VAL A 1 372 ? -40.808 4.799 19.484 1.00 33.16 372 VAL A N 1
ATOM 3119 C CA . VAL A 1 372 ? -39.487 4.225 19.231 1.00 33.16 372 VAL A CA 1
ATOM 3120 C C . VAL A 1 372 ? -39.669 2.715 19.133 1.00 33.16 372 VAL A C 1
ATOM 3122 O O . VAL A 1 372 ? -39.480 1.982 20.100 1.00 33.16 372 VAL A O 1
ATOM 3125 N N . ASN A 1 373 ? -40.079 2.247 17.956 1.00 33.78 373 ASN A N 1
ATOM 3126 C CA . ASN A 1 373 ? -39.999 0.839 17.607 1.00 33.78 373 ASN A CA 1
ATOM 3127 C C . ASN A 1 373 ? -38.543 0.394 17.795 1.00 33.78 373 ASN A C 1
ATOM 3129 O O . ASN A 1 373 ? -37.626 1.085 17.345 1.00 33.78 373 ASN A O 1
ATOM 3133 N N . GLU A 1 374 ? -38.333 -0.772 18.414 1.00 40.28 374 GLU A N 1
ATOM 3134 C CA . GLU A 1 374 ? -37.039 -1.421 18.720 1.00 40.28 374 GLU A CA 1
ATOM 3135 C C . GLU A 1 374 ? -36.143 -1.704 17.473 1.00 40.28 374 GLU A C 1
ATOM 3137 O O . GLU A 1 374 ? -35.234 -2.526 17.505 1.00 40.28 374 GLU A O 1
ATOM 3142 N N . HIS A 1 375 ? -36.391 -1.048 16.336 1.00 37.94 375 HIS A N 1
ATOM 3143 C CA . HIS A 1 375 ? -35.900 -1.364 14.997 1.00 37.94 375 HIS A CA 1
ATOM 3144 C C . HIS A 1 375 ? -34.704 -0.518 14.482 1.00 37.94 375 HIS A C 1
ATOM 3146 O O . HIS A 1 375 ? -34.219 -0.827 13.399 1.00 37.94 375 HIS A O 1
ATOM 3152 N N . TRP A 1 376 ? -34.192 0.515 15.180 1.00 44.78 376 TRP A N 1
ATOM 3153 C CA . TRP A 1 376 ? -33.398 1.582 14.508 1.00 44.78 376 TRP A CA 1
ATOM 3154 C C . TRP A 1 376 ? -32.070 2.030 15.189 1.00 44.78 376 TRP A C 1
ATOM 3156 O O . TRP A 1 376 ? -31.880 3.224 15.418 1.00 44.78 376 TRP A O 1
ATOM 3166 N N . ILE A 1 377 ? -31.115 1.134 15.517 1.00 40.22 377 ILE A N 1
ATOM 3167 C CA . ILE A 1 377 ? -29.844 1.512 16.208 1.00 40.22 377 ILE A CA 1
ATOM 3168 C C . ILE A 1 377 ? -28.604 0.711 15.726 1.00 40.22 377 ILE A C 1
ATOM 3170 O O . ILE A 1 377 ? -28.289 -0.292 16.355 1.00 40.22 377 ILE A O 1
ATOM 3174 N N . TRP A 1 378 ? -27.834 1.115 14.690 1.00 47.53 378 TRP A N 1
ATOM 3175 C CA . TRP A 1 378 ? -26.658 0.305 14.249 1.00 47.53 378 TRP A CA 1
ATOM 3176 C C . TRP A 1 378 ? -25.494 1.095 13.614 1.00 47.53 378 TRP A C 1
ATOM 3178 O O . TRP A 1 378 ? -25.706 1.853 12.670 1.00 47.53 378 TRP A O 1
ATOM 3188 N N . GLN A 1 379 ? -24.248 0.933 14.114 1.00 42.44 379 GLN A N 1
ATOM 3189 C CA . GLN A 1 379 ? -23.054 1.655 13.619 1.00 42.44 379 GLN A CA 1
ATOM 3190 C C . GLN A 1 379 ? -21.697 1.058 14.144 1.00 42.44 379 GLN A C 1
ATOM 3192 O O . GLN A 1 379 ? -21.654 0.551 15.263 1.00 42.44 379 GLN A O 1
ATOM 3197 N N . LYS A 1 380 ? -20.588 1.093 13.359 1.00 44.47 380 LYS A N 1
ATOM 3198 C CA . LYS A 1 380 ? -19.469 0.111 13.469 1.00 44.47 380 LYS A CA 1
ATOM 3199 C C . LYS A 1 380 ? -18.024 0.541 13.835 1.00 44.47 380 LYS A C 1
ATOM 3201 O O . LYS A 1 380 ? -17.228 -0.359 14.013 1.00 44.47 380 LYS A O 1
ATOM 3206 N N . TYR A 1 381 ? -17.626 1.819 13.946 1.00 38.62 381 TYR A N 1
ATOM 3207 C CA . TYR A 1 381 ? -16.268 2.130 14.492 1.00 38.62 381 TYR A CA 1
ATOM 3208 C C . TYR A 1 381 ? -16.112 3.565 15.045 1.00 38.62 381 TYR A C 1
ATOM 3210 O O . TYR A 1 381 ? -15.767 3.753 16.207 1.00 38.62 381 TYR A O 1
ATOM 3218 N N . TYR A 1 382 ? -16.450 4.614 14.280 1.00 47.31 382 TYR A N 1
ATOM 3219 C CA . TYR A 1 382 ? -16.444 6.014 14.787 1.00 47.31 382 TYR A CA 1
ATOM 3220 C C . TYR A 1 382 ? -17.732 6.413 15.508 1.00 47.31 382 TYR A C 1
ATOM 3222 O O . TYR A 1 382 ? -17.837 7.405 16.226 1.00 47.31 382 TYR A O 1
ATOM 3230 N N . SER A 1 383 ? -18.738 5.596 15.306 1.00 50.66 383 SER A N 1
ATOM 3231 C CA . SER A 1 383 ? -20.110 5.870 15.620 1.00 50.66 383 SER A CA 1
ATOM 3232 C C . SER A 1 383 ? -20.589 5.208 16.900 1.00 50.66 383 SER A C 1
ATOM 3234 O O . SER A 1 383 ? -21.620 5.598 17.418 1.00 50.66 383 SER A O 1
ATOM 3236 N N . GLN A 1 384 ? -19.833 4.272 17.465 1.00 58.22 384 GLN A N 1
ATOM 3237 C CA . GLN A 1 384 ? -20.171 3.645 18.744 1.00 58.22 384 GLN A CA 1
ATOM 3238 C C . GLN A 1 384 ? -19.919 4.595 19.913 1.00 58.22 384 GLN A C 1
ATOM 3240 O O . GLN A 1 384 ? -20.711 4.643 20.844 1.00 58.22 384 GLN A O 1
ATOM 3245 N N . LYS A 1 385 ? -18.879 5.438 19.831 1.00 62.56 385 LYS A N 1
ATOM 3246 C CA . LYS A 1 385 ? -18.685 6.558 20.769 1.00 62.56 385 LYS A CA 1
ATOM 3247 C C . LYS A 1 385 ? -19.777 7.620 20.619 1.00 62.56 385 LYS A C 1
ATOM 3249 O O . LYS A 1 385 ? -20.203 8.215 21.608 1.00 62.56 385 LYS A O 1
ATOM 3254 N N . LYS A 1 386 ? -20.269 7.835 19.393 1.00 66.19 386 LYS A N 1
ATOM 3255 C CA . LYS A 1 386 ? -21.409 8.722 19.128 1.00 66.19 386 LYS A CA 1
ATOM 3256 C C . LYS A 1 386 ? -22.722 8.113 19.638 1.00 66.19 386 LYS A C 1
ATOM 3258 O O . LYS A 1 386 ? -23.463 8.816 20.297 1.00 66.19 386 LYS A O 1
ATOM 3263 N N . LEU A 1 387 ? -22.957 6.817 19.432 1.00 65.94 387 LEU A N 1
ATOM 3264 C CA . LEU A 1 387 ? -24.077 6.047 19.984 1.00 65.94 387 LEU A CA 1
ATOM 3265 C C . LEU A 1 387 ? -24.043 6.075 21.506 1.00 65.94 387 LEU A C 1
ATOM 3267 O O . LEU A 1 387 ? -25.036 6.438 22.115 1.00 65.94 387 LEU A O 1
ATOM 3271 N N . LYS A 1 388 ? -22.887 5.790 22.118 1.00 67.00 388 LYS A N 1
ATOM 3272 C CA . LYS A 1 388 ? -22.675 5.925 23.562 1.00 67.00 388 LYS A CA 1
ATOM 3273 C C . LYS A 1 388 ? -23.037 7.341 24.012 1.00 67.00 388 LYS A C 1
ATOM 3275 O O . LYS A 1 388 ? -23.882 7.481 24.882 1.00 67.00 388 LYS A O 1
ATOM 3280 N N . SER A 1 389 ? -22.479 8.389 23.396 1.00 68.44 389 SER A N 1
ATOM 3281 C CA . SER A 1 389 ? -22.805 9.773 23.787 1.00 68.44 389 SER A CA 1
ATOM 3282 C C . SER A 1 389 ? -24.264 10.167 23.525 1.00 68.44 389 SER A C 1
ATOM 3284 O O . SER A 1 389 ? -24.816 10.948 24.290 1.00 68.44 389 SER A O 1
ATOM 3286 N N . LEU A 1 390 ? -24.918 9.617 22.501 1.00 66.69 390 LEU A N 1
ATOM 3287 C CA . LEU A 1 390 ? -26.342 9.817 22.221 1.00 66.69 390 LEU A CA 1
ATOM 3288 C C . LEU A 1 390 ? -27.227 9.130 23.260 1.00 66.69 390 LEU A C 1
ATOM 3290 O O . LEU A 1 390 ? -28.140 9.755 23.784 1.00 66.69 390 LEU A O 1
ATOM 3294 N N . PHE A 1 391 ? -26.941 7.876 23.595 1.00 68.69 391 PHE A N 1
ATOM 3295 C CA . PHE A 1 391 ? -27.668 7.157 24.633 1.00 68.69 391 PHE A CA 1
ATOM 3296 C C . PHE A 1 391 ? -27.468 7.790 26.008 1.00 68.69 391 PHE A C 1
ATOM 3298 O O . PHE A 1 391 ? -28.432 7.892 26.756 1.00 68.69 391 PHE A O 1
ATOM 3305 N N . TRP A 1 392 ? -26.271 8.303 26.309 1.00 72.50 392 TRP A N 1
ATOM 3306 C CA . TRP A 1 392 ? -26.060 9.113 27.510 1.00 72.50 392 TRP A CA 1
ATOM 3307 C C . TRP A 1 392 ? -26.876 10.405 27.478 1.00 72.50 392 TRP A C 1
ATOM 3309 O O . TRP A 1 392 ? -27.539 10.707 28.455 1.00 72.50 392 TRP A O 1
ATOM 3319 N N . LYS A 1 393 ? -26.971 11.108 26.341 1.00 71.06 393 LYS A N 1
ATOM 3320 C CA . LYS A 1 393 ? -27.882 12.263 26.215 1.00 71.06 393 LYS A CA 1
ATOM 3321 C C . LYS A 1 393 ? -29.363 11.892 26.399 1.00 71.06 393 LYS A C 1
ATOM 3323 O O . LYS A 1 393 ? -30.133 12.686 26.936 1.00 71.06 393 LYS A O 1
ATOM 3328 N N . LEU A 1 394 ? -29.788 10.712 25.943 1.00 65.00 394 LEU A N 1
ATOM 3329 C CA . LEU A 1 394 ? -31.156 10.212 26.151 1.00 65.00 394 LEU A CA 1
ATOM 3330 C C . LEU A 1 394 ? -31.413 9.864 27.621 1.00 65.00 394 LEU A C 1
ATOM 3332 O O . LEU A 1 394 ? -32.468 10.203 28.154 1.00 65.00 394 LEU A O 1
ATOM 3336 N N . HIS A 1 395 ? -30.424 9.259 28.274 1.00 67.88 395 HIS A N 1
ATOM 3337 C CA . HIS A 1 395 ? -30.433 9.002 29.706 1.00 67.88 395 HIS A CA 1
ATOM 3338 C C . HIS A 1 395 ? -30.495 10.313 30.507 1.00 67.88 395 HIS A C 1
ATOM 3340 O O . HIS A 1 395 ? -31.388 10.482 31.329 1.00 67.88 395 HIS A O 1
ATOM 3346 N N . ASP A 1 396 ? -29.629 11.282 30.202 1.00 72.88 396 ASP A N 1
ATOM 3347 C CA . ASP A 1 396 ? -29.568 12.590 30.872 1.00 72.88 396 ASP A CA 1
ATOM 3348 C C . ASP A 1 396 ? -30.850 13.412 30.677 1.00 72.88 396 ASP A C 1
ATOM 3350 O O . ASP A 1 396 ? -31.202 14.244 31.510 1.00 72.88 396 ASP A O 1
ATOM 3354 N N . SER A 1 397 ? -31.581 13.167 29.584 1.00 70.06 397 SER A N 1
ATOM 3355 C CA . SER A 1 397 ? -32.898 13.768 29.344 1.00 70.06 397 SER A CA 1
ATOM 3356 C C . SER A 1 397 ? -34.062 12.992 29.976 1.00 70.06 397 SER A C 1
ATOM 3358 O O . SER A 1 397 ? -35.213 13.377 29.773 1.00 70.06 397 SER A O 1
ATOM 3360 N N . ASN A 1 398 ? -33.788 11.934 30.755 1.00 67.25 398 ASN A N 1
ATOM 3361 C CA . ASN A 1 398 ? -34.767 11.079 31.441 1.00 67.25 398 ASN A CA 1
ATOM 3362 C C . ASN A 1 398 ? -35.883 10.535 30.526 1.00 67.25 398 ASN A C 1
ATOM 3364 O O . ASN A 1 398 ? -36.991 10.234 30.981 1.00 67.25 398 ASN A O 1
ATOM 3368 N N . LYS A 1 399 ? -35.619 10.393 29.221 1.00 68.94 399 LYS A N 1
ATOM 3369 C CA . LYS A 1 399 ? -36.605 9.847 28.284 1.00 68.94 399 LYS A CA 1
ATOM 3370 C C . LYS A 1 399 ? -36.677 8.327 28.448 1.00 68.94 399 LYS A C 1
ATOM 3372 O O . LYS A 1 399 ? -35.787 7.606 28.004 1.00 68.94 399 LYS A O 1
ATOM 3377 N N . LYS A 1 400 ? -37.754 7.838 29.072 1.00 72.75 400 LYS A N 1
ATOM 3378 C CA . LYS A 1 400 ? -38.076 6.403 29.120 1.00 72.75 400 LYS A CA 1
ATOM 3379 C C . LYS A 1 400 ? -38.533 5.928 27.741 1.00 72.75 400 LYS A C 1
ATOM 3381 O O . LYS A 1 400 ? -39.350 6.589 27.102 1.00 72.75 400 LYS A O 1
ATOM 3386 N N . ILE A 1 401 ? -38.014 4.787 27.292 1.00 66.88 401 ILE A N 1
ATOM 3387 C CA . ILE A 1 401 ? -38.500 4.096 26.092 1.00 66.88 401 ILE A CA 1
ATOM 3388 C C . ILE A 1 401 ? -39.349 2.924 26.583 1.00 66.88 401 ILE A C 1
ATOM 3390 O O . ILE A 1 401 ? -38.836 1.962 27.157 1.00 66.88 401 ILE A O 1
ATOM 3394 N N . GLY A 1 402 ? -40.671 3.062 26.459 1.00 73.81 402 GLY A N 1
ATOM 3395 C CA . GLY A 1 402 ? -41.618 2.228 27.200 1.00 73.81 402 GLY A CA 1
ATOM 3396 C C . GLY A 1 402 ? -41.486 2.455 28.712 1.00 73.81 402 GLY A C 1
ATOM 3397 O O . GLY A 1 402 ? -41.469 3.594 29.175 1.00 73.81 402 GLY A O 1
ATOM 3398 N N . ASN A 1 403 ? -41.345 1.371 29.481 1.00 79.81 403 ASN A N 1
ATOM 3399 C CA . ASN A 1 403 ? -41.202 1.424 30.944 1.00 79.81 403 ASN A CA 1
ATOM 3400 C C . ASN A 1 403 ? -39.744 1.470 31.433 1.00 79.81 403 ASN A C 1
ATOM 3402 O O . ASN A 1 403 ? -39.516 1.535 32.640 1.00 79.81 403 ASN A O 1
ATOM 3406 N N . TYR A 1 404 ? -38.768 1.451 30.523 1.00 77.75 404 TYR A N 1
ATOM 3407 C CA . TYR A 1 404 ? -37.360 1.256 30.862 1.00 77.75 404 TYR A CA 1
ATOM 3408 C C . TYR A 1 404 ? -36.513 2.494 30.577 1.00 77.75 404 TYR A C 1
ATOM 3410 O O . TYR A 1 404 ? -36.714 3.209 29.590 1.00 77.75 404 TYR A O 1
ATOM 3418 N N . VAL A 1 405 ? -35.504 2.695 31.421 1.00 81.50 405 VAL A N 1
ATOM 3419 C CA . VAL A 1 405 ? -34.336 3.516 31.093 1.00 81.50 405 VAL A CA 1
ATOM 3420 C C . VAL A 1 405 ? -33.336 2.628 30.350 1.00 81.50 405 VAL A C 1
ATOM 3422 O O . VAL A 1 405 ? -33.015 1.537 30.819 1.00 81.50 405 VAL A O 1
ATOM 3425 N N . LEU A 1 406 ? -32.865 3.054 29.178 1.00 82.38 406 LEU A N 1
ATOM 3426 C CA . LEU A 1 406 ? -31.877 2.299 28.404 1.00 82.38 406 LEU A CA 1
ATOM 3427 C C . LEU A 1 406 ? -30.465 2.737 28.785 1.00 82.38 406 LEU A C 1
ATOM 3429 O O . LEU A 1 406 ? -30.127 3.913 28.655 1.00 82.38 406 LEU A O 1
ATOM 3433 N N . MET A 1 407 ? -29.638 1.788 29.221 1.00 87.25 407 MET A N 1
ATOM 3434 C CA . MET A 1 407 ? -28.258 2.051 29.620 1.00 87.25 407 MET A CA 1
ATOM 3435 C C . MET A 1 407 ? -27.277 1.451 28.600 1.00 87.25 407 MET A C 1
ATOM 3437 O O . MET A 1 407 ? -27.209 0.229 28.460 1.00 87.25 407 MET A O 1
ATOM 3441 N N . PRO A 1 408 ? -26.518 2.274 27.859 1.00 88.94 408 PRO A N 1
ATOM 3442 C CA . PRO A 1 408 ? -25.558 1.788 26.875 1.00 88.94 408 PRO A CA 1
ATOM 3443 C C . PRO A 1 408 ? -24.265 1.313 27.550 1.00 88.94 408 PRO A C 1
ATOM 3445 O O . PRO A 1 408 ? -23.605 2.071 28.262 1.00 88.94 408 PRO A O 1
ATOM 3448 N N . VAL A 1 409 ? -23.824 0.096 27.247 1.00 90.69 409 VAL A N 1
ATOM 3449 C CA . VAL A 1 409 ? -22.510 -0.411 27.662 1.00 90.69 409 VAL A CA 1
ATOM 3450 C C . VAL A 1 409 ? -21.739 -0.833 26.419 1.00 90.69 409 VAL A C 1
ATOM 3452 O O . VAL A 1 409 ? -22.129 -1.734 25.679 1.00 90.69 409 VAL A O 1
ATOM 3455 N N . TYR A 1 410 ? -20.637 -0.132 26.171 1.00 91.38 410 TYR A N 1
ATOM 3456 C CA . TYR A 1 410 ? -19.697 -0.451 25.103 1.00 91.38 410 TYR A CA 1
ATOM 3457 C C . TYR A 1 410 ? -18.707 -1.509 25.585 1.00 91.38 410 TYR A C 1
ATOM 3459 O O . TYR A 1 410 ? -18.048 -1.299 26.606 1.00 91.38 410 TYR A O 1
ATOM 3467 N N . ILE A 1 411 ? -18.610 -2.604 24.833 1.00 93.62 411 ILE A N 1
ATOM 3468 C CA . ILE A 1 411 ? -17.785 -3.777 25.111 1.00 93.62 411 ILE A CA 1
ATOM 3469 C C . ILE A 1 411 ? -16.826 -3.958 23.935 1.00 93.62 411 ILE A C 1
ATOM 3471 O O . ILE A 1 411 ? -17.236 -4.350 22.845 1.00 93.62 411 ILE A O 1
ATOM 3475 N N . SER A 1 412 ? -15.541 -3.674 24.142 1.00 92.25 412 SER A N 1
ATOM 3476 C CA . SER A 1 412 ? -14.512 -3.917 23.128 1.00 92.25 412 SER A CA 1
ATOM 3477 C C . SER A 1 412 ? -14.078 -5.382 23.187 1.00 92.25 412 SER A C 1
ATOM 3479 O O . SER A 1 412 ? -13.230 -5.738 23.999 1.00 92.25 412 SER A O 1
ATOM 3481 N N . LEU A 1 413 ? -14.631 -6.252 22.331 1.00 93.00 413 LEU A N 1
ATOM 3482 C CA . LEU A 1 413 ? -14.367 -7.702 22.401 1.00 93.00 413 LEU A CA 1
ATOM 3483 C C . LEU A 1 413 ? -12.881 -8.048 22.235 1.00 93.00 413 LEU A C 1
ATOM 3485 O O . LEU A 1 413 ? -12.398 -9.041 22.777 1.00 93.00 413 LEU A O 1
ATOM 3489 N N . ARG A 1 414 ? -12.144 -7.194 21.521 1.00 85.38 414 ARG A N 1
ATOM 3490 C CA . ARG A 1 414 ? -10.700 -7.310 21.305 1.00 85.38 414 ARG A CA 1
ATOM 3491 C C . ARG A 1 414 ? -9.870 -7.188 22.589 1.00 85.38 414 ARG A C 1
ATOM 3493 O O . ARG A 1 414 ? -8.788 -7.771 22.646 1.00 85.38 414 ARG A O 1
ATOM 3500 N N . SER A 1 415 ? -10.293 -6.386 23.569 1.00 87.38 415 SER A N 1
ATOM 3501 C CA . SER A 1 415 ? -9.485 -6.117 24.772 1.00 87.38 415 SER A CA 1
ATOM 3502 C C . SER A 1 415 ? -9.658 -7.173 25.868 1.00 87.38 415 SER A C 1
ATOM 3504 O O . SER A 1 415 ? -8.889 -7.192 26.829 1.00 87.38 415 SER A O 1
ATOM 3506 N N . LEU A 1 416 ? -10.644 -8.057 25.717 1.00 91.75 416 LEU A N 1
ATOM 3507 C CA . LEU A 1 416 ? -11.048 -9.020 26.733 1.00 91.75 416 LEU A CA 1
ATOM 3508 C C . LEU A 1 416 ? -10.157 -10.264 26.756 1.00 91.75 416 LEU A C 1
ATOM 3510 O O . LEU A 1 416 ? -9.689 -10.752 25.722 1.00 91.75 416 LEU A O 1
ATOM 3514 N N . LYS A 1 417 ? -9.944 -10.808 27.957 1.00 91.12 417 LYS A N 1
ATOM 3515 C CA . LYS A 1 417 ? -9.208 -12.062 28.157 1.00 91.12 417 LYS A CA 1
ATOM 3516 C C . LYS A 1 417 ? -10.109 -13.253 27.859 1.00 91.12 417 LYS A C 1
ATOM 3518 O O . LYS A 1 417 ? -9.672 -14.157 27.142 1.00 91.12 417 LYS A O 1
ATOM 3523 N N . ASN A 1 418 ? -11.343 -13.227 28.364 1.00 94.19 418 ASN A N 1
ATOM 3524 C CA . ASN A 1 418 ? -12.340 -14.276 28.183 1.00 94.19 418 ASN A CA 1
ATOM 3525 C C . ASN A 1 418 ? -13.677 -13.723 27.639 1.00 94.19 418 ASN A C 1
ATOM 3527 O O . ASN A 1 418 ? -14.705 -13.764 28.325 1.00 94.19 418 ASN A O 1
ATOM 3531 N N . PRO A 1 419 ? -13.704 -13.241 26.379 1.00 94.88 419 PRO A N 1
ATOM 3532 C CA . PRO A 1 419 ? -14.917 -12.678 25.783 1.00 94.88 419 PRO A CA 1
ATOM 3533 C C . PRO A 1 419 ? -16.054 -13.702 25.639 1.00 94.88 419 PRO A C 1
ATOM 3535 O O . PRO A 1 419 ? -17.219 -13.327 25.545 1.00 94.88 419 PRO A O 1
ATOM 3538 N N . VAL A 1 420 ? -15.746 -15.002 25.617 1.00 95.94 420 VAL A N 1
ATOM 3539 C CA . VAL A 1 420 ? -16.749 -16.048 25.382 1.00 95.94 420 VAL A CA 1
ATOM 35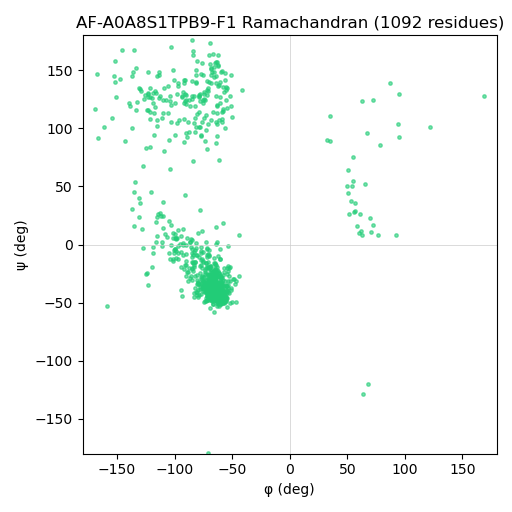40 C C . VAL A 1 420 ? -17.696 -16.201 26.569 1.00 95.94 420 VAL A C 1
ATOM 3542 O O . VAL A 1 420 ? -18.885 -16.408 26.353 1.00 95.94 420 VAL A O 1
ATOM 3545 N N . PHE A 1 421 ? -17.194 -16.082 27.799 1.00 96.62 421 PHE A N 1
ATOM 3546 C CA . PHE A 1 421 ? -17.976 -16.394 29.001 1.00 96.62 421 PHE A CA 1
ATOM 3547 C C . PHE A 1 421 ? -18.160 -15.222 29.968 1.00 96.62 421 PHE A C 1
ATOM 3549 O O . PHE A 1 421 ? -19.034 -15.304 30.828 1.00 96.62 421 PHE A O 1
ATOM 3556 N N . GLN A 1 422 ? -17.324 -14.181 29.886 1.00 96.06 422 GLN A N 1
ATOM 3557 C CA . GLN A 1 422 ? -17.306 -13.078 30.856 1.00 96.06 422 GLN A CA 1
ATOM 3558 C C . GLN A 1 422 ? -17.171 -11.701 30.190 1.00 96.06 422 GLN A C 1
ATOM 3560 O O . GLN A 1 422 ? -16.593 -10.785 30.766 1.00 96.06 422 GLN A O 1
ATOM 3565 N N . ALA A 1 423 ? -17.680 -11.523 28.970 1.00 96.31 423 ALA A N 1
ATOM 3566 C CA . ALA A 1 423 ? -17.510 -10.279 28.227 1.00 96.31 423 ALA A CA 1
ATOM 3567 C C . ALA A 1 423 ? -18.088 -9.054 28.933 1.00 96.31 423 ALA A C 1
ATOM 3569 O O . ALA A 1 423 ? -17.469 -7.989 28.910 1.00 96.31 423 ALA A O 1
ATOM 3570 N N . VAL A 1 424 ? -19.260 -9.194 29.554 1.00 96.19 424 VAL A N 1
ATOM 3571 C CA . VAL A 1 424 ? -19.919 -8.081 30.244 1.00 96.19 424 VAL A CA 1
ATOM 3572 C C . VAL A 1 424 ? -19.204 -7.784 31.558 1.00 96.19 424 VAL A C 1
ATOM 3574 O O . VAL A 1 424 ? -18.828 -6.640 31.800 1.00 96.19 424 VAL A O 1
ATOM 3577 N N . GLU A 1 425 ? -18.960 -8.812 32.373 1.00 96.06 425 GLU A N 1
ATOM 3578 C CA . GLU A 1 425 ? -18.270 -8.683 33.655 1.00 96.06 425 GLU A CA 1
ATOM 3579 C C . GLU A 1 425 ? -16.857 -8.110 33.493 1.00 96.06 425 GLU A C 1
ATOM 3581 O O . GLU A 1 425 ? -16.504 -7.166 34.194 1.00 96.06 425 GLU A O 1
ATOM 3586 N N . GLU A 1 426 ? -16.054 -8.639 32.562 1.00 95.56 426 GLU A N 1
ATOM 3587 C CA . GLU A 1 426 ? -14.707 -8.122 32.305 1.00 95.56 426 GLU A CA 1
ATOM 3588 C C . GLU A 1 426 ? -14.752 -6.669 31.826 1.00 95.56 426 GLU A C 1
ATOM 3590 O O . GLU A 1 426 ? -13.940 -5.869 32.280 1.00 95.56 426 GLU A O 1
ATOM 3595 N N . SER A 1 427 ? -15.704 -6.307 30.958 1.00 94.75 427 SER A N 1
ATOM 3596 C CA . SER A 1 427 ? -15.821 -4.930 30.460 1.00 94.75 427 SER A CA 1
ATOM 3597 C C . SER A 1 427 ? -16.195 -3.950 31.562 1.00 94.75 427 SER A C 1
ATOM 3599 O O . SER A 1 427 ? -15.581 -2.896 31.658 1.00 94.75 427 SER A O 1
ATOM 3601 N N . LEU A 1 428 ? -17.163 -4.288 32.416 1.00 94.06 428 LEU A N 1
ATOM 3602 C CA . LEU A 1 428 ? -17.571 -3.424 33.528 1.00 94.06 428 LEU A CA 1
ATOM 3603 C C . LEU A 1 428 ? -16.465 -3.278 34.588 1.00 94.06 428 LEU A C 1
ATOM 3605 O O . LEU A 1 428 ? -16.382 -2.240 35.237 1.00 94.06 428 LEU A O 1
ATOM 3609 N N . LYS A 1 429 ? -15.580 -4.272 34.721 1.00 93.88 429 LYS A N 1
ATOM 3610 C CA . LYS A 1 429 ? -14.393 -4.203 35.590 1.00 93.88 429 LYS A CA 1
ATOM 3611 C C . LYS A 1 429 ? -13.233 -3.396 35.005 1.00 93.88 429 LYS A C 1
ATOM 3613 O O . LYS A 1 429 ? -12.318 -3.044 35.746 1.00 93.88 429 LYS A O 1
ATOM 3618 N N . GLN A 1 430 ? -13.206 -3.144 33.693 1.00 90.19 430 GLN A N 1
ATOM 3619 C CA . GLN A 1 430 ? -12.151 -2.322 33.090 1.00 90.19 430 GLN A CA 1
ATOM 3620 C C . GLN A 1 430 ? -12.190 -0.901 33.656 1.00 90.19 430 GLN A C 1
ATOM 3622 O O . GLN A 1 430 ? -13.251 -0.411 34.037 1.00 90.19 430 GLN A O 1
ATOM 3627 N N . ASP A 1 431 ? -11.042 -0.219 33.646 1.00 80.06 431 ASP A N 1
ATOM 3628 C CA . ASP A 1 431 ? -10.886 1.144 34.183 1.00 80.06 431 ASP A CA 1
ATOM 3629 C C . ASP A 1 431 ? -11.871 2.167 33.585 1.00 80.06 431 ASP A C 1
ATOM 3631 O O . ASP A 1 431 ? -12.129 3.199 34.197 1.00 80.06 431 ASP A O 1
ATOM 3635 N N . ASP A 1 432 ? -12.446 1.879 32.412 1.00 79.00 432 ASP A N 1
ATOM 3636 C CA . ASP A 1 432 ? -13.469 2.710 31.773 1.00 79.00 432 ASP A CA 1
ATOM 3637 C C . ASP A 1 432 ? -14.793 2.774 32.565 1.00 79.00 432 ASP A C 1
ATOM 3639 O O . ASP A 1 432 ? -15.527 3.755 32.425 1.00 79.00 432 ASP A O 1
ATOM 3643 N N . TYR A 1 433 ? -15.118 1.738 33.349 1.00 87.25 433 TYR A N 1
ATOM 3644 C CA . TYR A 1 433 ? -16.339 1.661 34.167 1.00 87.25 433 TYR A CA 1
ATOM 3645 C C . TYR A 1 433 ? -16.034 1.444 35.656 1.00 87.25 433 TYR A C 1
ATOM 3647 O O . TYR A 1 433 ? -16.743 1.997 36.491 1.00 87.25 433 TYR A O 1
ATOM 3655 N N . GLY A 1 434 ? -14.987 0.681 35.985 1.00 90.12 434 GLY A N 1
ATOM 3656 C CA . GLY A 1 434 ? -14.449 0.550 37.340 1.00 90.12 434 GLY A CA 1
ATOM 3657 C C . GLY A 1 434 ? -15.330 -0.211 38.332 1.00 90.12 434 GLY A C 1
ATOM 3658 O O . GLY A 1 434 ? -15.186 0.008 39.529 1.00 90.12 434 GLY A O 1
ATOM 3659 N N . PHE A 1 435 ? -16.235 -1.079 37.868 1.00 93.50 435 PHE A N 1
ATOM 3660 C CA . PHE A 1 435 ? -17.127 -1.817 38.762 1.00 93.50 435 PHE A CA 1
ATOM 3661 C C . PHE A 1 435 ? -16.355 -2.878 39.549 1.00 93.50 435 PHE A C 1
ATOM 3663 O O . PHE A 1 435 ? -15.634 -3.693 38.966 1.00 93.50 435 PHE A O 1
ATOM 3670 N N . ASP A 1 436 ? -16.568 -2.925 40.860 1.00 93.38 436 ASP A N 1
ATOM 3671 C CA . ASP A 1 436 ? -16.150 -4.048 41.695 1.00 93.38 436 ASP A CA 1
ATOM 3672 C C . ASP A 1 436 ? -17.191 -5.193 41.703 1.00 93.38 436 ASP A C 1
ATOM 3674 O O . ASP A 1 436 ? -18.261 -5.122 41.088 1.00 93.38 436 ASP A O 1
ATOM 3678 N N . ASP A 1 437 ? -16.866 -6.302 42.375 1.00 93.75 437 ASP A N 1
ATOM 3679 C CA . ASP A 1 437 ? -17.750 -7.474 42.446 1.00 93.75 437 ASP A CA 1
ATOM 3680 C C . ASP A 1 437 ? -19.065 -7.201 43.199 1.00 93.75 437 ASP A C 1
ATOM 3682 O O . ASP A 1 437 ? -20.086 -7.828 42.895 1.00 93.75 437 ASP A O 1
ATOM 3686 N N . LEU A 1 438 ? -19.065 -6.265 44.155 1.00 92.94 438 LEU A N 1
ATOM 3687 C CA . LEU A 1 438 ? -20.254 -5.889 44.920 1.00 92.94 438 LEU A CA 1
ATOM 3688 C C . LEU A 1 438 ? -21.202 -5.062 44.043 1.00 92.94 438 LEU A C 1
ATOM 3690 O O . LEU A 1 438 ? -22.376 -5.403 43.913 1.00 92.94 438 LEU A O 1
ATOM 3694 N N . GLN A 1 439 ? -20.674 -4.048 43.360 1.00 93.88 439 GLN A N 1
ATOM 3695 C CA . GLN A 1 439 ? -21.400 -3.189 42.427 1.00 93.88 439 GLN A CA 1
ATOM 3696 C C . GLN A 1 439 ? -21.973 -3.985 41.254 1.00 93.88 439 GLN A C 1
ATOM 3698 O O . GLN A 1 439 ? -23.089 -3.724 40.806 1.00 93.88 439 GLN A O 1
ATOM 3703 N N . LEU A 1 440 ? -21.253 -5.000 40.766 1.00 94.19 440 LEU A N 1
ATOM 3704 C CA . LEU A 1 440 ? -21.783 -5.922 39.759 1.00 94.19 440 LEU A CA 1
ATOM 3705 C C . LEU A 1 440 ? -22.990 -6.709 40.274 1.00 94.19 440 LEU A C 1
ATOM 3707 O O . LEU A 1 440 ? -23.945 -6.924 39.524 1.00 94.19 440 LEU A O 1
ATOM 3711 N N . LYS A 1 441 ? -22.960 -7.145 41.537 1.00 93.69 441 LYS A N 1
ATOM 3712 C CA . LYS A 1 441 ? -24.080 -7.854 42.158 1.00 93.69 441 LYS A CA 1
ATOM 3713 C C . LYS A 1 441 ? -25.285 -6.930 42.335 1.00 93.69 441 LYS A C 1
ATOM 3715 O O . LYS A 1 441 ? -26.376 -7.290 41.902 1.00 93.69 441 LYS A O 1
ATOM 3720 N N . GLU A 1 442 ? -25.077 -5.727 42.865 1.00 92.75 442 GLU A N 1
ATOM 3721 C CA . GLU A 1 442 ? -26.123 -4.705 43.011 1.00 92.75 442 GLU A CA 1
ATOM 3722 C C . GLU A 1 442 ? -26.739 -4.329 41.657 1.00 92.75 442 GLU A C 1
ATOM 3724 O O . GLU A 1 442 ? -27.959 -4.282 41.509 1.00 92.75 442 GLU A O 1
ATOM 3729 N N . CYS A 1 443 ? -25.909 -4.150 40.628 1.00 92.56 443 CYS A N 1
ATOM 3730 C CA . CYS A 1 443 ? -26.362 -3.870 39.270 1.00 92.56 443 CYS A CA 1
ATOM 3731 C C . CYS A 1 443 ? -27.279 -4.982 38.731 1.00 92.56 443 CYS A C 1
ATOM 3733 O O . CYS A 1 443 ? -28.346 -4.702 38.180 1.00 92.56 443 CYS A O 1
ATOM 3735 N N . LYS A 1 444 ? -26.907 -6.252 38.942 1.00 92.88 444 LYS A N 1
ATOM 3736 C CA . LYS A 1 444 ? -27.740 -7.407 38.569 1.00 92.88 444 LYS A CA 1
ATOM 3737 C C . LYS A 1 444 ? -29.054 -7.446 39.357 1.00 92.88 444 LYS A C 1
ATOM 3739 O O . LYS A 1 444 ? -30.091 -7.769 38.781 1.00 92.88 444 LYS A O 1
ATOM 3744 N N . GLU A 1 445 ? -29.050 -7.069 40.633 1.00 92.00 445 GLU A N 1
ATOM 3745 C CA . GLU A 1 445 ? -30.272 -6.960 41.442 1.00 92.00 445 GLU A CA 1
ATOM 3746 C C . GLU A 1 445 ? -31.202 -5.839 40.937 1.00 92.00 445 GLU A C 1
ATOM 3748 O O . GLU A 1 445 ? -32.415 -6.037 40.839 1.00 92.00 445 GLU A O 1
ATOM 3753 N N . MET A 1 446 ? -30.662 -4.683 40.531 1.00 89.56 446 MET A N 1
ATOM 3754 C CA . MET A 1 446 ? -31.460 -3.592 39.944 1.00 89.56 446 MET A CA 1
ATOM 3755 C C . MET A 1 446 ? -32.059 -3.965 38.578 1.00 89.56 446 MET A C 1
ATOM 3757 O O . MET A 1 446 ? -33.206 -3.623 38.277 1.00 89.56 446 MET A O 1
ATOM 3761 N N . LEU A 1 447 ? -31.332 -4.738 37.768 1.00 90.12 447 LEU A N 1
ATOM 3762 C CA . LEU A 1 447 ? -31.852 -5.298 36.518 1.00 90.12 447 LEU A CA 1
ATOM 3763 C C . LEU A 1 447 ? -33.012 -6.275 36.745 1.00 90.12 447 LEU A C 1
ATOM 3765 O O . LEU A 1 447 ? -33.938 -6.327 35.932 1.00 90.12 447 LEU A O 1
ATOM 3769 N N . GLN A 1 448 ? -32.986 -7.057 37.829 1.00 89.44 448 GLN A N 1
ATOM 3770 C CA . GLN A 1 448 ? -34.093 -7.954 38.185 1.00 89.44 448 GLN A CA 1
ATOM 3771 C C . GLN A 1 448 ? -35.347 -7.170 38.585 1.00 89.44 448 GLN A C 1
ATOM 3773 O O . GLN A 1 448 ? -36.460 -7.572 38.242 1.00 89.44 448 GLN A O 1
ATOM 3778 N N . LYS A 1 449 ? -35.170 -6.007 39.225 1.00 89.44 449 LYS A N 1
ATOM 3779 C CA . LYS A 1 449 ? -36.254 -5.061 39.542 1.00 89.44 449 LYS A CA 1
ATOM 3780 C C . LYS A 1 449 ? -36.827 -4.342 38.315 1.00 89.44 449 LYS A C 1
ATOM 3782 O O . LYS A 1 449 ? -37.825 -3.640 38.451 1.00 89.44 449 LYS A O 1
ATOM 3787 N N . LYS A 1 450 ? -36.252 -4.542 37.118 1.00 86.38 450 LYS A N 1
ATOM 3788 C CA . LYS A 1 450 ? -36.700 -3.947 35.843 1.00 86.38 450 LYS A CA 1
ATOM 3789 C C . LYS A 1 450 ? -36.662 -2.410 35.823 1.00 86.38 450 LYS A C 1
ATOM 3791 O O . LYS A 1 450 ? -37.394 -1.791 35.057 1.00 86.38 450 LYS A O 1
ATOM 3796 N N . GLU A 1 451 ? -35.794 -1.793 36.624 1.00 83.50 451 GLU A N 1
ATOM 3797 C CA . GLU A 1 451 ? -35.659 -0.328 36.694 1.00 83.50 451 GLU A CA 1
ATOM 3798 C C . GLU A 1 451 ? -35.010 0.259 35.428 1.00 83.50 451 GLU A C 1
ATOM 3800 O O . GLU A 1 451 ? -35.370 1.345 34.967 1.00 83.50 451 GLU A O 1
ATOM 3805 N N . PHE A 1 452 ? -34.088 -0.490 34.823 1.00 87.56 452 PHE A N 1
ATOM 3806 C CA . PHE A 1 452 ? -33.430 -0.149 33.566 1.00 87.56 452 PHE A CA 1
ATOM 3807 C C . PHE A 1 452 ? -33.141 -1.413 32.744 1.00 87.56 452 PHE A C 1
ATOM 3809 O O . PHE A 1 452 ? -33.251 -2.536 33.237 1.00 87.56 452 PHE A O 1
ATOM 3816 N N . ARG A 1 453 ? -32.786 -1.230 31.470 1.00 89.50 453 ARG A N 1
ATOM 3817 C CA . ARG A 1 453 ? -32.410 -2.304 30.541 1.00 89.50 453 ARG A CA 1
ATOM 3818 C C . ARG A 1 453 ? -31.101 -1.944 29.849 1.00 89.50 453 ARG A C 1
ATOM 3820 O O . ARG A 1 453 ? -30.927 -0.815 29.389 1.00 89.50 453 ARG A O 1
ATOM 3827 N N . PHE A 1 454 ? -30.180 -2.899 29.758 1.00 92.25 454 PHE A N 1
ATOM 3828 C CA . PHE A 1 454 ? -28.912 -2.680 29.068 1.00 92.25 454 PHE A CA 1
ATOM 3829 C C . PHE A 1 454 ? -29.052 -2.737 27.546 1.00 92.25 454 PHE A C 1
ATOM 3831 O O . PHE A 1 454 ? -29.819 -3.531 26.995 1.00 92.25 454 PHE A O 1
ATOM 3838 N N . ILE A 1 455 ? -28.231 -1.924 26.881 1.00 92.06 455 ILE A N 1
ATOM 3839 C CA . ILE A 1 455 ? -27.871 -2.073 25.474 1.00 92.06 455 ILE A CA 1
ATOM 3840 C C . ILE A 1 455 ? -26.376 -2.378 25.413 1.00 92.06 455 ILE A C 1
ATOM 3842 O O . ILE A 1 455 ? -25.550 -1.490 25.632 1.00 92.06 455 ILE A O 1
ATOM 3846 N N . PHE A 1 456 ? -26.018 -3.621 25.107 1.00 94.31 456 PHE A N 1
ATOM 3847 C CA . PHE A 1 456 ? -24.630 -4.028 24.927 1.00 94.31 456 PHE A CA 1
ATOM 3848 C C . PHE A 1 456 ? -24.187 -3.792 23.491 1.00 94.31 456 PHE A C 1
ATOM 3850 O O . PHE A 1 456 ? -24.724 -4.391 22.568 1.00 94.31 456 PHE A O 1
ATOM 3857 N N . ILE A 1 457 ? -23.179 -2.948 23.294 1.00 92.75 457 ILE A N 1
ATOM 3858 C CA . ILE A 1 457 ? -22.522 -2.757 21.999 1.00 92.75 457 ILE A CA 1
ATOM 3859 C C . ILE A 1 457 ? -21.235 -3.576 22.024 1.00 92.75 457 ILE A C 1
ATOM 3861 O O . ILE A 1 457 ? -20.215 -3.114 22.533 1.00 92.75 457 ILE A O 1
ATOM 3865 N N . MET A 1 458 ? -21.312 -4.804 21.518 1.00 94.56 458 MET A N 1
ATOM 3866 C CA . MET A 1 458 ? -20.214 -5.762 21.443 1.00 94.56 458 MET A CA 1
ATOM 3867 C C . MET A 1 458 ? -19.423 -5.548 20.156 1.00 94.56 458 MET A C 1
ATOM 3869 O O . MET A 1 458 ? -19.802 -6.000 19.072 1.00 94.56 458 MET A O 1
ATOM 3873 N N . ASP A 1 459 ? -18.328 -4.809 20.290 1.00 91.06 459 ASP A N 1
ATOM 3874 C CA . ASP A 1 459 ? -17.560 -4.318 19.164 1.00 91.06 459 ASP A CA 1
ATOM 3875 C C . ASP A 1 459 ? -16.433 -5.261 18.732 1.00 91.06 459 ASP A C 1
ATOM 3877 O O . ASP A 1 459 ? -15.708 -5.803 19.566 1.00 91.06 459 ASP A O 1
ATOM 3881 N N . SER A 1 460 ? -16.237 -5.362 17.416 1.00 88.25 460 SER A N 1
ATOM 3882 C CA . SER A 1 460 ? -15.104 -6.012 16.759 1.00 88.25 460 SER A CA 1
ATOM 3883 C C . SER A 1 460 ? -15.041 -7.526 16.990 1.00 88.25 460 SER A C 1
ATOM 3885 O O . SER A 1 460 ? -14.006 -8.068 17.376 1.00 88.25 460 SER A O 1
ATOM 3887 N N . TYR A 1 461 ? -16.144 -8.233 16.718 1.00 92.19 461 TYR A N 1
ATOM 3888 C CA . TYR A 1 461 ? -16.222 -9.698 16.839 1.00 92.19 461 TYR A CA 1
ATOM 3889 C C . TYR A 1 461 ? -15.147 -10.419 16.011 1.00 92.19 461 TYR A C 1
ATOM 3891 O O . TYR A 1 461 ? -14.535 -11.379 16.474 1.00 92.19 461 TYR A O 1
ATOM 3899 N N . ASP A 1 462 ? -14.876 -9.931 14.798 1.00 86.88 462 ASP A N 1
ATOM 3900 C CA . ASP A 1 462 ? -13.850 -10.489 13.908 1.00 86.88 462 ASP A CA 1
ATOM 3901 C C . ASP A 1 462 ? -12.409 -10.207 14.366 1.00 86.88 462 ASP A C 1
ATOM 3903 O O . ASP A 1 462 ? -11.472 -10.767 13.804 1.00 86.88 462 ASP A O 1
ATOM 3907 N N . GLU A 1 463 ? -12.220 -9.354 15.378 1.00 84.31 463 GLU A N 1
ATOM 3908 C CA . GLU A 1 463 ? -10.907 -9.048 15.955 1.00 84.31 463 GLU A CA 1
ATOM 3909 C C . GLU A 1 463 ? -10.614 -9.827 17.248 1.00 84.31 463 GLU A C 1
ATOM 3911 O O . GLU A 1 463 ? -9.584 -9.596 17.890 1.00 84.31 463 GLU A O 1
ATOM 3916 N N . MET A 1 464 ? -11.495 -10.748 17.653 1.00 88.19 464 MET A N 1
ATOM 3917 C CA . MET A 1 464 ? -11.215 -11.666 18.756 1.00 88.19 464 MET A CA 1
ATOM 3918 C C . MET A 1 464 ? -10.091 -12.649 18.394 1.00 88.19 464 MET A C 1
ATOM 3920 O O . MET A 1 464 ? -9.746 -12.857 17.230 1.00 88.19 464 MET A O 1
ATOM 3924 N N . LYS A 1 465 ? -9.512 -13.307 19.406 1.00 84.38 465 LYS A N 1
ATOM 3925 C CA . LYS A 1 465 ? -8.603 -14.439 19.169 1.00 84.38 465 LYS A CA 1
ATOM 3926 C C . LYS A 1 465 ? -9.318 -15.512 18.342 1.00 84.38 465 LYS A C 1
ATOM 3928 O O . LYS A 1 465 ? -10.484 -15.786 18.607 1.00 84.38 465 LYS A O 1
ATOM 3933 N N . LEU A 1 466 ? -8.606 -16.154 17.410 1.00 81.38 466 LEU A N 1
ATOM 3934 C CA . LEU A 1 466 ? -9.167 -17.174 16.504 1.00 81.38 466 LEU A CA 1
ATOM 3935 C C . LEU A 1 466 ? -9.950 -18.273 17.244 1.00 81.38 466 LEU A C 1
ATOM 3937 O O . LEU A 1 466 ? -10.997 -18.693 16.773 1.00 81.38 466 LEU A O 1
ATOM 3941 N N . GLU A 1 467 ? -9.480 -18.681 18.426 1.00 86.69 467 GLU A N 1
ATOM 3942 C CA . GLU A 1 467 ? -10.132 -19.673 19.302 1.00 86.69 467 GLU A CA 1
ATOM 3943 C C . GLU A 1 467 ? -11.525 -19.253 19.819 1.00 86.69 467 GLU A C 1
ATOM 3945 O O . GLU A 1 467 ? -12.348 -20.105 20.158 1.00 86.69 467 GLU A O 1
ATOM 3950 N N . ASN A 1 468 ? -11.800 -17.946 19.847 1.00 90.56 468 ASN A N 1
ATOM 3951 C CA . ASN A 1 468 ? -13.048 -17.351 20.327 1.00 90.56 468 ASN A CA 1
ATOM 3952 C C . ASN A 1 468 ? -13.998 -16.944 19.187 1.00 90.56 468 ASN A C 1
ATOM 3954 O O . ASN A 1 468 ? -15.173 -16.677 19.444 1.00 90.56 468 ASN A O 1
ATOM 3958 N N . ILE A 1 469 ? -13.515 -16.884 17.941 1.00 88.62 469 ILE A N 1
ATOM 3959 C CA . ILE A 1 469 ? -14.365 -16.661 16.764 1.00 88.62 469 ILE A CA 1
ATOM 3960 C C . ILE A 1 469 ? -15.241 -17.911 16.563 1.00 88.62 469 ILE A C 1
ATOM 3962 O O . ILE A 1 469 ? -14.867 -19.015 16.953 1.00 88.62 469 ILE A O 1
ATOM 3966 N N . GLN A 1 470 ? -16.427 -17.745 15.973 1.00 92.06 470 GLN A N 1
ATOM 3967 C CA . GLN A 1 470 ? -17.432 -18.802 15.767 1.00 92.06 470 GLN A CA 1
ATOM 3968 C C . GLN A 1 470 ? -18.131 -19.286 17.048 1.00 92.06 470 GLN A C 1
ATOM 3970 O O . GLN A 1 470 ? -18.845 -20.291 17.044 1.00 92.06 470 GLN A O 1
ATOM 3975 N N . LYS A 1 471 ? -17.941 -18.584 18.170 1.00 94.75 471 LYS A N 1
ATOM 3976 C CA . LYS A 1 471 ? -18.663 -18.829 19.422 1.00 94.75 471 LYS A CA 1
ATOM 3977 C C . LYS A 1 471 ? -19.840 -17.869 19.550 1.00 94.75 471 LYS A C 1
ATOM 3979 O O . LYS A 1 471 ? -19.703 -16.680 19.259 1.00 94.75 471 LYS A O 1
ATOM 3984 N N . ASN A 1 472 ? -20.974 -18.378 20.029 1.00 95.88 472 ASN A N 1
ATOM 3985 C CA . ASN A 1 472 ? -22.150 -17.562 20.303 1.00 95.88 472 ASN A CA 1
ATOM 3986 C C . ASN A 1 472 ? -21.982 -16.798 21.620 1.00 95.88 472 ASN A C 1
ATOM 3988 O O . ASN A 1 472 ? -22.147 -17.361 22.704 1.00 95.88 472 ASN A O 1
ATOM 3992 N N . LEU A 1 473 ? -21.639 -15.512 21.528 1.00 95.25 473 LEU A N 1
ATOM 3993 C CA . LEU A 1 473 ? -21.390 -14.683 22.710 1.00 95.25 473 LEU A CA 1
ATOM 3994 C C . LEU A 1 473 ? -22.668 -14.370 23.488 1.00 95.25 473 LEU A C 1
ATOM 3996 O O . LEU A 1 473 ? -22.582 -14.165 24.695 1.00 95.25 473 LEU A O 1
ATOM 4000 N N . TYR A 1 474 ? -23.835 -14.357 22.840 1.00 94.94 474 TYR A N 1
ATOM 4001 C CA . TYR A 1 474 ? -25.104 -14.105 23.521 1.00 94.94 474 TYR A CA 1
ATOM 4002 C C . TYR A 1 474 ? -25.454 -15.256 24.477 1.00 94.94 474 TYR A C 1
ATOM 4004 O O . TYR A 1 474 ? -25.744 -15.032 25.655 1.00 94.94 474 TYR A O 1
ATOM 4012 N N . ILE A 1 475 ? -25.367 -16.494 23.981 1.00 95.44 475 ILE A N 1
ATOM 4013 C CA . ILE A 1 475 ? -25.663 -17.713 24.745 1.00 95.44 475 ILE A CA 1
ATOM 4014 C C . ILE A 1 475 ? -24.569 -17.975 25.784 1.00 95.44 475 ILE A C 1
ATOM 4016 O O . ILE A 1 475 ? -24.871 -18.195 26.957 1.00 95.44 475 ILE A O 1
ATOM 4020 N N . ASN A 1 476 ? -23.293 -17.911 25.390 1.00 96.19 476 ASN A N 1
ATOM 4021 C CA . ASN A 1 476 ? -22.190 -18.298 26.274 1.00 96.19 476 ASN A CA 1
ATOM 4022 C C . ASN A 1 476 ? -21.985 -17.327 27.449 1.00 96.19 476 ASN A C 1
ATOM 4024 O O . ASN A 1 476 ? -21.654 -17.776 28.546 1.00 96.19 476 ASN A O 1
ATOM 4028 N N . ASN A 1 477 ? -22.261 -16.029 27.265 1.00 95.44 477 ASN A N 1
ATOM 4029 C CA . ASN A 1 477 ? -22.276 -15.048 28.360 1.00 95.44 477 ASN A CA 1
ATOM 4030 C C . ASN A 1 477 ? -23.588 -15.060 29.167 1.00 95.44 477 ASN A C 1
ATOM 4032 O O . ASN A 1 477 ? -23.751 -14.254 30.085 1.00 95.44 477 ASN A O 1
ATOM 4036 N N . LYS A 1 478 ? -24.537 -15.949 28.834 1.00 95.62 478 LYS A N 1
ATOM 4037 C CA . LYS A 1 478 ? -25.844 -16.076 29.497 1.00 95.62 478 LYS A CA 1
ATOM 4038 C C . LYS A 1 478 ? -26.567 -14.731 29.614 1.00 95.62 478 LYS A C 1
ATOM 4040 O O . LYS A 1 478 ? -27.089 -14.384 30.675 1.00 95.62 478 LYS A O 1
ATOM 4045 N N . LEU A 1 479 ? -26.566 -13.938 28.536 1.00 94.44 479 LEU A N 1
ATOM 4046 C CA . LEU A 1 479 ? -27.046 -12.550 28.576 1.00 94.44 479 LEU A CA 1
ATOM 4047 C C . LEU A 1 479 ? -28.518 -12.454 28.991 1.00 94.44 479 LEU A C 1
ATOM 4049 O O . LEU A 1 479 ? -28.886 -11.587 29.779 1.00 94.44 479 LEU A O 1
ATOM 4053 N N . LYS A 1 480 ? -29.347 -13.396 28.534 1.00 92.50 480 LYS A N 1
ATOM 4054 C CA . LYS A 1 480 ? -30.762 -13.476 28.907 1.00 92.50 480 LYS A CA 1
ATOM 4055 C C . LYS A 1 480 ? -30.957 -13.746 30.401 1.00 92.50 480 LYS A C 1
ATOM 4057 O O . LYS A 1 480 ? -31.780 -13.086 31.026 1.00 92.50 480 LYS A O 1
ATOM 4062 N N . GLN A 1 481 ? -30.197 -14.686 30.972 1.00 92.50 481 GLN A N 1
ATOM 4063 C CA . GLN A 1 481 ? -30.339 -15.106 32.369 1.00 92.50 481 GLN A CA 1
ATOM 4064 C C . GLN A 1 481 ? -29.692 -14.119 33.352 1.00 92.50 481 GLN A C 1
ATOM 4066 O O . GLN A 1 481 ? -30.280 -13.807 34.383 1.00 92.50 481 GLN A O 1
ATOM 4071 N N . ASN A 1 482 ? -28.491 -13.627 33.042 1.00 92.62 482 ASN A N 1
ATOM 4072 C CA . ASN A 1 482 ? -27.682 -12.838 33.975 1.00 92.62 482 ASN A CA 1
ATOM 4073 C C . ASN A 1 482 ? -27.906 -11.324 33.865 1.00 92.62 482 ASN A C 1
ATOM 4075 O O . ASN A 1 482 ? -27.570 -10.606 34.805 1.00 92.62 482 ASN A O 1
ATOM 4079 N N . TRP A 1 483 ? -28.428 -10.839 32.734 1.00 93.50 483 TRP A N 1
ATOM 4080 C CA . TRP A 1 483 ? -28.479 -9.409 32.406 1.00 93.50 483 TRP A CA 1
ATOM 4081 C C . TRP A 1 483 ? -29.871 -8.935 31.942 1.00 93.50 483 TRP A C 1
ATOM 4083 O O . TRP A 1 483 ? -29.982 -7.917 31.262 1.00 93.50 483 TRP A O 1
ATOM 4093 N N . SER A 1 484 ? -30.932 -9.658 32.331 1.00 90.06 484 SER A N 1
ATOM 4094 C CA . SER A 1 484 ? -32.349 -9.317 32.094 1.00 90.06 484 SER A CA 1
ATOM 4095 C C . SER A 1 484 ? -32.715 -9.040 30.624 1.00 90.06 484 SER A C 1
ATOM 4097 O O . SER A 1 484 ? -33.353 -8.034 30.319 1.00 90.06 484 SER A O 1
ATOM 4099 N N . ASP A 1 485 ? -32.335 -9.948 29.718 1.00 87.81 485 ASP A N 1
ATOM 4100 C CA . ASP A 1 485 ? -32.617 -9.876 28.268 1.00 87.81 485 ASP A CA 1
ATOM 4101 C C . ASP A 1 485 ? -32.244 -8.517 27.618 1.00 87.81 485 ASP A C 1
ATOM 4103 O O . ASP A 1 485 ? -33.107 -7.750 27.157 1.00 87.81 485 ASP A O 1
ATOM 4107 N N . PRO A 1 486 ? -30.941 -8.179 27.609 1.00 92.31 486 PRO A N 1
ATOM 4108 C CA . PRO A 1 486 ? -30.446 -6.912 27.084 1.00 92.31 486 PRO A CA 1
ATOM 4109 C C . PRO A 1 486 ? -30.599 -6.843 25.560 1.00 92.31 486 PRO A C 1
ATOM 4111 O O . PRO A 1 486 ? -30.582 -7.863 24.867 1.00 92.31 486 PRO A O 1
ATOM 4114 N N . LEU A 1 487 ? -30.669 -5.626 25.015 1.00 90.69 487 LEU A N 1
ATOM 4115 C CA . LEU A 1 487 ? -30.485 -5.430 23.576 1.00 90.69 487 LEU A CA 1
ATOM 4116 C C . LEU A 1 487 ? -28.994 -5.572 23.261 1.00 90.69 487 LEU A C 1
ATOM 4118 O O . LEU A 1 487 ? -28.169 -4.937 23.915 1.00 90.69 487 LEU A O 1
ATOM 4122 N N . VAL A 1 488 ? -28.630 -6.384 22.271 1.00 92.25 488 VAL A N 1
ATOM 4123 C CA . VAL A 1 488 ? -27.220 -6.631 21.938 1.00 92.25 488 VAL A CA 1
ATOM 4124 C C . VAL A 1 488 ? -26.945 -6.243 20.499 1.00 92.25 488 VAL A C 1
ATOM 4126 O O . VAL A 1 488 ? -27.623 -6.694 19.580 1.00 92.25 488 VAL A O 1
ATOM 4129 N N . ILE A 1 489 ? -25.926 -5.410 20.319 1.00 92.00 489 ILE A N 1
ATOM 4130 C CA . ILE A 1 489 ? -25.432 -4.944 19.037 1.00 92.00 489 ILE A CA 1
ATOM 4131 C C . ILE A 1 489 ? -24.057 -5.548 18.797 1.00 92.00 489 ILE A C 1
ATOM 4133 O O . ILE A 1 489 ? -23.090 -5.142 19.436 1.00 92.00 489 ILE A O 1
ATOM 4137 N N . PHE A 1 490 ? -23.958 -6.490 17.861 1.00 92.75 490 PHE A N 1
ATOM 4138 C CA . PHE A 1 490 ? -22.675 -7.019 17.410 1.00 92.75 490 PHE A CA 1
ATOM 4139 C C . PHE A 1 490 ? -22.153 -6.240 16.213 1.00 92.75 490 PHE A C 1
ATOM 4141 O O . PHE A 1 490 ? -22.904 -5.894 15.300 1.00 92.75 490 PHE A O 1
ATOM 4148 N N . THR A 1 491 ? -20.843 -6.021 16.176 1.00 90.75 491 THR A N 1
ATOM 4149 C CA . THR A 1 491 ? -20.181 -5.489 14.989 1.00 90.75 491 THR A CA 1
ATOM 4150 C C . THR A 1 491 ? -19.141 -6.463 14.452 1.00 90.75 491 THR A C 1
ATOM 4152 O O . THR A 1 491 ? -18.294 -6.975 15.182 1.00 90.75 491 THR A O 1
ATOM 4155 N N . THR A 1 492 ? -19.202 -6.736 13.145 1.00 88.56 492 THR A N 1
ATOM 4156 C CA . THR A 1 492 ? -18.246 -7.636 12.487 1.00 88.56 492 THR A CA 1
ATOM 4157 C C . THR A 1 492 ? -18.039 -7.332 11.004 1.00 88.56 492 THR A C 1
ATOM 4159 O O . THR A 1 492 ? -18.946 -6.804 10.350 1.00 88.56 492 THR A O 1
ATOM 4162 N N . ARG A 1 493 ? -16.816 -7.517 10.474 1.00 84.12 493 ARG A N 1
ATOM 4163 C CA . ARG A 1 493 ? -16.495 -7.382 9.030 1.00 84.12 493 ARG A CA 1
ATOM 4164 C C . ARG A 1 493 ? -17.327 -8.340 8.178 1.00 84.12 493 ARG A C 1
ATOM 4166 O O . ARG A 1 493 ? -17.684 -9.421 8.626 1.00 84.12 493 ARG A O 1
ATOM 4173 N N . SER A 1 494 ? -17.611 -7.926 6.941 1.00 83.69 494 SER A N 1
ATOM 4174 C CA . SER A 1 494 ? -18.423 -8.700 5.994 1.00 83.69 494 SER A CA 1
ATOM 4175 C C . SER A 1 494 ? -17.853 -10.085 5.709 1.00 83.69 494 SER A C 1
ATOM 4177 O O . SER A 1 494 ? -18.602 -11.003 5.403 1.00 83.69 494 SER A O 1
ATOM 4179 N N . ASP A 1 495 ? -16.541 -10.243 5.865 1.00 79.38 495 ASP A N 1
ATOM 4180 C CA . ASP A 1 495 ? -15.823 -11.494 5.631 1.00 79.38 495 ASP A CA 1
ATOM 4181 C C . ASP A 1 495 ? -16.334 -12.632 6.532 1.00 79.38 495 ASP A C 1
ATOM 4183 O O . ASP A 1 495 ? -16.386 -13.781 6.100 1.00 79.38 495 ASP A O 1
ATOM 4187 N N . ILE A 1 496 ? -16.795 -12.322 7.752 1.00 84.94 496 ILE A N 1
ATOM 4188 C CA . ILE A 1 496 ? -17.396 -13.300 8.677 1.00 84.94 496 ILE A CA 1
ATOM 4189 C C . ILE A 1 496 ? -18.720 -13.853 8.132 1.00 84.94 496 ILE A C 1
ATOM 4191 O O . ILE A 1 496 ? -19.050 -15.013 8.380 1.00 84.94 496 ILE A O 1
ATOM 4195 N N . PHE A 1 497 ? -19.448 -13.070 7.333 1.00 81.31 497 PHE A N 1
ATOM 4196 C CA . PHE A 1 497 ? -20.739 -13.469 6.769 1.00 81.31 497 PHE A CA 1
ATOM 4197 C C . PHE A 1 497 ? -20.628 -14.443 5.585 1.00 81.31 497 PHE A C 1
ATOM 4199 O O . PHE A 1 497 ? -21.644 -14.890 5.063 1.00 81.31 497 PHE A O 1
ATOM 4206 N N . THR A 1 498 ? -19.413 -14.801 5.159 1.00 78.06 498 THR A N 1
ATOM 4207 C CA . THR A 1 498 ? -19.192 -15.781 4.078 1.00 78.06 498 THR A CA 1
ATOM 4208 C C . THR A 1 498 ? -19.429 -17.232 4.513 1.00 78.06 498 THR A C 1
ATOM 4210 O O . THR A 1 498 ? -19.560 -18.115 3.672 1.00 78.06 498 THR A O 1
ATOM 4213 N N . SER A 1 499 ? -19.490 -17.499 5.821 1.00 83.12 499 SER A N 1
ATOM 4214 C CA . SER A 1 499 ? -19.688 -18.848 6.365 1.00 83.12 499 SER A CA 1
ATOM 4215 C C . SER A 1 499 ? -21.174 -19.192 6.480 1.00 83.12 499 SER A C 1
ATOM 4217 O O . SER A 1 499 ? -21.884 -18.513 7.204 1.00 83.12 499 SER A O 1
ATOM 4219 N N . ASN A 1 500 ? -21.648 -20.289 5.885 1.00 82.88 500 ASN A N 1
ATOM 4220 C CA . ASN A 1 500 ? -23.086 -20.627 5.821 1.00 82.88 500 ASN A CA 1
ATOM 4221 C C . ASN A 1 500 ? -23.849 -20.644 7.170 1.00 82.88 500 ASN A C 1
ATOM 4223 O O . ASN A 1 500 ? -25.067 -20.503 7.167 1.00 82.88 500 ASN A O 1
ATOM 4227 N N . ASN A 1 501 ? -23.157 -20.764 8.312 1.00 89.62 501 ASN A N 1
ATOM 4228 C CA . ASN A 1 501 ? -23.761 -20.841 9.649 1.00 89.62 501 ASN A CA 1
ATOM 4229 C C . ASN A 1 501 ? -23.392 -19.660 10.571 1.00 89.62 501 ASN A C 1
ATOM 4231 O O . ASN A 1 501 ? -23.502 -19.784 11.790 1.00 89.62 501 ASN A O 1
ATOM 4235 N N . TYR A 1 502 ? -22.936 -18.514 10.042 1.00 90.62 502 TYR A N 1
ATOM 4236 C CA . TYR A 1 502 ? -22.521 -17.393 10.904 1.00 90.62 502 TYR A CA 1
ATOM 4237 C C . TYR A 1 502 ? -23.659 -16.860 11.786 1.00 90.62 502 TYR A C 1
ATOM 4239 O O . TYR A 1 502 ? -23.397 -16.333 12.864 1.00 90.62 502 TYR A O 1
ATOM 4247 N N . ALA A 1 503 ? -24.918 -16.980 11.347 1.00 90.31 503 ALA A N 1
ATOM 4248 C CA . ALA A 1 503 ? -26.071 -16.485 12.096 1.00 90.31 503 ALA A CA 1
ATOM 4249 C C . ALA A 1 503 ? -26.161 -17.140 13.486 1.00 90.31 503 ALA A C 1
ATOM 4251 O O . ALA A 1 503 ? -26.481 -16.469 14.466 1.00 90.31 503 ALA A O 1
ATOM 4252 N N . ASP A 1 504 ? -25.766 -18.413 13.604 1.00 91.88 504 ASP A N 1
ATOM 4253 C CA . ASP A 1 504 ? -25.733 -19.142 14.877 1.00 91.88 504 ASP A CA 1
ATOM 4254 C C . ASP A 1 504 ? -24.696 -18.580 15.863 1.00 91.88 504 ASP A C 1
ATOM 4256 O O . ASP A 1 504 ? -24.763 -18.862 17.059 1.00 91.88 504 ASP A O 1
ATOM 4260 N N . TRP A 1 505 ? -23.745 -17.766 15.397 1.00 93.94 505 TRP A N 1
ATOM 4261 C CA . TRP A 1 505 ? -22.738 -17.113 16.239 1.00 93.94 505 TRP A CA 1
ATOM 4262 C C . TRP A 1 505 ? -23.254 -15.828 16.899 1.00 93.94 505 TRP A C 1
ATOM 4264 O O . TRP A 1 505 ? -22.639 -15.340 17.847 1.00 93.94 505 TRP A O 1
ATOM 4274 N N . PHE A 1 506 ? -24.378 -15.287 16.426 1.00 92.75 506 PHE A N 1
ATOM 4275 C CA . PHE A 1 506 ? -24.936 -14.014 16.894 1.00 92.75 506 PHE A CA 1
ATOM 4276 C C . PHE A 1 506 ? -26.383 -14.125 17.384 1.00 92.75 506 PHE A C 1
ATOM 4278 O O . PHE A 1 506 ? -26.814 -13.301 18.190 1.00 92.75 506 PHE A O 1
ATOM 4285 N N . ALA A 1 507 ? -27.139 -15.113 16.899 1.00 90.25 507 ALA A N 1
ATOM 4286 C CA . ALA A 1 507 ? -28.548 -15.273 17.224 1.00 90.25 507 ALA A CA 1
ATOM 4287 C C . ALA A 1 507 ? -28.769 -15.596 18.709 1.00 90.25 507 ALA A C 1
ATOM 4289 O O . ALA A 1 507 ? -27.999 -16.325 19.338 1.00 90.25 507 ALA A O 1
ATOM 4290 N N . SER A 1 508 ? -29.863 -15.067 19.258 1.00 91.06 508 SER A N 1
ATOM 4291 C CA . SER A 1 508 ? -30.376 -15.507 20.556 1.00 91.06 508 SER A CA 1
ATOM 4292 C C . SER A 1 508 ? -30.985 -16.917 20.448 1.00 91.06 508 SER A C 1
ATOM 4294 O O . SER A 1 508 ? -31.028 -17.499 19.365 1.00 91.06 508 SER A O 1
ATOM 4296 N N . GLU A 1 509 ? -31.508 -17.458 21.553 1.00 89.00 509 GLU A N 1
ATOM 4297 C CA . GLU A 1 509 ? -32.322 -18.690 21.525 1.00 89.00 509 GLU A CA 1
ATOM 4298 C C . GLU A 1 509 ? -33.500 -18.580 20.537 1.00 89.00 509 GLU A C 1
ATOM 4300 O O . GLU A 1 509 ? -33.896 -19.567 19.922 1.00 89.00 509 GLU A O 1
ATOM 4305 N N . ASP A 1 510 ? -34.030 -17.367 20.356 1.00 88.62 510 ASP A N 1
ATOM 4306 C CA . ASP A 1 510 ? -35.037 -17.044 19.354 1.00 88.62 510 ASP A CA 1
ATOM 4307 C C . ASP A 1 510 ? -34.372 -16.419 18.118 1.00 88.62 510 ASP A C 1
ATOM 4309 O O . ASP A 1 510 ? -33.952 -15.254 18.121 1.00 88.62 510 ASP A O 1
ATOM 4313 N N . LYS A 1 511 ? -34.266 -17.212 17.047 1.00 86.12 511 LYS A N 1
ATOM 4314 C CA . LYS A 1 511 ? -33.659 -16.785 15.780 1.00 86.12 511 LYS A CA 1
ATOM 4315 C C . LYS A 1 511 ? -34.472 -15.705 15.063 1.00 86.12 511 LYS A C 1
ATOM 4317 O O . LYS A 1 511 ? -33.882 -14.943 14.308 1.00 86.12 511 LYS A O 1
ATOM 4322 N N . GLN A 1 512 ? -35.780 -15.583 15.316 1.00 85.00 512 GLN A N 1
ATOM 4323 C CA . GLN A 1 512 ? -36.625 -14.579 14.648 1.00 85.00 512 GLN A CA 1
ATOM 4324 C C . GLN A 1 512 ? -36.298 -13.148 15.094 1.00 85.00 512 GLN A C 1
ATOM 4326 O O . GLN A 1 512 ? -36.600 -12.186 14.392 1.00 85.00 512 GLN A O 1
ATOM 4331 N N . LYS A 1 513 ? -35.655 -13.000 16.258 1.00 84.81 513 LYS A N 1
ATOM 4332 C CA . LYS A 1 513 ? -35.197 -11.706 16.778 1.00 84.81 513 LYS A CA 1
ATOM 4333 C C . LYS A 1 513 ? -33.860 -11.256 16.194 1.00 84.81 513 LYS A C 1
ATOM 4335 O O . LYS A 1 513 ? -33.494 -10.093 16.365 1.00 84.81 513 LYS A O 1
ATOM 4340 N N . PHE A 1 514 ? -33.114 -12.154 15.550 1.00 87.81 514 PHE A N 1
ATOM 4341 C CA . PHE A 1 514 ? -31.846 -11.802 14.926 1.00 87.81 514 PHE A CA 1
ATOM 4342 C C . PHE A 1 514 ? -32.097 -10.961 13.675 1.00 87.81 514 PHE A C 1
ATOM 4344 O O . PHE A 1 514 ? -32.928 -11.308 12.840 1.00 87.81 514 PHE A O 1
ATOM 4351 N N . LYS A 1 515 ? -31.361 -9.857 13.549 1.00 87.25 515 LYS A N 1
ATOM 4352 C CA . LYS A 1 515 ? -31.418 -8.974 12.385 1.00 87.25 515 LYS A CA 1
ATOM 4353 C C . LYS A 1 515 ? -30.022 -8.691 11.885 1.00 87.25 515 LYS A C 1
ATOM 4355 O O . LYS A 1 515 ? -29.136 -8.340 12.665 1.00 87.25 515 LYS A O 1
ATOM 4360 N N . GLU A 1 516 ? -29.852 -8.796 10.575 1.00 88.38 516 GLU A N 1
ATOM 4361 C CA . GLU A 1 516 ? -28.611 -8.443 9.906 1.00 88.38 516 GLU A CA 1
ATOM 4362 C C . GLU A 1 516 ? -28.756 -7.106 9.202 1.00 88.38 516 GLU A C 1
ATOM 4364 O O . GLU A 1 516 ? -29.631 -6.908 8.358 1.00 88.38 516 GLU A O 1
ATOM 4369 N N . ILE A 1 517 ? -27.865 -6.186 9.561 1.00 85.25 517 ILE A N 1
ATOM 4370 C CA . ILE A 1 517 ? -27.897 -4.822 9.062 1.00 85.25 517 ILE A CA 1
ATOM 4371 C C . ILE A 1 517 ? -26.556 -4.509 8.428 1.00 85.25 517 ILE A C 1
ATOM 4373 O O . ILE A 1 517 ? -25.512 -4.462 9.083 1.00 85.25 517 ILE A O 1
ATOM 4377 N N . GLN A 1 518 ? -26.609 -4.275 7.125 1.00 85.06 518 GLN A N 1
ATOM 4378 C CA . GLN A 1 518 ? -25.466 -3.903 6.325 1.00 85.06 518 GLN A CA 1
ATOM 4379 C C . GLN A 1 518 ? -25.327 -2.383 6.306 1.00 85.06 518 GLN A C 1
ATOM 4381 O O . GLN A 1 518 ? -26.265 -1.650 5.989 1.00 85.06 518 GLN A O 1
ATOM 4386 N N . LEU A 1 519 ? -24.123 -1.903 6.620 1.00 84.06 519 LEU A N 1
ATOM 4387 C CA . LEU A 1 519 ? -23.758 -0.513 6.376 1.00 84.06 519 LEU A CA 1
ATOM 4388 C C . LEU A 1 519 ? -23.488 -0.326 4.884 1.00 84.06 519 LEU A C 1
ATOM 4390 O O . LEU A 1 519 ? -22.639 -1.013 4.315 1.00 84.06 519 LEU A O 1
ATOM 4394 N N . LEU A 1 520 ? -24.201 0.614 4.271 1.00 84.19 520 LEU A N 1
ATOM 4395 C CA . LEU A 1 520 ? -24.000 0.979 2.875 1.00 84.19 520 LEU A CA 1
ATOM 4396 C C . LEU A 1 520 ? -22.802 1.928 2.734 1.00 84.19 520 LEU A C 1
ATOM 4398 O O . LEU A 1 520 ? -22.395 2.605 3.685 1.00 84.19 520 LEU A O 1
ATOM 4402 N N . ARG A 1 521 ? -22.233 1.972 1.526 1.00 84.19 521 ARG A N 1
ATOM 4403 C CA . ARG A 1 521 ? -21.162 2.915 1.167 1.00 84.19 521 ARG A CA 1
ATOM 4404 C C . ARG A 1 521 ? -21.673 4.356 1.255 1.00 84.19 521 ARG A C 1
ATOM 4406 O O . ARG A 1 521 ? -22.874 4.598 1.150 1.00 84.19 521 ARG A O 1
ATOM 4413 N N . PHE A 1 522 ? -20.759 5.311 1.432 1.00 84.31 522 PHE A N 1
ATOM 4414 C CA . PHE A 1 522 ? -21.120 6.728 1.378 1.00 84.31 522 PHE A CA 1
ATOM 4415 C C . PHE A 1 522 ? -21.693 7.070 -0.002 1.00 84.31 522 PHE A C 1
ATOM 4417 O O . PHE A 1 522 ? -21.007 6.935 -1.017 1.00 84.31 522 PHE A O 1
ATOM 4424 N N . GLU A 1 523 ? -22.919 7.577 -0.031 1.00 87.94 523 GLU A N 1
ATOM 4425 C CA . GLU A 1 523 ? -23.464 8.238 -1.211 1.00 87.94 523 GLU A CA 1
ATOM 4426 C C . GLU A 1 523 ? -22.784 9.583 -1.448 1.00 87.94 523 GLU A C 1
ATOM 4428 O O . GLU A 1 523 ? -22.172 10.158 -0.544 1.00 87.94 523 GLU A O 1
ATOM 4433 N N . GLU A 1 524 ? -22.931 10.125 -2.655 1.00 86.38 524 GLU A N 1
ATOM 4434 C CA . GLU A 1 524 ? -22.270 11.373 -3.030 1.00 86.38 524 GLU A CA 1
ATOM 4435 C C . GLU A 1 524 ? -22.644 12.532 -2.094 1.00 86.38 524 GLU A C 1
ATOM 4437 O O . GLU A 1 524 ? -21.769 13.240 -1.607 1.00 86.38 524 GLU A O 1
ATOM 4442 N N . SER A 1 525 ? -23.907 12.636 -1.670 1.00 89.56 525 SER A N 1
ATOM 4443 C CA . SER A 1 525 ? -24.317 13.655 -0.694 1.00 89.56 525 SER A CA 1
ATOM 4444 C C . SER A 1 525 ? -23.626 13.497 0.671 1.00 89.56 525 SER A C 1
ATOM 4446 O O . SER A 1 525 ? -23.223 14.487 1.278 1.00 89.56 525 SER A O 1
ATOM 4448 N N . GLN A 1 526 ? -23.440 12.262 1.155 1.00 87.56 526 GLN A N 1
ATOM 4449 C CA . GLN A 1 526 ? -22.730 11.980 2.414 1.00 87.56 526 GLN A CA 1
ATOM 4450 C C . GLN A 1 526 ? -21.235 12.265 2.277 1.00 87.56 526 GLN A C 1
ATOM 4452 O O . GLN A 1 526 ? -20.600 12.777 3.205 1.00 87.56 526 GLN A O 1
ATOM 4457 N N . LYS A 1 527 ? -20.659 11.969 1.106 1.00 85.25 527 LYS A N 1
ATOM 4458 C CA . LYS A 1 527 ? -19.284 12.343 0.788 1.00 85.25 527 LYS A CA 1
ATOM 4459 C C . LYS A 1 527 ? -19.130 13.861 0.859 1.00 85.25 527 LYS A C 1
ATOM 4461 O O . LYS A 1 527 ? -18.211 14.318 1.544 1.00 85.25 527 LYS A O 1
ATOM 4466 N N . GLN A 1 528 ? -20.002 14.619 0.210 1.00 86.62 528 GLN A N 1
ATOM 4467 C CA . GLN A 1 528 ? -19.930 16.076 0.205 1.00 86.62 528 GLN A CA 1
ATOM 4468 C C . GLN A 1 528 ? -20.104 16.658 1.615 1.00 86.62 528 GLN A C 1
ATOM 4470 O O . GLN A 1 528 ? -19.309 17.492 2.054 1.00 86.62 528 GLN A O 1
ATOM 4475 N N . GLU A 1 529 ? -21.068 16.142 2.381 1.00 88.88 529 GLU A N 1
ATOM 4476 C CA . GLU A 1 529 ? -21.292 16.551 3.769 1.00 88.88 529 GLU A CA 1
ATOM 4477 C C . GLU A 1 529 ? -20.070 16.285 4.661 1.00 88.88 529 GLU A C 1
ATOM 4479 O O . GLU A 1 529 ? -19.696 17.143 5.466 1.00 88.88 529 GLU A O 1
ATOM 4484 N N . TYR A 1 530 ? -19.406 15.134 4.497 1.00 87.94 530 TYR A N 1
ATOM 4485 C CA . TYR A 1 530 ? -18.192 14.816 5.249 1.00 87.94 530 TYR A CA 1
ATOM 4486 C C . TYR A 1 530 ? -17.085 15.821 4.962 1.00 87.94 530 TYR A C 1
ATOM 4488 O O . TYR A 1 530 ? -16.474 16.318 5.900 1.00 87.94 530 TYR A O 1
ATOM 4496 N N . LEU A 1 531 ? -16.830 16.135 3.688 1.00 84.50 531 LEU A N 1
ATOM 4497 C CA . LEU A 1 531 ? -15.785 17.094 3.314 1.00 84.50 531 LEU A CA 1
ATOM 4498 C C . LEU A 1 531 ? -16.098 18.474 3.872 1.00 84.50 531 LEU A C 1
ATOM 4500 O O . LEU A 1 531 ? -15.228 19.097 4.465 1.00 84.50 531 LEU A O 1
ATOM 4504 N N . LYS A 1 532 ? -17.354 18.919 3.765 1.00 86.12 532 LYS A N 1
ATOM 4505 C CA . LYS A 1 532 ? -17.790 20.193 4.339 1.00 86.12 532 LYS A CA 1
ATOM 4506 C C . LYS A 1 532 ? -17.534 20.238 5.846 1.00 86.12 532 LYS A C 1
ATOM 4508 O O . LYS A 1 532 ? -16.934 21.191 6.342 1.00 86.12 532 LYS A O 1
ATOM 4513 N N . LYS A 1 533 ? -17.954 19.200 6.578 1.00 87.44 533 LYS A N 1
ATOM 4514 C CA . LYS A 1 533 ? -17.709 19.092 8.023 1.00 87.44 533 LYS A CA 1
ATOM 4515 C C . LYS A 1 533 ? -16.219 18.986 8.342 1.00 87.44 533 LYS A C 1
ATOM 4517 O O . LYS A 1 533 ? -15.789 19.584 9.321 1.00 87.44 533 LYS A O 1
ATOM 4522 N N . PHE A 1 534 ? -15.437 18.294 7.517 1.00 85.69 534 PHE A N 1
ATOM 4523 C CA . PHE A 1 534 ? -13.990 18.203 7.666 1.00 85.69 534 PHE A CA 1
ATOM 4524 C C . PHE A 1 534 ? -13.332 19.565 7.521 1.00 85.69 534 PHE A C 1
ATOM 4526 O O . PHE A 1 534 ? -12.619 19.969 8.426 1.00 85.69 534 PHE A O 1
ATOM 4533 N N . THR A 1 535 ? -13.603 20.303 6.443 1.00 81.12 535 THR A N 1
ATOM 4534 C CA . THR A 1 535 ? -13.029 21.636 6.223 1.00 81.12 535 THR A CA 1
ATOM 4535 C C . THR A 1 535 ? -13.335 22.557 7.403 1.00 81.12 535 THR A C 1
ATOM 4537 O O . THR A 1 535 ? -12.435 23.204 7.935 1.00 81.12 535 THR A O 1
ATOM 4540 N N . ILE A 1 536 ? -14.587 22.557 7.875 1.00 83.62 536 ILE A N 1
ATOM 4541 C CA . ILE A 1 536 ? -15.000 23.313 9.065 1.00 83.62 536 ILE A CA 1
ATOM 4542 C C . ILE A 1 536 ? -14.211 22.859 10.302 1.00 83.62 536 ILE A C 1
ATOM 4544 O O . ILE A 1 536 ? -13.722 23.691 11.064 1.00 83.62 536 ILE A O 1
ATOM 4548 N N . GLN A 1 537 ? -14.048 21.550 10.490 1.00 84.94 537 GLN A N 1
ATOM 4549 C CA . GLN A 1 537 ? -13.323 20.984 11.621 1.00 84.94 537 GLN A CA 1
ATOM 4550 C C . GLN A 1 537 ? -11.816 21.273 11.570 1.00 84.94 537 GLN A C 1
ATOM 4552 O O . GLN A 1 537 ? -11.212 21.517 12.610 1.00 84.94 537 GLN A O 1
ATOM 4557 N N . SER A 1 538 ? -11.197 21.293 10.391 1.00 79.69 538 SER A N 1
ATOM 4558 C CA . SER A 1 538 ? -9.795 21.684 10.219 1.00 79.69 538 SER A CA 1
ATOM 4559 C C . SER A 1 538 ? -9.582 23.147 10.576 1.00 79.69 538 SER A C 1
ATOM 4561 O O . SER A 1 538 ? -8.622 23.460 11.275 1.00 79.69 538 SER A O 1
ATOM 4563 N N . ILE A 1 539 ? -10.505 24.030 10.170 1.00 80.81 539 ILE A N 1
ATOM 4564 C CA . ILE A 1 539 ? -10.500 25.433 10.605 1.00 80.81 539 ILE A CA 1
ATOM 4565 C C . ILE A 1 539 ? -10.617 25.489 12.135 1.00 80.81 539 ILE A C 1
ATOM 4567 O O . ILE A 1 539 ? -9.810 26.153 12.781 1.00 80.81 539 ILE A O 1
ATOM 4571 N N . LYS A 1 540 ? -11.572 24.753 12.725 1.00 86.00 540 LYS A N 1
ATOM 4572 C CA . LYS A 1 540 ? -11.770 24.696 14.182 1.00 86.00 540 LYS A CA 1
ATOM 4573 C C . LYS A 1 540 ? -10.504 24.272 14.917 1.00 86.00 540 LYS A C 1
ATOM 4575 O O . LYS A 1 540 ? -10.123 24.925 15.882 1.00 86.00 540 LYS A O 1
ATOM 4580 N N . MET A 1 541 ? -9.860 23.199 14.461 1.00 83.06 541 MET A N 1
ATOM 4581 C CA . MET A 1 541 ? -8.640 22.672 15.070 1.00 83.06 541 MET A CA 1
ATOM 4582 C C . MET A 1 541 ? -7.485 23.651 14.975 1.00 83.06 541 MET A C 1
ATOM 4584 O O . MET A 1 541 ? -6.793 23.864 15.957 1.00 83.06 541 MET A O 1
ATOM 4588 N N . LEU A 1 542 ? -7.317 24.304 13.831 1.00 79.38 542 LEU A N 1
ATOM 4589 C CA . LEU A 1 542 ? -6.233 25.256 13.671 1.00 79.38 542 LEU A CA 1
ATOM 4590 C C . LEU A 1 542 ? -6.440 26.498 14.555 1.00 79.38 542 LEU A C 1
ATOM 4592 O O . LEU A 1 542 ? -5.495 26.982 15.174 1.00 79.38 542 LEU A O 1
ATOM 4596 N N . ILE A 1 543 ? -7.680 26.986 14.685 1.00 81.38 543 ILE A N 1
ATOM 4597 C CA . ILE A 1 543 ? -8.004 28.053 15.647 1.00 81.38 543 ILE A CA 1
ATOM 4598 C C . ILE A 1 543 ? -7.793 27.568 17.087 1.00 81.38 543 ILE A C 1
ATOM 4600 O O . ILE A 1 543 ? -7.314 28.336 17.918 1.00 81.38 543 ILE A O 1
ATOM 4604 N N . PHE A 1 544 ? -8.127 26.309 17.388 1.00 85.25 544 PHE A N 1
ATOM 4605 C CA . PHE A 1 544 ? -7.884 25.711 18.699 1.00 85.25 544 PHE A CA 1
ATOM 4606 C C . PHE A 1 544 ? -6.392 25.672 19.040 1.00 85.25 544 PHE A C 1
ATOM 4608 O O . PHE A 1 544 ? -6.028 26.108 20.126 1.00 85.25 544 PHE A O 1
ATOM 4615 N N . ASP A 1 545 ? -5.537 25.236 18.114 1.00 81.56 545 ASP A N 1
ATOM 4616 C CA . ASP A 1 545 ? -4.086 25.164 18.315 1.00 81.56 545 ASP A CA 1
ATOM 4617 C C . ASP A 1 545 ? -3.490 26.568 18.542 1.00 81.56 545 ASP A C 1
ATOM 4619 O O . ASP A 1 545 ? -2.652 26.766 19.422 1.00 81.56 545 ASP A O 1
ATOM 4623 N N . ILE A 1 546 ? -3.979 27.582 17.814 1.00 79.81 546 ILE A N 1
ATOM 4624 C CA . ILE A 1 546 ? -3.597 28.988 18.039 1.00 79.81 546 ILE A CA 1
ATOM 4625 C C . ILE A 1 546 ? -4.059 29.469 19.417 1.00 79.81 546 ILE A C 1
ATOM 4627 O O . ILE A 1 546 ? -3.300 30.135 20.119 1.00 79.81 546 ILE A O 1
ATOM 4631 N N . HIS A 1 547 ? -5.290 29.147 19.813 1.00 82.75 547 HIS A N 1
ATOM 4632 C CA . HIS A 1 547 ? -5.822 29.507 21.125 1.00 82.75 547 HIS A CA 1
ATOM 4633 C C . HIS A 1 547 ? -5.031 28.824 22.250 1.00 82.75 547 HIS A C 1
ATOM 4635 O O . HIS A 1 547 ? -4.687 29.469 23.236 1.00 82.75 547 HIS A O 1
ATOM 4641 N N . GLU A 1 548 ? -4.693 27.543 22.103 1.00 83.69 548 GLU A N 1
ATOM 4642 C CA . GLU A 1 548 ? -3.839 26.810 23.039 1.00 83.69 548 GLU A CA 1
ATOM 4643 C C . GLU A 1 548 ? -2.458 27.464 23.155 1.00 83.69 548 GLU A C 1
ATOM 4645 O O . GLU A 1 548 ? -2.023 27.771 24.267 1.00 83.69 548 GLU A O 1
ATOM 4650 N N . TRP A 1 549 ? -1.815 27.782 22.029 1.00 84.44 549 TRP A N 1
ATOM 4651 C CA . TRP A 1 549 ? -0.537 28.495 22.007 1.00 84.44 549 TRP A CA 1
ATOM 4652 C C . TRP A 1 549 ? -0.619 29.882 22.673 1.00 84.44 549 TRP A C 1
ATOM 4654 O O . TRP A 1 549 ? 0.256 30.265 23.455 1.00 84.44 549 TRP A O 1
ATOM 4664 N N . GLN A 1 550 ? -1.697 30.637 22.441 1.00 80.31 550 GLN A N 1
ATOM 4665 C CA . GLN A 1 550 ? -1.936 31.922 23.111 1.00 80.31 550 GLN A CA 1
ATOM 4666 C C . GLN A 1 550 ? -2.101 31.764 24.629 1.00 80.31 550 GLN A C 1
ATOM 4668 O O . GLN A 1 550 ? -1.568 32.561 25.397 1.00 80.31 550 GLN A O 1
ATOM 4673 N N . MET A 1 551 ? -2.804 30.729 25.087 1.00 84.44 551 MET A N 1
ATOM 4674 C CA . MET A 1 551 ? -2.986 30.471 26.520 1.00 84.44 551 MET A CA 1
ATOM 4675 C C . MET A 1 551 ? -1.671 30.051 27.188 1.00 84.44 551 MET A C 1
ATOM 4677 O O . MET A 1 551 ? -1.370 30.514 28.292 1.00 84.44 551 MET A O 1
ATOM 4681 N N . GLN A 1 552 ? -0.860 29.243 26.495 1.00 83.56 552 GLN A N 1
ATOM 4682 C CA . GLN A 1 552 ? 0.479 28.849 26.939 1.00 83.56 552 GLN A CA 1
ATOM 4683 C C . GLN A 1 552 ? 1.409 30.064 27.063 1.00 83.56 552 GLN A C 1
ATOM 4685 O O . GLN A 1 552 ? 2.027 30.258 28.107 1.00 83.56 552 GLN A O 1
ATOM 4690 N N . THR A 1 553 ? 1.450 30.936 26.051 1.00 81.56 553 THR A N 1
ATOM 4691 C CA . THR A 1 553 ? 2.271 32.164 26.080 1.00 81.56 553 THR A CA 1
ATOM 4692 C C . THR A 1 553 ? 1.805 33.174 27.134 1.00 81.56 553 THR A C 1
ATOM 4694 O O . THR A 1 553 ? 2.612 33.939 27.658 1.00 81.56 553 THR A O 1
ATOM 4697 N N . GLN A 1 554 ? 0.525 33.146 27.512 1.00 87.50 554 GLN A N 1
ATOM 4698 C CA . GLN A 1 554 ? -0.031 33.954 28.602 1.00 87.50 554 GLN A CA 1
ATOM 4699 C C . GLN A 1 554 ? 0.131 33.324 29.999 1.00 87.50 554 GLN A C 1
ATOM 4701 O O . GLN A 1 554 ? -0.362 33.894 30.976 1.00 87.50 554 GLN A O 1
ATOM 4706 N N . ASN A 1 555 ? 0.811 32.176 30.130 1.00 86.12 555 ASN A N 1
ATOM 4707 C CA . ASN A 1 555 ? 0.964 31.425 31.385 1.00 86.12 555 ASN A CA 1
ATOM 4708 C C . ASN A 1 555 ? -0.373 31.054 32.066 1.00 86.12 555 ASN A C 1
ATOM 4710 O O . ASN A 1 555 ? -0.436 30.892 33.291 1.00 86.12 555 ASN A O 1
ATOM 4714 N N . GLN A 1 556 ? -1.459 30.903 31.301 1.00 83.94 556 GLN A N 1
ATOM 4715 C CA . GLN A 1 556 ? -2.729 30.426 31.848 1.00 83.94 556 GLN A CA 1
ATOM 4716 C C . GLN A 1 556 ? -2.688 28.897 31.966 1.00 83.94 556 GLN A C 1
ATOM 4718 O O . GLN A 1 556 ? -2.646 28.183 30.970 1.00 83.94 556 GLN A O 1
ATOM 4723 N N . LYS A 1 557 ? -2.689 28.383 33.206 1.00 78.06 557 LYS A N 1
ATOM 4724 C CA . LYS A 1 557 ? -2.524 26.944 33.500 1.00 78.06 557 LYS A CA 1
ATOM 4725 C C . LYS A 1 557 ? -3.700 26.060 33.064 1.00 78.06 557 LYS A C 1
ATOM 4727 O O . LYS A 1 557 ? -3.524 24.849 32.980 1.00 78.06 557 LYS A O 1
ATOM 4732 N N . ALA A 1 558 ? -4.881 26.629 32.820 1.00 80.12 558 ALA A N 1
ATOM 4733 C CA . ALA A 1 558 ? -6.082 25.875 32.475 1.00 80.12 558 ALA A CA 1
ATOM 4734 C C . ALA A 1 558 ? -6.695 26.385 31.168 1.00 80.12 558 ALA A C 1
ATOM 4736 O O . ALA A 1 558 ? -6.937 27.578 30.991 1.00 80.12 558 ALA A O 1
ATOM 4737 N N . LEU A 1 559 ? -6.948 25.450 30.256 1.00 80.12 559 LEU A N 1
ATOM 4738 C CA . LEU A 1 559 ? -7.532 25.708 28.946 1.00 80.12 559 LEU A CA 1
ATOM 4739 C C . LEU A 1 559 ? -9.059 25.772 29.104 1.00 80.12 559 LEU A C 1
ATOM 4741 O O . LEU A 1 559 ? -9.698 24.738 29.295 1.00 80.12 559 LEU A O 1
ATOM 4745 N N . ASP A 1 560 ? -9.639 26.976 29.066 1.00 84.12 560 ASP A N 1
ATOM 4746 C CA . ASP A 1 560 ? -11.094 27.168 29.163 1.00 84.12 560 ASP A CA 1
ATOM 4747 C C . ASP A 1 560 ? -11.778 26.740 27.857 1.00 84.12 560 ASP A C 1
ATOM 4749 O O . ASP A 1 560 ? -11.967 27.511 26.911 1.00 84.12 560 ASP A O 1
ATOM 4753 N N . PHE A 1 561 ? -12.129 25.459 27.809 1.00 82.75 561 PHE A N 1
ATOM 4754 C CA . PHE A 1 561 ? -12.748 24.833 26.652 1.00 82.75 561 PHE A CA 1
ATOM 4755 C C . PHE A 1 561 ? -14.128 25.423 26.323 1.00 82.75 561 PHE A C 1
ATOM 4757 O O . PHE A 1 561 ? -14.491 25.564 25.155 1.00 82.75 561 PHE A O 1
ATOM 4764 N N . LYS A 1 562 ? -14.887 25.830 27.346 1.00 85.81 562 LYS A N 1
ATOM 4765 C CA . LYS A 1 562 ? -16.226 26.404 27.176 1.00 85.81 562 LYS A CA 1
ATOM 4766 C C . LYS A 1 562 ? -16.148 27.764 26.488 1.00 85.81 562 LYS A C 1
ATOM 4768 O O . LYS A 1 562 ? -16.938 28.047 25.589 1.00 85.81 562 LYS A O 1
ATOM 4773 N N . ARG A 1 563 ? -15.163 28.584 26.864 1.00 85.56 563 ARG A N 1
ATOM 4774 C CA . ARG A 1 563 ? -14.894 29.870 26.210 1.00 85.56 563 ARG A CA 1
ATOM 4775 C C . ARG A 1 563 ? -14.440 29.702 24.761 1.00 85.56 563 ARG A C 1
ATOM 4777 O O . ARG A 1 563 ? -14.856 30.489 23.904 1.00 85.56 563 ARG A O 1
ATOM 4784 N N . PHE A 1 564 ? -13.630 28.681 24.478 1.00 87.56 564 PHE A N 1
ATOM 4785 C CA . PHE A 1 564 ? -13.258 28.342 23.106 1.00 87.56 564 PHE A CA 1
ATOM 4786 C C . PHE A 1 564 ? -14.491 27.959 22.276 1.00 87.56 564 PHE A C 1
ATOM 4788 O O . PHE A 1 564 ? -14.702 28.557 21.225 1.00 87.56 564 PHE A O 1
ATOM 4795 N N . GLU A 1 565 ? -15.345 27.048 22.758 1.00 86.50 565 GLU A N 1
ATOM 4796 C CA . GLU A 1 565 ? -16.563 26.638 22.037 1.00 86.50 565 GLU A CA 1
ATOM 4797 C C . GLU A 1 565 ? -17.511 27.818 21.778 1.00 86.50 565 GLU A C 1
ATOM 4799 O O . GLU A 1 565 ? -17.965 28.001 20.653 1.00 86.50 565 GLU A O 1
ATOM 4804 N N . GLN A 1 566 ? -17.724 28.701 22.759 1.00 85.69 566 GLN A N 1
ATOM 4805 C CA . GLN A 1 566 ? -18.526 29.920 22.566 1.00 85.69 566 GLN A CA 1
ATOM 4806 C C . GLN A 1 566 ? -17.935 30.868 21.511 1.00 85.69 566 GLN A C 1
ATOM 4808 O O . GLN A 1 566 ? -18.666 31.531 20.772 1.00 85.69 566 GLN A O 1
ATOM 4813 N N . SER A 1 567 ? -16.606 30.972 21.449 1.00 82.00 567 SER A N 1
ATOM 4814 C CA . SER A 1 567 ? -15.920 31.792 20.443 1.00 82.00 567 SER A CA 1
ATOM 4815 C C . SER A 1 567 ? -16.017 31.144 19.064 1.00 82.00 567 SER A C 1
ATOM 4817 O O . SER A 1 567 ? -16.296 31.819 18.073 1.00 82.00 567 SER A O 1
ATOM 4819 N N . TRP A 1 568 ? -15.867 29.822 19.012 1.00 86.88 568 TRP A N 1
ATOM 4820 C CA . TRP A 1 568 ? -16.021 29.034 17.804 1.00 86.88 568 TRP A CA 1
ATOM 4821 C C . TRP A 1 568 ? -17.443 29.114 17.239 1.00 86.88 568 TRP A C 1
ATOM 4823 O O . TRP A 1 568 ? -17.587 29.334 16.044 1.00 86.88 568 TRP A O 1
ATOM 4833 N N . GLU A 1 569 ? -18.496 29.037 18.057 1.00 86.94 569 GLU A N 1
ATOM 4834 C CA . GLU A 1 569 ? -19.887 29.177 17.594 1.00 86.94 569 GLU A CA 1
ATOM 4835 C C . GLU A 1 569 ? -20.147 30.538 16.920 1.00 86.94 569 GLU A C 1
ATOM 4837 O O . GLU A 1 569 ? -20.845 30.616 15.901 1.00 86.94 569 GLU A O 1
ATOM 4842 N N . LYS A 1 570 ? -19.536 31.621 17.422 1.00 83.12 570 LYS A N 1
ATOM 4843 C CA . LYS A 1 570 ? -19.599 32.956 16.792 1.00 83.12 570 LYS A CA 1
ATOM 4844 C C . LYS A 1 570 ? -18.875 32.989 15.446 1.00 83.12 570 LYS A C 1
ATOM 4846 O O . LYS A 1 570 ? -19.389 33.557 14.482 1.00 83.12 570 LYS A O 1
ATOM 4851 N N . VAL A 1 571 ? -17.704 32.356 15.363 1.00 79.94 571 VAL A N 1
ATOM 4852 C CA . VAL A 1 571 ? -16.940 32.237 14.113 1.00 79.94 571 VAL A CA 1
ATOM 4853 C C . VAL A 1 571 ? -17.694 31.368 13.108 1.00 79.94 571 VAL A C 1
ATOM 4855 O O . VAL A 1 571 ? -17.880 31.780 11.971 1.00 79.94 571 VAL A O 1
ATOM 4858 N N . GLN A 1 572 ? -18.208 30.211 13.520 1.00 82.62 572 GLN A N 1
ATOM 4859 C CA . GLN A 1 572 ? -18.945 29.277 12.672 1.00 82.62 572 GLN A CA 1
ATOM 4860 C C . GLN A 1 572 ? -20.247 29.883 12.135 1.00 82.62 572 GLN A C 1
ATOM 4862 O O . GLN A 1 572 ? -20.530 29.766 10.944 1.00 82.62 572 GLN A O 1
ATOM 4867 N N . SER A 1 573 ? -21.033 30.553 12.983 1.00 81.69 573 SER A N 1
ATOM 4868 C CA . SER A 1 573 ? -22.263 31.236 12.552 1.00 81.69 573 SER A CA 1
ATOM 4869 C C . SER A 1 573 ? -21.987 32.394 11.596 1.00 81.69 573 SER A C 1
ATOM 4871 O O . SER A 1 573 ? -22.801 32.659 10.713 1.00 81.69 573 SER A O 1
ATOM 4873 N N . SER A 1 574 ? -20.828 33.039 11.731 1.00 76.94 574 SER A N 1
ATOM 4874 C CA . SER A 1 574 ? -20.341 34.019 10.766 1.00 76.94 574 SER A CA 1
ATOM 4875 C C . SER A 1 574 ? -19.961 33.326 9.454 1.00 76.94 574 SER A C 1
ATOM 4877 O O . SER A 1 574 ? -20.536 33.647 8.419 1.00 76.94 574 SER A O 1
ATOM 4879 N N . LEU A 1 575 ? -19.087 32.313 9.496 1.00 72.75 575 LEU A N 1
ATOM 4880 C CA . LEU A 1 575 ? -18.618 31.538 8.337 1.00 72.75 575 LEU A CA 1
ATOM 4881 C C . LEU A 1 575 ? -19.759 30.972 7.484 1.00 72.75 575 LEU A C 1
ATOM 4883 O O . LEU A 1 575 ? -19.690 31.029 6.263 1.00 72.75 575 LEU A O 1
ATOM 4887 N N . LEU A 1 576 ? -20.817 30.456 8.114 1.00 72.12 576 LEU A N 1
ATOM 4888 C CA . LEU A 1 576 ? -21.980 29.895 7.416 1.00 72.12 576 LEU A CA 1
ATOM 4889 C C . LEU A 1 576 ? -22.865 30.954 6.735 1.00 72.12 576 LEU A C 1
ATOM 4891 O O . LEU A 1 576 ? -23.654 30.595 5.866 1.00 72.12 576 LEU A O 1
ATOM 4895 N N . LYS A 1 577 ? -22.764 32.230 7.128 1.00 70.69 577 LYS A N 1
ATOM 4896 C CA . LYS A 1 577 ? -23.552 33.351 6.580 1.00 70.69 577 LYS A CA 1
ATOM 4897 C C . LYS A 1 577 ? -22.790 34.185 5.542 1.00 70.69 577 LYS A C 1
ATOM 4899 O O . LYS A 1 577 ? -23.353 35.143 5.013 1.00 70.69 577 LYS A O 1
ATOM 4904 N N . PHE A 1 578 ? -21.517 33.886 5.287 1.00 61.53 578 PHE A N 1
ATOM 4905 C CA . PHE A 1 578 ? -20.669 34.693 4.411 1.00 61.53 578 PHE A CA 1
ATOM 4906 C C . PHE A 1 578 ? -20.702 34.189 2.959 1.00 61.53 578 PHE A C 1
ATOM 4908 O O . PHE A 1 578 ? -20.105 33.166 2.644 1.00 61.53 578 PHE A O 1
ATOM 4915 N N . ASP A 1 579 ? -21.354 34.955 2.077 1.00 55.06 579 ASP A N 1
ATOM 4916 C CA . ASP A 1 579 ? -21.209 34.858 0.615 1.00 55.06 579 ASP A CA 1
ATOM 4917 C C . ASP A 1 579 ? -19.837 35.394 0.163 1.00 55.06 579 ASP A C 1
ATOM 4919 O O . ASP A 1 579 ? -19.379 36.435 0.658 1.00 55.06 579 ASP A O 1
ATOM 4923 N N . GLU A 1 580 ? -19.204 34.736 -0.819 1.00 54.78 580 GLU A N 1
ATOM 4924 C CA . GLU A 1 580 ? -17.876 35.083 -1.375 1.00 54.78 580 GLU A CA 1
ATOM 4925 C C . GLU A 1 580 ? -17.739 36.572 -1.760 1.00 54.78 580 GLU A C 1
ATOM 4927 O O . GLU A 1 580 ? -16.665 37.164 -1.633 1.00 54.78 580 GLU A O 1
ATOM 4932 N N . ALA A 1 581 ? -18.838 37.224 -2.152 1.00 57.22 581 ALA A N 1
ATOM 4933 C CA . ALA A 1 581 ? -18.855 38.619 -2.588 1.00 57.22 581 ALA A CA 1
ATOM 4934 C C . ALA A 1 581 ? -18.490 39.647 -1.490 1.00 57.22 581 ALA A C 1
ATOM 4936 O O . ALA A 1 581 ? -18.034 40.748 -1.809 1.00 57.22 581 ALA A O 1
ATOM 4937 N N . ARG A 1 582 ? -18.651 39.324 -0.196 1.00 54.66 582 ARG A N 1
ATOM 4938 C CA . ARG A 1 582 ? -18.439 40.282 0.915 1.00 54.66 582 ARG A CA 1
ATOM 4939 C C . ARG A 1 582 ? -16.989 40.426 1.394 1.00 54.66 582 ARG A C 1
ATOM 4941 O O . ARG A 1 582 ? -16.709 41.342 2.164 1.00 54.66 582 ARG A O 1
ATOM 4948 N N . TRP A 1 583 ? -16.052 39.603 0.915 1.00 51.88 583 TRP A N 1
ATOM 4949 C CA . TRP A 1 583 ? -14.640 39.630 1.345 1.00 51.88 583 TRP A CA 1
ATOM 4950 C C . TRP A 1 583 ? -13.867 40.909 0.969 1.00 51.88 583 TRP A C 1
ATOM 4952 O O . TRP A 1 583 ? -12.775 41.143 1.480 1.00 51.88 583 TRP A O 1
ATOM 4962 N N . LYS A 1 584 ? -14.417 41.776 0.110 1.00 57.03 584 LYS A N 1
ATOM 4963 C CA . LYS A 1 584 ? -13.720 42.979 -0.380 1.00 57.03 584 LYS A CA 1
ATOM 4964 C C . LYS A 1 584 ? -13.744 44.185 0.578 1.00 57.03 584 LYS A C 1
ATOM 4966 O O . LYS A 1 584 ? -13.142 45.209 0.257 1.00 57.03 584 LYS A O 1
ATOM 4971 N N . SER A 1 585 ? -14.411 44.122 1.737 1.00 53.31 585 SER A N 1
ATOM 4972 C CA . SER A 1 585 ? -14.481 45.283 2.643 1.00 53.31 585 SER A CA 1
ATOM 4973 C C . SER A 1 585 ? -13.187 45.477 3.454 1.00 53.31 585 SER A C 1
ATOM 4975 O O . SER A 1 585 ? -12.758 44.591 4.192 1.00 53.31 585 SER A O 1
ATOM 4977 N N . LYS A 1 586 ? -12.588 46.666 3.336 1.00 50.09 586 LYS A N 1
ATOM 4978 C CA . LYS A 1 586 ? -11.221 47.022 3.767 1.00 50.09 586 LYS A CA 1
ATOM 4979 C C . LYS A 1 586 ? -10.997 47.064 5.292 1.00 50.09 586 LYS A C 1
ATOM 4981 O O . LYS A 1 586 ? -9.858 46.988 5.736 1.00 50.09 586 LYS A O 1
ATOM 4986 N N . THR A 1 587 ? -12.054 47.178 6.097 1.00 50.34 587 THR A N 1
ATOM 4987 C CA . THR A 1 587 ? -11.970 47.458 7.547 1.00 50.34 587 THR A CA 1
ATOM 4988 C C . THR A 1 587 ? -11.770 46.219 8.424 1.00 50.34 587 THR A C 1
ATOM 4990 O O . THR A 1 587 ? -11.278 46.333 9.538 1.00 50.34 587 THR A O 1
ATOM 4993 N N . LEU A 1 588 ? -12.092 45.030 7.914 1.00 52.75 588 LEU A N 1
ATOM 4994 C CA . LEU A 1 588 ? -11.915 43.745 8.606 1.00 52.75 588 LEU A CA 1
ATOM 4995 C C . LEU A 1 588 ? -10.536 43.105 8.319 1.00 52.75 588 LEU A C 1
ATOM 4997 O O . LEU A 1 588 ? -10.142 42.133 8.954 1.00 52.75 588 LEU A O 1
ATOM 5001 N N . LEU A 1 589 ? -9.764 43.676 7.387 1.00 48.03 589 LEU A N 1
ATOM 5002 C CA . LEU A 1 589 ? -8.565 43.066 6.805 1.00 48.03 589 LEU A CA 1
ATOM 5003 C C . LEU A 1 589 ? -7.385 42.899 7.786 1.00 48.03 589 LEU A C 1
ATOM 5005 O O . LEU A 1 589 ? -6.583 41.989 7.602 1.00 48.03 589 LEU A O 1
ATOM 5009 N N . ASN A 1 590 ? -7.275 43.738 8.826 1.00 52.94 590 ASN A N 1
ATOM 5010 C CA . ASN A 1 590 ? -6.130 43.715 9.752 1.00 52.94 590 ASN A CA 1
ATOM 5011 C C . ASN A 1 590 ? -6.229 42.601 10.810 1.00 52.94 590 ASN A C 1
ATOM 5013 O O . ASN A 1 590 ? -5.235 41.929 11.066 1.00 52.94 590 ASN A O 1
ATOM 5017 N N . GLU A 1 591 ? -7.416 42.325 11.361 1.00 54.72 591 GLU A N 1
ATOM 5018 C CA . GLU A 1 591 ? -7.639 41.127 12.196 1.00 54.72 591 GLU A CA 1
ATOM 5019 C C . GLU A 1 591 ? -7.686 39.851 11.336 1.00 54.72 591 GLU A C 1
ATOM 5021 O O . GLU A 1 591 ? -7.328 38.761 11.788 1.00 54.72 591 GLU A O 1
ATOM 5026 N N . ILE A 1 592 ? -8.039 39.990 10.051 1.00 57.31 592 ILE A N 1
ATOM 5027 C CA . ILE A 1 592 ? -8.054 38.889 9.089 1.00 57.31 592 ILE A CA 1
ATOM 5028 C C . ILE A 1 592 ? -6.660 38.577 8.530 1.00 57.31 592 ILE A C 1
ATOM 5030 O O . ILE A 1 592 ? -6.527 37.538 7.914 1.00 57.31 592 ILE A O 1
ATOM 5034 N N . GLN A 1 593 ? -5.571 39.326 8.735 1.00 60.50 593 GLN A N 1
ATOM 5035 C CA . GLN A 1 593 ? -4.280 38.930 8.125 1.00 60.50 593 GLN A CA 1
ATOM 5036 C C . GLN A 1 593 ? -3.799 37.529 8.554 1.00 60.50 593 GLN A C 1
ATOM 5038 O O . GLN A 1 593 ? -3.402 36.730 7.701 1.00 60.50 593 GLN A O 1
ATOM 5043 N N . ILE A 1 594 ? -3.932 37.186 9.841 1.00 59.97 594 ILE A N 1
ATOM 5044 C CA . ILE A 1 594 ? -3.636 35.837 10.354 1.00 59.97 594 ILE A CA 1
ATOM 5045 C C . ILE A 1 594 ? -4.631 34.825 9.770 1.00 59.97 594 ILE A C 1
ATOM 5047 O O . ILE A 1 594 ? -4.233 33.786 9.249 1.00 59.97 594 ILE A O 1
ATOM 5051 N N . ILE A 1 595 ? -5.923 35.165 9.754 1.00 60.88 595 ILE A N 1
ATOM 5052 C CA . ILE A 1 595 ? -6.982 34.327 9.174 1.00 60.88 595 ILE A CA 1
ATOM 5053 C C . ILE A 1 595 ? -6.754 34.117 7.667 1.00 60.88 595 ILE A C 1
ATOM 5055 O O . ILE A 1 595 ? -6.912 33.012 7.179 1.00 60.88 595 ILE A O 1
ATOM 5059 N N . THR A 1 596 ? -6.282 35.114 6.924 1.00 60.16 596 THR A N 1
ATOM 5060 C CA . THR A 1 596 ? -5.997 35.063 5.483 1.00 60.16 596 THR A CA 1
ATOM 5061 C C . THR A 1 596 ? -4.820 34.139 5.200 1.00 60.16 596 THR A C 1
ATOM 5063 O O . THR A 1 596 ? -4.870 33.356 4.255 1.00 60.16 596 THR A O 1
ATOM 5066 N N . GLN A 1 597 ? -3.763 34.189 6.019 1.00 63.50 597 GLN A N 1
ATOM 5067 C CA . GLN A 1 597 ? -2.645 33.247 5.910 1.00 63.50 597 GLN A CA 1
ATOM 5068 C C . GLN A 1 597 ? -3.081 31.809 6.222 1.00 63.50 597 GLN A C 1
ATOM 5070 O O . GLN A 1 597 ? -2.645 30.874 5.553 1.00 63.50 597 GLN A O 1
ATOM 5075 N N . ILE A 1 598 ? -3.988 31.637 7.184 1.00 62.28 598 ILE A N 1
ATOM 5076 C CA . ILE A 1 598 ? -4.613 30.351 7.515 1.00 62.28 598 ILE A CA 1
ATOM 5077 C C . ILE A 1 598 ? -5.492 29.852 6.361 1.00 62.28 598 ILE A C 1
ATOM 5079 O O . ILE A 1 598 ? -5.390 28.696 5.961 1.00 62.28 598 ILE A O 1
ATOM 5083 N N . TYR A 1 599 ? -6.300 30.730 5.770 1.00 63.81 599 TYR A N 1
ATOM 5084 C CA . TYR A 1 599 ? -7.152 30.429 4.622 1.00 63.81 599 TYR A CA 1
ATOM 5085 C C . TYR A 1 599 ? -6.347 30.046 3.385 1.00 63.81 599 TYR A C 1
ATOM 5087 O O . TYR A 1 599 ? -6.761 29.156 2.656 1.00 63.81 599 TYR A O 1
ATOM 5095 N N . LYS A 1 600 ? -5.168 30.643 3.165 1.00 63.66 600 LYS A N 1
ATOM 5096 C CA . LYS A 1 600 ? -4.267 30.215 2.082 1.00 63.66 600 LYS A CA 1
ATOM 5097 C C . LYS A 1 600 ? -3.789 28.768 2.250 1.00 63.66 600 LYS A C 1
ATOM 5099 O O . LYS A 1 600 ? -3.502 28.118 1.248 1.00 63.66 600 LYS A O 1
ATOM 5104 N N . LYS A 1 601 ? -3.709 28.259 3.486 1.00 67.12 601 LYS A N 1
ATOM 5105 C CA . LYS A 1 601 ? -3.332 26.864 3.773 1.00 67.12 601 LYS A CA 1
ATOM 5106 C C . LYS A 1 601 ? -4.516 25.898 3.718 1.00 67.12 601 LYS A C 1
ATOM 5108 O O . LYS A 1 601 ? -4.314 24.719 3.445 1.00 67.12 601 LYS A O 1
ATOM 5113 N N . LEU A 1 602 ? -5.735 26.369 3.973 1.00 73.00 602 LEU A N 1
ATOM 5114 C CA . LEU A 1 602 ? -6.927 25.526 4.033 1.00 73.00 602 LEU A CA 1
ATOM 5115 C C . LEU A 1 602 ? -7.631 25.477 2.680 1.00 73.00 602 LEU A C 1
ATOM 5117 O O . LEU A 1 602 ? -7.944 26.493 2.069 1.00 73.00 602 LEU A O 1
ATOM 5121 N N . TRP A 1 603 ? -7.892 24.270 2.198 1.00 76.56 603 TRP A N 1
ATOM 5122 C CA . TRP A 1 603 ? -8.608 24.091 0.945 1.00 76.56 603 TRP A CA 1
ATOM 5123 C C . TRP A 1 603 ? -10.110 24.224 1.153 1.00 76.56 603 TRP A C 1
ATOM 5125 O O . TRP A 1 603 ? -10.674 23.719 2.128 1.00 76.56 603 TRP A O 1
ATOM 5135 N N . SER A 1 604 ? -10.764 24.888 0.201 1.00 79.75 604 SER A N 1
ATOM 5136 C CA . SER A 1 604 ? -12.218 24.889 0.131 1.00 79.75 604 SER A CA 1
ATOM 5137 C C . SER A 1 604 ? -12.731 23.480 -0.169 1.00 79.75 604 SER A C 1
ATOM 5139 O O . SER A 1 604 ? -12.035 22.649 -0.755 1.00 79.75 604 SER A O 1
ATOM 5141 N N . PHE A 1 605 ? -13.981 23.225 0.216 1.00 79.44 605 PHE A N 1
ATOM 5142 C CA . PHE A 1 605 ? -14.687 21.991 -0.123 1.00 79.44 605 PHE A CA 1
ATOM 5143 C C . PHE A 1 605 ? -14.603 21.681 -1.631 1.00 79.44 605 PHE A C 1
ATOM 5145 O O . PHE A 1 605 ? -14.189 20.586 -2.005 1.00 79.44 605 PHE A O 1
ATOM 5152 N N . LYS A 1 606 ? -14.907 22.679 -2.474 1.00 78.44 606 LYS A N 1
ATOM 5153 C CA . LYS A 1 606 ? -14.872 22.561 -3.936 1.00 78.44 606 LYS A CA 1
ATOM 5154 C C . LYS A 1 606 ? -13.476 22.194 -4.441 1.00 78.44 606 LYS A C 1
ATOM 5156 O O . LYS A 1 606 ? -13.331 21.266 -5.220 1.00 78.44 606 LYS A O 1
ATOM 5161 N N . LYS A 1 607 ? -12.432 22.825 -3.889 1.00 80.75 607 LYS A N 1
ATOM 5162 C CA . LYS A 1 607 ? -11.046 22.496 -4.237 1.00 80.75 607 LYS A CA 1
ATOM 5163 C C . LYS A 1 607 ? -10.689 21.045 -3.897 1.00 80.75 607 LYS A C 1
ATOM 5165 O O . LYS A 1 607 ? -9.990 20.414 -4.675 1.00 80.75 607 LYS A O 1
ATOM 5170 N N . TYR A 1 608 ? -11.153 20.496 -2.770 1.00 84.38 608 TYR A N 1
ATOM 5171 C CA . TYR A 1 608 ? -10.958 19.069 -2.481 1.00 84.38 608 TYR A CA 1
ATOM 5172 C C . TYR A 1 608 ? -11.671 18.173 -3.500 1.00 84.38 608 TYR A C 1
ATOM 5174 O O . TYR A 1 608 ? -11.074 17.203 -3.955 1.00 84.38 608 TYR A O 1
ATOM 5182 N N . GLU A 1 609 ? -12.920 18.482 -3.852 1.00 81.94 609 GLU A N 1
ATOM 5183 C CA . GLU A 1 609 ? -13.731 17.726 -4.821 1.00 81.94 609 GLU A CA 1
ATOM 5184 C C . GLU A 1 609 ? -13.109 17.716 -6.225 1.00 81.94 609 GLU A C 1
ATOM 5186 O O . GLU A 1 609 ? -12.898 16.640 -6.795 1.00 81.94 609 GLU A O 1
ATOM 5191 N N . ASP A 1 610 ? -12.729 18.894 -6.726 1.00 81.75 610 ASP A N 1
ATOM 5192 C CA . ASP A 1 610 ? -12.066 19.065 -8.022 1.00 81.75 610 ASP A CA 1
ATOM 5193 C C . ASP A 1 610 ? -10.779 18.226 -8.073 1.00 81.75 610 ASP A C 1
ATOM 5195 O O . ASP A 1 610 ? -10.534 17.468 -9.011 1.00 81.75 610 ASP A O 1
ATOM 5199 N N . MET A 1 611 ? -9.992 18.282 -6.999 1.00 80.44 611 MET A N 1
ATOM 5200 C CA . MET A 1 611 ? -8.706 17.599 -6.911 1.00 80.44 611 MET A CA 1
ATOM 5201 C C . MET A 1 611 ? -8.817 16.084 -6.710 1.00 80.44 611 MET A C 1
ATOM 5203 O O . MET A 1 611 ? -8.030 15.331 -7.277 1.00 80.44 611 MET A O 1
ATOM 5207 N N . MET A 1 612 ? -9.790 15.593 -5.937 1.00 82.19 612 MET A N 1
ATOM 5208 C CA . MET A 1 612 ? -10.034 14.145 -5.842 1.00 82.19 612 MET A CA 1
ATOM 5209 C C . MET A 1 612 ? -10.511 13.570 -7.172 1.00 82.19 612 MET A C 1
ATOM 5211 O O . MET A 1 612 ? -10.179 12.429 -7.489 1.00 82.19 612 MET A O 1
ATOM 5215 N N . THR A 1 613 ? -11.266 14.348 -7.948 1.00 82.81 613 THR A N 1
ATOM 5216 C CA . THR A 1 613 ? -11.704 13.951 -9.288 1.00 82.81 613 THR A CA 1
ATOM 5217 C C . THR A 1 613 ? -10.526 13.914 -10.254 1.00 82.81 613 THR A C 1
ATOM 5219 O O . THR A 1 613 ? -10.360 12.910 -10.944 1.00 82.81 613 THR A O 1
ATOM 5222 N N . LEU A 1 614 ? -9.662 14.933 -10.217 1.00 76.88 614 LEU A N 1
ATOM 5223 C CA . LEU A 1 614 ? -8.427 15.006 -11.003 1.00 76.88 614 LEU A CA 1
ATOM 5224 C C . LEU A 1 614 ? -7.509 13.793 -10.770 1.00 76.88 614 LEU A C 1
ATOM 5226 O O . LEU A 1 614 ? -7.023 13.196 -11.723 1.00 76.88 614 LEU A O 1
ATOM 5230 N N . VAL A 1 615 ? -7.310 13.390 -9.510 1.00 74.25 615 VAL A N 1
ATOM 5231 C CA . VAL A 1 615 ? -6.438 12.254 -9.126 1.00 74.25 615 VAL A CA 1
ATOM 5232 C C . VAL A 1 615 ? -7.187 10.904 -9.154 1.00 74.25 615 VAL A C 1
ATOM 5234 O O . VAL A 1 615 ? -6.639 9.857 -8.813 1.00 74.25 615 VAL A O 1
ATOM 5237 N N . ILE A 1 616 ? -8.470 10.893 -9.543 1.00 82.62 616 ILE A N 1
ATOM 5238 C CA . ILE A 1 616 ? -9.335 9.695 -9.570 1.00 82.62 616 ILE A CA 1
ATOM 5239 C C . ILE A 1 616 ? -9.423 9.014 -8.180 1.00 82.62 616 ILE A C 1
ATOM 5241 O O . ILE A 1 616 ? -9.678 7.817 -8.036 1.00 82.62 616 ILE A O 1
ATOM 5245 N N . LEU A 1 617 ? -9.284 9.791 -7.101 1.00 83.44 617 LEU A N 1
ATOM 5246 C CA . LEU A 1 617 ? -9.394 9.300 -5.723 1.00 83.44 617 LEU A CA 1
ATOM 5247 C C . LEU A 1 617 ? -10.830 8.948 -5.336 1.00 83.44 617 LEU A C 1
ATOM 5249 O O . LEU A 1 617 ? -11.036 8.292 -4.320 1.00 83.44 617 LEU A O 1
ATOM 5253 N N . ASN A 1 618 ? -11.826 9.313 -6.146 1.00 81.31 618 ASN A N 1
ATOM 5254 C CA . ASN A 1 618 ? -13.243 9.050 -5.877 1.00 81.31 618 ASN A CA 1
ATOM 5255 C C . ASN A 1 618 ? -13.548 7.566 -5.579 1.00 81.31 618 ASN A C 1
ATOM 5257 O O . ASN A 1 618 ? -14.475 7.285 -4.817 1.00 81.31 618 ASN A O 1
ATOM 5261 N N . LYS A 1 619 ? -12.738 6.630 -6.105 1.00 79.69 619 LYS A N 1
ATOM 5262 C CA . LYS A 1 619 ? -12.817 5.187 -5.803 1.00 79.69 619 LYS A CA 1
ATOM 5263 C C . LYS A 1 619 ? -12.282 4.804 -4.416 1.00 79.69 619 LYS A C 1
ATOM 5265 O O . LYS A 1 619 ? -12.743 3.831 -3.840 1.00 79.69 619 LYS A O 1
ATOM 5270 N N . LEU A 1 620 ? -11.335 5.559 -3.859 1.00 75.44 620 LEU A N 1
ATOM 5271 C CA . LEU A 1 620 ? -10.774 5.316 -2.522 1.00 75.44 620 LEU A CA 1
ATOM 5272 C C . LEU A 1 620 ? -11.612 5.933 -1.394 1.00 75.44 620 LEU A C 1
ATOM 5274 O O . LEU A 1 620 ? -11.523 5.507 -0.244 1.00 75.44 620 LEU A O 1
ATOM 5278 N N . VAL A 1 621 ? -12.444 6.930 -1.708 1.00 71.31 621 VAL A N 1
ATOM 5279 C CA . VAL A 1 621 ? -13.231 7.720 -0.738 1.00 71.31 621 VAL A CA 1
ATOM 5280 C C . VAL A 1 621 ? -14.456 6.948 -0.199 1.00 71.31 621 VAL A C 1
ATOM 5282 O O . VAL A 1 621 ? -15.328 7.519 0.453 1.00 71.31 621 VAL A O 1
ATOM 5285 N N . GLU A 1 622 ? -14.555 5.638 -0.436 1.00 71.81 622 GLU A N 1
ATOM 5286 C CA . GLU A 1 622 ? -15.719 4.836 -0.033 1.00 71.81 622 GLU A CA 1
ATOM 5287 C C . GLU A 1 622 ? -15.902 4.737 1.486 1.00 71.81 622 GLU A C 1
ATOM 5289 O O . GLU A 1 622 ? -17.027 4.557 1.960 1.00 71.81 622 GLU A O 1
ATOM 5294 N N . THR A 1 623 ? -14.816 4.880 2.255 1.00 73.00 623 THR A N 1
ATOM 5295 C CA . THR A 1 623 ? -14.851 4.801 3.719 1.00 73.00 623 THR A CA 1
ATOM 5296 C C . THR A 1 623 ? -14.470 6.133 4.375 1.00 73.00 623 THR A C 1
ATOM 5298 O O . THR A 1 623 ? -13.574 6.830 3.893 1.00 73.00 623 THR A O 1
ATOM 5301 N N . PRO A 1 624 ? -15.086 6.491 5.520 1.00 66.31 624 PRO A N 1
ATOM 5302 C CA . PRO A 1 624 ? -14.725 7.707 6.249 1.00 66.31 624 PRO A CA 1
ATOM 5303 C C . PRO A 1 624 ? -13.261 7.732 6.708 1.00 66.31 624 PRO A C 1
ATOM 5305 O O . PRO A 1 624 ? -12.679 8.807 6.788 1.00 66.31 624 PRO A O 1
ATOM 5308 N N . TYR A 1 625 ? -12.655 6.569 6.970 1.00 73.50 625 TYR A N 1
ATOM 5309 C CA . TYR A 1 625 ? -11.238 6.470 7.325 1.00 73.50 625 TYR A CA 1
ATOM 5310 C C . TYR A 1 625 ? -10.325 6.869 6.158 1.00 73.50 625 TYR A C 1
ATOM 5312 O O . TYR A 1 625 ? -9.480 7.748 6.312 1.00 73.50 625 TYR A O 1
ATOM 5320 N N . MET A 1 626 ? -10.536 6.289 4.969 1.00 78.44 626 MET A N 1
ATOM 5321 C CA . MET A 1 626 ? -9.777 6.681 3.775 1.00 78.44 626 MET A CA 1
ATOM 5322 C C . MET A 1 626 ? -10.005 8.145 3.427 1.00 78.44 626 MET A C 1
ATOM 5324 O O . MET A 1 626 ? -9.086 8.834 3.001 1.00 78.44 626 MET A O 1
ATOM 5328 N N . LYS A 1 627 ? -11.213 8.649 3.674 1.00 81.25 627 LYS A N 1
ATOM 5329 C CA . LYS A 1 627 ? -11.522 10.056 3.483 1.00 81.25 627 LYS A CA 1
ATOM 5330 C C . LYS A 1 627 ? -10.725 10.966 4.411 1.00 81.25 627 LYS A C 1
ATOM 5332 O O . LYS A 1 627 ? -10.167 11.951 3.948 1.00 81.25 627 LYS A O 1
ATOM 5337 N N . GLU A 1 628 ? -10.620 10.623 5.691 1.00 79.06 628 GLU A N 1
ATOM 5338 C CA . GLU A 1 628 ? -9.776 11.352 6.640 1.00 79.06 628 GLU A CA 1
ATOM 5339 C C . GLU A 1 628 ? -8.316 11.400 6.165 1.00 79.06 628 GLU A C 1
ATOM 5341 O O . GLU A 1 628 ? -7.701 12.466 6.168 1.00 79.06 628 GLU A O 1
ATOM 5346 N N . ILE A 1 629 ? -7.788 10.265 5.692 1.00 81.25 629 ILE A N 1
ATOM 5347 C CA . ILE A 1 629 ? -6.432 10.178 5.138 1.00 81.25 629 ILE A CA 1
ATOM 5348 C C . ILE A 1 629 ? -6.288 11.073 3.905 1.00 81.25 629 ILE A C 1
ATOM 5350 O O . ILE A 1 629 ? -5.359 11.876 3.840 1.00 81.25 629 ILE A O 1
ATOM 5354 N N . ILE A 1 630 ? -7.210 10.968 2.943 1.00 84.31 630 ILE A N 1
ATOM 5355 C CA . ILE A 1 630 ? -7.174 11.745 1.700 1.00 84.31 630 ILE A CA 1
ATOM 5356 C C . ILE A 1 630 ? -7.119 13.230 2.007 1.00 84.31 630 ILE A C 1
ATOM 5358 O O . ILE A 1 630 ? -6.261 13.929 1.483 1.00 84.31 630 ILE A O 1
ATOM 5362 N N . VAL A 1 631 ? -7.968 13.719 2.905 1.00 83.38 631 VAL A N 1
ATOM 5363 C CA . VAL A 1 631 ? -8.027 15.155 3.171 1.00 83.38 631 VAL A CA 1
ATOM 5364 C C . VAL A 1 631 ? -6.765 15.662 3.901 1.00 83.38 631 VAL A C 1
ATOM 5366 O O . VAL A 1 631 ? -6.387 16.822 3.725 1.00 83.38 631 VAL A O 1
ATOM 5369 N N . GLN A 1 632 ? -6.063 14.796 4.646 1.00 84.00 632 GLN A N 1
ATOM 5370 C CA . GLN A 1 632 ? -4.768 15.113 5.269 1.00 84.00 632 GLN A CA 1
ATOM 5371 C C . GLN A 1 632 ? -3.582 15.075 4.291 1.00 84.00 632 GLN A C 1
ATOM 5373 O O . GLN A 1 632 ? -2.664 15.880 4.427 1.00 84.00 632 GLN A O 1
ATOM 5378 N N . VAL A 1 633 ? -3.580 14.143 3.335 1.00 86.94 633 VAL A N 1
ATOM 5379 C CA . VAL A 1 633 ? -2.428 13.872 2.452 1.00 86.94 633 VAL A CA 1
ATOM 5380 C C . VAL A 1 633 ? -2.515 14.636 1.137 1.00 86.94 633 VAL A C 1
ATOM 5382 O O . VAL A 1 633 ? -1.506 15.157 0.665 1.00 86.94 633 VAL A O 1
ATOM 5385 N N . LEU A 1 634 ? -3.715 14.741 0.561 1.00 85.31 634 LEU A N 1
ATOM 5386 C CA . LEU A 1 634 ? -3.945 15.310 -0.766 1.00 85.31 634 LEU A CA 1
ATOM 5387 C C . LEU A 1 634 ? -3.357 16.723 -0.938 1.00 85.31 634 LEU A C 1
ATOM 5389 O O . LEU A 1 634 ? -2.797 16.986 -2.005 1.00 85.31 634 LEU A O 1
ATOM 5393 N N . PRO A 1 635 ? -3.379 17.616 0.077 1.00 85.69 635 PRO A N 1
ATOM 5394 C CA . PRO A 1 635 ? -2.687 18.893 -0.020 1.00 85.69 635 PRO A CA 1
ATOM 5395 C C . PRO A 1 635 ? -1.196 18.782 -0.316 1.00 85.69 635 PRO A C 1
ATOM 5397 O O . PRO A 1 635 ? -0.700 19.519 -1.162 1.00 85.69 635 PRO A O 1
ATOM 5400 N N . ASN A 1 636 ? -0.498 17.837 0.312 1.00 83.38 636 ASN A N 1
ATOM 5401 C CA . ASN A 1 636 ? 0.931 17.626 0.085 1.00 83.38 636 ASN A CA 1
ATOM 5402 C C . ASN A 1 636 ? 1.193 17.004 -1.290 1.00 83.38 636 ASN A C 1
ATOM 5404 O O . ASN A 1 636 ? 2.098 17.448 -1.995 1.00 83.38 636 ASN A O 1
ATOM 5408 N N . THR A 1 637 ? 0.357 16.047 -1.710 1.00 81.06 637 THR A N 1
ATOM 5409 C CA . THR A 1 637 ? 0.426 15.457 -3.057 1.00 81.06 637 THR A CA 1
ATOM 5410 C C . THR A 1 637 ? 0.302 16.529 -4.138 1.00 81.06 637 THR A C 1
ATOM 5412 O O . THR A 1 637 ? 1.060 16.539 -5.106 1.00 81.06 637 THR A O 1
ATOM 5415 N N . ILE A 1 638 ? -0.609 17.484 -3.949 1.00 81.00 638 ILE A N 1
ATOM 5416 C CA . ILE A 1 638 ? -0.828 18.559 -4.917 1.00 81.00 638 ILE A CA 1
ATOM 5417 C C . ILE A 1 638 ? 0.209 19.657 -4.811 1.00 81.00 638 ILE A C 1
ATOM 5419 O O . ILE A 1 638 ? 0.543 20.230 -5.838 1.00 81.00 638 ILE A O 1
ATOM 5423 N N . LEU A 1 639 ? 0.752 19.952 -3.631 1.00 81.19 639 LEU A N 1
ATOM 5424 C CA . LEU A 1 639 ? 1.878 20.880 -3.522 1.00 81.19 639 LEU A CA 1
ATOM 5425 C C . LEU A 1 639 ? 3.061 20.396 -4.366 1.00 81.19 639 LEU A C 1
ATOM 5427 O O . LEU A 1 639 ? 3.560 21.173 -5.173 1.00 81.19 639 LEU A O 1
ATOM 5431 N N . LYS A 1 640 ? 3.412 19.105 -4.298 1.00 76.31 640 LYS A N 1
ATOM 5432 C CA . LYS A 1 640 ? 4.449 18.517 -5.164 1.00 76.31 640 LYS A CA 1
ATOM 5433 C C . LYS A 1 640 ? 4.092 18.608 -6.643 1.00 76.31 640 LYS A C 1
ATOM 5435 O O . LYS A 1 640 ? 4.916 19.019 -7.454 1.00 76.31 640 LYS A O 1
ATOM 5440 N N . ALA A 1 641 ? 2.848 18.290 -7.002 1.00 72.94 641 ALA A N 1
ATOM 5441 C CA . ALA A 1 641 ? 2.395 18.457 -8.380 1.00 72.94 641 ALA A CA 1
ATOM 5442 C C . ALA A 1 641 ? 2.438 19.925 -8.830 1.00 72.94 641 ALA A C 1
ATOM 5444 O O . ALA A 1 641 ? 2.807 20.199 -9.963 1.00 72.94 641 ALA A O 1
ATOM 5445 N N . THR A 1 642 ? 2.127 20.873 -7.944 1.00 73.75 642 THR A N 1
ATOM 5446 C CA . THR A 1 642 ? 2.157 22.315 -8.224 1.00 73.75 642 THR A CA 1
ATOM 5447 C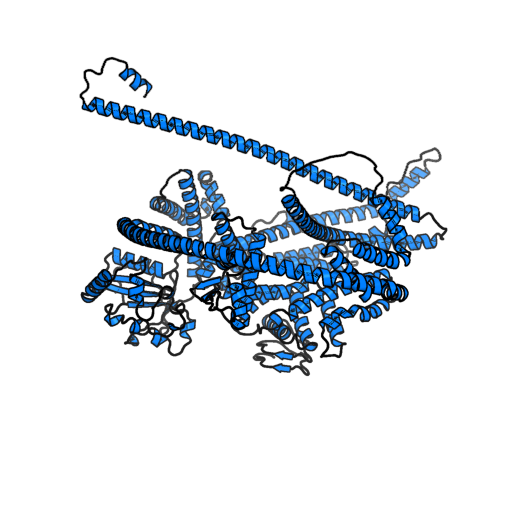 C . THR A 1 642 ? 3.591 22.807 -8.389 1.00 73.75 642 THR A C 1
ATOM 5449 O O . THR A 1 642 ? 3.851 23.583 -9.297 1.00 73.75 642 THR A O 1
ATOM 5452 N N . GLU A 1 643 ? 4.540 22.343 -7.573 1.00 71.06 643 GLU A N 1
ATOM 5453 C CA . GLU A 1 643 ? 5.971 22.629 -7.753 1.00 71.06 643 GLU A CA 1
ATOM 5454 C C . GLU A 1 643 ? 6.458 22.140 -9.120 1.00 71.06 643 GLU A C 1
ATOM 5456 O O . GLU A 1 643 ? 7.130 22.877 -9.837 1.00 71.06 643 GLU A O 1
ATOM 5461 N N . ILE A 1 644 ? 6.040 20.943 -9.530 1.00 63.78 644 ILE A N 1
ATOM 5462 C CA . ILE A 1 644 ? 6.359 20.392 -10.850 1.00 63.78 644 ILE A CA 1
ATOM 5463 C C . ILE A 1 644 ? 5.664 21.185 -11.963 1.00 63.78 644 ILE A C 1
ATOM 5465 O O . ILE A 1 644 ? 6.296 21.489 -12.969 1.00 63.78 644 ILE A O 1
ATOM 5469 N N . ILE A 1 645 ? 4.396 21.570 -11.795 1.00 66.25 645 ILE A N 1
ATOM 5470 C CA . ILE A 1 645 ? 3.676 22.438 -12.741 1.00 66.25 645 ILE A CA 1
ATOM 5471 C C . ILE A 1 645 ? 4.383 23.789 -12.862 1.00 66.25 645 ILE A C 1
ATOM 5473 O O . ILE A 1 645 ? 4.547 24.276 -13.973 1.00 66.25 645 ILE A O 1
ATOM 5477 N N . ASN A 1 646 ? 4.868 24.364 -11.763 1.00 69.62 646 ASN A N 1
ATOM 5478 C CA . ASN A 1 646 ? 5.634 25.607 -11.778 1.00 69.62 646 ASN A CA 1
ATOM 5479 C C . ASN A 1 646 ? 6.971 25.422 -12.502 1.00 69.62 646 ASN A C 1
ATOM 5481 O O . ASN A 1 646 ? 7.366 26.296 -13.267 1.00 69.62 646 ASN A O 1
ATOM 5485 N N . ILE A 1 647 ? 7.655 24.286 -12.315 1.00 65.75 647 ILE A N 1
ATOM 5486 C CA . ILE A 1 647 ? 8.863 23.941 -13.081 1.00 65.75 647 ILE A CA 1
ATOM 5487 C C . ILE A 1 647 ? 8.523 23.809 -14.568 1.00 65.75 647 ILE A C 1
ATOM 5489 O O . ILE A 1 647 ? 9.244 24.365 -15.393 1.00 65.75 647 ILE A O 1
ATOM 5493 N N . LYS A 1 648 ? 7.410 23.153 -14.920 1.00 63.94 648 LYS A N 1
ATOM 5494 C CA . LYS A 1 648 ? 6.918 23.049 -16.302 1.00 63.94 648 LYS A CA 1
ATOM 5495 C C . LYS A 1 648 ? 6.615 24.430 -16.879 1.00 63.94 648 LYS A C 1
ATOM 5497 O O . LYS A 1 648 ? 7.126 24.753 -17.939 1.00 63.94 648 LYS A O 1
ATOM 5502 N N . GLN A 1 649 ? 5.864 25.277 -16.180 1.00 65.38 649 GLN A N 1
ATOM 5503 C CA . GLN A 1 649 ? 5.559 26.644 -16.613 1.00 65.38 649 GLN A CA 1
ATOM 5504 C C . GLN A 1 649 ? 6.832 27.476 -16.773 1.00 65.38 649 GLN A C 1
ATOM 5506 O O . GLN A 1 649 ? 7.024 28.098 -17.810 1.00 65.38 649 GLN A O 1
ATOM 5511 N N . THR A 1 650 ? 7.754 27.406 -15.812 1.00 68.25 650 THR A N 1
ATOM 5512 C CA . THR A 1 650 ? 9.056 28.084 -15.886 1.00 68.25 650 THR A CA 1
ATOM 5513 C C . THR A 1 650 ? 9.872 27.577 -17.074 1.00 68.25 650 THR A C 1
ATOM 5515 O O . THR A 1 650 ? 10.515 28.365 -17.767 1.00 68.25 650 THR A O 1
ATOM 5518 N N . PHE A 1 651 ? 9.843 26.269 -17.340 1.00 71.00 651 PHE A N 1
ATOM 5519 C CA . PHE A 1 651 ? 10.464 25.680 -18.519 1.00 71.00 651 PHE A CA 1
ATOM 5520 C C . PHE A 1 651 ? 9.820 26.219 -19.795 1.00 71.00 651 PHE A C 1
ATOM 5522 O O . PHE A 1 651 ? 10.556 26.677 -20.653 1.00 71.00 651 PHE A O 1
ATOM 5529 N N . LEU A 1 652 ? 8.490 26.264 -19.908 1.00 64.75 652 LEU A N 1
ATOM 5530 C CA . LEU A 1 652 ? 7.783 26.792 -21.084 1.00 64.75 652 LEU A CA 1
ATOM 5531 C C . LEU A 1 652 ? 8.049 28.289 -21.311 1.00 64.75 652 LEU A C 1
ATOM 5533 O O . LEU A 1 652 ? 8.358 28.718 -22.428 1.00 64.75 652 LEU A O 1
ATOM 5537 N N . GLU A 1 653 ? 8.017 29.088 -20.247 1.00 69.50 653 GLU A N 1
ATOM 5538 C CA . GLU A 1 653 ? 8.357 30.512 -20.283 1.00 69.50 653 GLU A CA 1
ATOM 5539 C C . GLU A 1 653 ? 9.811 30.745 -20.705 1.00 69.50 653 GLU A C 1
ATOM 5541 O O . GLU A 1 653 ? 10.108 31.668 -21.462 1.00 69.50 653 GLU A O 1
ATOM 5546 N N . ASN A 1 654 ? 10.744 29.924 -20.225 1.00 69.38 654 ASN A N 1
ATOM 5547 C CA . ASN A 1 654 ? 12.149 30.052 -20.595 1.00 69.38 654 ASN A CA 1
ATOM 5548 C C . ASN A 1 654 ? 12.437 29.461 -21.973 1.00 69.38 654 ASN A C 1
ATOM 5550 O O . ASN A 1 654 ? 13.255 30.013 -22.702 1.00 69.38 654 ASN A O 1
ATOM 5554 N N . PHE A 1 655 ? 11.748 28.392 -22.360 1.00 72.69 655 PHE A N 1
ATOM 5555 C CA . PHE A 1 655 ? 11.883 27.744 -23.656 1.00 72.69 655 PHE A CA 1
ATOM 5556 C C . PHE A 1 655 ? 11.448 28.690 -24.774 1.00 72.69 655 PHE A C 1
ATOM 5558 O O . PHE A 1 655 ? 12.200 28.876 -25.725 1.00 72.69 655 PHE A O 1
ATOM 5565 N N . SER A 1 656 ? 10.328 29.403 -24.615 1.00 64.25 656 SER A N 1
ATOM 5566 C CA . SER A 1 656 ? 9.922 30.452 -25.566 1.00 64.25 656 SER A CA 1
ATOM 5567 C C . SER A 1 656 ? 10.961 31.579 -25.679 1.00 64.25 656 SER A C 1
ATOM 5569 O O . SER A 1 656 ? 11.320 31.983 -26.784 1.00 64.25 656 SER A O 1
ATOM 5571 N N . LYS A 1 657 ? 11.543 32.042 -24.563 1.00 70.06 657 LYS A N 1
ATOM 5572 C CA . LYS A 1 657 ? 12.640 33.033 -24.577 1.00 70.06 657 LYS A CA 1
ATOM 5573 C C . LYS A 1 657 ? 13.901 32.499 -25.262 1.00 70.06 657 LYS A C 1
ATOM 5575 O O . LYS A 1 657 ? 14.575 33.254 -25.964 1.00 70.06 657 LYS A O 1
ATOM 5580 N N . ILE A 1 658 ? 14.236 31.226 -25.048 1.00 66.44 658 ILE A N 1
ATOM 5581 C CA . ILE A 1 658 ? 15.361 30.548 -25.704 1.00 66.44 658 ILE A CA 1
ATOM 5582 C C . ILE A 1 658 ? 15.107 30.479 -27.210 1.00 66.44 658 ILE A C 1
ATOM 5584 O O . ILE A 1 658 ? 15.994 30.854 -27.974 1.00 66.44 658 ILE A O 1
ATOM 5588 N N . LEU A 1 659 ? 13.895 30.111 -27.633 1.00 63.91 659 LEU A N 1
ATOM 5589 C CA . LEU A 1 659 ? 13.488 30.102 -29.037 1.00 63.91 659 LEU A CA 1
ATOM 5590 C C . LEU A 1 659 ? 13.576 31.498 -29.669 1.00 63.91 659 LEU A C 1
ATOM 5592 O O . LEU A 1 659 ? 14.163 31.639 -30.736 1.00 63.91 659 LEU A O 1
ATOM 5596 N N . ILE A 1 660 ? 13.094 32.552 -29.003 1.00 63.78 660 ILE A N 1
ATOM 5597 C CA . ILE A 1 660 ? 13.206 33.935 -29.504 1.00 63.78 660 ILE A CA 1
ATOM 5598 C C . ILE A 1 660 ? 14.673 34.350 -29.662 1.00 63.78 660 ILE A C 1
ATOM 5600 O O . ILE A 1 660 ? 15.068 34.840 -30.721 1.00 63.78 660 ILE A O 1
ATOM 5604 N N . LYS A 1 661 ? 15.507 34.140 -28.632 1.00 64.06 661 LYS A N 1
ATOM 5605 C CA . LYS A 1 661 ? 16.951 34.433 -28.710 1.00 64.06 661 LYS A CA 1
ATOM 5606 C C . LYS A 1 661 ? 17.607 33.662 -29.847 1.00 64.06 661 LYS A C 1
ATOM 5608 O O . LYS A 1 661 ? 18.454 34.207 -30.548 1.00 64.06 661 LYS A O 1
ATOM 5613 N N . PHE A 1 662 ? 17.194 32.418 -30.034 1.00 62.53 662 PHE A N 1
ATOM 5614 C CA . PHE A 1 662 ? 17.658 31.575 -31.116 1.00 62.53 662 PHE A CA 1
ATOM 5615 C C . PHE A 1 662 ? 17.265 32.139 -32.493 1.00 62.53 662 PHE A C 1
ATOM 5617 O O . PHE A 1 662 ? 18.139 32.296 -33.345 1.00 62.53 662 PHE A O 1
ATOM 5624 N N . PHE A 1 663 ? 16.006 32.538 -32.707 1.00 60.28 663 PHE A N 1
ATOM 5625 C CA . PHE A 1 663 ? 15.567 33.167 -33.959 1.00 60.28 663 PHE A CA 1
ATOM 5626 C C . PHE A 1 663 ? 16.286 34.483 -34.238 1.00 60.28 663 PHE A C 1
ATOM 5628 O O . PHE A 1 663 ? 16.702 34.717 -35.369 1.00 60.28 663 PHE A O 1
ATOM 5635 N N . ILE A 1 664 ? 16.500 35.314 -33.216 1.00 61.75 664 ILE A N 1
ATOM 5636 C CA . ILE A 1 664 ? 17.284 36.548 -33.343 1.00 61.75 664 ILE A CA 1
ATOM 5637 C C . ILE A 1 664 ? 18.718 36.224 -33.769 1.00 61.75 664 ILE A C 1
ATOM 5639 O O . ILE A 1 664 ? 19.247 36.878 -34.665 1.00 61.75 664 ILE A O 1
ATOM 5643 N N . SER A 1 665 ? 19.347 35.211 -33.171 1.00 61.47 665 SER A N 1
ATOM 5644 C CA . SER A 1 665 ? 20.681 34.758 -33.577 1.00 61.47 665 SER A CA 1
ATOM 5645 C C . SER A 1 665 ? 20.690 34.254 -35.021 1.00 61.47 665 SER A C 1
ATOM 5647 O O . SER A 1 665 ? 21.569 34.645 -35.782 1.00 61.47 665 SER A O 1
ATOM 5649 N N . LYS A 1 666 ? 19.685 33.473 -35.442 1.00 63.34 666 LYS A N 1
ATOM 5650 C CA . LYS A 1 666 ? 19.546 32.997 -36.829 1.00 63.34 666 LYS A CA 1
ATOM 5651 C C . LYS A 1 666 ? 19.351 34.152 -37.812 1.00 63.34 666 LYS A C 1
ATOM 5653 O O . LYS A 1 666 ? 20.028 34.194 -38.835 1.00 63.34 666 LYS A O 1
ATOM 5658 N N . TYR A 1 667 ? 18.493 35.114 -37.483 1.00 67.31 667 TYR A N 1
ATOM 5659 C CA . TYR A 1 667 ? 18.284 36.322 -38.277 1.00 67.31 667 TYR A CA 1
ATOM 5660 C C . TYR A 1 667 ? 19.563 37.153 -38.373 1.00 67.31 667 TYR A C 1
ATOM 5662 O O . TYR A 1 667 ? 19.920 37.594 -39.455 1.00 67.31 667 TYR A O 1
ATOM 5670 N N . ARG A 1 668 ? 20.307 37.325 -37.274 1.00 61.16 668 ARG A N 1
ATOM 5671 C CA . ARG A 1 668 ? 21.605 38.020 -37.281 1.00 61.16 668 ARG A CA 1
ATOM 5672 C C . ARG A 1 668 ? 22.636 37.297 -38.134 1.00 61.16 668 ARG A C 1
ATOM 5674 O O . ARG A 1 668 ? 23.350 37.952 -38.880 1.00 61.16 668 ARG A O 1
ATOM 5681 N N . ILE A 1 669 ? 22.679 35.970 -38.063 1.00 66.50 669 ILE A N 1
ATOM 5682 C CA . ILE A 1 669 ? 23.527 35.139 -38.918 1.00 66.50 669 ILE A CA 1
ATOM 5683 C C . ILE A 1 669 ? 23.146 35.331 -40.392 1.00 66.50 669 ILE A C 1
ATOM 5685 O O . ILE A 1 669 ? 24.021 35.558 -41.220 1.00 66.50 669 ILE A O 1
ATOM 5689 N N . GLN A 1 670 ? 21.855 35.300 -40.729 1.00 66.69 670 GLN A N 1
ATOM 5690 C CA . GLN A 1 670 ? 21.378 35.553 -42.092 1.00 66.69 670 GLN A CA 1
ATOM 5691 C C . GLN A 1 670 ? 21.664 36.986 -42.546 1.00 66.69 670 GLN A C 1
ATOM 5693 O O . GLN A 1 670 ? 22.125 37.180 -43.664 1.00 66.69 670 GLN A O 1
ATOM 5698 N N . MET A 1 671 ? 21.477 37.979 -41.675 1.00 64.75 671 MET A N 1
ATOM 5699 C CA . MET A 1 671 ? 21.829 39.374 -41.930 1.00 64.75 671 MET A CA 1
ATOM 5700 C C . MET A 1 671 ? 23.320 39.511 -42.216 1.00 64.75 671 MET A C 1
ATOM 5702 O O . MET A 1 671 ? 23.674 40.133 -43.208 1.00 64.75 671 MET A O 1
ATOM 5706 N N . TYR A 1 672 ? 24.179 38.868 -41.424 1.00 64.88 672 TYR A N 1
ATOM 5707 C CA . TYR A 1 672 ? 25.626 38.842 -41.633 1.00 64.88 672 TYR A CA 1
ATOM 5708 C C . TYR A 1 672 ? 26.003 38.160 -42.958 1.00 64.88 672 TYR A C 1
ATOM 5710 O O . TYR A 1 672 ? 26.850 38.663 -43.685 1.00 64.88 672 TYR A O 1
ATOM 5718 N N . LYS A 1 673 ? 25.317 37.068 -43.331 1.00 61.66 673 LYS A N 1
ATOM 5719 C CA . LYS A 1 673 ? 25.460 36.425 -44.653 1.00 61.66 673 LYS A CA 1
ATOM 5720 C C . LYS A 1 673 ? 24.971 37.319 -45.804 1.00 61.66 673 LYS A C 1
ATOM 5722 O O . LYS A 1 673 ? 25.501 37.238 -46.908 1.00 61.66 673 LYS A O 1
ATOM 5727 N N . SER A 1 674 ? 23.928 38.118 -45.565 1.00 62.69 674 SER A N 1
ATOM 5728 C CA . SER A 1 674 ? 23.257 38.951 -46.572 1.00 62.69 674 SER A CA 1
ATOM 5729 C C . SER A 1 674 ? 23.844 40.350 -46.708 1.00 62.69 674 SER A C 1
ATOM 5731 O O . SER A 1 674 ? 23.603 40.993 -47.728 1.00 62.69 674 SER A O 1
ATOM 5733 N N . GLN A 1 675 ? 24.625 40.815 -45.722 1.00 64.12 675 GLN A N 1
ATOM 5734 C CA . GLN A 1 675 ? 25.529 41.937 -45.905 1.00 64.12 675 GLN A CA 1
ATOM 5735 C C . GLN A 1 675 ? 26.474 41.518 -47.027 1.00 64.12 675 GLN A C 1
ATOM 5737 O O . GLN A 1 675 ? 27.310 40.633 -46.833 1.00 64.12 675 GLN A O 1
ATOM 5742 N N . PRO A 1 676 ? 26.306 42.066 -48.242 1.00 50.91 676 PRO A N 1
ATOM 5743 C CA . PRO A 1 676 ? 27.127 41.644 -49.348 1.00 50.91 676 PRO A CA 1
ATOM 5744 C C . PRO A 1 676 ? 28.564 41.993 -48.992 1.00 50.91 676 PRO A C 1
ATOM 5746 O O . PRO A 1 676 ? 28.822 42.899 -48.196 1.00 50.91 676 PRO A O 1
ATOM 5749 N N . LYS A 1 677 ? 29.488 41.376 -49.716 1.00 54.94 677 LYS A N 1
ATOM 5750 C CA . LYS A 1 677 ? 30.886 41.776 -49.886 1.00 54.94 677 LYS A CA 1
ATOM 5751 C C . LYS A 1 677 ? 31.117 43.285 -50.130 1.00 54.94 677 LYS A C 1
ATOM 5753 O O . LYS A 1 677 ? 32.238 43.631 -50.424 1.00 54.94 677 LYS A O 1
ATOM 5758 N N . ARG A 1 678 ? 30.132 44.193 -50.026 1.00 51.94 678 ARG A N 1
ATOM 5759 C CA . ARG A 1 678 ? 30.271 45.656 -50.052 1.00 51.94 678 ARG A CA 1
ATOM 5760 C C . ARG A 1 678 ? 31.263 46.174 -49.025 1.00 51.94 678 ARG A C 1
ATOM 5762 O O . ARG A 1 678 ? 32.127 46.919 -49.442 1.00 51.94 678 ARG A O 1
ATOM 5769 N N . HIS A 1 679 ? 31.236 45.729 -47.766 1.00 53.12 679 HIS A N 1
ATOM 5770 C CA . HIS A 1 679 ? 32.292 46.143 -46.833 1.00 53.12 679 HIS A CA 1
ATOM 5771 C C . HIS A 1 679 ? 33.646 45.575 -47.250 1.00 53.12 679 HIS A C 1
ATOM 5773 O O . HIS A 1 679 ? 34.601 46.324 -47.316 1.00 53.12 679 HIS A O 1
ATOM 5779 N N . LEU A 1 680 ? 33.726 44.311 -47.674 1.00 52.41 680 LEU A N 1
ATOM 5780 C CA . LEU A 1 680 ? 34.989 43.748 -48.157 1.00 52.41 680 LEU A CA 1
ATOM 5781 C C . LEU A 1 680 ? 35.493 44.447 -49.437 1.00 52.41 680 LEU A C 1
ATOM 5783 O O . LEU A 1 680 ? 36.682 44.663 -49.578 1.00 52.41 680 LEU A O 1
ATOM 5787 N N . GLN A 1 681 ? 34.611 44.854 -50.350 1.00 53.78 681 GLN A N 1
ATOM 5788 C CA . GLN A 1 681 ? 34.938 45.519 -51.612 1.00 53.78 681 GLN A CA 1
ATOM 5789 C C . GLN A 1 681 ? 35.231 47.010 -51.403 1.00 53.78 681 GLN A C 1
ATOM 5791 O O . GLN A 1 681 ? 36.081 47.546 -52.096 1.00 53.78 681 GLN A O 1
ATOM 5796 N N . GLU A 1 682 ? 34.569 47.683 -50.460 1.00 58.22 682 GLU A N 1
ATOM 5797 C CA . GLU A 1 682 ? 34.862 49.062 -50.048 1.00 58.22 682 GLU A CA 1
ATOM 5798 C C . GLU A 1 682 ? 36.164 49.118 -49.247 1.00 58.22 682 GLU A C 1
ATOM 5800 O O . GLU A 1 682 ? 36.992 49.968 -49.542 1.00 58.22 682 GLU A O 1
ATOM 5805 N N . SER A 1 683 ? 36.427 48.155 -48.357 1.00 56.31 683 SER A N 1
ATOM 5806 C CA . SER A 1 683 ? 37.714 47.997 -47.670 1.00 56.31 683 SER A CA 1
ATOM 5807 C C . SER A 1 683 ? 38.836 47.629 -48.638 1.00 56.31 683 SER A C 1
ATOM 5809 O O . SER A 1 683 ? 39.900 48.226 -48.576 1.00 56.31 683 SER A O 1
ATOM 5811 N N . ILE A 1 684 ? 38.609 46.716 -49.590 1.00 60.03 684 ILE A N 1
ATOM 5812 C CA . ILE A 1 684 ? 39.585 46.399 -50.648 1.00 60.03 684 ILE A CA 1
ATOM 5813 C C . ILE A 1 684 ? 39.798 47.616 -51.563 1.00 60.03 684 ILE A C 1
ATOM 5815 O O . ILE A 1 684 ? 40.925 47.883 -51.961 1.00 60.03 684 ILE A O 1
ATOM 5819 N N . ASN A 1 685 ? 38.762 48.405 -51.863 1.00 60.50 685 ASN A N 1
ATOM 5820 C CA . ASN A 1 685 ? 38.894 49.624 -52.668 1.00 60.50 685 ASN A CA 1
ATOM 5821 C C . ASN A 1 685 ? 39.520 50.802 -51.896 1.00 60.50 685 ASN A C 1
ATOM 5823 O O . ASN A 1 685 ? 40.149 51.649 -52.527 1.00 60.50 685 ASN A O 1
ATOM 5827 N N . GLU A 1 686 ? 39.383 50.878 -50.569 1.00 60.47 686 GLU A N 1
ATOM 5828 C CA . GLU A 1 686 ? 40.069 51.857 -49.712 1.00 60.47 686 GLU A CA 1
ATOM 5829 C C . GLU A 1 686 ? 41.530 51.472 -49.456 1.00 60.47 686 GLU A C 1
ATOM 5831 O O . GLU A 1 686 ? 42.400 52.341 -49.508 1.00 60.47 686 GLU A O 1
ATOM 5836 N N . VAL A 1 687 ? 41.819 50.180 -49.271 1.00 61.72 687 VAL A N 1
ATOM 5837 C CA . VAL A 1 687 ? 43.185 49.641 -49.158 1.00 61.72 687 VAL A CA 1
ATOM 5838 C C . VAL A 1 687 ? 43.925 49.778 -50.492 1.00 61.72 687 VAL A C 1
ATOM 5840 O O . VAL A 1 687 ? 45.063 50.231 -50.510 1.00 61.72 687 VAL A O 1
ATOM 5843 N N . ASN A 1 688 ? 43.262 49.538 -51.628 1.00 56.31 688 ASN A N 1
ATOM 5844 C CA . ASN A 1 688 ? 43.864 49.745 -52.952 1.00 56.31 688 ASN A CA 1
ATOM 5845 C C . ASN A 1 688 ? 43.971 51.228 -53.366 1.00 56.31 688 ASN A C 1
ATOM 5847 O O . ASN A 1 688 ? 44.684 51.537 -54.318 1.00 56.31 688 ASN A O 1
ATOM 5851 N N . LYS A 1 689 ? 43.290 52.160 -52.677 1.00 56.34 689 LYS A N 1
ATOM 5852 C CA . LYS A 1 689 ? 43.437 53.618 -52.889 1.00 56.34 689 LYS A CA 1
ATOM 5853 C C . LYS A 1 689 ? 44.472 54.275 -51.976 1.00 56.34 689 LYS A C 1
ATOM 5855 O O . LYS A 1 689 ? 44.813 55.434 -52.205 1.00 56.34 689 LYS A O 1
ATOM 5860 N N . LYS A 1 690 ? 44.993 53.562 -50.977 1.00 51.28 690 LYS A N 1
ATOM 5861 C CA . LYS A 1 690 ? 46.119 54.006 -50.150 1.00 51.28 690 LYS A CA 1
ATOM 5862 C C . LYS A 1 690 ? 47.350 53.173 -50.487 1.00 51.28 690 LYS A C 1
ATOM 5864 O O . LYS A 1 690 ? 47.700 52.231 -49.787 1.00 51.28 690 LYS A O 1
ATOM 5869 N N . SER A 1 691 ? 48.002 53.542 -51.584 1.00 50.44 691 SER A N 1
ATOM 5870 C CA . SER A 1 691 ? 49.365 53.113 -51.872 1.00 50.44 691 SER A CA 1
ATOM 5871 C C . SER A 1 691 ? 50.324 53.598 -50.778 1.00 50.44 691 SER A C 1
ATOM 5873 O O . SER A 1 691 ? 50.378 54.793 -50.490 1.00 50.44 691 SER A O 1
ATOM 5875 N N . GLU A 1 692 ? 51.078 52.641 -50.238 1.00 52.91 692 GLU A N 1
ATOM 5876 C CA . GLU A 1 692 ? 52.478 52.754 -49.809 1.00 52.91 692 GLU A CA 1
ATOM 5877 C C . GLU A 1 692 ? 52.833 53.868 -48.809 1.00 52.91 692 GLU A C 1
ATOM 5879 O O . GLU A 1 692 ? 53.496 54.840 -49.153 1.00 52.91 692 GLU A O 1
ATOM 5884 N N . ALA A 1 693 ? 52.472 53.665 -47.538 1.00 50.91 693 ALA A N 1
ATOM 5885 C CA . ALA A 1 693 ? 53.375 53.899 -46.401 1.00 50.91 693 ALA A CA 1
ATOM 5886 C C . ALA A 1 693 ? 52.772 53.318 -45.105 1.00 50.91 693 ALA A C 1
ATOM 5888 O O . ALA A 1 693 ? 51.704 53.737 -44.668 1.00 50.91 693 ALA A O 1
ATOM 5889 N N . GLU A 1 694 ? 53.474 52.334 -44.537 1.00 53.34 694 GLU A N 1
ATOM 5890 C CA . GLU A 1 694 ? 53.495 51.915 -43.123 1.00 53.34 694 GLU A CA 1
ATOM 5891 C C . GLU A 1 694 ? 52.190 52.002 -42.311 1.00 53.34 694 GLU A C 1
ATOM 5893 O O . GLU A 1 694 ? 51.964 52.953 -41.567 1.00 53.34 694 GLU A O 1
ATOM 5898 N N . ILE A 1 695 ? 51.391 50.928 -42.332 1.00 46.91 695 ILE A N 1
ATOM 5899 C CA . ILE A 1 695 ? 50.495 50.593 -41.216 1.00 46.91 695 ILE A CA 1
ATOM 5900 C C . ILE A 1 695 ? 50.573 49.081 -40.968 1.00 46.91 695 ILE A C 1
ATOM 5902 O O . ILE A 1 695 ? 49.970 48.282 -41.679 1.00 46.91 695 ILE A O 1
ATOM 5906 N N . GLN A 1 696 ? 51.340 48.699 -39.948 1.00 52.59 696 GLN A N 1
ATOM 5907 C CA . GLN A 1 696 ? 51.355 47.363 -39.359 1.00 52.59 696 GLN A CA 1
ATOM 5908 C C . GLN A 1 696 ? 50.286 47.362 -38.256 1.00 52.59 696 GLN A C 1
ATOM 5910 O O . GLN A 1 696 ? 50.534 47.825 -37.145 1.00 52.59 696 GLN A O 1
ATOM 5915 N N . VAL A 1 697 ? 49.060 46.950 -38.593 1.00 44.53 697 VAL A N 1
ATOM 5916 C CA . VAL A 1 697 ? 47.985 46.732 -37.612 1.00 44.53 697 VAL A CA 1
ATOM 5917 C C . VAL A 1 697 ? 47.761 45.236 -37.474 1.00 44.53 697 VAL A C 1
ATOM 5919 O O . VAL A 1 697 ? 47.543 44.531 -38.457 1.00 44.53 697 VAL A O 1
ATOM 5922 N N . ASP A 1 698 ? 47.867 44.803 -36.226 1.00 46.88 698 ASP A N 1
ATOM 5923 C CA . ASP A 1 698 ? 47.702 43.452 -35.715 1.00 46.88 698 ASP A CA 1
ATOM 5924 C C . ASP A 1 698 ? 46.261 42.957 -35.953 1.00 46.88 698 ASP A C 1
ATOM 5926 O O . ASP A 1 698 ? 45.301 43.595 -35.515 1.00 46.88 698 ASP A O 1
ATOM 5930 N N . TYR A 1 699 ? 46.109 41.866 -36.709 1.00 43.22 699 TYR A N 1
ATOM 5931 C CA . TYR A 1 699 ? 44.826 41.328 -37.196 1.00 43.22 699 TYR A CA 1
ATOM 5932 C C . TYR A 1 699 ? 44.506 39.938 -36.613 1.00 43.22 699 TYR A C 1
ATOM 5934 O O . TYR A 1 699 ? 43.724 39.192 -37.198 1.00 43.22 699 TYR A O 1
ATOM 5942 N N . ASP A 1 700 ? 45.074 39.585 -35.458 1.00 40.34 700 ASP A N 1
ATOM 5943 C CA . ASP A 1 700 ? 44.979 38.223 -34.904 1.00 40.34 700 ASP A CA 1
ATOM 5944 C C . ASP A 1 700 ? 43.729 37.928 -34.041 1.00 40.34 700 ASP A C 1
ATOM 5946 O O . ASP A 1 700 ? 43.560 36.797 -33.591 1.00 40.34 700 ASP A O 1
ATOM 5950 N N . ASP A 1 701 ? 42.790 38.871 -33.862 1.00 40.94 701 ASP A N 1
ATOM 5951 C CA . ASP A 1 701 ? 41.652 38.692 -32.928 1.00 40.94 701 ASP A CA 1
ATOM 5952 C C . ASP A 1 701 ? 40.260 38.477 -33.571 1.00 40.94 701 ASP A C 1
ATOM 5954 O O . ASP A 1 701 ? 39.241 38.425 -32.877 1.00 40.94 701 ASP A O 1
ATOM 5958 N N . PHE A 1 702 ? 40.174 38.282 -34.892 1.00 39.84 702 PHE A N 1
ATOM 5959 C CA . PHE A 1 702 ? 38.925 37.871 -35.551 1.00 39.84 702 PHE A CA 1
ATOM 5960 C C . PHE A 1 702 ? 38.977 36.394 -35.953 1.00 39.84 702 PHE A C 1
ATOM 5962 O O . PHE A 1 702 ? 39.352 36.049 -37.069 1.00 39.84 702 PHE A O 1
ATOM 5969 N N . GLN A 1 703 ? 38.540 35.502 -35.057 1.00 43.56 703 GLN A N 1
ATOM 5970 C CA . GLN A 1 703 ? 38.228 34.123 -35.444 1.00 43.56 703 GLN A CA 1
ATOM 5971 C C . GLN A 1 703 ? 37.089 34.127 -36.476 1.00 43.56 703 GLN A C 1
ATOM 5973 O O . GLN A 1 703 ? 35.929 34.384 -36.143 1.00 43.56 703 GLN A O 1
ATOM 5978 N N . GLU A 1 704 ? 37.419 33.842 -37.737 1.00 46.16 704 GLU A N 1
ATOM 5979 C CA . GLU A 1 704 ? 36.442 33.623 -38.800 1.00 46.16 704 GLU A CA 1
ATOM 5980 C C . GLU A 1 704 ? 35.502 32.476 -38.407 1.00 46.16 704 GLU A C 1
ATOM 5982 O O . GLU A 1 704 ? 35.906 31.319 -38.265 1.00 46.16 704 GLU A O 1
ATOM 5987 N N . VAL A 1 705 ? 34.215 32.791 -38.252 1.00 47.91 705 VAL A N 1
ATOM 5988 C CA . VAL A 1 705 ? 33.158 31.780 -38.191 1.00 47.91 705 VAL A CA 1
ATOM 5989 C C . VAL A 1 705 ? 33.213 30.997 -39.501 1.00 47.91 705 VAL A C 1
ATOM 5991 O O . VAL A 1 705 ? 32.865 31.521 -40.561 1.00 47.91 705 VAL A O 1
ATOM 5994 N N . THR A 1 706 ? 33.678 29.749 -39.444 1.00 54.03 706 THR A N 1
ATOM 5995 C CA . THR A 1 706 ? 33.891 28.963 -40.659 1.00 54.03 706 THR A CA 1
ATOM 5996 C C . THR A 1 706 ? 32.565 28.709 -41.378 1.00 54.03 706 THR A C 1
ATOM 5998 O O . THR A 1 706 ? 31.514 28.498 -40.765 1.00 54.03 706 THR A O 1
ATOM 6001 N N . HIS A 1 707 ? 32.599 28.689 -42.713 1.00 49.81 707 HIS A N 1
ATOM 6002 C CA . HIS A 1 707 ? 31.422 28.431 -43.551 1.00 49.81 707 HIS A CA 1
ATOM 6003 C C . HIS A 1 707 ? 30.718 27.102 -43.192 1.00 49.81 707 HIS A C 1
ATOM 6005 O O . HIS A 1 707 ? 29.509 26.966 -43.364 1.00 49.81 707 HIS A O 1
ATOM 6011 N N . ASN A 1 708 ? 31.465 26.157 -42.610 1.00 47.62 708 ASN A N 1
ATOM 6012 C CA . ASN A 1 708 ? 30.990 24.851 -42.165 1.00 47.62 708 ASN A CA 1
ATOM 6013 C C . ASN A 1 708 ? 30.161 24.917 -40.863 1.00 47.62 708 ASN A C 1
ATOM 6015 O O . ASN A 1 708 ? 29.170 24.201 -40.722 1.00 47.62 708 ASN A O 1
ATOM 6019 N N . ASP A 1 709 ? 30.499 25.821 -39.937 1.00 47.31 709 ASP A N 1
ATOM 6020 C CA . ASP A 1 709 ? 29.687 26.081 -38.738 1.00 47.31 709 ASP A CA 1
ATOM 6021 C C . ASP A 1 709 ? 28.366 26.782 -39.105 1.00 47.31 709 ASP A C 1
ATOM 6023 O O . ASP A 1 709 ? 27.312 26.497 -38.533 1.00 47.31 709 ASP A O 1
ATOM 6027 N N . LEU A 1 710 ? 28.399 27.631 -40.138 1.00 52.38 710 LEU A N 1
ATOM 6028 C CA . LEU A 1 710 ? 27.223 28.285 -40.723 1.00 52.38 710 LEU A CA 1
ATOM 6029 C C . LEU A 1 710 ? 26.313 27.336 -41.520 1.00 52.38 710 LEU A C 1
ATOM 6031 O O . LEU A 1 710 ? 25.126 27.643 -41.646 1.00 52.38 710 LEU A O 1
ATOM 6035 N N . TYR A 1 711 ? 26.853 26.235 -42.052 1.00 51.47 711 TYR A N 1
ATOM 6036 C CA . TYR A 1 711 ? 26.122 25.192 -42.785 1.00 51.47 711 TYR A CA 1
ATOM 6037 C C . TYR A 1 711 ? 25.475 24.178 -41.828 1.00 51.47 711 TYR A C 1
ATOM 6039 O O . TYR A 1 711 ? 24.302 23.843 -41.964 1.00 51.47 711 TYR A O 1
ATOM 6047 N N . ASN A 1 712 ? 26.183 23.763 -40.771 1.00 51.09 712 ASN A N 1
ATOM 6048 C CA . ASN A 1 712 ? 25.638 22.860 -39.749 1.00 51.09 712 ASN A CA 1
ATOM 6049 C C . ASN A 1 712 ? 24.448 23.460 -38.973 1.00 51.09 712 ASN A C 1
ATOM 6051 O O . ASN A 1 712 ? 23.576 22.718 -38.523 1.00 51.09 712 ASN A O 1
ATOM 6055 N N . LEU A 1 713 ? 24.384 24.790 -38.843 1.00 49.72 713 LEU A N 1
ATOM 6056 C CA . LEU A 1 713 ? 23.233 25.506 -38.274 1.00 49.72 713 LEU A CA 1
ATOM 6057 C C . LEU A 1 713 ? 22.036 25.622 -39.241 1.00 49.72 713 LEU A C 1
ATOM 6059 O O . LEU A 1 713 ? 20.925 25.900 -38.792 1.00 49.72 713 LEU A O 1
ATOM 6063 N N . GLU A 1 714 ? 22.233 25.413 -40.549 1.00 49.91 714 GLU A N 1
ATOM 6064 C CA . GLU A 1 714 ? 21.164 25.414 -41.564 1.00 49.91 714 GLU A CA 1
ATOM 6065 C C . GLU A 1 714 ? 20.451 24.062 -41.688 1.00 49.91 714 GLU A C 1
ATOM 6067 O O . GLU A 1 714 ? 19.296 24.027 -42.102 1.00 49.91 714 GLU A O 1
ATOM 6072 N N . ILE A 1 715 ? 21.104 22.966 -41.285 1.00 51.38 715 ILE A N 1
ATOM 6073 C CA . ILE A 1 715 ? 20.587 21.592 -41.412 1.00 51.38 715 ILE A CA 1
ATOM 6074 C C . ILE A 1 715 ? 19.494 21.274 -40.386 1.00 51.38 715 ILE A C 1
ATOM 6076 O O . ILE A 1 715 ? 18.906 20.208 -40.460 1.00 51.38 715 ILE A O 1
ATOM 6080 N N . ILE A 1 716 ? 19.186 22.142 -39.421 1.00 48.66 716 ILE A N 1
ATOM 6081 C CA . ILE A 1 716 ? 18.154 21.840 -38.424 1.00 48.66 716 ILE A CA 1
ATOM 6082 C C . ILE A 1 716 ? 17.003 22.848 -38.537 1.00 48.66 716 ILE A C 1
ATOM 6084 O O . ILE A 1 716 ? 17.172 24.057 -38.353 1.00 48.66 716 ILE A O 1
ATOM 6088 N N . ASP A 1 717 ? 15.806 22.345 -38.854 1.00 56.47 717 ASP A N 1
ATOM 6089 C CA . ASP A 1 717 ? 14.581 23.130 -38.976 1.00 56.47 717 ASP A CA 1
ATOM 6090 C C . ASP A 1 717 ? 13.947 23.313 -37.600 1.00 56.47 717 ASP A C 1
ATOM 6092 O O . ASP A 1 717 ? 12.930 22.728 -37.224 1.00 56.47 717 ASP A O 1
ATOM 6096 N N . TYR A 1 718 ? 14.618 24.145 -36.816 1.00 55.81 718 TYR A N 1
ATOM 6097 C CA . TYR A 1 718 ? 14.189 24.530 -35.482 1.00 55.81 718 TYR A CA 1
ATOM 6098 C C . TYR A 1 718 ? 12.870 25.305 -35.470 1.00 55.81 718 TYR A C 1
ATOM 6100 O O . TYR A 1 718 ? 12.249 25.407 -34.415 1.00 55.81 718 TYR A O 1
ATOM 6108 N N . HIS A 1 719 ? 12.444 25.859 -36.611 1.00 49.53 719 HIS A N 1
ATOM 6109 C CA . HIS A 1 719 ? 11.166 26.548 -36.708 1.00 49.53 719 HIS A CA 1
ATOM 6110 C C . HIS A 1 719 ? 10.017 25.548 -36.652 1.00 49.53 719 HIS A C 1
ATOM 6112 O O . HIS A 1 719 ? 9.101 25.712 -35.850 1.00 49.53 719 HIS A O 1
ATOM 6118 N N . GLN A 1 720 ? 10.107 24.477 -37.439 1.00 54.41 720 GLN A N 1
ATOM 6119 C CA . GLN A 1 720 ? 9.142 23.391 -37.371 1.00 54.41 720 GLN A CA 1
ATOM 6120 C C . GLN A 1 720 ? 9.195 22.660 -36.021 1.00 54.41 720 GLN A C 1
ATOM 6122 O O . GLN A 1 720 ? 8.138 22.384 -35.473 1.00 54.41 720 GLN A O 1
ATOM 6127 N N . ILE A 1 721 ? 10.376 22.455 -35.414 1.00 52.81 721 ILE A N 1
ATOM 6128 C CA . ILE A 1 721 ? 10.474 21.902 -34.042 1.00 52.81 721 ILE A CA 1
ATOM 6129 C C . ILE A 1 721 ? 9.734 22.792 -33.044 1.00 52.81 721 ILE A C 1
ATOM 6131 O O . ILE A 1 721 ? 8.959 22.297 -32.235 1.00 52.81 721 ILE A O 1
ATOM 6135 N N . ALA A 1 722 ? 9.966 24.105 -33.084 1.00 53.38 722 ALA A N 1
ATOM 6136 C CA . ALA A 1 722 ? 9.301 25.049 -32.194 1.00 53.38 722 ALA A CA 1
ATOM 6137 C C . ALA A 1 722 ? 7.782 25.063 -32.406 1.00 53.38 722 ALA A C 1
ATOM 6139 O O . ALA A 1 722 ? 7.045 25.087 -31.427 1.00 53.38 722 ALA A O 1
ATOM 6140 N N . PHE A 1 723 ? 7.331 25.024 -33.661 1.00 53.69 723 PHE A N 1
ATOM 6141 C CA . PHE A 1 723 ? 5.920 25.029 -34.038 1.00 53.69 723 PHE A CA 1
ATOM 6142 C C . PHE A 1 723 ? 5.213 23.711 -33.693 1.00 53.69 723 PHE A C 1
ATOM 6144 O O . PHE A 1 723 ? 4.113 23.740 -33.164 1.00 53.69 723 PHE A O 1
ATOM 6151 N N . GLU A 1 724 ? 5.844 22.556 -33.909 1.00 53.53 724 GLU A N 1
ATOM 6152 C CA . GLU A 1 724 ? 5.298 21.252 -33.518 1.00 53.53 724 GLU A CA 1
ATOM 6153 C C . GLU A 1 724 ? 5.305 21.080 -31.998 1.00 53.53 724 GLU A C 1
ATOM 6155 O O . GLU A 1 724 ? 4.289 20.682 -31.440 1.00 53.53 724 GLU A O 1
ATOM 6160 N N . VAL A 1 725 ? 6.383 21.467 -31.300 1.00 53.19 725 VAL A N 1
ATOM 6161 C CA . VAL A 1 725 ? 6.394 21.525 -29.828 1.00 53.19 725 VAL A CA 1
ATOM 6162 C C . VAL A 1 725 ? 5.301 22.468 -29.324 1.00 53.19 725 VAL A C 1
ATOM 6164 O O . VAL A 1 725 ? 4.630 22.137 -28.355 1.00 53.19 725 VAL A O 1
ATOM 6167 N N . TRP A 1 726 ? 5.078 23.610 -29.979 1.00 50.66 726 TRP A N 1
ATOM 6168 C CA . TRP A 1 726 ? 4.024 24.558 -29.616 1.00 50.66 726 TRP A CA 1
ATOM 6169 C C . TRP A 1 726 ? 2.614 24.016 -29.868 1.00 50.66 726 TRP A C 1
ATOM 6171 O O . TRP A 1 726 ? 1.799 24.068 -28.959 1.00 50.66 726 TRP A O 1
ATOM 6181 N N . ASN A 1 727 ? 2.333 23.436 -31.034 1.00 54.47 727 ASN A N 1
ATOM 6182 C CA . ASN A 1 727 ? 1.031 22.838 -31.342 1.00 54.47 727 ASN A CA 1
ATOM 6183 C C . ASN A 1 727 ? 0.729 21.658 -30.423 1.00 54.47 727 ASN A C 1
ATOM 6185 O O . ASN A 1 727 ? -0.396 21.491 -29.982 1.00 54.47 727 ASN A O 1
ATOM 6189 N N . ILE A 1 728 ? 1.741 20.868 -30.073 1.00 51.03 728 ILE A N 1
ATOM 6190 C CA . ILE A 1 728 ? 1.613 19.762 -29.124 1.00 51.03 728 ILE A CA 1
ATOM 6191 C C . ILE A 1 728 ? 1.413 20.282 -27.705 1.00 51.03 728 ILE A C 1
ATOM 6193 O O . ILE A 1 728 ? 0.646 19.703 -26.937 1.00 51.03 728 ILE A O 1
ATOM 6197 N N . LEU A 1 729 ? 2.081 21.374 -27.334 1.00 50.19 729 LEU A N 1
ATOM 6198 C CA . LEU A 1 729 ? 1.787 22.069 -26.090 1.00 50.19 729 LEU A CA 1
ATOM 6199 C C . LEU A 1 729 ? 0.353 22.579 -26.104 1.00 50.19 729 LEU A C 1
ATOM 6201 O O . LEU A 1 729 ? -0.329 22.366 -25.123 1.00 50.19 729 LEU A O 1
ATOM 6205 N N . GLU A 1 730 ? -0.128 23.174 -27.189 1.00 46.78 730 GLU A N 1
ATOM 6206 C CA . GLU A 1 730 ? -1.491 23.681 -27.330 1.00 46.78 730 GLU A CA 1
ATOM 6207 C C . GLU A 1 730 ? -2.526 22.542 -27.274 1.00 46.78 730 GLU A C 1
ATOM 6209 O O . GLU A 1 730 ? -3.437 22.587 -26.453 1.00 46.78 730 GLU A O 1
ATOM 6214 N N . GLU A 1 731 ? -2.327 21.448 -28.009 1.00 50.50 731 GLU A N 1
ATOM 6215 C CA . GLU A 1 731 ? -3.168 20.242 -27.983 1.00 50.50 731 GLU A CA 1
ATOM 6216 C C . GLU A 1 731 ? -3.180 19.546 -26.608 1.00 50.50 731 GLU A C 1
ATOM 6218 O O . GLU A 1 731 ? -4.223 19.044 -26.188 1.00 50.50 731 GLU A O 1
ATOM 6223 N N . ASN A 1 732 ? -2.063 19.559 -25.866 1.00 47.91 732 ASN A N 1
ATOM 6224 C CA . ASN A 1 732 ? -1.969 19.009 -24.504 1.00 47.91 732 ASN A CA 1
ATOM 6225 C C . ASN A 1 732 ? -2.296 20.028 -23.388 1.00 47.91 732 ASN A C 1
ATOM 6227 O O . ASN A 1 732 ? -2.530 19.626 -22.246 1.00 47.91 732 ASN A O 1
ATOM 6231 N N . LEU A 1 733 ? -2.350 21.330 -23.690 1.00 44.97 733 LEU A N 1
ATOM 6232 C CA . LEU A 1 733 ? -2.807 22.411 -22.803 1.00 44.97 733 LEU A CA 1
ATOM 6233 C C . LEU A 1 733 ? -4.317 22.645 -22.931 1.00 44.97 733 LEU A C 1
ATOM 6235 O O . LEU A 1 733 ? -4.926 23.136 -21.982 1.00 44.97 733 LEU A O 1
ATOM 6239 N N . ILE A 1 734 ? -4.944 22.274 -24.052 1.00 39.94 734 ILE A N 1
ATOM 6240 C CA . ILE A 1 734 ? -6.399 22.363 -24.251 1.00 39.94 734 ILE A CA 1
ATOM 6241 C C . ILE A 1 734 ? -7.191 21.441 -23.296 1.00 39.94 734 ILE A C 1
ATOM 6243 O O . ILE A 1 734 ? -8.280 21.837 -22.876 1.00 39.94 734 ILE A O 1
ATOM 6247 N N . PRO A 1 735 ? -6.660 20.304 -22.797 1.00 39.62 735 PRO A N 1
ATOM 6248 C CA . PRO A 1 735 ? -7.188 19.655 -21.606 1.00 39.62 735 PRO A CA 1
ATOM 6249 C C . PRO A 1 735 ? -6.500 20.140 -20.315 1.00 39.62 735 PRO A C 1
ATOM 6251 O O . PRO A 1 735 ? -6.250 19.349 -19.408 1.00 39.62 735 PRO A O 1
ATOM 6254 N N . GLN A 1 736 ? -6.248 21.445 -20.150 1.00 42.03 736 GLN A N 1
ATOM 6255 C CA . GLN A 1 736 ? -6.212 22.031 -18.808 1.00 42.03 736 GLN A CA 1
ATOM 6256 C C . GLN A 1 736 ? -7.610 21.885 -18.199 1.00 42.03 736 GLN A C 1
ATOM 6258 O O . GLN A 1 736 ? -8.512 22.700 -18.400 1.00 42.03 736 GLN A O 1
ATOM 6263 N N . GLN A 1 737 ? -7.789 20.795 -17.457 1.00 41.38 737 GLN A N 1
ATOM 6264 C CA . GLN A 1 737 ? -8.932 20.564 -16.595 1.00 41.38 737 GLN A CA 1
ATOM 6265 C C . GLN A 1 737 ? -9.039 21.725 -15.594 1.00 41.38 737 GLN A C 1
ATOM 6267 O O . GLN A 1 737 ? -8.346 21.775 -14.583 1.00 41.38 737 GLN A O 1
ATOM 6272 N N . LEU A 1 738 ? -9.956 22.636 -15.936 1.00 35.78 738 LEU A N 1
ATOM 6273 C CA . LEU A 1 738 ? -10.551 23.719 -15.151 1.00 35.78 738 LEU A CA 1
ATOM 6274 C C . LEU A 1 738 ? -9.698 24.989 -14.966 1.00 35.78 738 LEU A C 1
ATOM 6276 O O . LEU A 1 738 ? -9.061 25.199 -13.941 1.00 35.78 738 LEU A O 1
ATOM 6280 N N . GLN A 1 739 ? -9.812 25.881 -15.962 1.00 42.41 739 GLN A N 1
ATOM 6281 C CA . GLN A 1 739 ? -9.826 27.349 -15.838 1.00 42.41 739 GLN A CA 1
ATOM 6282 C C . GLN A 1 739 ? -8.986 27.942 -14.691 1.00 42.41 739 GLN A C 1
ATOM 6284 O O . GLN A 1 739 ? -9.508 28.275 -13.625 1.00 42.41 739 GLN A O 1
ATOM 6289 N N . ILE A 1 740 ? -7.715 28.237 -14.963 1.00 38.06 740 ILE A N 1
ATOM 6290 C CA . ILE A 1 740 ? -7.055 29.366 -14.302 1.00 38.06 740 ILE A CA 1
ATOM 6291 C C . ILE A 1 740 ? -7.308 30.579 -15.194 1.00 38.06 740 ILE A C 1
ATOM 6293 O O . ILE A 1 740 ? -6.648 30.799 -16.204 1.00 38.06 740 ILE A O 1
ATOM 6297 N N . SER A 1 741 ? -8.342 31.337 -14.842 1.00 37.16 741 SER A N 1
ATOM 6298 C CA . SER A 1 741 ? -8.707 32.599 -15.472 1.00 37.16 741 SER A CA 1
ATOM 6299 C C . SER A 1 741 ? -7.607 33.641 -15.252 1.00 37.16 741 SER A C 1
ATOM 6301 O O . SER A 1 741 ? -7.647 34.382 -14.271 1.00 37.16 741 SER A O 1
ATOM 6303 N N . GLN A 1 742 ? -6.621 33.674 -16.139 1.00 40.12 742 GLN A N 1
ATOM 6304 C CA . GLN A 1 742 ? -5.840 34.853 -16.505 1.00 40.12 742 GLN A CA 1
ATOM 6305 C C . GLN A 1 742 ? -5.070 34.495 -17.776 1.00 40.12 742 GLN A C 1
ATOM 6307 O O . GLN A 1 742 ? -3.985 33.925 -17.725 1.00 40.12 742 GLN A O 1
ATOM 6312 N N . GLU A 1 743 ? -5.684 34.798 -18.924 1.00 40.56 743 GLU A N 1
ATOM 6313 C CA . GLU A 1 743 ? -4.985 34.881 -20.206 1.00 40.56 743 GLU A CA 1
ATOM 6314 C C . GLU A 1 743 ? -3.753 35.771 -20.007 1.00 40.56 743 GLU A C 1
ATOM 6316 O O . GLU A 1 743 ? -3.884 36.973 -19.767 1.00 40.56 743 GLU A O 1
ATOM 6321 N N . SER A 1 744 ? -2.556 35.185 -20.045 1.00 44.75 744 SER A N 1
ATOM 6322 C CA . SER A 1 744 ? -1.337 35.978 -20.028 1.00 44.75 744 SER A CA 1
ATOM 6323 C C . SER A 1 744 ? -1.208 36.662 -21.387 1.00 44.75 744 SER A C 1
ATOM 6325 O O . SER A 1 744 ? -1.286 36.043 -22.447 1.00 44.75 744 SER A O 1
ATOM 6327 N N . GLU A 1 745 ? -1.006 37.971 -21.357 1.00 45.34 745 GLU A N 1
ATOM 6328 C CA . GLU A 1 745 ? -0.824 38.844 -22.522 1.00 45.34 745 GLU A CA 1
ATOM 6329 C C . GLU A 1 745 ? 0.306 38.362 -23.463 1.00 45.34 745 GLU A C 1
ATOM 6331 O O . GLU A 1 745 ? 0.321 38.678 -24.653 1.00 45.34 745 GLU A O 1
ATOM 6336 N N . GLY A 1 746 ? 1.197 37.500 -22.955 1.00 42.50 746 GLY A N 1
ATOM 6337 C CA . GLY A 1 746 ? 2.226 36.799 -23.720 1.00 42.50 746 GLY A CA 1
ATOM 6338 C C . GLY A 1 746 ? 1.692 35.817 -24.771 1.00 42.50 746 GLY A C 1
ATOM 6339 O O . GLY A 1 746 ? 2.301 35.713 -25.833 1.00 42.50 746 GLY A O 1
ATOM 6340 N N . HIS A 1 747 ? 0.544 35.158 -24.548 1.00 44.94 747 HIS A N 1
ATOM 6341 C CA . HIS A 1 747 ? -0.058 34.257 -25.547 1.00 44.94 747 HIS A CA 1
ATOM 6342 C C . HIS A 1 747 ? -0.506 35.021 -26.803 1.00 44.94 747 HIS A C 1
ATOM 6344 O O . HIS A 1 747 ? -0.214 34.598 -27.920 1.00 44.94 747 HIS A O 1
ATOM 6350 N N . LYS A 1 748 ? -1.135 36.195 -26.629 1.00 49.22 748 LYS A N 1
ATOM 6351 C CA . LYS A 1 748 ? -1.584 37.044 -27.748 1.00 49.22 748 LYS A CA 1
ATOM 6352 C C . LYS A 1 748 ? -0.409 37.649 -28.519 1.00 49.22 748 LYS A C 1
ATOM 6354 O O . LYS A 1 748 ? -0.452 37.702 -29.743 1.00 49.22 748 LYS A O 1
ATOM 6359 N N . GLN A 1 749 ? 0.662 38.061 -27.835 1.00 45.56 749 GLN A N 1
ATOM 6360 C CA . GLN A 1 749 ? 1.849 38.622 -28.497 1.00 45.56 749 GLN A CA 1
ATOM 6361 C C . GLN A 1 749 ? 2.629 37.581 -29.313 1.00 45.56 749 GLN A C 1
ATOM 6363 O O . GLN A 1 749 ? 3.136 37.907 -30.384 1.00 45.56 749 GLN A O 1
ATOM 6368 N N . LEU A 1 750 ? 2.698 36.332 -28.844 1.00 40.84 750 LEU A N 1
ATOM 6369 C CA . LEU A 1 750 ? 3.353 35.239 -29.568 1.00 40.84 750 LEU A CA 1
ATOM 6370 C C . LEU A 1 750 ? 2.543 34.786 -30.787 1.00 40.84 750 LEU A C 1
ATOM 6372 O O . LEU A 1 750 ? 3.121 34.613 -31.856 1.00 40.84 750 LEU A O 1
ATOM 6376 N N . GLN A 1 751 ? 1.220 34.667 -30.659 1.00 45.47 751 GLN A N 1
ATOM 6377 C CA . GLN A 1 751 ? 0.347 34.315 -31.781 1.00 45.47 751 GLN A CA 1
ATOM 6378 C C . GLN A 1 751 ? 0.414 35.366 -32.900 1.00 45.47 751 GLN A C 1
ATOM 6380 O O . GLN A 1 751 ? 0.640 35.023 -34.059 1.00 45.47 751 GLN A O 1
ATOM 6385 N N . ILE A 1 752 ? 0.367 36.655 -32.540 1.00 50.75 752 ILE A N 1
ATOM 6386 C CA . ILE A 1 752 ? 0.560 37.760 -33.491 1.00 50.75 752 ILE A CA 1
ATOM 6387 C C . ILE A 1 752 ? 1.950 37.684 -34.142 1.00 50.75 752 ILE A C 1
ATOM 6389 O O . ILE A 1 752 ? 2.068 37.911 -35.343 1.00 50.75 752 ILE A O 1
ATOM 6393 N N . PHE A 1 753 ? 3.004 37.339 -33.394 1.00 42.66 753 PHE A N 1
ATOM 6394 C CA . PHE A 1 753 ? 4.367 37.228 -33.927 1.00 42.66 753 PHE A CA 1
ATOM 6395 C C . PHE A 1 753 ? 4.521 36.103 -34.965 1.00 42.66 753 PHE A C 1
ATOM 6397 O O . PHE A 1 753 ? 5.211 36.307 -35.967 1.00 42.66 753 PHE A O 1
ATOM 6404 N N . PHE A 1 754 ? 3.871 34.952 -34.755 1.00 45.22 754 PHE A N 1
ATOM 6405 C CA . PHE A 1 754 ? 3.878 33.834 -35.705 1.00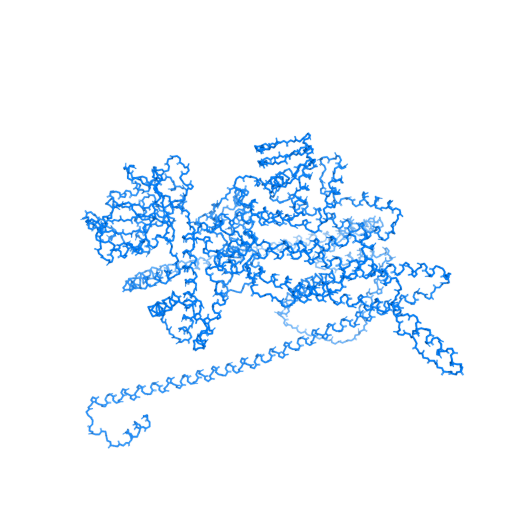 45.22 754 PHE A CA 1
ATOM 6406 C C . PHE A 1 754 ? 3.009 34.108 -36.940 1.00 45.22 754 PHE A C 1
ATOM 6408 O O . PHE A 1 754 ? 3.442 33.830 -38.056 1.00 45.22 754 PHE A O 1
ATOM 6415 N N . GLU A 1 755 ? 1.833 34.715 -36.768 1.00 46.12 755 GLU A N 1
ATOM 6416 C CA . GLU A 1 755 ? 0.926 35.039 -37.879 1.00 46.12 755 GLU A CA 1
ATOM 6417 C C . GLU A 1 755 ? 1.466 36.160 -38.786 1.00 46.12 755 GLU A C 1
ATOM 6419 O O . GLU A 1 755 ? 1.199 36.163 -39.987 1.00 46.12 755 GLU A O 1
ATOM 6424 N N . THR A 1 756 ? 2.252 37.103 -38.252 1.00 46.19 756 THR A N 1
ATOM 6425 C CA . THR A 1 756 ? 2.720 38.274 -39.023 1.00 46.19 756 THR A CA 1
ATOM 6426 C C . THR A 1 756 ? 4.058 38.095 -39.744 1.00 46.19 756 THR A C 1
ATOM 6428 O O . THR A 1 756 ? 4.330 38.862 -40.666 1.00 46.19 756 THR A O 1
ATOM 6431 N N . ASN A 1 757 ? 4.889 37.105 -39.389 1.00 38.78 757 ASN A N 1
ATOM 6432 C CA . ASN A 1 757 ? 6.276 37.026 -39.887 1.00 38.78 757 ASN A CA 1
ATOM 6433 C C . ASN A 1 757 ? 6.615 35.808 -40.767 1.00 38.78 757 ASN A C 1
ATOM 6435 O O . ASN A 1 757 ? 7.766 35.679 -41.188 1.00 38.78 757 ASN A O 1
ATOM 6439 N N . LEU A 1 758 ? 5.667 34.915 -41.075 1.00 40.00 758 LEU A N 1
ATOM 6440 C CA . LEU A 1 758 ? 5.966 33.641 -41.748 1.00 40.00 758 LEU A CA 1
ATOM 6441 C C . LEU A 1 758 ? 5.176 33.426 -43.041 1.00 40.00 758 LEU A C 1
ATOM 6443 O O . LEU A 1 758 ? 4.196 32.693 -43.100 1.00 40.00 758 LEU A O 1
ATOM 6447 N N . LEU A 1 759 ? 5.698 34.005 -44.119 1.00 39.19 759 LEU A N 1
ATOM 6448 C CA . LEU A 1 759 ? 5.526 33.492 -45.478 1.00 39.19 759 LEU A CA 1
ATOM 6449 C C . LEU A 1 759 ? 6.919 33.127 -46.005 1.00 39.19 759 LEU A C 1
ATOM 6451 O O . LEU A 1 759 ? 7.636 33.987 -46.513 1.00 39.19 759 LEU A O 1
ATOM 6455 N N . LEU A 1 760 ? 7.327 31.862 -45.871 1.00 41.16 760 LEU A N 1
ATOM 6456 C CA . LEU A 1 760 ? 8.519 31.332 -46.547 1.00 41.16 760 LEU A CA 1
ATOM 6457 C C . LEU A 1 760 ? 8.248 29.942 -47.156 1.00 41.16 760 LEU A C 1
ATOM 6459 O O . LEU A 1 760 ? 7.422 29.202 -46.626 1.00 41.16 760 LEU A O 1
ATOM 6463 N N . PRO A 1 761 ? 8.897 29.583 -48.285 1.00 40.38 761 PRO A N 1
ATOM 6464 C CA . PRO A 1 761 ? 8.457 28.481 -49.143 1.00 40.38 761 PRO A CA 1
ATOM 6465 C C . PRO A 1 761 ? 8.899 27.088 -48.658 1.00 40.38 761 PRO A C 1
ATOM 6467 O O . PRO A 1 761 ? 10.053 26.864 -48.299 1.00 40.38 761 PRO A O 1
ATOM 6470 N N . ASN A 1 762 ? 7.974 26.130 -48.775 1.00 40.75 762 ASN A N 1
ATOM 6471 C CA . ASN A 1 762 ? 7.955 24.757 -48.241 1.00 40.75 762 ASN A CA 1
ATOM 6472 C C . ASN A 1 762 ? 9.018 23.736 -48.737 1.00 40.75 762 ASN A C 1
ATOM 6474 O O . ASN A 1 762 ? 8.830 22.537 -48.544 1.00 40.75 762 ASN A O 1
ATOM 6478 N N . GLN A 1 763 ? 10.119 24.119 -49.391 1.00 39.62 763 GLN A N 1
ATOM 6479 C CA . GLN A 1 763 ? 10.951 23.135 -50.123 1.00 39.62 763 GLN A CA 1
ATOM 6480 C C . GLN A 1 763 ? 12.216 22.615 -49.408 1.00 39.62 763 GLN A C 1
ATOM 6482 O O . GLN A 1 763 ? 12.829 21.675 -49.905 1.00 39.62 763 GLN A O 1
ATOM 6487 N N . ILE A 1 764 ? 12.587 23.130 -48.229 1.00 40.97 764 ILE A N 1
ATOM 6488 C CA . ILE A 1 764 ? 13.797 22.681 -47.490 1.00 40.97 764 ILE A CA 1
ATOM 6489 C C . ILE A 1 764 ? 13.476 21.639 -46.386 1.00 40.97 764 ILE A C 1
ATOM 6491 O O . ILE A 1 764 ? 14.365 20.983 -45.849 1.00 40.97 764 ILE A O 1
ATOM 6495 N N . LEU A 1 765 ? 12.191 21.389 -46.121 1.00 38.09 765 LEU A N 1
ATOM 6496 C CA . LEU A 1 765 ? 11.679 20.635 -44.964 1.00 38.09 765 LEU A CA 1
ATOM 6497 C C . LEU A 1 765 ? 11.926 19.109 -44.972 1.00 38.09 765 LEU A C 1
ATOM 6499 O O . LEU A 1 765 ? 11.801 18.459 -43.939 1.00 38.09 765 LEU A O 1
ATOM 6503 N N . ASN A 1 766 ? 12.294 18.493 -46.100 1.00 41.41 766 ASN A N 1
ATOM 6504 C CA . ASN A 1 766 ? 12.260 17.024 -46.208 1.00 41.41 766 ASN A CA 1
ATOM 6505 C C . ASN A 1 766 ? 13.467 16.269 -45.617 1.00 41.41 766 ASN A C 1
ATOM 6507 O O . ASN A 1 766 ? 13.394 15.048 -45.491 1.00 41.41 766 ASN A O 1
ATOM 6511 N N . ASN A 1 767 ? 14.548 16.945 -45.213 1.00 40.97 767 ASN A N 1
ATOM 6512 C CA . ASN A 1 767 ? 15.797 16.267 -44.822 1.00 40.97 767 ASN A CA 1
ATOM 6513 C C . ASN A 1 767 ? 16.090 16.245 -43.309 1.00 40.97 767 ASN A C 1
ATOM 6515 O O . ASN A 1 767 ? 17.158 15.788 -42.907 1.00 40.97 767 ASN A O 1
ATOM 6519 N N . ILE A 1 768 ? 15.161 16.699 -42.457 1.00 39.31 768 ILE A N 1
ATOM 6520 C CA . ILE A 1 768 ? 15.428 16.965 -41.030 1.00 39.31 768 ILE A CA 1
ATOM 6521 C C . ILE A 1 768 ? 14.361 16.322 -40.129 1.00 39.31 768 ILE A C 1
ATOM 6523 O O . ILE A 1 768 ? 13.934 16.911 -39.154 1.00 39.31 768 ILE A O 1
ATOM 6527 N N . LYS A 1 769 ? 13.890 15.107 -40.424 1.00 44.16 769 LYS A N 1
ATOM 6528 C CA . LYS A 1 769 ? 12.830 14.474 -39.607 1.00 44.16 769 LYS A CA 1
ATOM 6529 C C . LYS A 1 769 ? 13.301 13.922 -38.255 1.00 44.16 769 LYS A C 1
ATOM 6531 O O . LYS A 1 769 ? 12.595 14.014 -37.259 1.00 44.16 769 LYS A O 1
ATOM 6536 N N . ILE A 1 770 ? 14.514 13.371 -38.195 1.00 44.44 770 ILE A N 1
ATOM 6537 C CA . ILE A 1 770 ? 14.903 12.449 -37.110 1.00 44.44 770 ILE A CA 1
ATOM 6538 C C . ILE A 1 770 ? 15.119 13.160 -35.758 1.00 44.44 770 ILE A C 1
ATOM 6540 O O . ILE A 1 770 ? 14.779 12.613 -34.717 1.00 44.44 770 ILE A O 1
ATOM 6544 N N . GLN A 1 771 ? 15.634 14.396 -35.744 1.00 48.25 771 GLN A N 1
ATOM 6545 C CA . GLN A 1 771 ? 15.862 15.135 -34.488 1.00 48.25 771 GLN A CA 1
ATOM 6546 C C . GLN A 1 771 ? 14.612 15.859 -33.964 1.00 48.25 771 GLN A C 1
ATOM 6548 O O . GLN A 1 771 ? 14.560 16.202 -32.783 1.00 48.25 771 GLN A O 1
ATOM 6553 N N . GLN A 1 772 ? 13.616 16.098 -34.825 1.00 51.66 772 GLN A N 1
ATOM 6554 C CA . GLN A 1 772 ? 12.363 16.753 -34.437 1.00 51.66 772 GLN A CA 1
ATOM 6555 C C . GLN A 1 772 ? 11.517 15.795 -33.599 1.00 51.66 772 GLN A C 1
ATOM 6557 O O . GLN A 1 772 ? 11.118 16.142 -32.489 1.00 51.66 772 GLN A O 1
ATOM 6562 N N . GLU A 1 773 ? 11.349 14.562 -34.085 1.00 53.50 773 GLU A N 1
ATOM 6563 C CA . GLU A 1 773 ? 10.572 13.517 -33.414 1.00 53.50 773 GLU A CA 1
ATOM 6564 C C . GLU A 1 773 ? 11.136 13.183 -32.022 1.00 53.50 773 GLU A C 1
ATOM 6566 O O . GLU A 1 773 ? 10.366 13.068 -31.075 1.00 53.50 773 GLU A O 1
ATOM 6571 N N . GLU A 1 774 ? 12.463 13.120 -31.843 1.00 54.53 774 GLU A N 1
ATOM 6572 C CA . GLU A 1 774 ? 13.080 12.837 -30.533 1.00 54.53 774 GLU A CA 1
ATOM 6573 C C . GLU A 1 774 ? 12.851 13.951 -29.498 1.00 54.53 774 GLU A C 1
ATOM 6575 O O . GLU A 1 774 ? 12.547 13.665 -28.338 1.00 54.53 774 GLU A O 1
ATOM 6580 N N . ILE A 1 775 ? 12.982 15.224 -29.891 1.00 52.06 775 ILE A N 1
ATOM 6581 C CA . ILE A 1 775 ? 12.768 16.367 -28.986 1.00 52.06 775 ILE A CA 1
ATOM 6582 C C . ILE A 1 775 ? 11.285 16.487 -28.632 1.00 52.06 775 ILE A C 1
ATOM 6584 O O . ILE A 1 775 ? 10.943 16.691 -27.467 1.00 52.06 775 ILE A O 1
ATOM 6588 N N . ILE A 1 776 ? 10.406 16.324 -29.622 1.00 55.19 776 ILE A N 1
ATOM 6589 C CA . ILE A 1 776 ? 8.956 16.325 -29.434 1.00 55.19 776 ILE A CA 1
ATOM 6590 C C . ILE A 1 776 ? 8.532 15.181 -28.520 1.00 55.19 776 ILE A C 1
ATOM 6592 O O . ILE A 1 776 ? 7.774 15.405 -27.578 1.00 55.19 776 ILE A O 1
ATOM 6596 N N . GLN A 1 777 ? 9.048 13.973 -28.751 1.00 59.72 777 GLN A N 1
ATOM 6597 C CA . GLN A 1 777 ? 8.767 12.820 -27.908 1.00 59.72 777 GLN A CA 1
ATOM 6598 C C . GLN A 1 777 ? 9.281 13.046 -26.484 1.00 59.72 777 GLN A C 1
ATOM 6600 O O . GLN A 1 777 ? 8.547 12.794 -25.539 1.00 59.72 777 GLN A O 1
ATOM 6605 N N . PHE A 1 778 ? 10.482 13.603 -26.308 1.00 58.31 778 PHE A N 1
ATOM 6606 C CA . PHE A 1 778 ? 11.020 13.922 -24.984 1.00 58.31 778 PHE A CA 1
ATOM 6607 C C . PHE A 1 778 ? 10.152 14.937 -24.225 1.00 58.31 778 PHE A C 1
ATOM 6609 O O . PHE A 1 778 ? 9.862 14.746 -23.043 1.00 58.31 778 PHE A O 1
ATOM 6616 N N . VAL A 1 779 ? 9.710 16.006 -24.896 1.00 55.94 779 VAL A N 1
ATOM 6617 C CA . VAL A 1 779 ? 8.795 16.994 -24.304 1.00 55.94 779 VAL A CA 1
ATOM 6618 C C . VAL A 1 779 ? 7.441 16.349 -23.994 1.00 55.94 779 VAL A C 1
ATOM 6620 O O . VAL A 1 779 ? 6.913 16.553 -22.903 1.00 55.94 779 VAL A O 1
ATOM 6623 N N . ASN A 1 780 ? 6.910 15.517 -24.891 1.00 59.03 780 ASN A N 1
ATOM 6624 C CA . ASN A 1 780 ? 5.675 14.762 -24.675 1.00 59.03 780 ASN A CA 1
ATOM 6625 C C . ASN A 1 780 ? 5.764 13.825 -23.473 1.00 59.03 780 ASN A C 1
ATOM 6627 O O . ASN A 1 780 ? 4.865 13.828 -22.636 1.00 59.03 780 ASN A O 1
ATOM 6631 N N . ASP A 1 781 ? 6.840 13.054 -23.362 1.00 60.84 781 ASP A N 1
ATOM 6632 C CA . ASP A 1 781 ? 7.073 12.128 -22.258 1.00 60.84 781 ASP A CA 1
ATOM 6633 C C . ASP A 1 781 ? 7.165 12.899 -20.930 1.00 60.84 781 ASP A C 1
ATOM 6635 O O . ASP A 1 781 ? 6.483 12.557 -19.962 1.00 60.84 781 ASP A O 1
ATOM 6639 N N . ALA A 1 782 ? 7.902 14.018 -20.902 1.00 61.19 782 ALA A N 1
ATOM 6640 C CA . ALA A 1 782 ? 8.006 14.889 -19.728 1.00 61.19 782 ALA A CA 1
ATOM 6641 C C . ALA A 1 782 ? 6.664 15.548 -19.340 1.00 61.19 782 ALA A C 1
ATOM 6643 O O . ALA A 1 782 ? 6.390 15.813 -18.162 1.00 61.19 782 ALA A O 1
ATOM 6644 N N . LEU A 1 783 ? 5.795 15.828 -20.316 1.00 56.81 783 LEU A N 1
ATOM 6645 C CA . LEU A 1 783 ? 4.459 16.364 -20.065 1.00 56.81 783 LEU A CA 1
ATOM 6646 C C . LEU A 1 783 ? 3.493 15.278 -19.569 1.00 56.81 783 LEU A C 1
ATOM 6648 O O . LEU A 1 783 ? 2.791 15.537 -18.586 1.00 56.81 783 LEU A O 1
ATOM 6652 N N . LYS A 1 784 ? 3.522 14.079 -20.169 1.00 61.78 784 LYS A N 1
ATOM 6653 C CA . LYS A 1 784 ? 2.689 12.907 -19.836 1.00 61.78 784 LYS A CA 1
ATOM 6654 C C . LYS A 1 784 ? 3.033 12.258 -18.496 1.00 61.78 784 LYS A C 1
ATOM 6656 O O . LYS A 1 784 ? 2.143 11.680 -17.878 1.00 61.78 784 LYS A O 1
ATOM 6661 N N . GLU A 1 785 ? 4.269 12.387 -18.004 1.00 61.41 785 GLU A N 1
ATOM 6662 C CA . GLU A 1 785 ? 4.729 11.737 -16.761 1.00 61.41 785 GLU A CA 1
ATOM 6663 C C . GLU A 1 785 ? 3.954 12.129 -15.479 1.00 61.41 785 GLU A C 1
ATOM 6665 O O . GLU A 1 785 ? 4.213 11.558 -14.419 1.00 61.41 785 GLU A O 1
ATOM 6670 N N . TYR A 1 786 ? 2.989 13.060 -15.530 1.00 63.00 786 TYR A N 1
ATOM 6671 C CA . TYR A 1 786 ? 2.416 13.669 -14.322 1.00 63.00 786 TYR A CA 1
ATOM 6672 C C . TYR A 1 786 ? 0.890 13.681 -14.237 1.00 63.00 786 TYR A C 1
ATOM 6674 O O . TYR A 1 786 ? 0.304 14.586 -13.639 1.00 63.00 786 TYR A O 1
ATOM 6682 N N . ASN A 1 787 ? 0.249 12.630 -14.741 1.00 66.81 787 ASN A N 1
ATOM 6683 C CA . ASN A 1 787 ? -1.075 12.274 -14.246 1.00 66.81 787 ASN A CA 1
ATOM 6684 C C . ASN A 1 787 ? -0.908 11.720 -12.829 1.00 66.81 787 ASN A C 1
ATOM 6686 O O . ASN A 1 787 ? -0.448 10.593 -12.655 1.00 66.81 787 ASN A O 1
ATOM 6690 N N . LEU A 1 788 ? -1.238 12.530 -11.817 1.00 77.75 788 LEU A N 1
ATOM 6691 C CA . LEU A 1 788 ? -1.297 12.060 -10.436 1.00 77.75 788 LEU A CA 1
ATOM 6692 C C . LEU A 1 788 ? -2.225 10.846 -10.378 1.00 77.75 788 LEU A C 1
ATOM 6694 O O . LEU A 1 788 ? -3.417 10.941 -10.669 1.00 77.75 788 LEU A O 1
ATOM 6698 N N . THR A 1 789 ? -1.665 9.705 -10.002 1.00 85.50 789 THR A N 1
ATOM 6699 C CA . THR A 1 789 ? -2.402 8.450 -9.884 1.00 85.50 789 THR A CA 1
ATOM 6700 C C . THR A 1 789 ? -2.695 8.126 -8.423 1.00 85.50 789 THR A C 1
ATOM 6702 O O . THR A 1 789 ? -2.138 8.722 -7.496 1.00 85.50 789 THR A O 1
ATOM 6705 N N . ILE A 1 790 ? -3.539 7.118 -8.192 1.00 86.12 790 ILE A N 1
ATOM 6706 C CA . ILE A 1 790 ? -3.743 6.582 -6.844 1.00 86.12 790 ILE A CA 1
ATOM 6707 C C . ILE A 1 790 ? -2.416 6.054 -6.262 1.00 86.12 790 ILE A C 1
ATOM 6709 O O . ILE A 1 790 ? -2.176 6.181 -5.060 1.00 86.12 790 ILE A O 1
ATOM 6713 N N . TYR A 1 791 ? -1.535 5.513 -7.108 1.00 90.25 791 TYR A N 1
ATOM 6714 C CA . TYR A 1 791 ? -0.193 5.091 -6.711 1.00 90.25 791 TYR A CA 1
ATOM 6715 C C . TYR A 1 791 ? 0.596 6.259 -6.089 1.00 90.25 791 TYR A C 1
ATOM 6717 O O . TYR A 1 791 ? 1.131 6.128 -4.989 1.00 90.25 791 TYR A O 1
ATOM 6725 N N . ASP A 1 792 ? 0.596 7.431 -6.734 1.00 87.81 792 ASP A N 1
ATOM 6726 C CA . ASP A 1 792 ? 1.308 8.617 -6.233 1.00 87.81 792 ASP A CA 1
ATOM 6727 C C . ASP A 1 792 ? 0.719 9.124 -4.910 1.00 87.81 792 ASP A C 1
ATOM 6729 O O . ASP A 1 792 ? 1.448 9.526 -4.002 1.00 87.81 792 ASP A O 1
ATOM 6733 N N . PHE A 1 793 ? -0.604 9.041 -4.754 1.00 90.12 793 PHE A N 1
ATOM 6734 C CA . PHE A 1 793 ? -1.258 9.350 -3.487 1.00 90.12 793 PHE A CA 1
ATOM 6735 C C . PHE A 1 793 ? -0.784 8.436 -2.347 1.00 90.12 793 PHE A C 1
ATOM 6737 O O . PHE A 1 793 ? -0.497 8.928 -1.255 1.00 90.12 793 PHE A O 1
ATOM 6744 N N . TYR A 1 794 ? -0.671 7.122 -2.575 1.00 91.69 794 TYR A N 1
ATOM 6745 C CA . TYR A 1 794 ? -0.181 6.201 -1.547 1.00 91.69 794 TYR A CA 1
ATOM 6746 C C . TYR A 1 794 ? 1.305 6.406 -1.230 1.00 91.69 794 TYR A C 1
ATOM 6748 O O . TYR A 1 794 ? 1.657 6.364 -0.049 1.00 91.69 794 TYR A O 1
ATOM 6756 N N . CYS A 1 795 ? 2.154 6.703 -2.226 1.00 90.00 795 CYS A N 1
ATOM 6757 C CA . CYS A 1 795 ? 3.539 7.132 -1.985 1.00 90.00 795 CYS A CA 1
ATOM 6758 C C . CYS A 1 795 ? 3.574 8.296 -0.984 1.00 90.00 795 CYS A C 1
ATOM 6760 O O . CYS A 1 795 ? 4.275 8.245 0.029 1.00 90.00 795 CYS A O 1
ATOM 6762 N N . GLU A 1 796 ? 2.770 9.330 -1.238 1.00 90.94 796 GLU A N 1
ATOM 6763 C CA . GLU A 1 796 ? 2.704 10.510 -0.377 1.00 90.94 796 GLU A CA 1
ATOM 6764 C C . GLU A 1 796 ? 2.085 10.227 0.986 1.00 90.94 796 GLU A C 1
ATOM 6766 O O . GLU A 1 796 ? 2.552 10.763 1.989 1.00 90.94 796 GLU A O 1
ATOM 6771 N N . PHE A 1 797 ? 1.078 9.361 1.058 1.00 91.69 797 PHE A N 1
ATOM 6772 C CA . PHE A 1 797 ? 0.482 8.964 2.327 1.00 91.69 797 PHE A CA 1
ATOM 6773 C C . PHE A 1 797 ? 1.495 8.260 3.232 1.00 91.69 797 PHE A C 1
ATOM 6775 O O . PHE A 1 797 ? 1.593 8.612 4.408 1.00 91.69 797 PHE A O 1
ATOM 6782 N N . ILE A 1 798 ? 2.254 7.295 2.704 1.00 91.38 798 ILE A N 1
ATOM 6783 C CA . ILE A 1 798 ? 3.256 6.561 3.488 1.00 91.38 798 ILE A CA 1
ATOM 6784 C C . ILE A 1 798 ? 4.362 7.510 3.949 1.00 91.38 798 ILE A C 1
ATOM 6786 O O . ILE A 1 798 ? 4.698 7.522 5.134 1.00 91.38 798 ILE A O 1
ATOM 6790 N N . ASN A 1 799 ? 4.853 8.370 3.053 1.00 90.38 799 ASN A N 1
ATOM 6791 C CA . ASN A 1 799 ? 5.847 9.384 3.399 1.00 90.38 799 ASN A CA 1
ATOM 6792 C C . ASN A 1 799 ? 5.335 10.336 4.486 1.00 90.38 799 ASN A C 1
ATOM 6794 O O . ASN A 1 799 ? 6.008 10.555 5.492 1.00 90.38 799 ASN A O 1
ATOM 6798 N N . TYR A 1 800 ? 4.118 10.857 4.327 1.00 90.38 800 TYR A N 1
ATOM 6799 C CA . TYR A 1 800 ? 3.478 11.730 5.307 1.00 90.38 800 TYR A CA 1
ATOM 6800 C C . TYR A 1 800 ? 3.292 11.043 6.662 1.00 90.38 800 TYR A C 1
ATOM 6802 O O . TYR A 1 800 ? 3.536 11.648 7.708 1.00 90.38 800 TYR A O 1
ATOM 6810 N N . TYR A 1 801 ? 2.872 9.776 6.657 1.00 90.88 801 TYR A N 1
ATOM 6811 C CA . TYR A 1 801 ? 2.703 8.997 7.874 1.00 90.88 801 TYR A CA 1
ATOM 6812 C C . TYR A 1 801 ? 4.037 8.819 8.602 1.00 90.88 801 TYR A C 1
ATOM 6814 O O . TYR A 1 801 ? 4.111 9.143 9.787 1.00 90.88 801 TYR A O 1
ATOM 6822 N N . HIS A 1 802 ? 5.090 8.368 7.914 1.00 90.06 802 HIS A N 1
ATOM 6823 C CA . HIS A 1 802 ? 6.403 8.175 8.531 1.00 90.06 802 HIS A CA 1
ATOM 6824 C C . HIS A 1 802 ? 6.994 9.495 9.047 1.00 90.06 802 HIS A C 1
ATOM 6826 O O . HIS A 1 802 ? 7.448 9.542 10.188 1.00 90.06 802 HIS A O 1
ATOM 6832 N N . LEU A 1 803 ? 6.883 10.597 8.294 1.00 89.38 803 LEU A N 1
ATOM 6833 C CA . LEU A 1 803 ? 7.321 11.920 8.758 1.00 89.38 803 LEU A CA 1
ATOM 6834 C C . LEU A 1 803 ? 6.602 12.348 10.044 1.00 89.38 803 LEU A C 1
ATOM 6836 O O . LEU A 1 803 ? 7.248 12.812 10.982 1.00 89.38 803 LEU A O 1
ATOM 6840 N N . LYS A 1 804 ? 5.285 12.122 10.139 1.00 89.44 804 LYS A N 1
ATOM 6841 C CA . LYS A 1 804 ? 4.524 12.370 11.375 1.00 89.44 804 LYS A CA 1
ATOM 6842 C C . LYS A 1 804 ? 5.001 11.517 12.548 1.00 89.44 804 LYS A C 1
ATOM 6844 O O . LYS A 1 804 ? 4.920 11.961 13.690 1.00 89.44 804 LYS A O 1
ATOM 6849 N N . GLN A 1 805 ? 5.435 10.284 12.305 1.00 87.06 805 GLN A N 1
ATOM 6850 C CA . GLN A 1 805 ? 5.978 9.434 13.364 1.00 87.06 805 GLN A CA 1
ATOM 6851 C C . GLN A 1 805 ? 7.360 9.913 13.822 1.00 87.06 805 GLN A C 1
ATOM 6853 O O . GLN A 1 805 ? 7.606 9.988 15.023 1.00 87.06 805 GLN A O 1
ATOM 6858 N N . ILE A 1 806 ? 8.215 10.330 12.889 1.00 87.44 806 ILE A N 1
ATOM 6859 C CA . ILE A 1 806 ? 9.523 10.922 13.202 1.00 87.44 806 ILE A CA 1
ATOM 6860 C C . ILE A 1 806 ? 9.358 12.228 13.983 1.00 87.44 806 ILE A C 1
ATOM 6862 O O . ILE A 1 806 ? 10.080 12.476 14.944 1.00 87.44 806 ILE A O 1
ATOM 6866 N N . GLU A 1 807 ? 8.380 13.058 13.624 1.00 88.69 807 GLU A N 1
ATOM 6867 C CA . GLU A 1 807 ? 8.088 14.291 14.356 1.00 88.69 807 GLU A CA 1
ATOM 6868 C C . GLU A 1 807 ? 7.643 14.010 15.798 1.00 88.69 807 GLU A C 1
ATOM 6870 O O . GLU A 1 807 ? 8.094 14.685 16.722 1.00 88.69 807 GLU A O 1
ATOM 6875 N N . LYS A 1 808 ? 6.827 12.969 16.027 1.00 88.38 808 LYS A N 1
ATOM 6876 C CA . LYS A 1 808 ? 6.486 12.540 17.395 1.00 88.38 808 LYS A CA 1
ATOM 6877 C C . LYS A 1 808 ? 7.724 12.154 18.196 1.00 88.38 808 LYS A C 1
ATOM 6879 O O . LYS A 1 808 ? 7.780 12.499 19.369 1.00 88.38 808 LYS A O 1
ATOM 6884 N N . GLN A 1 809 ? 8.696 11.495 17.573 1.00 83.00 809 GLN A N 1
ATOM 6885 C CA . GLN A 1 809 ? 9.940 11.129 18.242 1.00 83.00 809 GLN A CA 1
ATOM 6886 C C . GLN A 1 809 ? 10.822 12.326 18.570 1.00 83.00 809 GLN A C 1
ATOM 6888 O O . GLN A 1 809 ? 11.313 12.462 19.688 1.00 83.00 809 GLN A O 1
ATOM 6893 N N . ARG A 1 810 ? 10.949 13.260 17.628 1.00 87.00 810 ARG A N 1
ATOM 6894 C CA . ARG A 1 810 ? 11.642 14.526 17.883 1.00 87.00 810 ARG A CA 1
ATOM 6895 C C . ARG A 1 810 ? 10.999 15.288 19.043 1.00 87.00 810 ARG A C 1
ATOM 6897 O O . ARG A 1 810 ? 11.708 15.835 19.880 1.00 87.00 810 ARG A O 1
ATOM 6904 N N . ASN A 1 811 ? 9.669 15.256 19.145 1.00 85.75 811 ASN A N 1
ATOM 6905 C CA . ASN A 1 811 ? 8.933 15.859 20.259 1.00 85.75 811 ASN A CA 1
ATOM 6906 C C . ASN A 1 811 ? 9.137 15.131 21.602 1.00 85.75 811 ASN A C 1
ATOM 6908 O O . ASN A 1 811 ? 8.886 15.727 22.648 1.00 85.75 811 ASN A O 1
ATOM 6912 N N . LEU A 1 812 ? 9.599 13.876 21.591 1.00 88.19 812 LEU A N 1
ATOM 6913 C CA . LEU A 1 812 ? 10.030 13.139 22.786 1.00 88.19 812 LEU A CA 1
ATOM 6914 C C . LEU A 1 812 ? 11.497 13.420 23.163 1.00 88.19 812 LEU A C 1
ATOM 6916 O O . LEU A 1 812 ? 11.945 12.968 24.213 1.00 88.19 812 LEU A O 1
ATOM 6920 N N . GLY A 1 813 ? 12.220 14.212 22.361 1.00 89.62 813 GLY A N 1
ATOM 6921 C CA . GLY A 1 813 ? 13.607 14.610 22.612 1.00 89.62 813 GLY A CA 1
ATOM 6922 C C . GLY A 1 813 ? 14.653 13.698 21.970 1.00 89.62 813 GLY A C 1
ATOM 6923 O O . GLY A 1 813 ? 15.840 13.868 22.237 1.00 89.62 813 GLY A O 1
ATOM 6924 N N . GLU A 1 814 ? 14.248 12.753 21.119 1.00 87.44 814 GLU A N 1
ATOM 6925 C CA . GLU A 1 814 ? 15.180 11.855 20.435 1.00 87.44 814 GLU A CA 1
ATOM 6926 C C . GLU A 1 814 ? 15.775 12.514 19.181 1.00 87.44 814 GLU A C 1
ATOM 6928 O O . GLU A 1 814 ? 15.062 13.002 18.296 1.00 87.44 814 GLU A O 1
ATOM 6933 N N . SER A 1 815 ? 17.108 12.512 19.081 1.00 86.06 815 SER A N 1
ATOM 6934 C CA . SER A 1 815 ? 17.823 12.918 17.872 1.00 86.06 815 SER A CA 1
ATOM 6935 C C . SER A 1 815 ? 17.799 11.778 16.850 1.00 86.06 815 SER A C 1
ATOM 6937 O O . SER A 1 815 ? 18.568 10.824 16.961 1.00 86.06 815 SER A O 1
ATOM 6939 N N . ILE A 1 816 ? 16.922 11.870 15.849 1.00 88.38 816 ILE A N 1
ATOM 6940 C CA . ILE A 1 816 ? 16.806 10.858 14.787 1.00 88.38 816 ILE A CA 1
ATOM 6941 C C . ILE A 1 816 ? 17.316 11.421 13.459 1.00 88.38 816 ILE A C 1
ATOM 6943 O O . ILE A 1 816 ? 16.790 12.428 12.967 1.00 88.38 816 ILE A O 1
ATOM 6947 N N . ASP A 1 817 ? 18.286 10.729 12.849 1.00 91.81 817 ASP A N 1
ATOM 6948 C CA . ASP A 1 817 ? 18.626 10.925 11.436 1.00 91.81 817 ASP A CA 1
ATOM 6949 C C . ASP A 1 817 ? 17.420 10.517 10.585 1.00 91.81 817 ASP A C 1
ATOM 6951 O O . ASP A 1 817 ? 17.063 9.345 10.465 1.00 91.81 817 ASP A O 1
ATOM 6955 N N . THR A 1 818 ? 16.741 11.526 10.054 1.00 90.44 818 THR A N 1
ATOM 6956 C CA . THR A 1 818 ? 15.426 11.375 9.432 1.00 90.44 818 THR A CA 1
ATOM 6957 C C . THR A 1 818 ? 15.498 10.610 8.128 1.00 90.44 818 THR A C 1
ATOM 6959 O O . THR A 1 818 ? 14.628 9.780 7.893 1.00 90.44 818 THR A O 1
ATOM 6962 N N . ASP A 1 819 ? 16.533 10.823 7.321 1.00 91.88 819 ASP A N 1
ATOM 6963 C CA . ASP A 1 819 ? 16.633 10.175 6.014 1.00 91.88 819 ASP A CA 1
ATOM 6964 C C . ASP A 1 819 ? 16.938 8.687 6.181 1.00 91.88 819 ASP A C 1
ATOM 6966 O O . ASP A 1 819 ? 16.267 7.838 5.587 1.00 91.88 819 ASP A O 1
ATOM 6970 N N . ARG A 1 820 ? 17.882 8.360 7.073 1.00 92.75 820 ARG A N 1
ATOM 6971 C CA . ARG A 1 820 ? 18.201 6.971 7.415 1.00 92.75 820 ARG A CA 1
ATOM 6972 C C . ARG A 1 820 ? 17.001 6.252 8.031 1.00 92.75 820 ARG A C 1
ATOM 6974 O O . ARG A 1 820 ? 16.658 5.156 7.604 1.00 92.75 820 ARG A O 1
ATOM 6981 N N . PHE A 1 821 ? 16.320 6.878 8.989 1.00 92.12 821 PHE A N 1
ATOM 6982 C CA . PHE A 1 821 ? 15.173 6.256 9.651 1.00 92.12 821 PHE A CA 1
ATOM 6983 C C . PHE A 1 821 ? 13.971 6.070 8.713 1.00 92.12 821 PHE A C 1
ATOM 6985 O O . PHE A 1 821 ? 13.281 5.055 8.784 1.00 92.12 821 PHE A O 1
ATOM 6992 N N . MET A 1 822 ? 13.729 7.021 7.803 1.00 91.56 822 MET A N 1
ATOM 6993 C CA . MET A 1 822 ? 12.719 6.890 6.745 1.00 91.56 822 MET A CA 1
ATOM 6994 C C . MET A 1 822 ? 13.019 5.711 5.819 1.00 91.56 822 MET A C 1
ATOM 6996 O O . MET A 1 822 ? 12.105 4.952 5.488 1.00 91.56 822 MET A O 1
ATOM 7000 N N . HIS A 1 823 ? 14.282 5.561 5.411 1.00 92.31 823 HIS A N 1
ATOM 7001 C CA . HIS A 1 823 ? 14.730 4.438 4.595 1.00 92.31 823 HIS A CA 1
ATOM 7002 C C . HIS A 1 823 ? 14.497 3.107 5.322 1.00 92.31 823 HIS A C 1
ATOM 7004 O O . HIS A 1 823 ? 13.818 2.234 4.785 1.00 92.31 823 HIS A O 1
ATOM 7010 N N . ASP A 1 824 ? 14.953 2.994 6.572 1.00 92.69 824 ASP A N 1
ATOM 7011 C CA . ASP A 1 824 ? 14.803 1.781 7.382 1.00 92.69 824 ASP A CA 1
ATOM 7012 C C . ASP A 1 824 ? 13.319 1.415 7.608 1.00 92.69 824 ASP A C 1
ATOM 7014 O O . ASP A 1 824 ? 12.943 0.243 7.559 1.00 92.69 824 ASP A O 1
ATOM 7018 N N . LEU A 1 825 ? 12.442 2.411 7.805 1.00 92.62 825 LEU A N 1
ATOM 7019 C CA . LEU A 1 825 ? 10.990 2.217 7.917 1.00 92.62 825 LEU A CA 1
ATOM 7020 C C . LEU A 1 825 ? 10.357 1.678 6.633 1.00 92.62 825 LEU A C 1
ATOM 7022 O O . LEU A 1 825 ? 9.500 0.784 6.684 1.00 92.62 825 LEU A O 1
ATOM 7026 N N . LEU A 1 826 ? 10.736 2.247 5.487 1.00 91.38 826 LEU A N 1
ATOM 7027 C CA . LEU A 1 826 ? 10.220 1.830 4.189 1.00 91.38 826 LEU A CA 1
ATOM 7028 C C . LEU A 1 826 ? 10.704 0.418 3.855 1.00 91.38 826 LEU A C 1
ATOM 7030 O O . LEU A 1 826 ? 9.891 -0.440 3.511 1.00 91.38 826 LEU A O 1
ATOM 7034 N N . GLU A 1 827 ? 11.996 0.160 4.043 1.00 93.56 827 GLU A N 1
ATOM 7035 C CA . GLU A 1 827 ? 12.609 -1.144 3.824 1.00 93.56 827 GLU A CA 1
ATOM 7036 C C . GLU A 1 827 ? 11.979 -2.217 4.722 1.00 93.56 827 GLU A C 1
ATOM 7038 O O . GLU A 1 827 ? 11.569 -3.271 4.228 1.00 93.56 827 GLU A O 1
ATOM 7043 N N . TYR A 1 828 ? 11.805 -1.936 6.019 1.00 94.38 828 TYR A N 1
ATOM 7044 C CA . TYR A 1 828 ? 11.096 -2.825 6.942 1.00 94.38 828 TYR A CA 1
ATOM 7045 C C . TYR A 1 828 ? 9.679 -3.133 6.448 1.00 94.38 828 TYR A C 1
ATOM 7047 O O . TYR A 1 828 ? 9.268 -4.295 6.404 1.00 94.38 828 TYR A O 1
ATOM 7055 N N . SER A 1 829 ? 8.934 -2.102 6.036 1.00 93.38 829 SER A N 1
ATOM 7056 C CA . SER A 1 829 ? 7.549 -2.245 5.579 1.00 93.38 829 SER A CA 1
ATOM 7057 C C . SER A 1 829 ? 7.449 -3.080 4.299 1.00 93.38 829 SER A C 1
ATOM 7059 O O . SER A 1 829 ? 6.567 -3.938 4.203 1.00 93.38 829 SER A O 1
ATOM 7061 N N . ILE A 1 830 ? 8.363 -2.886 3.341 1.00 93.31 830 ILE A N 1
ATOM 7062 C CA . ILE A 1 830 ? 8.437 -3.665 2.097 1.00 93.31 830 ILE A CA 1
ATOM 7063 C C . ILE A 1 830 ? 8.824 -5.118 2.397 1.00 93.31 830 ILE A C 1
ATOM 7065 O O . ILE A 1 830 ? 8.103 -6.033 1.998 1.00 93.31 830 ILE A O 1
ATOM 7069 N N . ARG A 1 831 ? 9.895 -5.364 3.164 1.00 94.12 831 ARG A N 1
ATOM 7070 C CA . ARG A 1 831 ? 10.340 -6.726 3.520 1.00 94.12 831 ARG A CA 1
ATOM 7071 C C . ARG A 1 831 ? 9.271 -7.504 4.292 1.00 94.12 831 ARG A C 1
ATOM 7073 O O . ARG A 1 831 ? 9.015 -8.680 4.004 1.00 94.12 831 ARG A O 1
ATOM 7080 N N . PHE A 1 832 ? 8.604 -6.852 5.244 1.00 94.00 832 PHE A N 1
ATOM 7081 C CA . PHE A 1 832 ? 7.522 -7.467 6.010 1.00 94.00 832 PHE A CA 1
ATOM 7082 C C . PHE A 1 832 ? 6.315 -7.781 5.118 1.00 94.00 832 PHE A C 1
ATOM 7084 O O . PHE A 1 832 ? 5.756 -8.879 5.182 1.00 94.00 832 PHE A O 1
ATOM 7091 N N . THR A 1 833 ? 5.963 -6.856 4.222 1.00 92.88 833 THR A N 1
ATOM 7092 C CA . THR A 1 833 ? 4.930 -7.062 3.201 1.00 92.88 833 THR A CA 1
ATOM 7093 C C . THR A 1 833 ? 5.263 -8.250 2.304 1.00 92.88 833 THR A C 1
ATOM 7095 O O . THR A 1 833 ? 4.422 -9.129 2.141 1.00 92.88 833 THR A O 1
ATOM 7098 N N . LYS A 1 834 ? 6.485 -8.344 1.770 1.00 92.81 834 LYS A N 1
ATOM 7099 C CA . LYS A 1 834 ? 6.935 -9.478 0.944 1.00 92.81 834 LYS A CA 1
ATOM 7100 C C . LYS A 1 834 ? 6.778 -10.806 1.682 1.00 92.81 834 LYS A C 1
ATOM 7102 O O . LYS A 1 834 ? 6.206 -11.754 1.145 1.00 92.81 834 LYS A O 1
ATOM 7107 N N . THR A 1 835 ? 7.182 -10.852 2.951 1.00 92.44 835 THR A N 1
ATOM 7108 C CA . THR A 1 835 ? 7.046 -12.044 3.806 1.00 92.44 835 THR A CA 1
ATOM 7109 C C . THR A 1 835 ? 5.583 -12.439 4.024 1.00 92.44 835 THR A C 1
ATOM 7111 O O . THR A 1 835 ? 5.231 -13.614 3.900 1.00 92.44 835 THR A O 1
ATOM 7114 N N . MET A 1 836 ? 4.705 -11.472 4.301 1.00 88.62 836 MET A N 1
ATOM 7115 C CA . MET A 1 836 ? 3.255 -11.694 4.379 1.00 88.62 836 MET A CA 1
ATOM 7116 C C . MET A 1 836 ? 2.699 -12.239 3.061 1.00 88.62 836 MET A C 1
ATOM 7118 O O . MET A 1 836 ? 1.934 -13.202 3.052 1.00 88.62 836 MET A O 1
ATOM 7122 N N . CYS A 1 837 ? 3.126 -11.664 1.939 1.00 87.50 837 CYS A N 1
ATOM 7123 C CA . CYS A 1 837 ? 2.605 -11.985 0.618 1.00 87.50 837 CYS A CA 1
ATOM 7124 C C . CYS A 1 837 ? 3.031 -13.364 0.140 1.00 87.50 837 CYS A C 1
ATOM 7126 O O . CYS A 1 837 ? 2.175 -14.101 -0.338 1.00 87.50 837 CYS A O 1
ATOM 7128 N N . LYS A 1 838 ? 4.290 -13.761 0.351 1.00 88.38 838 LYS A N 1
ATOM 7129 C CA . LYS A 1 838 ? 4.760 -15.132 0.081 1.00 88.38 838 LYS A CA 1
ATOM 7130 C C . LYS A 1 838 ? 3.910 -16.185 0.786 1.00 88.38 838 LYS A C 1
ATOM 7132 O O . LYS A 1 838 ? 3.671 -17.256 0.238 1.00 88.38 838 LYS A O 1
ATOM 7137 N N . ASN A 1 839 ? 3.421 -15.858 1.979 1.00 85.75 839 ASN A N 1
ATOM 7138 C CA . ASN A 1 839 ? 2.576 -16.736 2.779 1.00 85.75 839 ASN A CA 1
ATOM 7139 C C . ASN A 1 839 ? 1.068 -16.524 2.546 1.00 85.75 839 ASN A C 1
ATOM 7141 O O . ASN A 1 839 ? 0.267 -17.195 3.191 1.00 85.75 839 ASN A O 1
ATOM 7145 N N . GLN A 1 840 ? 0.676 -15.608 1.650 1.00 84.00 840 GLN A N 1
ATOM 7146 C CA . GLN A 1 840 ? -0.715 -15.205 1.395 1.00 84.00 840 GLN A CA 1
ATOM 7147 C C . GLN A 1 840 ? -1.463 -14.780 2.673 1.00 84.00 840 GLN A C 1
ATOM 7149 O O . GLN A 1 840 ? -2.646 -15.063 2.853 1.00 84.00 840 GLN A O 1
ATOM 7154 N N . LEU A 1 841 ? -0.758 -14.095 3.575 1.00 83.81 841 LEU A N 1
ATOM 7155 C CA . LEU A 1 841 ? -1.278 -13.633 4.856 1.00 83.81 841 LEU A CA 1
ATOM 7156 C C . LEU A 1 841 ? -1.636 -12.145 4.797 1.00 83.81 841 LEU A C 1
ATOM 7158 O O . LEU A 1 841 ? -0.911 -11.328 4.229 1.00 83.81 841 LEU A O 1
ATOM 7162 N N . THR A 1 842 ? -2.734 -11.783 5.456 1.00 81.19 842 THR A N 1
ATOM 7163 C CA . THR A 1 842 ? -3.050 -10.390 5.824 1.00 81.19 842 THR A CA 1
ATOM 7164 C C . THR A 1 842 ? -2.642 -10.074 7.265 1.00 81.19 842 THR A C 1
ATOM 7166 O O . THR A 1 842 ? -2.652 -8.918 7.683 1.00 81.19 842 THR A O 1
ATOM 7169 N N . GLN A 1 843 ? -2.328 -11.112 8.046 1.00 85.38 843 GLN A N 1
ATOM 7170 C CA . GLN A 1 843 ? -2.010 -11.042 9.464 1.00 85.38 843 GLN A CA 1
ATOM 7171 C C . GLN A 1 843 ? -1.068 -12.190 9.840 1.00 85.38 843 GLN A C 1
ATOM 7173 O O . GLN A 1 843 ? -1.249 -13.325 9.405 1.00 85.38 843 GLN A O 1
ATOM 7178 N N . VAL A 1 844 ? -0.084 -11.900 10.686 1.00 85.94 844 VAL A N 1
ATOM 7179 C CA . VAL A 1 844 ? 0.912 -12.854 11.178 1.00 85.94 844 VAL A CA 1
ATOM 7180 C C . VAL A 1 844 ? 0.763 -13.003 12.682 1.00 85.94 844 VAL A C 1
ATOM 7182 O O . VAL A 1 844 ? 0.702 -12.011 13.402 1.00 85.94 844 VAL A O 1
ATOM 7185 N N . GLN A 1 845 ? 0.737 -14.242 13.167 1.00 84.25 845 GLN A N 1
ATOM 7186 C CA . GLN A 1 845 ? 0.846 -14.542 14.591 1.00 84.25 845 GLN A CA 1
ATOM 7187 C C . GLN A 1 845 ? 2.302 -14.766 14.969 1.00 84.25 845 GLN A C 1
ATOM 7189 O O . GLN A 1 845 ? 2.951 -15.669 14.455 1.00 84.25 845 GLN A O 1
ATOM 7194 N N . TYR A 1 846 ? 2.792 -13.963 15.902 1.00 84.75 846 TYR A N 1
ATOM 7195 C CA . TYR A 1 846 ? 4.109 -14.072 16.489 1.00 84.75 846 TYR A CA 1
ATOM 7196 C C . TYR A 1 846 ? 4.008 -13.950 18.011 1.00 84.75 846 TYR A C 1
ATOM 7198 O O . TYR A 1 846 ? 3.599 -12.923 18.560 1.00 84.75 846 TYR A O 1
ATOM 7206 N N . LYS A 1 847 ? 4.371 -15.029 18.706 1.00 82.12 847 LYS A N 1
ATOM 7207 C CA . LYS A 1 847 ? 4.601 -15.020 20.152 1.00 82.12 847 LYS A CA 1
ATOM 7208 C C . LYS A 1 847 ? 6.105 -14.931 20.354 1.00 82.12 847 LYS A C 1
ATOM 7210 O O . LYS A 1 847 ? 6.816 -15.801 19.867 1.00 82.12 847 LYS A O 1
ATOM 7215 N N . GLN A 1 848 ? 6.567 -13.902 21.062 1.00 77.94 848 GLN A N 1
ATOM 7216 C CA . GLN A 1 848 ? 7.981 -13.774 21.402 1.00 77.94 848 GLN A CA 1
ATOM 7217 C C . GLN A 1 848 ? 8.404 -15.022 22.181 1.00 77.94 848 GLN A C 1
ATOM 7219 O O . GLN A 1 848 ? 7.868 -15.304 23.256 1.00 77.94 848 GLN A O 1
ATOM 7224 N N . GLN A 1 849 ? 9.299 -15.807 21.591 1.00 75.12 849 GLN A N 1
ATOM 7225 C CA . GLN A 1 849 ? 9.882 -16.961 22.255 1.00 75.12 849 GLN A CA 1
ATOM 7226 C C . GLN A 1 849 ? 10.950 -16.443 23.215 1.00 75.12 849 GLN A C 1
ATOM 7228 O O . GLN A 1 849 ? 11.772 -15.614 22.838 1.00 75.12 849 GLN A O 1
ATOM 7233 N N . GLY A 1 850 ? 10.907 -16.885 24.474 1.00 73.25 850 GLY A N 1
ATOM 7234 C CA . GLY A 1 850 ? 11.978 -16.572 25.417 1.00 73.25 850 GLY A CA 1
ATOM 7235 C C . GLY A 1 850 ? 13.305 -17.167 24.940 1.00 73.25 850 GLY A C 1
ATOM 7236 O O . GLY A 1 850 ? 13.308 -18.191 24.255 1.00 73.25 850 GLY A O 1
ATOM 7237 N N . PHE A 1 851 ? 14.416 -16.556 25.360 1.00 67.25 851 PHE A N 1
ATOM 7238 C CA . PHE A 1 851 ? 15.801 -16.863 24.964 1.00 67.25 851 PHE A CA 1
ATOM 7239 C C . PHE A 1 851 ? 16.162 -18.366 24.919 1.00 67.25 851 PHE A C 1
ATOM 7241 O O . PHE A 1 851 ? 17.020 -18.784 24.152 1.00 67.25 851 PHE A O 1
ATOM 7248 N N . LEU A 1 852 ? 15.477 -19.198 25.709 1.00 63.53 852 LEU A N 1
ATOM 7249 C CA . LEU A 1 852 ? 15.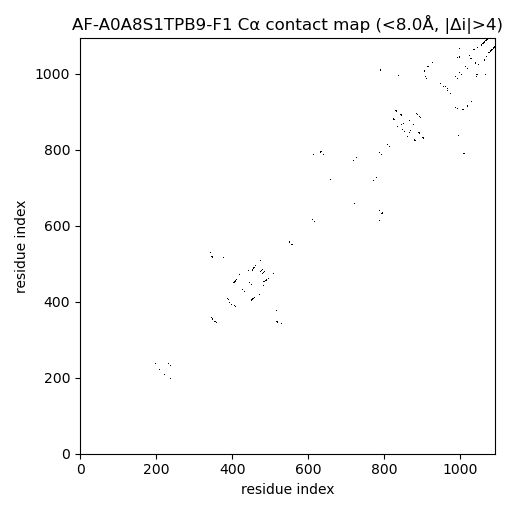718 -20.638 25.834 1.00 63.53 852 LEU A CA 1
ATOM 7250 C C . LEU A 1 852 ? 15.179 -21.505 24.675 1.00 63.53 852 LEU A C 1
ATOM 7252 O O . LEU A 1 852 ? 15.471 -22.696 24.645 1.00 63.53 852 LEU A O 1
ATOM 7256 N N . TYR A 1 853 ? 14.409 -20.956 23.726 1.00 61.88 853 TYR A N 1
ATOM 7257 C CA . TYR A 1 853 ? 13.723 -21.741 22.681 1.00 61.88 853 TYR A CA 1
ATOM 7258 C C . TYR A 1 853 ? 14.217 -21.479 21.242 1.00 61.88 853 TYR A C 1
ATOM 7260 O O . TYR A 1 853 ? 13.482 -21.717 20.289 1.00 61.88 853 TYR A O 1
ATOM 7268 N N . GLN A 1 854 ? 15.471 -21.047 21.052 1.00 58.53 854 GLN A N 1
ATOM 7269 C CA . GLN A 1 854 ? 16.016 -20.642 19.738 1.00 58.53 854 GLN A CA 1
ATOM 7270 C C . GLN A 1 854 ? 16.074 -21.742 18.651 1.00 58.53 854 GLN A C 1
ATOM 7272 O O . GLN A 1 854 ? 16.265 -21.421 17.480 1.00 58.53 854 GLN A O 1
ATOM 7277 N N . ASN A 1 855 ? 15.832 -23.018 18.974 1.00 64.50 855 ASN A N 1
ATOM 7278 C CA . ASN A 1 855 ? 15.836 -24.129 18.003 1.00 64.50 855 ASN A CA 1
ATOM 7279 C C . ASN A 1 855 ? 14.552 -24.217 17.142 1.00 64.50 855 ASN A C 1
ATOM 7281 O O . ASN A 1 855 ? 14.123 -25.299 16.737 1.00 64.50 855 ASN A O 1
ATOM 7285 N N . ALA A 1 856 ? 13.908 -23.082 16.889 1.00 56.44 856 ALA A N 1
ATOM 7286 C CA . ALA A 1 856 ? 12.619 -22.981 16.224 1.00 56.44 856 ALA A CA 1
ATOM 7287 C C . ALA A 1 856 ? 12.649 -23.375 14.734 1.00 56.44 856 ALA A C 1
ATOM 7289 O O . ALA A 1 856 ? 13.643 -23.215 14.024 1.00 56.44 856 ALA A O 1
ATOM 7290 N N . ARG A 1 857 ? 11.501 -23.872 14.251 1.00 63.81 857 ARG A N 1
ATOM 7291 C CA . ARG A 1 857 ? 11.256 -24.314 12.865 1.00 63.81 857 ARG A CA 1
ATOM 7292 C C . ARG A 1 857 ? 11.564 -23.185 11.868 1.00 63.81 857 ARG A C 1
ATOM 7294 O O . ARG A 1 857 ? 11.265 -22.026 12.135 1.00 63.81 857 ARG A O 1
ATOM 7301 N N . THR A 1 858 ? 12.035 -23.524 10.666 1.00 68.31 858 THR A N 1
ATOM 7302 C CA . THR A 1 858 ? 12.391 -22.580 9.577 1.00 68.31 858 THR A CA 1
ATOM 7303 C C . THR A 1 858 ? 11.342 -21.501 9.268 1.00 68.31 858 THR A C 1
ATOM 7305 O O . THR A 1 858 ? 11.703 -20.399 8.873 1.00 68.31 858 THR A O 1
ATOM 7308 N N . LYS A 1 859 ? 10.043 -21.762 9.485 1.00 66.69 859 LYS A N 1
ATOM 7309 C CA . LYS A 1 859 ? 8.976 -20.754 9.307 1.00 66.69 859 LYS A CA 1
ATOM 7310 C C . LYS A 1 859 ? 8.972 -19.641 10.364 1.00 66.69 859 LYS A C 1
ATOM 7312 O O . LYS A 1 859 ? 8.536 -18.536 10.068 1.00 66.69 859 LYS A O 1
ATOM 7317 N N . GLU A 1 860 ? 9.419 -19.916 11.586 1.00 71.50 860 GLU A N 1
ATOM 7318 C CA . GLU A 1 860 ? 9.501 -18.905 12.649 1.00 71.50 860 GLU A CA 1
ATOM 7319 C C . GLU A 1 860 ? 10.762 -18.045 12.495 1.00 71.50 860 GLU A C 1
ATOM 7321 O O . GLU A 1 860 ? 10.739 -16.865 12.834 1.00 71.50 860 GLU A O 1
ATOM 7326 N N . GLN A 1 861 ? 11.820 -18.582 11.873 1.00 78.25 861 GLN A N 1
ATOM 7327 C CA . GLN A 1 861 ? 13.068 -17.854 11.622 1.00 78.25 861 GLN A CA 1
ATOM 7328 C C . GLN A 1 861 ? 12.861 -16.581 10.786 1.00 78.25 861 GLN A C 1
ATOM 7330 O O . GLN A 1 861 ? 13.414 -15.542 11.135 1.00 78.25 861 GLN A O 1
ATOM 7335 N N . SER A 1 862 ? 12.016 -16.611 9.747 1.00 81.31 862 SER A N 1
ATOM 7336 C CA . SER A 1 862 ? 11.743 -15.408 8.943 1.00 81.31 862 SER A CA 1
ATOM 7337 C C . SER A 1 862 ? 10.964 -14.340 9.714 1.00 81.31 862 SER A C 1
ATOM 7339 O O . SER A 1 862 ? 11.102 -13.158 9.438 1.00 81.31 862 SER A O 1
ATOM 7341 N N . LEU A 1 863 ? 10.126 -14.732 10.681 1.00 84.94 863 LEU A N 1
ATOM 7342 C CA . LEU A 1 863 ? 9.381 -13.781 11.514 1.00 84.94 863 LEU A CA 1
ATOM 7343 C C . LEU A 1 863 ? 10.238 -13.217 12.650 1.00 84.94 863 LEU A C 1
ATOM 7345 O O . LEU A 1 863 ? 10.059 -12.059 13.031 1.00 84.94 863 LEU A O 1
ATOM 7349 N N . ASN A 1 864 ? 11.197 -14.005 13.142 1.00 84.44 864 ASN A N 1
ATOM 7350 C CA . ASN A 1 864 ? 12.188 -13.552 14.113 1.00 84.44 864 ASN A CA 1
ATOM 7351 C C . ASN A 1 864 ? 12.998 -12.365 13.569 1.00 84.44 864 ASN A C 1
ATOM 7353 O O . ASN A 1 864 ? 13.317 -11.469 14.342 1.00 84.44 864 ASN A O 1
ATOM 7357 N N . GLU A 1 865 ? 13.267 -12.287 12.260 1.00 87.94 865 GLU A N 1
ATOM 7358 C CA . GLU A 1 865 ? 13.963 -11.132 11.662 1.00 87.94 865 GLU A CA 1
ATOM 7359 C C . GLU A 1 865 ? 13.265 -9.797 11.991 1.00 87.94 865 GLU A C 1
ATOM 7361 O O . GLU A 1 865 ? 13.934 -8.814 12.321 1.00 87.94 865 GLU A O 1
ATOM 7366 N N . PHE A 1 866 ? 11.925 -9.789 11.975 1.00 87.44 866 PHE A N 1
ATOM 7367 C CA . PHE A 1 866 ? 11.096 -8.597 12.178 1.00 87.44 866 PHE A CA 1
ATOM 7368 C C . PHE A 1 866 ? 10.717 -8.331 13.635 1.00 87.44 866 PHE A C 1
ATOM 7370 O O . PHE A 1 866 ? 10.401 -7.188 13.977 1.00 87.44 866 PHE A O 1
ATOM 7377 N N . PHE A 1 867 ? 10.659 -9.377 14.465 1.00 88.12 867 PHE A N 1
ATOM 7378 C CA . PHE A 1 867 ? 10.048 -9.301 15.794 1.00 88.12 867 PHE A CA 1
ATOM 7379 C C . PHE A 1 867 ? 10.921 -9.794 16.947 1.00 88.12 867 PHE A C 1
ATOM 7381 O O . PHE A 1 867 ? 10.482 -9.720 18.098 1.00 88.12 867 PHE A O 1
ATOM 7388 N N . ASN A 1 868 ? 12.121 -10.303 16.672 1.00 84.50 868 ASN A N 1
ATOM 7389 C CA . ASN A 1 868 ? 13.088 -10.606 17.713 1.00 84.50 868 ASN A CA 1
ATOM 7390 C C . ASN A 1 868 ? 13.834 -9.325 18.111 1.00 84.50 868 ASN A C 1
ATOM 7392 O O . ASN A 1 868 ? 14.497 -8.708 17.278 1.00 84.50 868 ASN A O 1
ATOM 7396 N N . TYR A 1 869 ? 13.705 -8.935 19.380 1.00 84.62 869 TYR A N 1
ATOM 7397 C CA . TYR A 1 869 ? 14.373 -7.760 19.957 1.00 84.62 869 TYR A CA 1
ATOM 7398 C C . TYR A 1 869 ? 15.599 -8.129 20.787 1.00 84.62 869 TYR A C 1
ATOM 7400 O O . TYR A 1 869 ? 16.163 -7.260 21.442 1.00 84.62 869 TYR A O 1
ATOM 7408 N N . ASP A 1 870 ? 15.985 -9.402 20.795 1.00 83.00 870 ASP A N 1
ATOM 7409 C CA . ASP A 1 870 ? 17.068 -9.883 21.649 1.00 83.00 870 ASP A CA 1
ATOM 7410 C C . ASP A 1 870 ? 18.451 -9.705 20.986 1.00 83.00 870 ASP A C 1
ATOM 7412 O O . ASP A 1 870 ? 19.469 -10.022 21.598 1.00 83.00 870 ASP A O 1
ATOM 7416 N N . ASP A 1 871 ? 18.515 -9.201 19.745 1.00 83.44 871 ASP A N 1
ATOM 7417 C CA . ASP A 1 871 ? 19.775 -8.848 19.082 1.00 83.44 871 ASP A CA 1
ATOM 7418 C C . ASP A 1 871 ? 20.264 -7.436 19.463 1.00 83.44 871 ASP A C 1
ATOM 7420 O O . ASP A 1 871 ? 19.528 -6.625 20.027 1.00 83.44 871 ASP A O 1
ATOM 7424 N N . GLN A 1 872 ? 21.528 -7.123 19.150 1.00 83.50 872 GLN A N 1
ATOM 7425 C CA . GLN A 1 872 ? 22.130 -5.807 19.430 1.00 83.50 872 GLN A CA 1
ATOM 7426 C C . GLN A 1 872 ? 21.352 -4.637 18.792 1.00 83.50 872 GLN A C 1
ATOM 7428 O O . GLN A 1 872 ? 21.445 -3.508 19.265 1.00 83.50 872 GLN A O 1
ATOM 7433 N N . ASN A 1 873 ? 20.537 -4.915 17.767 1.00 86.50 873 ASN A N 1
ATOM 7434 C CA . ASN A 1 873 ? 19.710 -3.941 17.054 1.00 86.50 873 ASN A CA 1
ATOM 7435 C C . ASN A 1 873 ? 18.243 -3.955 17.521 1.00 86.50 873 ASN A C 1
ATOM 7437 O O . ASN A 1 873 ? 17.387 -3.306 16.913 1.00 86.50 873 ASN A O 1
ATOM 7441 N N . GLY A 1 874 ? 17.927 -4.674 18.600 1.00 87.81 874 GLY A N 1
ATOM 7442 C CA . GLY A 1 874 ? 16.562 -4.914 19.041 1.00 87.81 874 GLY A CA 1
ATOM 7443 C C . GLY A 1 874 ? 15.811 -3.640 19.411 1.00 87.81 874 GLY A C 1
ATOM 7444 O O . GLY A 1 874 ? 14.626 -3.515 19.101 1.00 87.81 874 GLY A O 1
ATOM 7445 N N . ALA A 1 875 ? 16.498 -2.658 20.001 1.00 87.38 875 ALA A N 1
ATOM 7446 C CA . ALA A 1 875 ? 15.920 -1.344 20.281 1.00 87.38 875 ALA A CA 1
ATOM 7447 C C . ALA A 1 875 ? 15.495 -0.636 18.983 1.00 87.38 875 ALA A C 1
ATOM 7449 O O . ALA A 1 875 ? 14.318 -0.325 18.816 1.00 87.38 875 ALA A O 1
ATOM 7450 N N . GLN A 1 876 ? 16.402 -0.521 18.006 1.00 88.12 876 GLN A N 1
ATOM 7451 C CA . GLN A 1 876 ? 16.112 0.109 16.715 1.00 88.12 876 GLN A CA 1
ATOM 7452 C C . GLN A 1 876 ? 14.982 -0.614 15.965 1.00 88.12 876 GLN A C 1
ATOM 7454 O O . GLN A 1 876 ? 14.078 0.029 15.436 1.00 88.12 876 GLN A O 1
ATOM 7459 N N . LYS A 1 877 ? 14.971 -1.954 15.954 1.00 90.31 877 LYS A N 1
ATOM 7460 C CA . LYS A 1 877 ? 13.885 -2.745 15.346 1.00 90.31 877 LYS A CA 1
ATOM 7461 C C . LYS A 1 877 ? 12.544 -2.511 16.035 1.00 90.31 877 LYS A C 1
ATOM 7463 O O . LYS A 1 877 ? 11.511 -2.418 15.369 1.00 90.31 877 LYS A O 1
ATOM 7468 N N . LYS A 1 878 ? 12.542 -2.422 17.368 1.00 90.75 878 LYS A N 1
ATOM 7469 C CA . LYS A 1 878 ? 11.342 -2.121 18.156 1.00 90.75 878 LYS A CA 1
ATOM 7470 C C . LYS A 1 878 ? 10.804 -0.738 17.807 1.00 90.75 878 LYS A C 1
ATOM 7472 O O . LYS A 1 878 ? 9.587 -0.616 17.634 1.00 90.75 878 LYS A O 1
ATOM 7477 N N . ASP A 1 879 ? 11.693 0.236 17.650 1.00 89.56 879 ASP A N 1
ATOM 7478 C CA . ASP A 1 879 ? 11.346 1.600 17.272 1.00 89.56 879 ASP A CA 1
ATOM 7479 C C . ASP A 1 879 ? 10.775 1.616 15.855 1.00 89.56 879 ASP A C 1
ATOM 7481 O O . ASP A 1 879 ? 9.594 1.929 15.698 1.00 89.56 879 ASP A O 1
ATOM 7485 N N . ILE A 1 880 ? 11.526 1.144 14.850 1.00 91.75 880 ILE A N 1
ATOM 7486 C CA . ILE A 1 880 ? 11.077 1.010 13.449 1.00 91.75 880 ILE A CA 1
ATOM 7487 C C . ILE A 1 880 ? 9.690 0.362 13.385 1.00 91.75 880 ILE A C 1
ATOM 7489 O O . ILE A 1 880 ? 8.770 0.905 12.775 1.00 91.75 880 ILE A O 1
ATOM 7493 N N . ARG A 1 881 ? 9.479 -0.761 14.079 1.00 91.62 881 ARG A N 1
ATOM 7494 C CA . ARG A 1 881 ? 8.171 -1.424 14.106 1.00 91.62 881 ARG A CA 1
ATOM 7495 C C . ARG A 1 881 ? 7.085 -0.534 14.705 1.00 91.62 881 ARG A C 1
ATOM 7497 O O . ARG A 1 881 ? 5.999 -0.459 14.133 1.00 91.62 881 ARG A O 1
ATOM 7504 N N . SER A 1 882 ? 7.339 0.107 15.845 1.00 89.31 882 SER A N 1
ATOM 7505 C CA . SER A 1 882 ? 6.343 0.948 16.524 1.00 89.31 882 SER A CA 1
ATOM 7506 C C . SER A 1 882 ? 5.931 2.180 15.707 1.00 89.31 882 SER A C 1
ATOM 7508 O O . SER A 1 882 ? 4.814 2.674 15.876 1.00 89.31 882 SER A O 1
ATOM 7510 N N . TYR A 1 883 ? 6.789 2.612 14.777 1.00 90.12 883 TYR A N 1
ATOM 7511 C CA . TYR A 1 883 ? 6.538 3.719 13.850 1.00 90.12 883 TYR A CA 1
ATOM 7512 C C . TYR A 1 883 ? 6.133 3.285 12.439 1.00 90.12 883 TYR A C 1
ATOM 7514 O O . TYR A 1 883 ? 5.727 4.123 11.635 1.00 90.12 883 TYR A O 1
ATOM 7522 N N . SER A 1 884 ? 6.179 1.990 12.135 1.00 91.69 884 SER A N 1
ATOM 7523 C CA . SER A 1 884 ? 5.690 1.450 10.868 1.00 91.69 884 SER A CA 1
ATOM 7524 C C . SER A 1 884 ? 4.157 1.526 10.758 1.00 91.69 884 SER A C 1
ATOM 7526 O O . SER A 1 884 ? 3.432 1.864 11.702 1.00 91.69 884 SER A O 1
ATOM 7528 N N . LEU A 1 885 ? 3.628 1.182 9.581 1.00 90.12 885 LEU A N 1
ATOM 7529 C CA . LEU A 1 885 ? 2.187 1.002 9.348 1.00 90.12 885 LEU A CA 1
ATOM 7530 C C . LEU A 1 885 ? 1.668 -0.364 9.844 1.00 90.12 885 LEU A C 1
ATOM 7532 O O . LEU A 1 885 ? 0.522 -0.730 9.569 1.00 90.12 885 LEU A O 1
ATOM 7536 N N . VAL A 1 886 ? 2.490 -1.120 10.579 1.00 91.12 886 VAL A N 1
ATOM 7537 C CA . VAL A 1 886 ? 2.132 -2.415 11.161 1.00 91.12 886 VAL A CA 1
ATOM 7538 C C . VAL A 1 886 ? 1.555 -2.211 12.560 1.00 91.12 886 VAL A C 1
ATOM 7540 O O . VAL A 1 886 ? 2.204 -1.703 13.470 1.00 91.12 886 VAL A O 1
ATOM 7543 N N . GLN A 1 887 ? 0.318 -2.653 12.759 1.00 88.38 887 GLN A N 1
ATOM 7544 C CA . GLN A 1 887 ? -0.327 -2.695 14.062 1.00 88.38 887 GLN A CA 1
ATOM 7545 C C . GLN A 1 887 ? -0.085 -4.041 14.744 1.00 88.38 887 GLN A C 1
ATOM 7547 O O . GLN A 1 887 ? -0.378 -5.100 14.186 1.00 88.38 887 GLN A O 1
ATOM 7552 N N . GLN A 1 888 ? 0.360 -3.987 15.999 1.00 86.75 888 GLN A N 1
ATOM 7553 C CA . GLN A 1 888 ? 0.386 -5.143 16.888 1.00 86.75 888 GLN A CA 1
ATOM 7554 C C . GLN A 1 888 ? -0.936 -5.253 17.671 1.00 86.75 888 GLN A C 1
ATOM 7556 O O . GLN A 1 888 ? -1.339 -4.338 18.391 1.00 86.75 888 GLN A O 1
ATOM 7561 N N . LYS A 1 889 ? -1.607 -6.404 17.567 1.00 76.25 889 LYS A N 1
ATOM 7562 C CA . LYS A 1 889 ? -2.800 -6.798 18.332 1.00 76.25 889 LYS A CA 1
ATOM 7563 C C . LYS A 1 889 ? -2.511 -8.088 19.111 1.00 76.25 889 LYS A C 1
ATOM 7565 O O . LYS A 1 889 ? -2.809 -9.197 18.666 1.00 76.25 889 LYS A O 1
ATOM 7570 N N . GLY A 1 890 ? -1.902 -7.947 20.289 1.00 82.00 890 GLY A N 1
ATOM 7571 C CA . GLY A 1 890 ? -1.427 -9.086 21.080 1.00 82.00 890 GLY A CA 1
ATOM 7572 C C . GLY A 1 890 ? -0.255 -9.779 20.382 1.00 82.00 890 GLY A C 1
ATOM 7573 O O . GLY A 1 890 ? 0.766 -9.145 20.127 1.00 82.00 890 GLY A O 1
ATOM 7574 N N . ALA A 1 891 ? -0.419 -11.060 20.054 1.00 81.81 891 ALA A N 1
ATOM 7575 C CA . ALA A 1 891 ? 0.536 -11.809 19.234 1.00 81.81 891 ALA A CA 1
ATOM 7576 C C . ALA A 1 891 ? 0.332 -11.583 17.725 1.00 81.81 891 ALA A C 1
ATOM 7578 O O . ALA A 1 891 ? 1.097 -12.089 16.923 1.00 81.81 891 ALA A O 1
ATOM 7579 N N . ASN A 1 892 ? -0.717 -10.874 17.309 1.00 82.88 892 ASN A N 1
ATOM 7580 C CA . ASN A 1 892 ? -1.005 -10.667 15.898 1.00 82.88 892 ASN A CA 1
ATOM 7581 C C . ASN A 1 892 ? -0.366 -9.380 15.378 1.00 82.88 892 ASN A C 1
ATOM 7583 O O . ASN A 1 892 ? -0.468 -8.343 16.025 1.00 82.88 892 ASN A O 1
ATOM 7587 N N . PHE A 1 893 ? 0.197 -9.420 14.181 1.00 87.81 893 PHE A N 1
ATOM 7588 C CA . PHE A 1 893 ? 0.749 -8.278 13.466 1.00 87.81 893 PHE A CA 1
ATOM 7589 C C . PHE A 1 893 ? 0.049 -8.173 12.117 1.00 87.81 893 PHE A C 1
ATOM 7591 O O . PHE A 1 893 ? -0.074 -9.175 11.421 1.00 87.81 893 PHE A O 1
ATOM 7598 N N . GLN A 1 894 ? -0.436 -6.991 11.754 1.00 89.94 894 GLN A N 1
ATOM 7599 C CA . GLN A 1 894 ? -1.081 -6.732 10.461 1.00 89.94 894 GLN A CA 1
ATOM 7600 C C . GLN A 1 894 ? -0.899 -5.269 10.070 1.00 89.94 894 GLN A C 1
ATOM 7602 O O . GLN A 1 894 ? -0.715 -4.422 10.942 1.00 89.94 894 GLN A O 1
ATOM 7607 N N . PHE A 1 895 ? -1.001 -4.942 8.786 1.00 88.56 895 PHE A N 1
ATOM 7608 C CA . PHE A 1 895 ? -1.057 -3.541 8.368 1.00 88.56 895 PHE A CA 1
ATOM 7609 C C . PHE A 1 895 ? -2.339 -2.860 8.866 1.00 88.56 895 PHE A C 1
ATOM 7611 O O . PHE A 1 895 ? -3.370 -3.507 9.068 1.00 88.56 895 PHE A O 1
ATOM 7618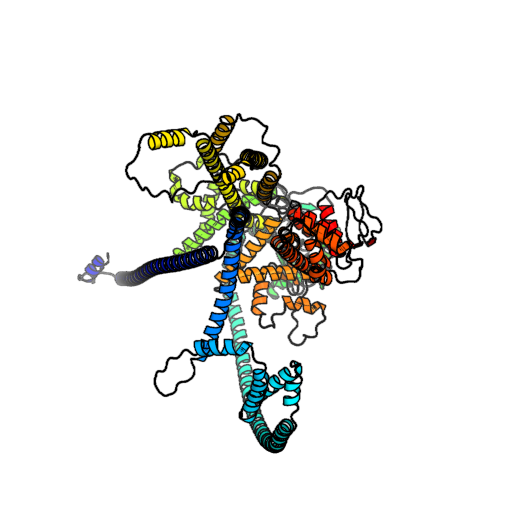 N N . THR A 1 896 ? -2.285 -1.539 9.055 1.00 82.88 896 THR A N 1
ATOM 7619 C CA . THR A 1 896 ? -3.460 -0.710 9.385 1.00 82.88 896 THR A CA 1
ATOM 7620 C C . THR A 1 896 ? -4.591 -0.888 8.366 1.00 82.88 896 THR A C 1
ATOM 7622 O O . THR A 1 896 ? -5.762 -0.877 8.742 1.00 82.88 896 THR A O 1
ATOM 7625 N N . HIS A 1 897 ? -4.243 -1.074 7.088 1.00 84.44 897 HIS A N 1
ATOM 7626 C CA . HIS A 1 897 ? -5.178 -1.299 5.992 1.00 84.44 897 HIS A CA 1
ATOM 7627 C C . HIS A 1 897 ? -4.573 -2.224 4.924 1.00 84.44 897 HIS A C 1
ATOM 7629 O O . HIS A 1 897 ? -3.393 -2.101 4.593 1.00 84.44 897 HIS A O 1
ATOM 7635 N N . LYS A 1 898 ? -5.387 -3.116 4.339 1.00 86.50 898 LYS A N 1
ATOM 7636 C CA . LYS A 1 898 ? -4.945 -4.081 3.312 1.00 86.50 898 LYS A CA 1
ATOM 7637 C C . LYS A 1 898 ? -4.366 -3.394 2.070 1.00 86.50 898 LYS A C 1
ATOM 7639 O O . LYS A 1 898 ? -3.331 -3.814 1.570 1.00 86.50 898 LYS A O 1
ATOM 7644 N N . SER A 1 899 ? -4.969 -2.284 1.642 1.00 88.38 899 SER A N 1
ATOM 7645 C CA . SER A 1 899 ? -4.497 -1.533 0.470 1.00 88.38 899 SER A CA 1
ATOM 7646 C C . SER A 1 899 ? -3.060 -1.024 0.606 1.00 88.38 899 SER A C 1
ATOM 7648 O O . SER A 1 899 ? -2.398 -0.826 -0.400 1.00 88.38 899 SER A O 1
ATOM 7650 N N . ILE A 1 900 ? -2.576 -0.789 1.833 1.00 90.75 900 ILE A N 1
ATOM 7651 C CA . ILE A 1 900 ? -1.197 -0.346 2.083 1.00 90.75 900 ILE A CA 1
ATOM 7652 C C . ILE A 1 900 ? -0.240 -1.500 1.814 1.00 90.75 900 ILE A C 1
ATOM 7654 O O . ILE A 1 900 ? 0.767 -1.309 1.145 1.00 90.75 900 ILE A O 1
ATOM 7658 N N . GLN A 1 901 ? -0.579 -2.698 2.298 1.00 92.56 901 GLN A N 1
ATOM 7659 C CA . GLN A 1 901 ? 0.164 -3.916 1.991 1.00 92.56 901 GLN A CA 1
ATOM 7660 C C . GLN A 1 901 ? 0.197 -4.138 0.472 1.00 92.56 901 GLN A C 1
ATOM 7662 O O . GLN A 1 901 ? 1.266 -4.294 -0.102 1.00 92.56 901 GLN A O 1
ATOM 7667 N N . GLU A 1 902 ? -0.960 -4.088 -0.192 1.00 93.38 902 GLU A N 1
ATOM 7668 C CA . GLU A 1 902 ? -1.071 -4.276 -1.646 1.00 93.38 902 GLU A CA 1
ATOM 7669 C C . GLU A 1 902 ? -0.281 -3.226 -2.439 1.00 93.38 902 GLU A C 1
ATOM 7671 O O . GLU A 1 902 ? 0.369 -3.569 -3.429 1.00 93.38 902 GLU A O 1
ATOM 7676 N N . PHE A 1 903 ? -0.300 -1.970 -1.986 1.00 95.44 903 PHE A N 1
ATOM 7677 C CA . PHE A 1 903 ? 0.472 -0.876 -2.563 1.00 95.44 903 PHE A CA 1
ATOM 7678 C C . PHE A 1 903 ? 1.982 -1.054 -2.364 1.00 95.44 903 PHE A C 1
ATOM 7680 O O . PHE A 1 903 ? 2.734 -0.847 -3.308 1.00 95.44 903 PHE A O 1
ATOM 7687 N N . LEU A 1 904 ? 2.443 -1.466 -1.178 1.00 95.94 904 LEU A N 1
ATOM 7688 C CA . LEU A 1 904 ? 3.871 -1.680 -0.914 1.00 95.94 904 LEU A CA 1
ATOM 7689 C C . LEU A 1 904 ? 4.458 -2.770 -1.820 1.00 95.94 904 LEU A C 1
ATOM 7691 O O . LEU A 1 904 ? 5.575 -2.615 -2.302 1.00 95.94 904 LEU A O 1
ATOM 7695 N N . ILE A 1 905 ? 3.692 -3.827 -2.119 1.00 96.38 905 ILE A N 1
ATOM 7696 C CA . ILE A 1 905 ? 4.083 -4.807 -3.147 1.00 96.38 905 ILE A CA 1
ATOM 7697 C C . ILE A 1 905 ? 4.122 -4.152 -4.527 1.00 96.38 905 ILE A C 1
ATOM 7699 O O . ILE A 1 905 ? 5.042 -4.398 -5.296 1.00 96.38 905 ILE A O 1
ATOM 7703 N N . ALA A 1 906 ? 3.112 -3.349 -4.875 1.00 96.62 906 ALA A N 1
ATOM 7704 C CA . ALA A 1 906 ? 3.063 -2.696 -6.179 1.00 96.62 906 ALA A CA 1
ATOM 7705 C C . ALA A 1 906 ? 4.264 -1.763 -6.373 1.00 96.62 906 ALA A C 1
ATOM 7707 O O . ALA A 1 906 ? 4.820 -1.718 -7.464 1.00 96.62 906 ALA A O 1
ATOM 7708 N N . ALA A 1 907 ? 4.681 -1.064 -5.315 1.00 95.62 907 ALA A N 1
ATOM 7709 C CA . ALA A 1 907 ? 5.843 -0.189 -5.320 1.00 95.62 907 ALA A CA 1
ATOM 7710 C C . ALA A 1 907 ? 7.158 -0.957 -5.485 1.00 95.62 907 ALA A C 1
ATOM 7712 O O . ALA A 1 907 ? 7.996 -0.578 -6.298 1.00 95.62 907 ALA A O 1
ATOM 7713 N N . ASP A 1 908 ? 7.294 -2.076 -4.780 1.00 96.19 908 ASP A N 1
ATOM 7714 C CA . ASP A 1 908 ? 8.418 -3.001 -4.914 1.00 96.19 908 ASP A CA 1
ATOM 7715 C C . ASP A 1 908 ? 8.501 -3.616 -6.327 1.00 96.19 908 ASP A C 1
ATOM 7717 O O . ASP A 1 908 ? 9.559 -3.641 -6.952 1.00 96.19 908 ASP A O 1
ATOM 7721 N N . LEU A 1 909 ? 7.364 -4.023 -6.905 1.00 96.50 909 LEU A N 1
ATOM 7722 C CA . LEU A 1 909 ? 7.300 -4.466 -8.301 1.00 96.50 909 LEU A CA 1
ATOM 7723 C C . LEU A 1 909 ? 7.652 -3.331 -9.268 1.00 96.50 909 LEU A C 1
ATOM 7725 O O . LEU A 1 909 ? 8.408 -3.547 -10.214 1.00 96.50 909 LEU A O 1
ATOM 7729 N N . TYR A 1 910 ? 7.130 -2.127 -9.039 1.00 96.25 910 TYR A N 1
ATOM 7730 C CA . TYR A 1 910 ? 7.415 -0.959 -9.867 1.00 96.25 910 TYR A CA 1
ATOM 7731 C C . TYR A 1 910 ? 8.914 -0.629 -9.899 1.00 96.25 910 TYR A C 1
ATOM 7733 O O . TYR A 1 910 ? 9.431 -0.276 -10.959 1.00 96.25 910 TYR A O 1
ATOM 7741 N N . GLU A 1 911 ? 9.635 -0.817 -8.790 1.00 95.12 911 GLU A N 1
ATOM 7742 C CA . GLU A 1 911 ? 11.091 -0.650 -8.743 1.00 95.12 911 GLU A CA 1
ATOM 7743 C C . GLU A 1 911 ? 11.820 -1.585 -9.724 1.00 95.12 911 GLU A C 1
ATOM 7745 O O . GLU A 1 911 ? 12.795 -1.181 -10.360 1.00 95.12 911 GLU A O 1
ATOM 7750 N N . VAL A 1 912 ? 11.310 -2.801 -9.937 1.00 95.00 912 VAL A N 1
ATOM 7751 C CA . VAL A 1 912 ? 11.829 -3.720 -10.963 1.00 95.00 912 VAL A CA 1
ATOM 7752 C C . VAL A 1 912 ? 11.483 -3.231 -12.372 1.00 95.00 912 VAL A C 1
ATOM 7754 O O . VAL A 1 912 ? 12.344 -3.221 -13.251 1.00 95.00 912 VAL A O 1
ATOM 7757 N N . PHE A 1 913 ? 10.243 -2.782 -12.592 1.00 94.81 913 PHE A N 1
ATOM 7758 C CA . PHE A 1 913 ? 9.779 -2.301 -13.901 1.00 94.81 913 PHE A CA 1
ATOM 7759 C C . PHE A 1 913 ? 10.389 -0.961 -14.329 1.00 94.81 913 PHE A C 1
ATOM 7761 O O . PHE A 1 913 ? 10.376 -0.665 -15.521 1.00 94.81 913 PHE A O 1
ATOM 7768 N N . VAL A 1 914 ? 10.934 -0.152 -13.410 1.00 94.38 914 VAL A N 1
ATOM 7769 C CA . VAL A 1 914 ? 11.523 1.162 -13.732 1.00 94.38 914 VAL A CA 1
ATOM 7770 C C . VAL A 1 914 ? 13.005 1.097 -14.109 1.00 94.38 914 VAL A C 1
ATOM 7772 O O . VAL A 1 914 ? 13.481 1.967 -14.842 1.00 94.38 914 VAL A O 1
ATOM 7775 N N . GLN A 1 915 ? 13.745 0.061 -13.687 1.00 91.69 915 GLN A N 1
ATOM 7776 C CA . GLN A 1 915 ? 15.161 -0.117 -14.062 1.00 91.69 915 GLN A CA 1
ATOM 7777 C C . GLN A 1 915 ? 15.432 -0.025 -15.582 1.00 91.69 915 GLN A C 1
ATOM 7779 O O . GLN A 1 915 ? 16.424 0.604 -15.970 1.00 91.69 915 GLN A O 1
ATOM 7784 N N . PRO A 1 916 ? 14.562 -0.568 -16.459 1.00 89.44 916 PRO A N 1
ATOM 7785 C CA . PRO A 1 916 ? 14.720 -0.518 -17.904 1.00 89.44 916 PRO A CA 1
ATOM 7786 C C . PRO A 1 916 ? 14.655 0.869 -18.530 1.00 89.44 916 PRO A C 1
ATOM 7788 O O . PRO A 1 916 ? 15.132 1.021 -19.651 1.00 89.44 916 PRO A O 1
ATOM 7791 N N . LYS A 1 917 ? 14.139 1.896 -17.831 1.00 88.56 917 LYS A N 1
ATOM 7792 C CA . LYS A 1 917 ? 14.068 3.275 -18.360 1.00 88.56 917 LYS A CA 1
ATOM 7793 C C . LYS A 1 917 ? 15.420 3.797 -18.860 1.00 88.56 917 LYS A C 1
ATOM 7795 O O . LYS A 1 917 ? 15.456 4.720 -19.672 1.00 88.56 917 LYS A O 1
ATOM 7800 N N . ARG A 1 918 ? 16.521 3.219 -18.368 1.00 87.69 918 ARG A N 1
ATOM 7801 C CA . ARG A 1 918 ? 17.905 3.564 -18.712 1.00 87.69 918 ARG A CA 1
ATOM 7802 C C . ARG A 1 918 ? 18.422 2.893 -19.991 1.00 87.69 918 ARG A C 1
ATOM 7804 O O . ARG A 1 918 ? 19.519 3.241 -20.422 1.00 87.69 918 ARG A O 1
ATOM 7811 N N . PHE A 1 919 ? 17.685 1.947 -20.574 1.00 86.44 919 PHE A N 1
ATOM 7812 C CA . PHE A 1 919 ? 18.116 1.177 -21.741 1.00 86.44 919 PHE A CA 1
ATOM 7813 C C . PHE A 1 919 ? 17.268 1.487 -22.968 1.00 86.44 919 PHE A C 1
ATOM 7815 O O . PHE A 1 919 ? 16.078 1.778 -22.878 1.00 86.44 919 PHE A O 1
ATOM 7822 N N . ASP A 1 920 ? 17.908 1.389 -24.127 1.00 87.31 920 ASP A N 1
ATOM 7823 C CA . ASP A 1 920 ? 17.217 1.396 -25.407 1.00 87.31 920 ASP A CA 1
ATOM 7824 C C . ASP A 1 920 ? 16.512 0.046 -25.612 1.00 87.31 920 ASP A C 1
ATOM 7826 O O . ASP A 1 920 ? 17.114 -1.021 -25.450 1.00 87.31 920 ASP A O 1
ATOM 7830 N N . THR A 1 921 ? 15.237 0.094 -25.992 1.00 89.12 921 THR A N 1
ATOM 7831 C CA . THR A 1 921 ? 14.421 -1.074 -26.361 1.00 89.12 921 THR A CA 1
ATOM 7832 C C . THR A 1 921 ? 15.081 -1.958 -27.426 1.00 89.12 921 THR A C 1
ATOM 7834 O O . THR A 1 921 ? 14.951 -3.182 -27.372 1.00 89.12 921 THR A O 1
ATOM 7837 N N . GLN A 1 922 ? 15.871 -1.381 -28.341 1.00 90.50 922 GLN A N 1
ATOM 7838 C CA . GLN A 1 922 ? 16.619 -2.143 -29.345 1.00 90.50 922 GLN A CA 1
ATOM 7839 C C . GLN A 1 922 ? 17.636 -3.091 -28.704 1.00 90.50 922 GLN A C 1
ATOM 7841 O O . GLN A 1 922 ? 17.821 -4.214 -29.170 1.00 90.50 922 GLN A O 1
ATOM 7846 N N . ILE A 1 923 ? 18.258 -2.679 -27.598 1.00 89.94 923 ILE A N 1
ATOM 7847 C CA . ILE A 1 923 ? 19.257 -3.492 -26.901 1.00 89.94 923 ILE A CA 1
ATOM 7848 C C . ILE A 1 923 ? 18.597 -4.701 -26.233 1.00 89.94 923 ILE A C 1
ATOM 7850 O O . ILE A 1 923 ? 19.170 -5.788 -26.251 1.00 89.94 923 ILE A O 1
ATOM 7854 N N . LEU A 1 924 ? 17.376 -4.551 -25.710 1.00 92.56 924 LEU A N 1
ATOM 7855 C CA . LEU A 1 924 ? 16.611 -5.679 -25.170 1.00 92.56 924 LEU A CA 1
ATOM 7856 C C . LEU A 1 924 ? 16.320 -6.725 -26.257 1.00 92.56 924 LEU A C 1
ATOM 7858 O O . LEU A 1 924 ? 16.486 -7.920 -26.016 1.00 92.56 924 LEU A O 1
ATOM 7862 N N . ASN A 1 925 ? 15.961 -6.284 -27.466 1.00 91.94 925 ASN A N 1
ATOM 7863 C CA . ASN A 1 925 ? 15.734 -7.178 -28.605 1.00 91.94 925 ASN A CA 1
ATOM 7864 C C . ASN A 1 925 ? 17.016 -7.882 -29.056 1.00 91.94 925 ASN A C 1
ATOM 7866 O O . ASN A 1 925 ? 16.989 -9.092 -29.280 1.00 91.94 925 ASN A O 1
ATOM 7870 N N . ILE A 1 926 ? 18.139 -7.155 -29.113 1.00 90.81 926 ILE A N 1
ATOM 7871 C CA . ILE A 1 926 ? 19.454 -7.744 -29.389 1.00 90.81 926 ILE A CA 1
ATOM 7872 C C . ILE A 1 926 ? 19.741 -8.834 -28.359 1.00 90.81 926 ILE A C 1
ATOM 7874 O O . ILE A 1 926 ? 20.047 -9.952 -28.738 1.00 90.81 926 ILE A O 1
ATOM 7878 N N . ILE A 1 927 ? 19.570 -8.569 -27.062 1.00 91.25 927 ILE A N 1
ATOM 7879 C CA . ILE A 1 927 ? 19.816 -9.576 -26.020 1.00 91.25 927 ILE A CA 1
ATOM 7880 C C . ILE A 1 927 ? 18.958 -10.824 -26.228 1.00 91.25 927 ILE A C 1
ATOM 7882 O O . ILE A 1 927 ? 19.484 -11.930 -26.136 1.00 91.25 927 ILE A O 1
ATOM 7886 N N . ILE A 1 928 ? 17.672 -10.679 -26.555 1.00 92.44 928 ILE A N 1
ATOM 7887 C CA . ILE A 1 928 ? 16.814 -11.829 -26.870 1.00 92.44 928 ILE A CA 1
ATOM 7888 C C . ILE A 1 928 ? 17.346 -12.606 -28.076 1.00 92.44 928 ILE A C 1
ATOM 7890 O O . ILE A 1 928 ? 17.364 -13.835 -28.031 1.00 92.44 928 ILE A O 1
ATOM 7894 N N . GLU A 1 929 ? 17.804 -11.929 -29.128 1.00 92.62 929 GLU A N 1
ATOM 7895 C CA . GLU A 1 929 ? 18.397 -12.577 -30.299 1.00 92.62 929 GLU A CA 1
ATOM 7896 C C . GLU A 1 929 ? 19.673 -13.342 -29.931 1.00 92.62 929 GLU A C 1
ATOM 7898 O O . GLU A 1 929 ? 19.791 -14.526 -30.253 1.00 92.62 929 GLU A O 1
ATOM 7903 N N . ILE A 1 930 ? 20.583 -12.709 -29.182 1.00 90.25 930 ILE A N 1
ATOM 7904 C CA . ILE A 1 930 ? 21.822 -13.340 -28.720 1.00 90.25 930 ILE A CA 1
ATOM 7905 C C . ILE A 1 930 ? 21.497 -14.591 -27.894 1.00 90.25 930 ILE A C 1
ATOM 7907 O O . ILE A 1 930 ? 22.059 -15.659 -28.138 1.00 90.25 930 ILE A O 1
ATOM 7911 N N . LEU A 1 931 ? 20.580 -14.466 -26.934 1.00 90.62 931 LEU A N 1
ATOM 7912 C CA . LEU A 1 931 ? 20.174 -15.564 -26.064 1.00 90.62 931 LEU A CA 1
ATOM 7913 C C . LEU A 1 931 ? 19.431 -16.669 -26.832 1.00 90.62 931 LEU A C 1
ATOM 7915 O O . LEU A 1 931 ? 19.499 -17.825 -26.434 1.00 90.62 931 LEU A O 1
ATOM 7919 N N . SER A 1 932 ? 18.748 -16.346 -27.933 1.00 90.00 932 SER A N 1
ATOM 7920 C CA . SER A 1 932 ? 18.034 -17.330 -28.760 1.00 90.00 932 SER A CA 1
ATOM 7921 C C . SER A 1 932 ? 18.963 -18.136 -29.673 1.00 90.00 932 SER A C 1
ATOM 7923 O O . SER A 1 932 ? 18.610 -19.244 -30.069 1.00 90.00 932 SER A O 1
ATOM 7925 N N . GLN A 1 933 ? 20.137 -17.599 -30.025 1.00 89.94 933 GLN A N 1
ATOM 7926 C CA . GLN A 1 933 ? 21.152 -18.307 -30.818 1.00 89.94 933 GLN A CA 1
ATOM 7927 C C . GLN A 1 933 ? 21.930 -19.346 -29.992 1.00 89.94 933 GLN A C 1
ATOM 7929 O O . GLN A 1 933 ? 22.534 -20.268 -30.543 1.00 89.94 933 GLN A O 1
ATOM 7934 N N . GLU A 1 934 ? 21.928 -19.206 -28.668 1.00 84.88 934 GLU A N 1
ATOM 7935 C CA . GLU A 1 934 ? 22.504 -20.170 -27.736 1.00 84.88 934 GLU A CA 1
ATOM 7936 C C . GLU A 1 934 ? 21.553 -21.374 -27.599 1.00 84.88 934 GLU A C 1
ATOM 7938 O O . GLU A 1 934 ? 20.635 -21.381 -26.786 1.00 84.88 934 GLU A O 1
ATOM 7943 N N . ASN A 1 935 ? 21.762 -22.427 -28.398 1.00 69.56 935 ASN A N 1
ATOM 7944 C CA . ASN A 1 935 ? 20.928 -23.646 -28.389 1.00 69.56 935 ASN A CA 1
ATOM 7945 C C . ASN A 1 935 ? 20.963 -24.455 -27.065 1.00 69.56 935 ASN A C 1
ATOM 7947 O O . ASN A 1 935 ? 20.305 -25.493 -26.964 1.00 69.56 935 ASN A O 1
ATOM 7951 N N . ASN A 1 936 ? 21.707 -24.013 -26.047 1.00 77.75 936 ASN A N 1
ATOM 7952 C CA . ASN A 1 936 ? 21.873 -24.724 -24.781 1.00 77.75 936 ASN A CA 1
ATOM 7953 C C . ASN A 1 936 ? 20.833 -24.274 -23.747 1.00 77.75 936 ASN A C 1
ATOM 7955 O O . ASN A 1 936 ? 21.101 -23.415 -22.913 1.00 77.75 936 ASN A O 1
ATOM 7959 N N . GLN A 1 937 ? 19.663 -24.921 -23.746 1.00 68.69 937 GLN A N 1
ATOM 7960 C CA . GLN A 1 937 ? 18.588 -24.661 -22.769 1.00 68.69 937 GLN A CA 1
ATOM 7961 C C . GLN A 1 937 ? 18.982 -24.906 -21.296 1.00 68.69 937 GLN A C 1
ATOM 7963 O O . GLN A 1 937 ? 18.236 -24.505 -20.401 1.00 68.69 937 GLN A O 1
ATOM 7968 N N . ASP A 1 938 ? 20.121 -25.559 -21.044 1.00 75.06 938 ASP A N 1
ATOM 7969 C CA . ASP A 1 938 ? 20.579 -25.942 -19.703 1.00 75.06 938 ASP A CA 1
ATOM 7970 C C . ASP A 1 938 ? 21.725 -25.066 -19.156 1.00 75.06 938 ASP A C 1
ATOM 7972 O O . ASP A 1 938 ? 22.091 -25.206 -17.990 1.00 75.06 938 ASP A O 1
ATOM 7976 N N . GLN A 1 939 ? 22.297 -24.156 -19.954 1.00 80.06 939 GLN A N 1
ATOM 7977 C CA . GLN A 1 939 ? 23.387 -23.285 -19.499 1.00 80.06 939 GLN A CA 1
ATOM 7978 C C . GLN A 1 939 ? 22.826 -22.040 -18.788 1.00 80.06 939 GLN A C 1
ATOM 7980 O 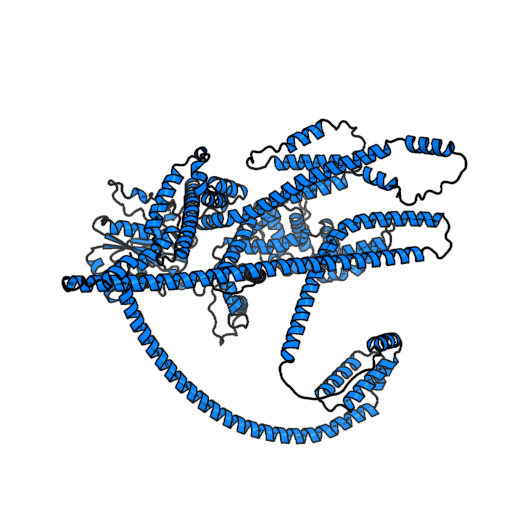O . GLN A 1 939 ? 21.808 -21.494 -19.207 1.00 80.06 939 GLN A O 1
ATOM 7985 N N . ASP A 1 940 ? 23.451 -21.584 -17.693 1.00 85.38 940 ASP A N 1
ATOM 7986 C CA . ASP A 1 940 ? 22.969 -20.393 -16.977 1.00 85.38 940 ASP A CA 1
ATOM 7987 C C . ASP A 1 940 ? 23.141 -19.149 -17.862 1.00 85.38 940 ASP A C 1
ATOM 7989 O O . ASP A 1 940 ? 24.262 -18.731 -18.163 1.00 85.38 940 ASP A O 1
ATOM 7993 N N . CYS A 1 941 ? 22.017 -18.547 -18.260 1.00 87.06 941 CYS A N 1
ATOM 7994 C CA . CYS A 1 941 ? 21.957 -17.318 -19.055 1.00 87.06 941 CYS A CA 1
ATOM 7995 C C . CYS A 1 941 ? 22.873 -16.212 -18.533 1.00 87.06 941 CYS A C 1
ATOM 7997 O O . CYS A 1 941 ? 23.436 -15.449 -19.314 1.00 87.06 941 CYS A O 1
ATOM 7999 N N . LEU A 1 942 ? 23.031 -16.146 -17.212 1.00 88.12 942 LEU A N 1
ATOM 8000 C CA . LEU A 1 942 ? 23.820 -15.131 -16.538 1.00 88.12 942 LEU A CA 1
ATOM 8001 C C . LEU A 1 942 ? 25.305 -15.333 -16.812 1.00 88.12 942 LEU A C 1
ATOM 8003 O O . LEU A 1 942 ? 25.977 -14.392 -17.220 1.00 88.12 942 LEU A O 1
ATOM 8007 N N . GLN A 1 943 ? 25.784 -16.575 -16.705 1.00 89.75 943 GLN A N 1
ATOM 8008 C CA . GLN A 1 943 ? 27.165 -16.919 -17.045 1.00 89.75 943 GLN A CA 1
ATOM 8009 C C . GLN A 1 943 ? 27.449 -16.655 -18.523 1.00 89.75 943 GLN A C 1
ATOM 8011 O O . GLN A 1 943 ? 28.550 -16.246 -18.884 1.00 89.75 943 GLN A O 1
ATOM 8016 N N . PHE A 1 944 ? 26.469 -16.881 -19.399 1.00 89.81 944 PHE A N 1
ATOM 8017 C CA . PHE A 1 944 ? 26.630 -16.559 -20.810 1.00 89.81 944 PHE A CA 1
ATOM 8018 C C . PHE A 1 944 ? 26.730 -15.041 -21.049 1.00 89.81 944 PHE A C 1
ATOM 8020 O O . PHE A 1 944 ? 27.642 -14.591 -21.745 1.00 89.81 944 PHE A O 1
ATOM 8027 N N . LEU A 1 945 ? 25.845 -14.244 -20.441 1.00 89.00 945 LEU A N 1
ATOM 8028 C CA . LEU A 1 945 ? 25.873 -12.783 -20.563 1.00 89.00 945 LEU A CA 1
ATOM 8029 C C . LEU A 1 945 ? 27.147 -12.168 -19.964 1.00 89.00 945 LEU A C 1
ATOM 8031 O O . LEU A 1 945 ? 27.667 -11.203 -20.518 1.00 89.00 945 LEU A O 1
ATOM 8035 N N . GLU A 1 946 ? 27.687 -12.743 -18.889 1.00 89.25 946 GLU A N 1
ATOM 8036 C CA . GLU A 1 946 ? 28.985 -12.353 -18.318 1.00 89.25 946 GLU A CA 1
ATOM 8037 C C . GLU A 1 946 ? 30.161 -12.635 -19.273 1.00 89.25 946 GLU A C 1
ATOM 8039 O O . GLU A 1 946 ? 31.152 -11.907 -19.267 1.00 89.25 946 GLU A O 1
ATOM 8044 N N . ASN A 1 947 ? 30.044 -13.647 -20.141 1.00 88.88 947 ASN A N 1
ATOM 8045 C CA . ASN A 1 947 ? 31.091 -14.069 -21.080 1.00 88.88 947 ASN A CA 1
ATOM 8046 C C . ASN A 1 947 ? 30.928 -13.508 -22.508 1.00 88.88 947 ASN A C 1
ATOM 8048 O O . ASN A 1 947 ? 31.695 -13.864 -23.412 1.00 88.88 947 ASN A O 1
ATOM 8052 N N . ILE A 1 948 ? 29.954 -12.621 -22.739 1.00 85.19 948 ILE A N 1
ATOM 8053 C CA . ILE A 1 948 ? 29.582 -12.141 -24.082 1.00 85.19 948 ILE A CA 1
ATOM 8054 C C . ILE A 1 948 ? 30.731 -11.414 -24.807 1.00 85.19 948 ILE A C 1
ATOM 8056 O O . ILE A 1 948 ? 30.787 -11.390 -26.043 1.00 85.19 948 ILE A O 1
ATOM 8060 N N . ASP A 1 949 ? 31.671 -10.857 -24.037 1.00 80.62 949 ASP A N 1
ATOM 8061 C CA . ASP A 1 949 ? 32.794 -10.039 -24.499 1.00 80.62 949 ASP A CA 1
ATOM 8062 C C . ASP A 1 949 ? 33.640 -10.721 -25.579 1.00 80.62 949 ASP A C 1
ATOM 8064 O O . ASP A 1 949 ? 34.052 -10.099 -26.565 1.00 80.62 949 ASP A O 1
ATOM 8068 N N . VAL A 1 950 ? 33.895 -12.020 -25.417 1.00 78.12 950 VAL A N 1
ATOM 8069 C CA . VAL A 1 950 ? 34.806 -12.771 -26.294 1.00 78.12 950 VAL A CA 1
ATOM 8070 C C . VAL A 1 950 ? 34.168 -13.041 -27.658 1.00 78.12 950 VAL A C 1
ATOM 8072 O O . VAL A 1 950 ? 34.858 -13.070 -28.679 1.00 78.12 950 VAL A O 1
ATOM 8075 N N . LYS A 1 951 ? 32.844 -13.221 -27.695 1.00 82.00 951 LYS A N 1
ATOM 8076 C CA . LYS A 1 951 ? 32.107 -13.599 -28.908 1.00 82.00 951 LYS A CA 1
ATOM 8077 C C . LYS A 1 951 ? 31.793 -12.376 -29.771 1.00 82.00 951 LYS A C 1
ATOM 8079 O O . LYS A 1 951 ? 32.038 -12.406 -30.974 1.00 82.00 951 LYS A O 1
ATOM 8084 N N . TYR A 1 952 ? 31.329 -11.284 -29.158 1.00 81.62 952 TYR A N 1
ATOM 8085 C CA . TYR A 1 952 ? 30.842 -10.107 -29.891 1.00 81.62 952 TYR A CA 1
ATOM 8086 C C . TYR A 1 952 ? 31.917 -9.085 -30.252 1.00 81.62 952 TYR A C 1
ATOM 8088 O O . TYR A 1 952 ? 31.732 -8.331 -31.209 1.00 81.62 952 TYR A O 1
ATOM 8096 N N . SER A 1 953 ? 33.069 -9.095 -29.576 1.00 81.81 953 SER A N 1
ATOM 8097 C CA . SER A 1 953 ? 34.227 -8.297 -30.005 1.00 81.81 953 SER A CA 1
ATOM 8098 C C . SER A 1 953 ? 34.622 -8.600 -31.458 1.00 81.81 953 SER A C 1
ATOM 8100 O O . SER A 1 953 ? 34.958 -7.690 -32.215 1.00 81.81 953 SER A O 1
ATOM 8102 N N . LYS A 1 954 ? 34.483 -9.858 -31.902 1.00 83.12 954 LYS A N 1
ATOM 8103 C CA . LYS A 1 954 ? 34.748 -10.263 -33.292 1.00 83.12 954 LYS A CA 1
ATOM 8104 C C . LYS A 1 954 ? 33.763 -9.647 -34.289 1.00 83.12 954 LYS A C 1
ATOM 8106 O O . LYS A 1 954 ? 34.193 -9.183 -35.341 1.00 83.12 954 LYS A O 1
ATOM 8111 N N . THR A 1 955 ? 32.477 -9.585 -33.951 1.00 82.69 955 THR A N 1
ATOM 8112 C CA . THR A 1 955 ? 31.429 -9.019 -34.818 1.00 82.69 955 THR A CA 1
ATOM 8113 C C . THR A 1 955 ? 31.585 -7.504 -34.984 1.00 82.69 955 THR A C 1
ATOM 8115 O O . THR A 1 955 ? 31.466 -6.988 -36.092 1.00 82.69 955 THR A O 1
ATOM 8118 N N . PHE A 1 956 ? 31.935 -6.778 -33.914 1.00 81.19 956 PHE A N 1
ATOM 8119 C CA . PHE A 1 956 ? 32.221 -5.337 -34.000 1.00 81.19 956 PHE A CA 1
ATOM 8120 C C . PHE A 1 956 ? 33.478 -5.032 -34.829 1.00 81.19 956 PHE A C 1
ATOM 8122 O O . PHE A 1 956 ? 33.536 -4.012 -35.522 1.00 81.19 956 PHE A O 1
ATOM 8129 N N . ASN A 1 957 ? 34.468 -5.931 -34.820 1.00 82.00 957 ASN A N 1
ATOM 8130 C CA . ASN A 1 957 ? 35.685 -5.765 -35.611 1.00 82.00 957 ASN A CA 1
ATOM 8131 C C . ASN A 1 957 ? 35.432 -5.837 -37.128 1.00 82.00 957 ASN A C 1
ATOM 8133 O O . ASN A 1 957 ? 36.144 -5.165 -37.876 1.00 82.00 957 ASN A O 1
ATOM 8137 N N . GLN A 1 958 ? 34.385 -6.542 -37.572 1.00 82.69 958 GLN A N 1
ATOM 8138 C CA . GLN A 1 958 ? 34.036 -6.730 -38.989 1.00 82.69 958 GLN A CA 1
ATOM 8139 C C . GLN A 1 958 ? 33.359 -5.515 -39.660 1.00 82.69 958 GLN A C 1
ATOM 8141 O O . GLN A 1 958 ? 33.147 -5.529 -40.866 1.00 82.69 958 GLN A O 1
ATOM 8146 N N . GLN A 1 959 ? 33.034 -4.436 -38.935 1.00 83.75 959 GLN A N 1
ATOM 8147 C CA . GLN A 1 959 ? 32.442 -3.232 -39.541 1.00 83.75 959 GLN A CA 1
ATOM 8148 C C . GLN A 1 959 ? 33.510 -2.385 -40.260 1.00 83.75 959 GLN A C 1
ATOM 8150 O O . GLN A 1 959 ? 34.183 -1.577 -39.629 1.00 83.75 959 GLN A O 1
ATOM 8155 N N . GLU A 1 960 ? 33.707 -2.551 -41.567 1.00 84.88 960 GLU A N 1
ATOM 8156 C CA . GLU A 1 960 ? 34.856 -1.976 -42.304 1.00 84.88 960 GLU A CA 1
ATOM 8157 C C . GLU A 1 960 ? 34.923 -0.432 -42.330 1.00 84.88 960 GLU A C 1
ATOM 8159 O O . GLU A 1 960 ? 36.003 0.129 -42.481 1.00 84.88 960 GLU A O 1
ATOM 8164 N N . ASN A 1 961 ? 33.817 0.271 -42.059 1.00 89.69 961 ASN A N 1
ATOM 8165 C CA . ASN A 1 961 ? 33.704 1.724 -42.270 1.00 89.69 961 ASN A CA 1
ATOM 8166 C C . ASN A 1 961 ? 33.848 2.601 -41.009 1.00 89.69 961 ASN A C 1
ATOM 8168 O O . ASN A 1 961 ? 33.551 3.793 -41.051 1.00 89.69 961 ASN A O 1
ATOM 8172 N N . ILE A 1 962 ? 34.249 2.037 -39.866 1.00 89.31 962 ILE A N 1
ATOM 8173 C CA . ILE A 1 962 ? 34.339 2.766 -38.588 1.00 89.31 962 ILE A CA 1
ATOM 8174 C C . ILE A 1 962 ? 35.776 2.706 -38.071 1.00 89.31 962 ILE A C 1
ATOM 8176 O O . ILE A 1 962 ? 36.388 1.636 -38.059 1.00 89.31 962 ILE A O 1
ATOM 8180 N N . SER A 1 963 ? 36.313 3.840 -37.607 1.00 91.06 963 SER A N 1
ATOM 8181 C CA . SER A 1 963 ? 37.670 3.875 -37.053 1.00 91.06 963 SER A CA 1
ATOM 8182 C C . SER A 1 963 ? 37.797 2.942 -35.843 1.00 91.06 963 SER A C 1
ATOM 8184 O O . SER A 1 963 ? 36.848 2.752 -35.079 1.00 91.06 963 SER A O 1
ATOM 8186 N N . LEU A 1 964 ? 38.983 2.363 -35.636 1.00 87.94 964 LEU A N 1
ATOM 8187 C CA . LEU A 1 964 ? 39.228 1.409 -34.546 1.00 87.94 964 LEU A CA 1
ATOM 8188 C C . LEU A 1 964 ? 38.867 1.994 -33.167 1.00 87.94 964 LEU A C 1
ATOM 8190 O O . LEU A 1 964 ? 38.282 1.311 -32.330 1.00 87.94 964 LEU A O 1
ATOM 8194 N N . PHE A 1 965 ? 39.108 3.293 -32.970 1.00 87.56 965 PHE A N 1
ATOM 8195 C CA . PHE A 1 965 ? 38.711 4.016 -31.763 1.00 87.56 965 PHE A CA 1
ATOM 8196 C C . PHE A 1 965 ? 37.186 4.091 -31.582 1.00 87.56 965 PHE A C 1
ATOM 8198 O O . PHE A 1 965 ? 36.666 3.841 -30.495 1.00 87.56 965 PHE A O 1
ATOM 8205 N N . GLN A 1 966 ? 36.442 4.401 -32.647 1.00 86.81 966 GLN A N 1
ATOM 8206 C CA . GLN A 1 966 ? 34.979 4.442 -32.601 1.00 86.81 966 GLN A CA 1
ATOM 8207 C C . GLN A 1 966 ? 34.375 3.046 -32.386 1.00 86.81 966 GLN A C 1
ATOM 8209 O O . GLN A 1 966 ? 33.396 2.927 -31.646 1.00 86.81 966 GLN A O 1
ATOM 8214 N N . LYS A 1 967 ? 34.972 1.993 -32.971 1.00 87.94 967 LYS A N 1
ATOM 8215 C CA . LYS A 1 967 ? 34.601 0.591 -32.708 1.00 87.94 967 LYS A CA 1
ATOM 8216 C C . LYS A 1 967 ? 34.771 0.249 -31.233 1.00 87.94 967 LYS A C 1
ATOM 8218 O O . LYS A 1 967 ? 33.816 -0.214 -30.616 1.00 87.94 967 LYS A O 1
ATOM 8223 N N . GLN A 1 968 ? 35.936 0.557 -30.659 1.00 88.94 968 GLN A N 1
ATOM 8224 C CA . GLN A 1 968 ? 36.216 0.297 -29.247 1.00 88.94 968 GLN A CA 1
ATOM 8225 C C . GLN A 1 968 ? 35.242 1.050 -28.335 1.00 88.94 968 GLN A C 1
ATOM 8227 O O . GLN A 1 968 ? 34.640 0.450 -27.455 1.00 88.94 968 GLN A O 1
ATOM 8232 N N . LYS A 1 969 ? 34.992 2.341 -28.589 1.00 90.94 969 LYS A N 1
ATOM 8233 C CA . LYS A 1 969 ? 34.057 3.144 -27.783 1.00 90.94 969 LYS A CA 1
ATOM 8234 C C . LYS A 1 969 ? 32.618 2.617 -27.843 1.00 90.94 969 LYS A C 1
ATOM 8236 O O . LYS A 1 969 ? 31.930 2.584 -26.818 1.00 90.94 969 LYS A O 1
ATOM 8241 N N . LYS A 1 970 ? 32.144 2.214 -29.030 1.00 88.81 970 LYS A N 1
ATOM 8242 C CA . LYS A 1 970 ? 30.824 1.582 -29.198 1.00 88.81 970 LYS A CA 1
ATOM 8243 C C . LYS A 1 970 ? 30.764 0.241 -28.472 1.00 88.81 970 LYS A C 1
ATOM 8245 O O . LYS A 1 970 ? 29.792 -0.002 -27.763 1.00 88.81 970 LYS A O 1
ATOM 8250 N N . PHE A 1 971 ? 31.811 -0.573 -28.589 1.00 89.25 971 PHE A N 1
ATOM 8251 C CA . PHE A 1 971 ? 31.922 -1.852 -27.896 1.00 89.25 971 PHE A CA 1
ATOM 8252 C C . PHE A 1 971 ? 31.937 -1.683 -26.372 1.00 89.25 971 PHE A C 1
ATOM 8254 O O . PHE A 1 971 ? 31.164 -2.340 -25.688 1.00 89.25 971 PHE A O 1
ATOM 8261 N N . ASP A 1 972 ? 32.716 -0.745 -25.829 1.00 91.12 972 ASP A N 1
ATOM 8262 C CA . ASP A 1 972 ? 32.767 -0.469 -24.388 1.00 91.12 972 ASP A CA 1
ATOM 8263 C C . ASP A 1 972 ? 31.417 0.025 -23.854 1.00 91.12 972 ASP A C 1
ATOM 8265 O O . ASP A 1 972 ? 31.006 -0.330 -22.748 1.00 91.12 972 ASP A O 1
ATOM 8269 N N . THR A 1 973 ? 30.707 0.842 -24.639 1.00 90.00 973 THR A N 1
ATOM 8270 C CA . THR A 1 973 ? 29.357 1.310 -24.292 1.00 90.00 973 THR A CA 1
ATOM 8271 C C . THR A 1 973 ? 28.369 0.148 -24.306 1.00 90.00 973 THR A C 1
ATOM 8273 O O . THR A 1 973 ? 27.629 -0.031 -23.343 1.00 90.00 973 THR A O 1
ATOM 8276 N N . PHE A 1 974 ? 28.402 -0.677 -25.354 1.00 88.94 974 PHE A N 1
ATOM 8277 C CA . PHE A 1 974 ? 27.588 -1.883 -25.462 1.00 88.94 974 PHE A CA 1
ATOM 8278 C C . PHE A 1 974 ? 27.852 -2.841 -24.296 1.00 88.94 974 PHE A C 1
ATOM 8280 O O . PHE A 1 974 ? 26.912 -3.239 -23.619 1.00 88.94 974 PHE A O 1
ATOM 8287 N N . LYS A 1 975 ? 29.120 -3.119 -23.979 1.00 91.56 975 LYS A N 1
ATOM 8288 C CA . LYS A 1 975 ? 29.548 -3.953 -22.852 1.00 91.56 975 LYS A CA 1
ATOM 8289 C C . LYS A 1 975 ? 29.027 -3.431 -21.513 1.00 91.56 975 LYS A C 1
ATOM 8291 O O . LYS A 1 975 ? 28.460 -4.190 -20.733 1.00 91.56 975 LYS A O 1
ATOM 8296 N N . LYS A 1 976 ? 29.164 -2.127 -21.243 1.00 92.69 976 LYS A N 1
ATOM 8297 C CA . LYS A 1 976 ? 28.605 -1.504 -20.027 1.00 92.69 976 LYS A CA 1
ATOM 8298 C C . LYS A 1 976 ? 27.089 -1.667 -19.953 1.00 92.69 976 LYS A C 1
ATOM 8300 O O . LYS A 1 976 ? 26.560 -1.934 -18.872 1.00 92.69 976 LYS A O 1
ATOM 8305 N N . THR A 1 977 ? 26.401 -1.534 -21.084 1.00 91.12 977 THR A N 1
ATOM 8306 C CA . THR A 1 977 ? 24.955 -1.734 -21.151 1.00 91.12 977 THR A CA 1
ATOM 8307 C C . THR A 1 977 ? 24.572 -3.191 -20.916 1.00 91.12 977 THR A C 1
ATOM 8309 O O . THR A 1 977 ? 23.698 -3.437 -20.089 1.00 91.12 977 THR A O 1
ATOM 8312 N N . ILE A 1 978 ? 25.250 -4.153 -21.556 1.00 91.44 978 ILE A N 1
ATOM 8313 C CA . ILE A 1 978 ? 25.016 -5.582 -21.318 1.00 91.44 978 ILE A CA 1
ATOM 8314 C C . ILE A 1 978 ? 25.226 -5.905 -19.846 1.00 91.44 978 ILE A C 1
ATOM 8316 O O . ILE A 1 978 ? 24.314 -6.440 -19.235 1.00 91.44 978 ILE A O 1
ATOM 8320 N N . ASN A 1 979 ? 26.345 -5.494 -19.245 1.00 92.31 979 ASN A N 1
ATOM 8321 C CA . ASN A 1 979 ? 26.589 -5.715 -17.821 1.00 92.31 979 ASN A CA 1
ATOM 8322 C C . ASN A 1 979 ? 25.458 -5.146 -16.959 1.00 92.31 979 ASN A C 1
ATOM 8324 O O . ASN A 1 979 ? 25.010 -5.799 -16.023 1.00 92.31 979 ASN A O 1
ATOM 8328 N N . SER A 1 980 ? 24.966 -3.948 -17.270 1.00 93.12 980 SER A N 1
ATOM 8329 C CA . SER A 1 980 ? 23.849 -3.349 -16.529 1.00 93.12 980 SER A CA 1
ATOM 8330 C C . SER A 1 980 ? 22.557 -4.163 -16.671 1.00 93.12 980 SER A C 1
ATOM 8332 O O . SER A 1 980 ? 21.831 -4.333 -15.694 1.00 93.12 980 SER A O 1
ATOM 8334 N N . ILE A 1 981 ? 22.290 -4.713 -17.859 1.00 92.31 981 ILE A N 1
ATOM 8335 C CA . ILE A 1 981 ? 21.129 -5.575 -18.102 1.00 92.31 981 ILE A CA 1
ATOM 8336 C C . ILE A 1 981 ? 21.316 -6.946 -17.442 1.00 92.31 981 ILE A C 1
ATOM 8338 O O . ILE A 1 981 ? 20.364 -7.466 -16.874 1.00 92.31 981 ILE A O 1
ATOM 8342 N N . THR A 1 982 ? 22.528 -7.501 -17.412 1.00 93.06 982 THR A N 1
ATOM 8343 C CA . THR A 1 982 ? 22.844 -8.727 -16.668 1.00 93.06 982 THR A CA 1
ATOM 8344 C C . THR A 1 982 ? 22.518 -8.553 -15.189 1.00 93.06 982 THR A C 1
ATOM 8346 O O . THR A 1 982 ? 21.781 -9.364 -14.639 1.00 93.06 982 THR A O 1
ATOM 8349 N N . HIS A 1 983 ? 22.965 -7.460 -14.558 1.00 94.12 983 HIS A N 1
ATOM 8350 C CA . HIS A 1 983 ? 22.615 -7.164 -13.163 1.00 94.12 983 HIS A CA 1
ATOM 8351 C C . HIS A 1 983 ? 21.101 -7.018 -12.962 1.00 94.12 983 HIS A C 1
ATOM 8353 O O . HIS A 1 983 ? 20.570 -7.506 -11.968 1.00 94.12 983 HIS A O 1
ATOM 8359 N N . MET A 1 984 ? 20.390 -6.402 -13.911 1.00 95.31 984 MET A N 1
ATOM 8360 C CA . MET A 1 984 ? 18.928 -6.322 -13.865 1.00 95.31 984 MET A CA 1
ATOM 8361 C C . MET A 1 984 ? 18.279 -7.715 -13.953 1.00 95.31 984 MET A C 1
ATOM 8363 O O . MET A 1 984 ? 17.386 -8.026 -13.171 1.00 95.31 984 MET A O 1
ATOM 8367 N N . ILE A 1 985 ? 18.737 -8.585 -14.858 1.00 94.88 985 ILE A N 1
ATOM 8368 C CA . ILE A 1 985 ? 18.233 -9.960 -15.005 1.00 94.88 985 ILE A CA 1
ATOM 8369 C C . ILE A 1 985 ? 18.507 -10.780 -13.734 1.00 94.88 985 ILE A C 1
ATOM 8371 O O . ILE A 1 985 ? 17.629 -11.532 -13.309 1.00 94.88 985 ILE A O 1
ATOM 8375 N N . ILE A 1 986 ? 19.672 -10.603 -13.096 1.00 94.69 986 ILE A N 1
ATOM 8376 C CA . ILE A 1 986 ? 19.992 -11.191 -11.782 1.00 94.69 986 ILE A CA 1
ATOM 8377 C C . ILE A 1 986 ? 18.990 -10.707 -10.737 1.00 94.69 986 ILE A C 1
ATOM 8379 O O . ILE A 1 986 ? 18.348 -11.528 -10.084 1.00 94.69 986 ILE A O 1
ATOM 8383 N N . ALA A 1 987 ? 18.788 -9.391 -10.641 1.00 95.12 987 ALA A N 1
ATOM 8384 C CA . ALA A 1 987 ? 17.840 -8.813 -9.699 1.00 95.12 987 ALA A CA 1
ATOM 8385 C C . ALA A 1 987 ? 16.430 -9.387 -9.907 1.00 95.12 987 ALA A C 1
ATOM 8387 O O . ALA A 1 987 ? 15.793 -9.794 -8.945 1.00 95.12 987 ALA A O 1
ATOM 8388 N N . ILE A 1 988 ? 15.960 -9.522 -11.153 1.00 96.00 988 ILE A N 1
ATOM 8389 C CA . ILE A 1 988 ? 14.652 -10.122 -11.474 1.00 96.00 988 ILE A CA 1
ATOM 8390 C C . ILE A 1 988 ? 14.598 -11.602 -11.091 1.00 96.00 988 ILE A C 1
ATOM 8392 O O . ILE A 1 988 ? 13.576 -12.050 -10.572 1.00 96.00 988 ILE A O 1
ATOM 8396 N N . LYS A 1 989 ? 15.670 -12.365 -11.347 1.00 95.44 989 LYS A N 1
ATOM 8397 C CA . LYS A 1 989 ? 15.768 -13.794 -11.002 1.00 95.44 989 LYS A CA 1
ATOM 8398 C C . LYS A 1 989 ? 15.579 -14.007 -9.501 1.00 95.44 989 LYS A C 1
ATOM 8400 O O . LYS A 1 989 ? 14.890 -14.951 -9.117 1.00 95.44 989 LYS A O 1
ATOM 8405 N N . GLU A 1 990 ? 16.166 -13.128 -8.691 1.00 95.44 990 GLU A N 1
ATOM 8406 C CA . GLU A 1 990 ? 16.107 -13.143 -7.224 1.00 95.44 990 GLU A CA 1
ATOM 8407 C C . GLU A 1 990 ? 14.839 -12.480 -6.658 1.00 95.44 990 GLU A C 1
ATOM 8409 O O . GLU A 1 990 ? 14.466 -12.721 -5.508 1.00 95.44 990 GLU A O 1
ATOM 8414 N N . HIS A 1 991 ? 14.146 -11.675 -7.464 1.00 96.44 991 HIS A N 1
ATOM 8415 C CA . HIS A 1 991 ? 12.965 -10.932 -7.047 1.00 96.44 991 HIS A CA 1
ATOM 8416 C C . HIS A 1 991 ? 11.698 -11.796 -6.935 1.00 96.44 991 HIS A C 1
ATOM 8418 O O . HIS A 1 991 ? 11.497 -12.795 -7.632 1.00 96.44 991 HIS A O 1
ATOM 8424 N N . ASP A 1 992 ? 10.751 -11.338 -6.114 1.00 95.75 992 ASP A N 1
ATOM 8425 C CA . ASP A 1 992 ? 9.481 -12.025 -5.867 1.00 95.75 992 ASP A CA 1
ATOM 8426 C C . ASP A 1 992 ? 8.585 -12.113 -7.109 1.00 95.75 992 ASP A C 1
ATOM 8428 O O . ASP A 1 992 ? 7.782 -13.037 -7.215 1.00 95.75 992 ASP A O 1
ATOM 8432 N N . ILE A 1 993 ? 8.772 -11.233 -8.101 1.00 96.56 993 ILE A N 1
ATOM 8433 C CA . ILE A 1 993 ? 8.093 -11.329 -9.410 1.00 96.56 993 ILE A CA 1
ATOM 8434 C C . ILE A 1 993 ? 8.372 -12.661 -10.107 1.00 96.56 993 ILE A C 1
ATOM 8436 O O . ILE A 1 993 ? 7.567 -13.100 -10.925 1.00 96.56 993 ILE A O 1
ATOM 8440 N N . ASN A 1 994 ? 9.483 -13.316 -9.772 1.00 96.94 994 ASN A N 1
ATOM 8441 C CA . ASN A 1 994 ? 9.890 -14.581 -10.352 1.00 96.94 994 ASN A CA 1
ATOM 8442 C C . ASN A 1 994 ? 9.569 -15.810 -9.482 1.00 96.94 994 ASN A C 1
ATOM 8444 O O . ASN A 1 994 ? 9.779 -16.940 -9.917 1.00 96.94 994 ASN A O 1
ATOM 8448 N N . SER A 1 995 ? 9.032 -15.622 -8.273 1.00 95.31 995 SER A N 1
ATOM 8449 C CA . SER A 1 995 ? 8.678 -16.725 -7.362 1.00 95.31 995 SER A CA 1
ATOM 8450 C C . SER A 1 995 ? 7.214 -16.717 -6.911 1.00 95.31 995 SER A C 1
ATOM 8452 O O . SER A 1 995 ? 6.667 -17.774 -6.598 1.00 95.31 995 SER A O 1
ATOM 8454 N N . VAL A 1 996 ? 6.551 -15.559 -6.924 1.00 95.31 996 VAL A N 1
ATOM 8455 C CA . VAL A 1 996 ? 5.160 -15.375 -6.495 1.00 95.31 996 VAL A CA 1
ATOM 8456 C C . VAL A 1 996 ? 4.252 -15.188 -7.709 1.00 95.31 996 VAL A C 1
ATOM 8458 O O . VAL A 1 996 ? 4.564 -14.458 -8.646 1.00 95.31 996 VAL A O 1
ATOM 8461 N N . ASN A 1 997 ? 3.093 -15.846 -7.689 1.00 95.38 997 ASN A N 1
ATOM 8462 C CA . ASN A 1 997 ? 2.057 -15.654 -8.697 1.00 95.38 997 ASN A CA 1
ATOM 8463 C C . ASN A 1 997 ? 1.213 -14.406 -8.387 1.00 95.38 997 ASN A C 1
ATOM 8465 O O . ASN A 1 997 ? 0.277 -14.465 -7.581 1.00 95.38 997 ASN A O 1
ATOM 8469 N N . PHE A 1 998 ? 1.497 -13.305 -9.081 1.00 96.25 998 PHE A N 1
ATOM 8470 C CA . PHE A 1 998 ? 0.787 -12.040 -8.908 1.00 96.25 998 PHE A CA 1
ATOM 8471 C C . PHE A 1 998 ? -0.535 -11.954 -9.669 1.00 96.25 998 PHE A C 1
ATOM 8473 O O . PHE A 1 998 ? -1.267 -10.998 -9.448 1.00 96.25 998 PHE A O 1
ATOM 8480 N N . SER A 1 999 ? -0.903 -12.945 -10.488 1.00 94.25 999 SER A N 1
ATOM 8481 C CA . SER A 1 999 ? -2.189 -12.967 -11.213 1.00 94.25 999 SER A CA 1
ATOM 8482 C C . SER A 1 999 ? -3.399 -13.347 -10.345 1.00 94.25 999 SER A C 1
ATOM 8484 O O . SER A 1 999 ? -4.548 -13.177 -10.757 1.00 94.25 999 SER A O 1
ATOM 8486 N N . SER A 1 1000 ? -3.169 -13.880 -9.138 1.00 92.38 1000 SER A N 1
ATOM 8487 C CA . SER A 1 1000 ? -4.255 -14.338 -8.267 1.00 92.38 1000 SER A CA 1
ATOM 8488 C C . SER A 1 1000 ? -5.175 -13.187 -7.833 1.00 92.38 1000 SER A C 1
ATOM 8490 O O . SER A 1 1000 ? -4.773 -12.021 -7.800 1.00 92.38 1000 SER A O 1
ATOM 8492 N N . GLN A 1 1001 ? -6.416 -13.509 -7.452 1.00 90.50 1001 GLN A N 1
ATOM 8493 C CA . GLN A 1 1001 ? -7.391 -12.508 -6.998 1.00 90.50 1001 GLN A CA 1
ATOM 8494 C C . GLN A 1 1001 ? -6.928 -11.755 -5.740 1.00 90.50 1001 GLN A C 1
ATOM 8496 O O . GLN A 1 1001 ? -7.334 -10.618 -5.513 1.00 90.50 1001 GLN A O 1
ATOM 8501 N N . ILE A 1 1002 ? -6.046 -12.364 -4.940 1.00 89.31 1002 ILE A N 1
ATOM 8502 C CA . ILE A 1 1002 ? -5.480 -11.752 -3.731 1.00 89.31 1002 ILE A CA 1
ATOM 8503 C C . ILE A 1 1002 ? -4.693 -10.479 -4.076 1.00 89.31 1002 ILE A C 1
ATOM 8505 O O . ILE A 1 1002 ? -4.740 -9.529 -3.299 1.00 89.31 1002 ILE A O 1
ATOM 8509 N N . TYR A 1 1003 ? -4.033 -10.443 -5.240 1.00 94.12 1003 TYR A N 1
ATOM 8510 C CA . TYR A 1 1003 ? -3.195 -9.328 -5.700 1.00 94.12 1003 TYR A CA 1
ATOM 8511 C C . TYR A 1 1003 ? -3.870 -8.449 -6.761 1.00 94.12 1003 TYR A C 1
ATOM 8513 O O . TYR A 1 1003 ? -3.183 -7.697 -7.451 1.00 94.12 1003 TYR A O 1
ATOM 8521 N N . ALA A 1 1004 ? -5.194 -8.533 -6.923 1.00 94.25 1004 ALA A N 1
ATOM 8522 C CA . ALA A 1 1004 ? -5.907 -7.745 -7.930 1.00 94.25 1004 ALA A CA 1
ATOM 8523 C C . ALA A 1 1004 ? -5.645 -6.233 -7.770 1.00 94.25 1004 ALA A C 1
ATOM 8525 O O . ALA A 1 1004 ? -5.312 -5.561 -8.741 1.00 94.25 1004 ALA A O 1
ATOM 8526 N N . GLU A 1 1005 ? -5.699 -5.715 -6.540 1.00 92.75 1005 GLU A N 1
ATOM 8527 C CA . GLU A 1 1005 ? -5.422 -4.300 -6.249 1.00 92.75 1005 GLU A CA 1
ATOM 8528 C C . GLU A 1 1005 ? -3.944 -3.935 -6.467 1.00 92.75 1005 GLU A C 1
ATOM 8530 O O . GLU A 1 1005 ? -3.644 -2.896 -7.050 1.00 92.75 1005 GLU A O 1
ATOM 8535 N N . THR A 1 1006 ? -3.003 -4.813 -6.091 1.00 95.44 1006 THR A N 1
ATOM 8536 C CA . THR A 1 1006 ? -1.566 -4.638 -6.379 1.00 95.44 1006 THR A CA 1
ATOM 8537 C C . THR A 1 1006 ? -1.316 -4.459 -7.875 1.00 95.44 1006 THR A C 1
ATOM 8539 O O . THR A 1 1006 ? -0.599 -3.540 -8.273 1.00 95.44 1006 THR A O 1
ATOM 8542 N N . ARG A 1 1007 ? -1.934 -5.303 -8.714 1.00 96.12 1007 ARG A N 1
ATOM 8543 C CA . ARG A 1 1007 ? -1.827 -5.175 -10.171 1.00 96.12 1007 ARG A CA 1
ATOM 8544 C C . ARG A 1 1007 ? -2.467 -3.891 -10.670 1.00 96.12 1007 ARG A C 1
ATOM 8546 O O . ARG A 1 1007 ? -1.861 -3.226 -11.497 1.00 96.12 1007 ARG A O 1
ATOM 8553 N N . GLN A 1 1008 ? -3.625 -3.492 -10.143 1.00 94.50 1008 GLN A N 1
ATOM 8554 C CA . GLN A 1 1008 ? -4.250 -2.221 -10.522 1.00 94.50 1008 GLN A CA 1
ATOM 8555 C C . GLN A 1 1008 ? -3.361 -1.012 -10.205 1.00 94.50 1008 GLN A C 1
ATOM 8557 O O . GLN A 1 1008 ? -3.220 -0.143 -11.066 1.00 94.50 1008 GLN A O 1
ATOM 8562 N N . TYR A 1 1009 ? -2.726 -0.959 -9.027 1.00 94.38 1009 TYR A N 1
ATOM 8563 C CA . TYR A 1 1009 ? -1.774 0.110 -8.693 1.00 94.38 1009 TYR A CA 1
ATOM 8564 C C . TYR A 1 1009 ? -0.586 0.135 -9.654 1.00 94.38 1009 TYR A C 1
ATOM 8566 O O . TYR A 1 1009 ? -0.221 1.200 -10.150 1.00 94.38 1009 TYR A O 1
ATOM 8574 N N . LEU A 1 1010 ? -0.011 -1.036 -9.943 1.00 95.69 1010 LEU A N 1
ATOM 8575 C CA . LEU A 1 1010 ? 1.110 -1.155 -10.868 1.00 95.69 1010 LEU A CA 1
ATOM 8576 C C . LEU A 1 1010 ? 0.706 -0.728 -12.289 1.00 95.69 1010 LEU A C 1
ATOM 8578 O O . LEU A 1 1010 ? 1.372 0.111 -12.884 1.00 95.69 1010 LEU A O 1
ATOM 8582 N N . ILE A 1 1011 ? -0.418 -1.233 -12.804 1.00 95.50 1011 ILE A N 1
ATOM 8583 C CA . ILE A 1 1011 ? -0.963 -0.920 -14.134 1.00 95.50 1011 ILE A CA 1
ATOM 8584 C C . ILE A 1 1011 ? -1.216 0.576 -14.293 1.00 95.50 1011 ILE A C 1
ATOM 8586 O O . ILE A 1 1011 ? -0.813 1.152 -15.301 1.00 95.50 1011 ILE A O 1
ATOM 8590 N N . GLN A 1 1012 ? -1.834 1.232 -13.306 1.00 90.44 1012 GLN A N 1
ATOM 8591 C CA . GLN A 1 1012 ? -2.052 2.682 -13.353 1.00 90.44 1012 GLN A CA 1
ATOM 8592 C C . GLN A 1 1012 ? -0.742 3.449 -13.554 1.00 90.44 1012 GLN A C 1
ATOM 8594 O O . GLN A 1 1012 ? -0.728 4.452 -14.267 1.00 90.44 1012 GLN A O 1
ATOM 8599 N N . LYS A 1 1013 ? 0.354 2.955 -12.966 1.00 90.06 1013 LYS A N 1
ATOM 8600 C CA . LYS A 1 1013 ? 1.662 3.596 -13.055 1.00 90.06 1013 LYS A CA 1
ATOM 8601 C C . LYS A 1 1013 ? 2.412 3.274 -14.349 1.00 90.06 1013 LYS A C 1
ATOM 8603 O O . LYS A 1 1013 ? 3.017 4.178 -14.913 1.00 90.06 1013 LYS A O 1
ATOM 8608 N N . ILE A 1 1014 ? 2.371 2.027 -14.823 1.00 93.75 1014 ILE A N 1
ATOM 8609 C CA . ILE A 1 1014 ? 3.204 1.581 -15.955 1.00 93.75 1014 ILE A CA 1
ATOM 8610 C C . ILE A 1 1014 ? 2.507 1.651 -17.323 1.00 93.75 1014 ILE A C 1
ATOM 8612 O O . ILE A 1 1014 ? 3.183 1.658 -18.344 1.00 93.75 1014 ILE A O 1
ATOM 8616 N N . SER A 1 1015 ? 1.171 1.710 -17.373 1.00 93.19 1015 SER A N 1
ATOM 8617 C CA . SER A 1 1015 ? 0.397 1.650 -18.634 1.00 93.19 1015 SER A CA 1
ATOM 8618 C C . SER A 1 1015 ? 0.622 2.824 -19.588 1.00 93.19 1015 SER A C 1
ATOM 8620 O O . SER A 1 1015 ? 0.277 2.723 -20.761 1.00 93.19 1015 SER A O 1
ATOM 8622 N N . HIS A 1 1016 ? 1.197 3.921 -19.098 1.00 87.19 1016 HIS A N 1
ATOM 8623 C CA . HIS A 1 1016 ? 1.505 5.111 -19.891 1.00 87.19 1016 HIS A CA 1
ATOM 8624 C C . HIS A 1 1016 ? 2.963 5.144 -20.377 1.00 87.19 1016 HIS A C 1
ATOM 8626 O O . HIS A 1 1016 ? 3.353 6.104 -21.035 1.00 87.19 1016 HIS A O 1
ATOM 8632 N N . ASP A 1 1017 ? 3.773 4.138 -20.027 1.00 89.25 1017 ASP A N 1
ATOM 8633 C CA . ASP A 1 1017 ? 5.201 4.089 -20.331 1.00 89.25 1017 ASP A CA 1
ATOM 8634 C C . ASP A 1 1017 ? 5.518 2.933 -21.288 1.00 89.25 1017 ASP A C 1
ATOM 8636 O O . ASP A 1 1017 ? 5.629 1.767 -20.891 1.00 89.25 1017 ASP A O 1
ATOM 8640 N N . ASP A 1 1018 ? 5.715 3.274 -22.563 1.00 91.81 1018 ASP A N 1
ATOM 8641 C CA . ASP A 1 1018 ? 6.025 2.307 -23.617 1.00 91.81 1018 ASP A CA 1
ATOM 8642 C C . ASP A 1 1018 ? 7.295 1.501 -23.314 1.00 91.81 1018 ASP A C 1
ATOM 8644 O O . ASP A 1 1018 ? 7.370 0.321 -23.657 1.00 91.81 1018 ASP A O 1
ATOM 8648 N N . ARG A 1 1019 ? 8.279 2.067 -22.600 1.00 91.94 1019 ARG A N 1
ATOM 8649 C CA . ARG A 1 1019 ? 9.499 1.328 -22.233 1.00 91.94 1019 ARG A CA 1
ATOM 8650 C C . ARG A 1 1019 ? 9.197 0.236 -21.215 1.00 91.94 1019 ARG A C 1
ATOM 8652 O O . ARG A 1 1019 ? 9.790 -0.839 -21.286 1.00 91.94 1019 ARG A O 1
ATOM 8659 N N . MET A 1 1020 ? 8.268 0.475 -20.291 1.00 94.94 1020 MET A N 1
ATOM 8660 C CA . MET A 1 1020 ? 7.817 -0.542 -19.334 1.00 94.94 1020 MET A CA 1
ATOM 8661 C C . MET A 1 1020 ? 6.969 -1.623 -20.010 1.00 94.94 1020 MET A C 1
ATOM 8663 O O . MET A 1 1020 ? 7.071 -2.803 -19.654 1.00 94.94 1020 MET A O 1
ATOM 8667 N N . ILE A 1 1021 ? 6.173 -1.251 -21.014 1.00 95.88 1021 ILE A N 1
ATOM 8668 C CA . ILE A 1 1021 ? 5.427 -2.200 -21.850 1.00 95.88 1021 ILE A CA 1
ATOM 8669 C C . ILE A 1 1021 ? 6.397 -3.080 -22.651 1.00 95.88 1021 ILE A C 1
ATOM 8671 O O . ILE A 1 1021 ? 6.279 -4.308 -22.619 1.00 95.88 1021 ILE A O 1
ATOM 8675 N N . GLU A 1 1022 ? 7.396 -2.490 -23.311 1.00 95.75 1022 GLU A N 1
ATOM 8676 C CA . GLU A 1 1022 ? 8.431 -3.230 -24.045 1.00 95.75 1022 GLU A CA 1
ATOM 8677 C C . GLU A 1 1022 ? 9.278 -4.105 -23.122 1.00 95.75 1022 GLU A C 1
ATOM 8679 O O . GLU A 1 1022 ? 9.584 -5.252 -23.449 1.00 95.75 1022 GLU A O 1
ATOM 8684 N N . PHE A 1 1023 ? 9.583 -3.634 -21.915 1.00 96.69 1023 PHE A N 1
ATOM 8685 C CA . PHE A 1 1023 ? 10.240 -4.467 -20.919 1.00 96.69 1023 PHE A CA 1
ATOM 8686 C C . PHE A 1 1023 ? 9.367 -5.644 -20.460 1.00 96.69 1023 PHE A C 1
ATOM 8688 O O . PHE A 1 1023 ? 9.852 -6.765 -20.317 1.00 96.69 1023 PHE A O 1
ATOM 8695 N N . SER A 1 1024 ? 8.061 -5.436 -20.291 1.00 97.44 1024 SER A N 1
ATOM 8696 C CA . SER A 1 1024 ? 7.130 -6.527 -19.984 1.00 97.44 1024 SER A CA 1
ATOM 8697 C C . SER A 1 1024 ? 7.130 -7.574 -21.103 1.00 97.44 1024 SER A C 1
ATOM 8699 O O . SER A 1 1024 ? 7.201 -8.772 -20.829 1.00 97.44 1024 SER A O 1
ATOM 8701 N N . LYS A 1 1025 ? 7.142 -7.140 -22.373 1.00 97.31 1025 LYS A N 1
ATOM 8702 C CA . LYS A 1 1025 ? 7.291 -8.027 -23.540 1.00 97.31 1025 LYS A CA 1
ATOM 8703 C C . LYS A 1 1025 ? 8.641 -8.752 -23.537 1.00 97.31 1025 LYS A C 1
ATOM 8705 O O . LYS A 1 1025 ? 8.692 -9.949 -23.824 1.00 97.31 1025 LYS A O 1
ATOM 8710 N N . PHE A 1 1026 ? 9.719 -8.070 -23.152 1.00 96.69 1026 PHE A N 1
ATOM 8711 C CA . PHE A 1 1026 ? 11.039 -8.672 -22.967 1.00 96.69 1026 PHE A CA 1
ATOM 8712 C C . PHE A 1 1026 ? 11.009 -9.812 -21.936 1.00 96.69 1026 PHE A C 1
ATOM 8714 O O . PHE A 1 1026 ? 11.513 -10.892 -22.236 1.00 96.69 1026 PHE A O 1
ATOM 8721 N N . LEU A 1 1027 ? 10.342 -9.649 -20.786 1.00 97.38 1027 LEU A N 1
ATOM 8722 C CA . LEU A 1 1027 ? 10.185 -10.729 -19.795 1.00 97.38 1027 LEU A CA 1
ATOM 8723 C C . LEU A 1 1027 ? 9.403 -11.931 -20.345 1.00 97.38 1027 LEU A C 1
ATOM 8725 O O . LEU A 1 1027 ? 9.757 -13.082 -20.076 1.00 97.38 1027 LEU A O 1
ATOM 8729 N N . VAL A 1 1028 ? 8.375 -11.684 -21.166 1.00 97.50 1028 VAL A N 1
ATOM 8730 C CA . VAL A 1 1028 ? 7.634 -12.753 -21.861 1.00 97.50 1028 VAL A CA 1
ATOM 8731 C C . VAL A 1 1028 ? 8.501 -13.460 -22.912 1.00 97.50 1028 VAL A C 1
ATOM 8733 O O . VAL A 1 1028 ? 8.345 -14.657 -23.147 1.00 97.50 1028 VAL A O 1
ATOM 8736 N N . ASN A 1 1029 ? 9.454 -12.772 -23.537 1.00 96.31 1029 ASN A N 1
ATOM 8737 C CA . ASN A 1 1029 ? 10.414 -13.422 -24.430 1.00 96.31 1029 ASN A CA 1
ATOM 8738 C C . ASN A 1 1029 ? 11.488 -14.193 -23.660 1.00 96.31 1029 ASN A C 1
ATOM 8740 O O . ASN A 1 1029 ? 11.854 -15.290 -24.075 1.00 96.31 1029 ASN A O 1
ATOM 8744 N N . LEU A 1 1030 ? 11.943 -13.676 -22.519 1.00 95.12 1030 LEU A N 1
ATOM 8745 C CA . LEU A 1 1030 ? 12.982 -14.303 -21.707 1.00 95.12 1030 LEU A CA 1
ATOM 8746 C C . LEU A 1 1030 ? 12.559 -15.696 -21.206 1.00 95.12 1030 LEU A C 1
ATOM 8748 O O . LEU A 1 1030 ? 13.369 -16.625 -21.214 1.00 95.12 1030 LEU A O 1
ATOM 8752 N N . MET A 1 1031 ? 11.274 -15.889 -20.876 1.00 96.06 1031 MET A N 1
ATOM 8753 C CA . MET A 1 1031 ? 10.743 -17.212 -20.501 1.00 96.06 1031 MET A CA 1
ATOM 8754 C C . MET A 1 1031 ? 10.762 -18.255 -21.629 1.00 96.06 1031 MET A C 1
ATOM 8756 O O . MET A 1 1031 ? 10.701 -19.449 -21.337 1.00 96.06 1031 MET A O 1
ATOM 8760 N N . LYS A 1 1032 ? 10.839 -17.846 -22.907 1.00 93.81 1032 LYS A N 1
ATOM 8761 C CA . LYS A 1 1032 ? 10.993 -18.788 -24.035 1.00 93.81 1032 LYS A CA 1
ATOM 8762 C C . LYS A 1 1032 ? 12.342 -19.485 -23.991 1.00 93.81 1032 LYS A C 1
ATOM 8764 O O . LYS A 1 1032 ? 12.460 -20.625 -24.431 1.00 93.81 1032 LYS A O 1
ATOM 8769 N N . ILE A 1 1033 ? 13.343 -18.760 -23.503 1.00 92.88 1033 ILE A N 1
ATOM 8770 C CA . ILE A 1 1033 ? 14.740 -19.166 -23.541 1.00 92.88 1033 ILE A CA 1
ATOM 8771 C C . ILE A 1 1033 ? 15.096 -19.886 -22.239 1.00 92.88 1033 ILE A C 1
ATOM 8773 O O . ILE A 1 1033 ? 15.676 -20.967 -22.276 1.00 92.88 1033 ILE A O 1
ATOM 8777 N N . TYR A 1 1034 ? 14.667 -19.350 -21.088 1.00 93.25 1034 TYR A N 1
ATOM 8778 C CA . TYR A 1 1034 ? 15.083 -19.850 -19.777 1.00 93.25 1034 TYR A CA 1
ATOM 8779 C C . TYR A 1 1034 ? 13.912 -20.180 -18.850 1.00 93.25 1034 TYR A C 1
ATOM 8781 O O . TYR A 1 1034 ? 13.089 -19.331 -18.499 1.00 93.25 1034 TYR A O 1
ATOM 8789 N N . LYS A 1 1035 ? 13.904 -21.423 -18.349 1.00 93.81 1035 LYS A N 1
ATOM 8790 C CA . LYS A 1 1035 ? 12.855 -21.953 -17.455 1.00 93.81 1035 LYS A CA 1
ATOM 8791 C C . LYS A 1 1035 ? 12.746 -21.198 -16.126 1.00 93.81 1035 LYS A C 1
ATOM 8793 O O . LYS A 1 1035 ? 11.671 -21.157 -15.533 1.00 93.81 1035 LYS A O 1
ATOM 8798 N N . HIS A 1 1036 ? 13.834 -20.583 -15.660 1.00 94.81 1036 HIS A N 1
ATOM 8799 C CA . HIS A 1 1036 ? 13.822 -19.813 -14.416 1.00 94.81 1036 HIS A CA 1
ATOM 8800 C C . HIS A 1 1036 ? 12.926 -18.574 -14.482 1.00 94.81 1036 HIS A C 1
ATOM 8802 O O . HIS A 1 1036 ? 12.473 -18.152 -13.428 1.00 94.81 1036 HIS A O 1
ATOM 8808 N N . PHE A 1 1037 ? 12.617 -18.040 -15.670 1.00 96.56 1037 PHE A N 1
ATOM 8809 C CA . PHE A 1 1037 ? 11.780 -16.844 -15.841 1.00 96.56 1037 PHE A CA 1
ATOM 8810 C C . PHE A 1 1037 ? 10.310 -17.156 -16.152 1.00 96.56 1037 PHE A C 1
ATOM 8812 O O . PHE A 1 1037 ? 9.542 -16.270 -16.520 1.00 96.56 1037 PHE A O 1
ATOM 8819 N N . ILE A 1 1038 ? 9.878 -18.414 -15.996 1.00 97.38 1038 ILE A N 1
ATOM 8820 C CA . ILE A 1 1038 ? 8.503 -18.810 -16.325 1.00 97.38 1038 ILE A CA 1
ATOM 8821 C C . ILE A 1 1038 ? 7.474 -18.031 -15.489 1.00 97.38 1038 ILE A C 1
ATOM 8823 O O . ILE A 1 1038 ? 6.464 -17.584 -16.026 1.00 97.38 1038 ILE A O 1
ATOM 8827 N N . ILE A 1 1039 ? 7.697 -17.852 -14.182 1.00 97.56 1039 ILE A N 1
ATOM 8828 C CA . ILE A 1 1039 ? 6.748 -17.122 -13.321 1.00 97.56 1039 ILE A CA 1
ATOM 8829 C C . ILE A 1 1039 ? 6.754 -15.625 -13.643 1.00 97.56 1039 ILE A C 1
ATOM 8831 O O . ILE A 1 1039 ? 5.686 -15.057 -13.857 1.00 97.56 1039 ILE A O 1
ATOM 8835 N N . SER A 1 1040 ? 7.929 -14.998 -13.745 1.00 97.88 1040 SER A N 1
ATOM 8836 C CA . SER A 1 1040 ? 8.029 -13.565 -14.057 1.00 97.88 1040 SER A CA 1
ATOM 8837 C C . SER A 1 1040 ? 7.450 -13.221 -15.427 1.00 97.88 1040 SER A C 1
ATOM 8839 O O . SER A 1 1040 ? 6.667 -12.278 -15.521 1.00 97.88 1040 SER A O 1
ATOM 8841 N N . GLY A 1 1041 ? 7.715 -14.019 -16.465 1.00 98.06 1041 GLY A N 1
ATOM 8842 C CA . GLY A 1 1041 ? 7.069 -13.826 -17.764 1.00 98.06 1041 GLY A CA 1
ATOM 8843 C C . GLY A 1 1041 ? 5.560 -14.126 -17.736 1.00 98.06 1041 GLY A C 1
ATOM 8844 O O . GLY A 1 1041 ? 4.799 -13.446 -18.417 1.00 98.06 1041 GLY A O 1
ATOM 8845 N N . SER A 1 1042 ? 5.084 -15.065 -16.902 1.00 98.38 1042 SER A N 1
ATOM 8846 C CA . SER A 1 1042 ? 3.638 -15.323 -16.732 1.00 98.38 1042 SER A CA 1
ATOM 8847 C C . SER A 1 1042 ? 2.922 -14.156 -16.042 1.00 98.38 1042 SER A C 1
ATOM 8849 O O . SER A 1 1042 ? 1.793 -13.822 -16.410 1.00 98.38 1042 SER A O 1
ATOM 8851 N N . ASN A 1 1043 ? 3.579 -13.530 -15.060 1.00 98.19 1043 ASN A N 1
ATOM 8852 C CA . ASN A 1 1043 ? 3.111 -12.314 -14.397 1.00 98.19 1043 ASN A CA 1
ATOM 8853 C C . ASN A 1 1043 ? 3.112 -11.129 -15.376 1.00 98.19 1043 ASN A C 1
ATOM 8855 O O . ASN A 1 1043 ? 2.100 -10.444 -15.499 1.00 98.19 1043 ASN A O 1
ATOM 8859 N N . ALA A 1 1044 ? 4.205 -10.925 -16.120 1.00 98.25 1044 ALA A N 1
ATOM 8860 C CA . ALA A 1 1044 ? 4.316 -9.856 -17.113 1.00 98.25 1044 ALA A CA 1
ATOM 8861 C C . ALA A 1 1044 ? 3.251 -9.976 -18.216 1.00 98.25 1044 ALA A C 1
ATOM 8863 O O . ALA A 1 1044 ? 2.630 -8.979 -18.577 1.00 98.25 1044 ALA A O 1
ATOM 8864 N N . LEU A 1 1045 ? 2.975 -11.192 -18.706 1.00 98.19 1045 LEU A N 1
ATOM 8865 C CA . LEU A 1 1045 ? 1.925 -11.416 -19.702 1.00 98.19 1045 LEU A CA 1
ATOM 8866 C C . LEU A 1 1045 ? 0.523 -11.112 -19.154 1.00 98.19 1045 LEU A C 1
ATOM 8868 O O . LEU A 1 1045 ? -0.275 -10.492 -19.851 1.00 98.19 1045 LEU A O 1
ATOM 8872 N N . ASN A 1 1046 ? 0.219 -11.509 -17.913 1.00 97.94 1046 ASN A N 1
ATOM 8873 C CA . ASN A 1 1046 ? -1.054 -11.157 -17.273 1.00 97.94 1046 ASN A CA 1
ATOM 8874 C C . ASN A 1 1046 ? -1.209 -9.637 -17.122 1.00 97.94 1046 ASN A C 1
ATOM 8876 O O . ASN A 1 1046 ? -2.270 -9.108 -17.443 1.00 97.94 1046 ASN A O 1
ATOM 8880 N N . ILE A 1 1047 ? -0.148 -8.934 -16.720 1.00 98.06 1047 ILE A N 1
ATOM 8881 C CA . ILE A 1 1047 ? -0.152 -7.470 -16.618 1.00 98.06 1047 ILE A CA 1
ATOM 8882 C C . ILE A 1 1047 ? -0.388 -6.828 -17.998 1.00 98.06 1047 ILE A C 1
ATOM 8884 O O . ILE A 1 1047 ? -1.247 -5.959 -18.114 1.00 98.06 1047 ILE A O 1
ATOM 8888 N N . LEU A 1 1048 ? 0.288 -7.288 -19.061 1.00 98.12 1048 LEU A N 1
ATOM 8889 C CA . LEU A 1 1048 ? 0.063 -6.819 -20.441 1.00 98.12 1048 LEU A CA 1
ATOM 8890 C C . LEU A 1 1048 ? -1.393 -7.008 -20.901 1.00 98.12 1048 LEU A C 1
ATOM 8892 O O . LEU A 1 1048 ? -1.966 -6.109 -21.518 1.00 98.12 1048 LEU A O 1
ATOM 8896 N N . VAL A 1 1049 ? -1.995 -8.157 -20.577 1.00 97.44 1049 VAL A N 1
ATOM 8897 C CA . VAL A 1 1049 ? -3.401 -8.457 -20.889 1.00 97.44 1049 VAL A CA 1
ATOM 8898 C C . VAL A 1 1049 ? -4.352 -7.536 -20.122 1.00 97.44 1049 VAL A C 1
ATOM 8900 O O . VAL A 1 1049 ? -5.256 -6.962 -20.726 1.00 97.44 1049 VAL A O 1
ATOM 8903 N N . GLU A 1 1050 ? -4.143 -7.335 -18.819 1.00 97.00 1050 GLU A N 1
ATOM 8904 C CA . GLU A 1 1050 ? -4.988 -6.448 -18.006 1.00 97.00 1050 GLU A CA 1
ATOM 8905 C C . GLU A 1 1050 ? -4.859 -4.969 -18.415 1.00 97.00 1050 GLU A C 1
ATOM 8907 O O . GLU A 1 1050 ? -5.846 -4.232 -18.366 1.00 97.00 1050 GLU A O 1
ATOM 8912 N N . MET A 1 1051 ? -3.685 -4.551 -18.902 1.00 97.06 1051 MET A N 1
ATOM 8913 C CA . MET A 1 1051 ? -3.468 -3.238 -19.530 1.00 97.06 1051 MET A CA 1
ATOM 8914 C C . MET A 1 1051 ? -4.143 -3.090 -20.899 1.00 97.06 1051 MET A C 1
ATOM 8916 O O . MET A 1 1051 ? -4.194 -1.981 -21.426 1.00 97.06 1051 MET A O 1
ATOM 8920 N N . LYS A 1 1052 ? -4.664 -4.180 -21.479 1.00 96.69 1052 LYS A N 1
ATOM 8921 C CA . LYS A 1 1052 ? -5.211 -4.232 -22.844 1.00 96.69 1052 LYS A CA 1
ATOM 8922 C C . LYS A 1 1052 ? -4.200 -3.798 -23.910 1.00 96.69 1052 LYS A C 1
ATOM 8924 O O . LYS A 1 1052 ? -4.576 -3.178 -24.904 1.00 96.69 1052 LYS A O 1
ATOM 8929 N N . VAL A 1 1053 ? -2.923 -4.125 -23.709 1.00 96.12 1053 VAL A N 1
ATOM 8930 C CA . VAL A 1 1053 ? -1.894 -3.902 -24.731 1.00 96.12 1053 VAL A CA 1
ATOM 8931 C C . VAL A 1 1053 ? -2.246 -4.726 -25.967 1.00 96.12 1053 VAL A C 1
ATOM 8933 O O . VAL A 1 1053 ? -2.646 -5.885 -25.848 1.00 96.12 1053 VAL A O 1
ATOM 8936 N N . ASP A 1 1054 ? -2.096 -4.140 -27.155 1.00 94.88 1054 ASP A N 1
ATOM 8937 C CA . ASP A 1 1054 ? -2.293 -4.885 -28.394 1.00 94.88 1054 ASP A CA 1
ATOM 8938 C C . ASP A 1 1054 ? -1.177 -5.925 -28.563 1.00 94.88 1054 ASP A C 1
ATOM 8940 O O . ASP A 1 1054 ? -0.017 -5.596 -28.824 1.00 94.88 1054 ASP A O 1
ATOM 8944 N N . LEU A 1 1055 ? -1.535 -7.196 -28.376 1.00 96.69 1055 LEU A N 1
ATOM 8945 C CA . LEU A 1 1055 ? -0.646 -8.338 -28.577 1.00 96.69 1055 LEU A CA 1
ATOM 8946 C C . LEU A 1 1055 ? -0.874 -9.002 -29.942 1.00 96.69 1055 LEU A C 1
ATOM 8948 O O . LEU A 1 1055 ? -0.268 -10.033 -30.218 1.00 96.69 1055 LEU A O 1
ATOM 8952 N N . THR A 1 1056 ? -1.716 -8.432 -30.808 1.00 95.62 1056 THR A N 1
ATOM 8953 C CA . THR A 1 1056 ? -2.041 -8.979 -32.131 1.00 95.62 1056 THR A CA 1
ATOM 8954 C C . THR A 1 1056 ? -0.771 -9.225 -32.951 1.00 95.62 1056 THR A C 1
ATOM 8956 O O . THR A 1 1056 ? 0.114 -8.375 -33.027 1.00 95.62 1056 THR A O 1
ATOM 8959 N N . LYS A 1 1057 ? -0.683 -10.389 -33.610 1.00 95.69 1057 LYS A N 1
ATOM 8960 C CA . LYS A 1 1057 ? 0.487 -10.841 -34.403 1.00 95.69 1057 LYS A CA 1
ATOM 8961 C C . LYS A 1 1057 ? 1.785 -11.033 -33.608 1.00 95.69 1057 LYS A C 1
ATOM 8963 O O . LYS A 1 1057 ? 2.824 -11.286 -34.221 1.00 95.69 1057 LYS A O 1
ATOM 8968 N N . TYR A 1 1058 ? 1.768 -10.951 -32.279 1.00 95.94 1058 TYR A N 1
ATOM 8969 C CA . TYR A 1 1058 ? 2.983 -11.175 -31.507 1.00 95.94 1058 TYR A CA 1
ATOM 8970 C C . TYR A 1 1058 ? 3.413 -12.647 -31.594 1.00 95.94 1058 TYR A C 1
ATOM 8972 O O . TYR A 1 1058 ? 2.599 -13.577 -31.562 1.00 95.94 1058 TYR A O 1
ATOM 8980 N N . ASN A 1 1059 ? 4.717 -12.882 -31.735 1.00 95.75 1059 ASN A N 1
ATOM 8981 C CA . ASN A 1 1059 ? 5.245 -14.238 -31.772 1.00 95.75 1059 ASN A CA 1
ATOM 8982 C C . ASN A 1 1059 ? 5.409 -14.738 -30.338 1.00 95.75 1059 ASN A C 1
ATOM 8984 O O . ASN A 1 1059 ? 6.314 -14.304 -29.637 1.00 95.75 1059 ASN A O 1
ATOM 8988 N N . PHE A 1 1060 ? 4.574 -15.673 -29.910 1.00 95.81 1060 PHE A N 1
ATOM 8989 C CA . PHE A 1 1060 ? 4.620 -16.323 -28.602 1.00 95.81 1060 PHE A CA 1
ATOM 8990 C C . PHE A 1 1060 ? 5.054 -17.792 -28.707 1.00 95.81 1060 PHE A C 1
ATOM 8992 O O . PHE A 1 1060 ? 4.735 -18.595 -27.836 1.00 95.81 1060 PHE A O 1
ATOM 8999 N N . GLN A 1 1061 ? 5.778 -18.167 -29.763 1.00 95.75 1061 GLN A N 1
ATOM 9000 C CA . GLN A 1 1061 ? 6.224 -19.539 -29.971 1.00 95.75 1061 GLN A CA 1
ATOM 9001 C C . GLN A 1 1061 ? 7.120 -20.004 -28.813 1.00 95.75 1061 GLN A C 1
ATOM 9003 O O . GLN A 1 1061 ? 7.978 -19.254 -28.344 1.00 95.75 1061 GLN A O 1
ATOM 9008 N N . ASN A 1 1062 ? 6.936 -21.256 -28.387 1.00 96.12 1062 ASN A N 1
ATOM 9009 C CA . ASN A 1 1062 ? 7.680 -21.918 -27.308 1.00 96.12 1062 ASN A CA 1
ATOM 9010 C C . ASN A 1 1062 ? 7.551 -21.280 -25.908 1.00 96.12 1062 ASN A C 1
ATOM 9012 O O . ASN A 1 1062 ? 8.312 -21.662 -25.016 1.00 96.12 1062 ASN A O 1
ATOM 9016 N N . ILE A 1 1063 ? 6.625 -20.342 -25.664 1.00 97.12 1063 ILE A N 1
ATOM 9017 C CA . ILE A 1 1063 ? 6.448 -19.820 -24.298 1.00 97.12 1063 ILE A CA 1
ATOM 9018 C C . ILE A 1 1063 ? 5.925 -20.914 -23.370 1.00 97.12 1063 ILE A C 1
ATOM 9020 O O . ILE A 1 1063 ? 5.161 -21.794 -23.772 1.00 97.12 1063 ILE A O 1
ATOM 9024 N N . GLN A 1 1064 ? 6.312 -20.845 -22.104 1.00 97.19 1064 GLN A N 1
ATOM 9025 C CA . GLN A 1 1064 ? 5.764 -21.696 -21.058 1.00 97.19 1064 GLN A CA 1
ATOM 9026 C C . GLN A 1 1064 ? 5.093 -20.784 -20.051 1.00 97.19 1064 GLN A C 1
ATOM 9028 O O . GLN A 1 1064 ? 5.773 -20.010 -19.399 1.00 97.19 1064 GLN A O 1
ATOM 9033 N N . ILE A 1 1065 ? 3.775 -20.854 -19.937 1.00 96.62 1065 ILE A N 1
ATOM 9034 C CA . ILE A 1 1065 ? 3.009 -20.029 -19.009 1.00 96.62 1065 ILE A CA 1
ATOM 9035 C C . ILE A 1 1065 ? 2.489 -20.927 -17.896 1.00 96.62 1065 ILE A C 1
ATOM 9037 O O . ILE A 1 1065 ? 1.952 -22.008 -18.164 1.00 96.62 1065 ILE A O 1
ATOM 9041 N N . GLN A 1 1066 ? 2.619 -20.482 -16.647 1.00 97.19 1066 GLN A N 1
ATOM 9042 C CA . GLN A 1 1066 ? 2.096 -21.231 -15.514 1.00 97.19 1066 GLN A CA 1
ATOM 9043 C C . GLN A 1 1066 ? 1.396 -20.355 -14.484 1.00 97.19 1066 GLN A C 1
ATOM 9045 O O . GLN A 1 1066 ? 1.842 -19.245 -14.205 1.00 97.19 1066 GLN A O 1
ATOM 9050 N N . ASN A 1 1067 ? 0.344 -20.911 -13.875 1.00 96.00 1067 ASN A N 1
ATOM 9051 C CA . ASN A 1 1067 ? -0.384 -20.314 -12.758 1.00 96.00 1067 ASN A CA 1
ATOM 9052 C C . ASN A 1 1067 ? -0.778 -18.859 -13.043 1.00 96.00 1067 ASN A C 1
ATOM 9054 O O . ASN A 1 1067 ? -0.472 -17.993 -12.241 1.00 96.00 1067 ASN A O 1
ATOM 9058 N N . THR A 1 1068 ? -1.401 -18.561 -14.182 1.00 97.00 1068 THR A N 1
ATOM 9059 C CA . THR A 1 1068 ? -1.761 -17.172 -14.506 1.00 97.00 1068 THR A CA 1
ATOM 9060 C C . THR A 1 1068 ? -3.168 -17.031 -15.063 1.00 97.00 1068 THR A C 1
ATOM 9062 O O . THR A 1 1068 ? -3.811 -18.021 -15.410 1.00 97.00 1068 THR A O 1
ATOM 9065 N N . SER A 1 1069 ? -3.660 -15.799 -15.143 1.00 96.44 1069 SER A N 1
ATOM 9066 C CA . SER A 1 1069 ? -4.918 -15.477 -15.810 1.00 96.44 1069 SER A CA 1
ATOM 9067 C C . SER A 1 1069 ? -4.643 -14.649 -17.055 1.00 96.44 1069 SER A C 1
ATOM 9069 O O . SER A 1 1069 ? -3.972 -13.624 -16.992 1.00 96.44 1069 SER A O 1
ATOM 9071 N N . LEU A 1 1070 ? -5.178 -15.087 -18.187 1.00 96.50 1070 LEU A N 1
ATOM 9072 C CA . LEU A 1 1070 ? -5.149 -14.371 -19.461 1.00 96.50 1070 LEU A CA 1
ATOM 9073 C C . LEU A 1 1070 ? -6.559 -13.910 -19.857 1.00 96.50 1070 LEU A C 1
ATOM 9075 O O . LEU A 1 1070 ? -6.854 -13.725 -21.035 1.00 96.50 1070 LEU A O 1
ATOM 9079 N N . PHE A 1 1071 ? -7.439 -13.756 -18.863 1.00 95.38 1071 PHE A N 1
ATOM 9080 C CA . PHE A 1 1071 ? -8.835 -13.399 -19.070 1.00 95.38 1071 PHE A CA 1
ATOM 9081 C C . PHE A 1 1071 ? -8.982 -12.109 -19.887 1.00 95.38 1071 PHE A C 1
ATOM 9083 O O . PHE A 1 1071 ? -8.449 -11.071 -19.500 1.00 95.38 1071 PHE A O 1
ATOM 9090 N N . GLY A 1 1072 ? -9.724 -12.173 -20.997 1.00 93.25 1072 GLY A N 1
ATOM 9091 C CA . GLY A 1 1072 ? -9.979 -11.013 -21.861 1.00 93.25 1072 GLY A CA 1
ATOM 9092 C C . GLY A 1 1072 ? -8.820 -10.599 -22.777 1.00 93.25 1072 GLY A C 1
ATOM 9093 O O . GLY A 1 1072 ? -8.892 -9.533 -23.387 1.00 93.25 1072 GLY A O 1
ATOM 9094 N N . GLY A 1 1073 ? -7.744 -11.390 -22.864 1.00 95.38 1073 GLY A N 1
ATOM 9095 C CA . GLY A 1 1073 ? -6.601 -11.077 -23.723 1.00 95.38 1073 GLY A CA 1
ATOM 9096 C C . GLY A 1 1073 ? -6.913 -11.209 -25.215 1.00 95.38 1073 GLY A C 1
ATOM 9097 O O . GLY A 1 1073 ? -7.572 -12.156 -25.635 1.00 95.38 1073 GLY A O 1
ATOM 9098 N N . ASN A 1 1074 ? -6.399 -10.278 -26.023 1.00 95.06 1074 ASN A N 1
ATOM 9099 C CA . ASN A 1 1074 ? -6.474 -10.341 -27.482 1.00 95.06 1074 ASN A CA 1
ATOM 9100 C C . ASN A 1 1074 ? -5.183 -10.954 -28.049 1.00 95.06 1074 ASN A C 1
ATOM 9102 O O . ASN A 1 1074 ? -4.143 -10.299 -28.077 1.00 95.06 1074 ASN A O 1
ATOM 9106 N N . PHE A 1 1075 ? -5.264 -12.196 -28.521 1.00 95.88 1075 PHE A N 1
ATOM 9107 C CA . PHE A 1 1075 ? -4.172 -12.946 -29.141 1.00 95.88 1075 PHE A CA 1
ATOM 9108 C C . PHE A 1 1075 ? -4.420 -13.210 -30.637 1.00 95.88 1075 PHE A C 1
ATOM 9110 O O . PHE A 1 1075 ? -3.892 -14.172 -31.206 1.00 95.88 1075 PHE A O 1
ATOM 9117 N N . ALA A 1 1076 ? -5.197 -12.349 -31.306 1.00 96.31 1076 ALA A N 1
ATOM 9118 C CA . ALA A 1 1076 ? -5.472 -12.478 -32.732 1.00 96.31 1076 ALA A CA 1
ATOM 9119 C C . ALA A 1 1076 ? -4.172 -12.618 -33.539 1.00 96.31 1076 ALA A C 1
ATOM 9121 O O . ALA A 1 1076 ? -3.263 -11.789 -33.458 1.00 96.31 1076 ALA A O 1
ATOM 9122 N N . LYS A 1 1077 ? -4.094 -13.657 -34.378 1.00 96.00 1077 LYS A N 1
ATOM 9123 C CA . LYS A 1 1077 ? -2.947 -13.926 -35.269 1.00 96.00 1077 LYS A CA 1
ATOM 9124 C C . LYS A 1 1077 ? -1.602 -14.105 -34.543 1.00 96.00 1077 LYS A C 1
ATOM 9126 O O . LYS A 1 1077 ? -0.561 -14.036 -35.192 1.00 96.00 1077 LYS A O 1
ATOM 9131 N N . CYS A 1 1078 ? -1.596 -14.334 -33.231 1.00 96.81 1078 CYS A N 1
ATOM 9132 C CA . CYS A 1 1078 ? -0.379 -14.668 -32.500 1.00 96.81 1078 CYS A CA 1
ATOM 9133 C C . CYS A 1 1078 ? 0.143 -16.052 -32.892 1.00 96.81 1078 CYS A C 1
ATOM 9135 O O . CYS A 1 1078 ? -0.629 -16.984 -33.115 1.00 96.81 1078 CYS A O 1
ATOM 9137 N N . ASN A 1 1079 ? 1.465 -16.221 -32.908 1.00 96.94 1079 ASN A N 1
ATOM 9138 C CA . ASN A 1 1079 ? 2.060 -17.547 -33.065 1.00 96.94 1079 ASN A CA 1
ATOM 9139 C C . ASN A 1 1079 ? 2.234 -18.194 -31.687 1.00 96.94 1079 ASN A C 1
ATOM 9141 O O . ASN A 1 1079 ? 3.145 -17.824 -30.961 1.00 96.94 1079 ASN A O 1
ATOM 9145 N N . LEU A 1 1080 ? 1.393 -19.166 -31.337 1.00 95.69 1080 LEU A N 1
ATOM 9146 C CA . LEU A 1 1080 ? 1.474 -19.928 -30.079 1.00 95.69 1080 LEU A CA 1
ATOM 9147 C C . LEU A 1 1080 ? 2.021 -21.352 -30.276 1.00 95.69 1080 LEU A C 1
ATOM 9149 O O . LEU A 1 1080 ? 1.808 -22.239 -29.449 1.00 95.69 1080 LEU A O 1
ATOM 9153 N N . SER A 1 1081 ? 2.716 -21.599 -31.390 1.00 96.75 1081 SER A N 1
ATOM 9154 C CA . SER A 1 1081 ? 3.231 -22.930 -31.713 1.00 96.75 1081 SER A CA 1
ATOM 9155 C C . SER A 1 1081 ? 4.160 -23.443 -30.611 1.00 96.75 1081 SER A C 1
ATOM 9157 O O . SER A 1 1081 ? 5.039 -22.723 -30.140 1.00 96.75 1081 SER A O 1
ATOM 9159 N N . LYS A 1 1082 ? 3.991 -24.714 -30.221 1.00 96.06 1082 LYS A N 1
ATOM 9160 C CA . LYS A 1 1082 ? 4.801 -25.403 -29.193 1.00 96.06 1082 LYS A CA 1
ATOM 9161 C C . LYS A 1 1082 ? 4.760 -24.767 -27.791 1.00 96.06 1082 LYS A C 1
ATOM 9163 O O . LYS A 1 1082 ? 5.535 -25.171 -26.921 1.00 96.06 1082 LYS A O 1
ATOM 9168 N N . SER A 1 1083 ? 3.875 -23.805 -27.552 1.00 97.25 1083 SER A N 1
ATOM 9169 C CA . SER A 1 1083 ? 3.731 -23.161 -26.248 1.00 97.25 1083 SER A CA 1
ATOM 9170 C C . SER A 1 1083 ? 3.016 -24.080 -25.257 1.00 97.25 1083 SER A C 1
ATOM 9172 O O . SER A 1 1083 ? 2.150 -24.872 -25.633 1.00 97.25 1083 SER A O 1
ATOM 9174 N N . LYS A 1 1084 ? 3.398 -24.010 -23.979 1.00 97.44 1084 LYS A N 1
ATOM 9175 C CA . LYS A 1 1084 ? 2.864 -24.863 -22.907 1.00 97.44 1084 LYS A CA 1
ATOM 9176 C C . LYS A 1 1084 ? 2.136 -24.011 -21.878 1.00 97.44 1084 LYS A C 1
ATOM 9178 O O . LYS A 1 1084 ? 2.700 -23.051 -21.365 1.00 97.44 1084 LYS A O 1
ATOM 9183 N N . PHE A 1 1085 ? 0.918 -24.406 -21.531 1.00 97.25 1085 PHE A N 1
ATOM 9184 C CA . PHE A 1 1085 ? 0.085 -23.721 -20.548 1.00 97.25 1085 PHE A CA 1
ATOM 9185 C C . PHE A 1 1085 ? -0.200 -24.672 -19.388 1.00 97.25 1085 PHE A C 1
ATOM 9187 O O . PHE A 1 1085 ? -0.751 -25.752 -19.591 1.00 97.25 1085 PHE A O 1
ATOM 9194 N N . LYS A 1 1086 ? 0.180 -24.288 -18.169 1.00 97.81 1086 LYS A N 1
ATOM 9195 C CA . LYS A 1 1086 ? -0.064 -25.075 -16.955 1.00 97.81 1086 LYS A CA 1
ATOM 9196 C C . LYS A 1 1086 ? -0.878 -24.258 -15.960 1.00 97.81 1086 LYS A C 1
ATOM 9198 O O . LYS A 1 1086 ? -0.369 -23.287 -15.415 1.00 97.81 1086 LYS A O 1
ATOM 9203 N N . ASN A 1 1087 ? -2.113 -24.676 -15.677 1.00 96.75 1087 ASN A N 1
ATOM 9204 C CA . ASN A 1 1087 ? -3.005 -23.961 -14.754 1.00 96.75 1087 ASN A CA 1
ATOM 9205 C C . ASN A 1 1087 ? -3.189 -22.479 -15.155 1.00 96.75 1087 ASN A C 1
ATOM 9207 O O . ASN A 1 1087 ? -2.888 -21.567 -14.385 1.00 96.75 1087 ASN A O 1
ATOM 9211 N N . VAL A 1 1088 ? -3.600 -22.247 -16.406 1.00 97.19 1088 VAL A N 1
ATOM 9212 C CA . VAL A 1 1088 ? -3.814 -20.903 -16.961 1.00 97.19 1088 VAL A CA 1
ATOM 9213 C C . VAL A 1 1088 ? -5.298 -20.703 -17.239 1.00 97.19 1088 VAL A C 1
ATOM 9215 O O . VAL A 1 1088 ? -5.901 -21.507 -17.947 1.00 97.19 1088 VAL A O 1
ATOM 9218 N N . ASN A 1 1089 ? -5.885 -19.637 -16.698 1.00 96.31 1089 ASN A N 1
ATOM 9219 C CA . ASN A 1 1089 ? -7.254 -19.251 -17.027 1.00 96.31 1089 ASN A CA 1
ATOM 9220 C C . ASN A 1 1089 ? -7.271 -18.521 -18.378 1.00 96.31 1089 ASN A C 1
ATOM 9222 O O . ASN A 1 1089 ? -6.718 -17.429 -18.487 1.00 96.31 1089 ASN A O 1
ATOM 9226 N N . ILE A 1 1090 ? -7.907 -19.123 -19.385 1.00 94.75 1090 ILE A N 1
ATOM 9227 C CA . ILE A 1 1090 ? -7.984 -18.611 -20.765 1.00 94.75 1090 ILE A CA 1
ATOM 9228 C C . ILE A 1 1090 ? -9.388 -18.128 -21.160 1.00 94.75 1090 ILE A C 1
ATOM 9230 O O . ILE A 1 1090 ? -9.686 -17.955 -22.340 1.00 94.75 1090 ILE A O 1
ATOM 9234 N N . ASN A 1 1091 ? -10.279 -17.935 -20.188 1.00 93.81 1091 ASN A N 1
ATOM 9235 C CA . ASN A 1 1091 ? -11.648 -17.513 -20.468 1.00 93.81 1091 ASN A CA 1
ATOM 9236 C C . ASN A 1 1091 ? -11.678 -16.128 -21.140 1.00 93.81 1091 ASN A C 1
ATOM 9238 O O . ASN A 1 1091 ? -10.993 -15.206 -20.709 1.00 93.81 1091 ASN A O 1
ATOM 9242 N N . GLY A 1 1092 ? -12.507 -15.960 -22.172 1.00 87.69 1092 GLY A N 1
ATOM 9243 C CA . GLY A 1 1092 ? -12.691 -14.664 -22.837 1.00 87.69 1092 GLY A CA 1
ATOM 9244 C C . GLY A 1 1092 ? -11.518 -14.203 -23.713 1.00 87.69 1092 GLY A C 1
ATOM 9245 O O . GLY A 1 1092 ? -11.446 -13.019 -24.021 1.00 87.69 1092 GLY A O 1
ATOM 9246 N N . ILE A 1 1093 ? -10.609 -15.105 -24.090 1.00 92.62 1093 ILE A N 1
ATOM 9247 C CA . ILE A 1 1093 ? -9.614 -14.871 -25.148 1.00 92.62 1093 ILE A CA 1
ATOM 9248 C C . ILE A 1 1093 ? -10.260 -15.107 -26.524 1.00 92.62 1093 ILE A C 1
ATOM 9250 O O . ILE A 1 1093 ? -11.199 -15.900 -26.624 1.00 92.62 1093 ILE A O 1
ATOM 9254 N N . ASN A 1 1094 ? -9.789 -14.407 -27.561 1.00 84.06 1094 ASN A N 1
ATOM 9255 C CA . ASN A 1 1094 ? -10.264 -14.538 -28.944 1.00 84.06 1094 ASN A CA 1
ATOM 9256 C C . ASN A 1 1094 ? -9.555 -15.599 -29.793 1.00 84.06 1094 ASN A C 1
ATOM 9258 O O . ASN A 1 1094 ? -8.435 -16.030 -29.436 1.00 84.06 1094 ASN A O 1
#

Radius of gyration: 43.2 Å; Cα contacts (8 Å, |Δi|>4): 725; chains: 1; bounding box: 116×91×122 Å

Solvent-accessible surface area (backbone atoms only — not comparable to full-atom values): 62636 Å² total; per-residue (Å²): 108,68,75,55,53,60,51,55,75,70,47,98,76,74,91,83,64,59,72,71,56,53,54,53,50,51,51,54,52,49,53,51,51,51,51,53,51,53,53,50,53,52,51,50,52,51,52,50,52,53,49,53,52,49,50,50,52,52,52,50,51,53,50,52,52,51,50,51,50,51,53,51,51,51,52,48,52,52,50,53,52,50,49,53,50,50,54,52,49,52,52,50,49,54,52,54,57,62,63,72,74,70,82,95,72,56,77,65,64,52,49,55,48,49,53,52,49,52,56,46,50,56,52,47,53,62,42,44,66,58,39,53,60,47,45,54,50,46,50,51,50,48,51,50,52,48,49,52,51,47,50,53,47,51,52,51,49,52,66,51,57,74,65,72,80,75,83,91,84,90,86,89,84,84,85,88,83,96,71,62,67,65,59,57,50,55,52,50,52,64,63,61,76,79,55,84,64,54,63,59,48,50,54,51,48,43,51,51,48,44,75,73,55,92,49,68,70,59,39,52,48,39,51,54,52,52,52,52,48,61,74,69,58,80,55,64,70,61,52,50,60,76,62,32,65,73,57,53,51,50,54,49,55,53,51,59,59,45,50,59,54,48,52,55,49,49,51,54,49,47,52,50,46,50,54,49,47,53,51,47,49,51,48,47,49,52,48,48,52,48,49,50,48,50,47,54,49,46,52,52,49,48,51,48,48,50,51,49,46,51,50,48,48,50,50,46,48,53,49,46,57,62,47,59,77,48,60,62,57,63,55,49,57,51,49,63,57,51,70,78,61,80,84,66,79,57,39,36,31,41,80,93,45,92,63,75,43,69,49,70,62,77,86,60,77,74,62,93,83,65,82,83,63,97,79,82,85,90,68,82,73,83,41,46,63,49,48,44,53,48,40,47,52,40,49,78,65,68,58,56,65,82,88,25,40,62,46,70,42,80,29,61,40,55,79,48,93,52,44,54,59,38,40,66,63,54,44,40,45,34,87,92,64,56,44,50,77,63,56,51,49,52,51,42,53,44,34,72,71,51,62,40,41,44,33,38,37,40,34,42,52,75,61,35,59,77,90,58,47,89,48,36,43,48,62,54,41,34,34,57,80,68,50,59,59,44,50,73,42,79,31,64,62,73,76,61,68,72,45,98,64,45,63,67,27,67,32,52,98,54,59,85,77,53,80,58,74,44,78,52,68,63,46,71,70,49,48,52,50,42,45,47,50,42,47,55,45,52,51,51,49,54,54,46,54,51,50,51,50,52,34,56,77,67,70,49,94,67,85,62,60,68,62,47,52,60,50,47,52,55,50,50,59,46,60,77,69,62,59,84,83,66,76,77,56,77,86,59,47,75,80,32,49,65,54,50,58,50,48,74,71,52,68,52,57,66,58,50,53,57,49,32,58,71,32,58,38,69,78,59,49,52,39,74,67,48,36,56,49,43,70,70,34,49,62,58,51,45,49,54,50,47,53,50,49,50,50,50,50,52,46,52,59,48,48,52,51,51,50,50,55,47,50,53,50,51,51,50,52,49,48,60,70,64,52,58,65,56,62,60,50,50,49,51,53,51,52,72,68,56,77,86,77,94,79,92,73,90,77,86,82,70,82,74,80,51,72,64,64,62,47,64,63,64,63,55,63,58,64,60,40,52,49,52,46,45,52,50,45,49,65,65,49,70,70,55,84,74,78,80,92,64,88,57,72,64,59,61,56,50,51,53,52,56,74,73,72,70,87,77,82,87,80,77,69,85,82,47,62,74,69,42,55,54,53,44,49,51,53,48,50,68,64,63,73,67,71,60,40,62,52,56,50,51,56,43,40,54,52,52,50,42,51,55,42,51,50,54,41,47,74,72,71,51,91,69,65,59,70,62,51,51,49,54,34,51,52,49,52,39,55,52,36,51,57,30,53,80,69,74,42,79,60,46,83,53,73,84,72,60,89,90,57,79,88,60,58,78,79,52,55,68,50,40,74,73,67,53,54,88,53,99,57,12,66,59,46,51,49,43,45,75,54,38,68,51,44,76,60,86,45,34,38,27,54,80,45,71,68,56,47,34,45,43,52,20,51,57,52,44,58,63,54,51,62,55,75,82,54,61,71,66,56,56,52,49,50,51,52,59,54,63,70,53,84,56,74,84,59,61,66,64,64,52,61,73,51,42,66,77,65,49,53,58,61,58,66,69,51,88,90,56,56,71,67,57,42,50,53,52,47,55,50,50,50,54,49,48,53,53,49,48,53,48,52,50,51,46,65,75,31,60,57,29,76,47,68,56,56,43,80,91,32,48,66,19,48,50,43,35,43,74,66,41,71,84,36,68,63,40,50,51,48,30,53,47,37,40,51,46,18,44,58,33,76,76,31,20,39,30,13,23,37,30,48,28,52,40,30,73,65,63,54,88,40,57,58,39,80,43,54,44,26,45,38,41,57,27,42,41,57,60,22,56,48,51,76,36,39,57,55,82,41,44,78,43,72,57,45,62,58,70,46,108

Mean predicted aligned error: 18.92 Å

Foldseek 3Di:
DVVVLVVVVPDPPPPPDDPVVVVVSVVVVVVVVVVVVVVVVVVVVVVVVVVVVVVVVVVVVVVVVVVVVVVVVVVVVVVVVVVVVVVVVVVVVVVVVVVVPDDDDDPVVVVVVVVVVVVVVVVVVVVVVVVVVVVVVVVVVVVVVVVVVVVVVVVVVVVVVVPPPDDDDDDDDDDDDDDDPVVVVVVVVVVVPDDPCVLVVVLVVLLVCLVPDPDPVSVVVSVVVVVVCCVPDDDVVSVVVVVPPVSVVVVVVVVVVCVVVVVVVVVVVVVVVVVVVVVVVVVVVVVVVVVVVVVVVVVVVVVVVVVVVVVCVVVVVVVVVVCVVVVVVVVVVVVVVVLLDFDFFFWKDWPVDPDTDRQPPLVPPPDPPDLPDPPGDADADSCLVVVQVSLVVCVVVVDDNPQAREHEQEFALLVDPCLQAQRPVRSCCPPVNNDDPVNLVVLQVVVVVRHHAYEYEYHELVNHDPVRRPHQSCVNNVCVPRRVPHHYHYHYDCVCVVDPCSLVNHADVDSVPDIDMDTAWDDPVSLLSRLQSVLLSVLLVVVVVVLVVVCVVVVPPDDPVVVSVVVSVVVVVVVVPDDPVPPPDDPCVPVCVVVVVVVVLGDDSVRLVLQCVLQVVPVVSRDSVSVVLCRVQVSVLVVVVVVLVVVVVVCVVVVVVVVVVVVVVVVVLVVVVVPPCVVVVVVVVVVVVDPDDDDDDDDPPDDPPDVVVVVVSVQAPVVVLVVLLVVVCVVLCVPPPDDPPDDDPVVVVVVCVVVPPDDDDDDSPPRHPPVSCVVSVVSVCSSLQDSNYVLSSLVRSQVVLLVVLVVVVVVVVDDDPSVVLSVVLLVLLLLVLLLCVVVVHQKDFADADPPVPVPDDPNVVSVCVQQVLPDPCSVVSVSSCVSHQWDDSPRMIHGPDLLSSLSSLLVVVVVLLCLLVPDDLVLLVVLLVVLVVPPDQPDPSLVCLVVVLVVCLVVLVPPVPDDPVRSVVVSVVSNVVSVSVSVSVVCCLVDVLQVGQCQDPSNPSSLVSNLRNPLSPVSSLSVLVSLLSVQLRYVSSQSNNLNSQQSCLVSQPPCALPENDNHEHEDHENAQGEHHNYHDHNYHYYNYHPHNYD

Sequence (1094 aa):
MIKRINRMSKKTVINCFDEKCQTHLQIIINVVKIQKKKIAEQKQQLTQLLEEVKQFRNNYVLFQDYNKEIQTKIKQIFLNCLEEHINKFEQSLSKTVNLQQMQNESFKEYFDRIYISILSIQNEKKMAAIQQNKEIFVIFSIIQQLRYKISDLIIKTIYLQEKEEEGDDEDDLESNQKLGLFDVLKQKYKDFKNNDEWKNGLIFTIIYISSNCFTDTIISFCQKALIQLWILEKDQRVRNLLKNQTLVSLQMQILEKDWQTQHDRIADDMQQMLKRIDELQEQLKLITDFVNHIRKGLLRVEGKINQMKEQLNKMGNDIKFLREKSNMEGIEGSSRKNVKSIYVPLKTQEKDKNEVSRLMNFDQFYDKAGEVNEHWIWQKYYSQKKLKSLFWKLHDSNKKIGNYVLMPVYISLRSLKNPVFQAVEESLKQDDYGFDDLQLKECKEMLQKKEFRFIFIMDSYDEMKLENIQKNLYINNKLKQNWSDPLVIFTTRSDIFTSNNYADWFASEDKQKFKEIQLLRFEESQKQEYLKKFTIQSIKMLIFDIHEWQMQTQNQKALDFKRFEQSWEKVQSSLLKFDEARWKSKTLLNEIQIITQIYKKLWSFKKYEDMMTLVILNKLVETPYMKEIIVQVLPNTILKATEIINIKQTFLENFSKILIKFFISKYRIQMYKSQPKRHLQESINEVNKKSEAEIQVDYDDFQEVTHNDLYNLEIIDYHQIAFEVWNILEENLIPQQLQISQESEGHKQLQIFFETNLLLPNQILNNIKIQQEEIIQFVNDALKEYNLTIYDFYCEFINYYHLKQIEKQRNLGESIDTDRFMHDLLEYSIRFTKTMCKNQLTQVQYKQQGFLYQNARTKEQSLNEFFNYDDQNGAQKKDIRSYSLVQQKGANFQFTHKSIQEFLIAADLYEVFVQPKRFDTQILNIIIEILSQENNQDQDCLQFLENIDVKYSKTFNQQENISLFQKQKKFDTFKKTINSITHMIIAIKEHDINSVNFSSQIYAETRQYLIQKISHDDRMIEFSKFLVNLMKIYKHFIISGSNALNILVEMKVDLTKYNFQNIQIQNTSLFGGNFAKCNLSKSKFKNVNINGIN

Secondary structure (DSSP, 8-state):
-HHHHHHHTTSS--TTS-HHHHHHHHHHHHHHHHHHHHHHHHHHHHHHHHHHHHHHHHHHHHHHHHHHHHHHHHHHHHHHHHHHHHHHHHHHHHHHHHTTSSS---HHHHHHHHHHHHHHHHHHHHHHHHHHHHHHHHHHHHHHHHHHHHHHHHHHHHHHHTTSSS--------------HHHHHHHHHHHTTS-THHHHHHHHHHHHHHHH---HHHHHHHHHHHHHHHHH---HHHHHHHT-HHHHHHHHHHHHHHHHHHHHHHHHHHHHHHHHHHHHHHHHHHHHHHHHHHHHHHHHHHHHHHHHHHHHHHHHHHHHHHHHTTTHHHHHHHHHHHHT----PPEEEETT---EEEP--GGGTT-TT----TT-----SSSHHHHHHHHHHHHHTT--BTTBEEEEEEEEGGG-S-HHHHHHHHHHHSTTT---HHHHHHHHHHHHTTSEEEEEEEE-GGGS-GGGTT--HHHHTTHHHHTTS-EEEE---GGGGGSTTGGGGT--SSGGG---EEEPPPPHHHHHHHHHHHHHHHHHHHHHHHHHHHHHHTT-SS--HHHHHHHHHHHHHHHTT--GGGGG-TTSTTTHHHHHHHHHHSPPHHHHHHHHHHTTGGGTTTSHHHHHHHHHHHHHHHHHHHHHHHHHHHHHHHHHHHHHHHHHHHHHHHHHHHS-THHHHHHHHHHTTS-SS------TT-----HHHHHHTTS--HHHHHHHHHHHHHHHHTT-SS------HHHHHHHHHHHHH----TTSGGG--HHHHHHHHHHHHHHHTT---HHHHHHHHHHHHHHHHHHHHHHTT----HHHHHHHHHHHHHHHHHHHHHTT-SEEE-----GGG----HHHHHHHHHH---STTHHHHHHHHHHSSEEEETTEEEESSHHHHHHHHHHHHHHHHHGGGGS-HHHHHHHHHHHHH---TTS-HHHHHHTHHHHHHHHHHT-TTS-HHHHHHHHHHHHHHHHHHHHHHHHHHHSGGGTS-TTSGGGHHHHHHHHHHHTT-HHHHHHHHHHHHHHHH-GGGHHHHHHHHHHHHHTT---TT-B-TT-EEEEEE-TT---TT-B-TT-EEEEEE-TT--

Organism: NCBI:txid43138

pLDDT: mean 71.72, std 19.14, range [29.44, 98.38]